Protein 5X62 (pdb70)

Nearest PDB structures (foldseek):
  5x62-assembly1_A  TM=1.003E+00  e=3.123E-83  Saccharomyces cerevisiae S288C
  5yf0-assembly1_A  TM=8.959E-01  e=6.227E-31  Homo sapiens
  5yf2-assembly1_B  TM=8.700E-01  e=1.201E-30  Homo sapiens
  5yf2-assembly1_A  TM=8.930E-01  e=7.209E-30  Homo sapiens
  5yf1-assembly1_A  TM=8.941E-01  e=2.381E-29  Homo sapiens

Radius of gyration: 28.25 Å; Cα contacts (8 Å, |Δi|>4): 1539; chains: 2; bounding box: 73×82×64 Å

Structure (mmCIF, N/CA/C/O backbone):
data_5X62
#
_entry.id   5X62
#
_cell.length_a   71.537
_cell.length_b   72.902
_cell.length_c   175.235
_cell.angle_alpha   90.00
_cell.angle_beta   90.00
_cell.angle_gamma   90.00
#
_symmetry.space_group_name_H-M   'P 21 21 21'
#
loop_
_entity.id
_entity.type
_entity.pdbx_description
1 polymer 'Carnosine N-methyltransferase'
2 non-polymer S-ADENOSYL-L-HOMOCYSTEINE
3 non-polymer 'SODIUM ION'
4 water water
#
loop_
_atom_site.group_PDB
_atom_site.id
_atom_site.type_symbol
_atom_site.label_atom_id
_atom_site.label_alt_id
_atom_site.label_comp_id
_atom_site.label_asym_id
_atom_site.label_entity_id
_atom_site.label_seq_id
_atom_site.pdbx_PDB_ins_code
_atom_site.Cartn_x
_atom_site.Cartn_y
_atom_site.Cartn_z
_atom_site.occupancy
_atom_site.B_iso_or_equiv
_atom_site.auth_seq_id
_atom_site.auth_comp_id
_atom_site.auth_asym_id
_atom_site.auth_atom_id
_atom_site.pdbx_PDB_model_num
ATOM 1 N N . ASN A 1 14 ? 19.824 47.833 220.650 1.00 76.88 8 ASN A N 1
ATOM 2 C CA . ASN A 1 14 ? 20.607 47.655 221.867 1.00 81.85 8 ASN A CA 1
ATOM 3 C C . ASN A 1 14 ? 20.318 46.298 222.501 1.00 84.58 8 ASN A C 1
ATOM 4 O O . ASN A 1 14 ? 20.764 45.261 222.004 1.00 83.26 8 ASN A O 1
ATOM 6 N N . GLN A 1 15 ? 19.564 46.312 223.603 1.00 88.15 9 GLN A N 1
ATOM 7 C CA . GLN A 1 15 ? 19.236 45.067 224.291 1.00 83.85 9 GLN A CA 1
ATOM 8 C C . GLN A 1 15 ? 18.320 44.193 223.444 1.00 80.62 9 GLN A C 1
ATOM 9 O O . GLN A 1 15 ? 18.530 42.977 223.342 1.00 80.90 9 GLN A O 1
ATOM 11 N N . ARG A 1 16 ? 17.297 44.792 222.830 1.00 79.88 10 ARG A N 1
ATOM 12 C CA . ARG A 1 16 ? 16.439 44.036 221.923 1.00 81.25 10 ARG A CA 1
ATOM 13 C C . ARG A 1 16 ? 17.230 43.475 220.746 1.00 77.66 10 ARG A C 1
ATOM 14 O O . ARG A 1 16 ? 17.026 42.322 220.349 1.00 77.07 10 ARG A O 1
ATOM 16 N N . GLU A 1 17 ? 18.138 44.275 220.176 1.00 76.69 11 GLU A N 1
ATOM 17 C CA . GLU A 1 17 ? 19.002 43.781 219.106 1.00 74.06 11 GLU A CA 1
ATOM 18 C C . GLU A 1 17 ? 19.748 42.519 219.529 1.00 72.92 11 GLU A C 1
ATOM 19 O O . GLU A 1 17 ? 19.757 41.515 218.802 1.00 68.14 11 GLU A O 1
ATOM 21 N N . ASN A 1 18 ? 20.364 42.544 220.715 1.00 73.11 12 ASN A N 1
ATOM 22 C CA . ASN A 1 18 ? 21.165 41.402 221.144 1.00 72.95 12 ASN A CA 1
ATOM 23 C C . ASN A 1 18 ? 20.295 40.194 221.461 1.00 66.99 12 ASN A C 1
ATOM 24 O O . ASN A 1 18 ? 20.675 39.059 221.159 1.00 59.84 12 ASN A O 1
ATOM 29 N N . LYS A 1 19 ? 19.129 40.414 222.071 1.00 65.13 13 LYS A N 1
ATOM 30 C CA . LYS A 1 19 ? 18.191 39.316 222.289 1.00 63.83 13 LYS A CA 1
ATOM 31 C C . LYS A 1 19 ? 17.783 38.665 220.965 1.00 62.48 13 LYS A C 1
ATOM 32 O O . LYS A 1 19 ? 17.716 37.430 220.857 1.00 55.66 13 LYS A O 1
ATOM 34 N N . ALA A 1 20 ? 17.508 39.486 219.944 1.00 59.73 14 ALA A N 1
ATOM 35 C CA . ALA A 1 20 ? 17.161 38.957 218.630 1.00 58.97 14 ALA A CA 1
ATOM 36 C C . ALA A 1 20 ? 18.305 38.132 218.049 1.00 53.95 14 ALA A C 1
ATOM 37 O O . ALA A 1 20 ? 18.088 37.020 217.538 1.00 56.09 14 ALA A O 1
ATOM 39 N N . VAL A 1 21 ? 19.533 38.652 218.132 1.00 49.18 15 VAL A N 1
ATOM 40 C CA . VAL A 1 21 ? 20.683 37.927 217.596 1.00 48.18 15 VAL A CA 1
ATOM 41 C C . VAL A 1 21 ? 20.856 36.592 218.312 1.00 52.00 15 VAL A C 1
ATOM 42 O O . VAL A 1 21 ? 21.028 35.545 217.677 1.00 50.10 15 VAL A O 1
ATOM 46 N N . ALA A 1 22 ? 20.762 36.604 219.645 1.00 49.37 16 ALA A N 1
ATOM 47 C CA . ALA A 1 22 ? 20.901 35.370 220.412 1.00 51.45 16 ALA A CA 1
ATOM 48 C C . ALA A 1 22 ? 19.871 34.344 219.975 1.00 50.35 16 ALA A C 1
ATOM 49 O O . ALA A 1 22 ? 20.175 33.153 219.824 1.00 47.37 16 ALA A O 1
ATOM 51 N N . ARG A 1 23 ? 18.642 34.792 219.773 1.00 46.21 17 ARG A N 1
ATOM 52 C CA . ARG A 1 23 ? 17.603 33.867 219.366 1.00 49.43 17 ARG A CA 1
ATOM 53 C C . ARG A 1 23 ? 17.877 33.274 217.979 1.00 46.44 17 ARG A C 1
ATOM 54 O O . ARG A 1 23 ? 17.653 32.077 217.759 1.00 45.09 17 ARG A O 1
ATOM 62 N N . VAL A 1 24 ? 18.362 34.081 217.029 1.00 44.35 18 VAL A N 1
ATOM 63 C CA . VAL A 1 24 ? 18.689 33.516 215.717 1.00 42.68 18 VAL A CA 1
ATOM 64 C C . VAL A 1 24 ? 19.815 32.491 215.845 1.00 42.50 18 VAL A C 1
ATOM 65 O O . VAL A 1 24 ? 19.769 31.410 215.235 1.00 44.89 18 VAL A O 1
ATOM 69 N N . ILE A 1 25 ? 20.817 32.790 216.677 1.00 44.40 19 ILE A N 1
ATOM 70 C CA . ILE A 1 25 ? 21.925 31.862 216.886 1.00 40.37 19 ILE A CA 1
ATOM 71 C C . ILE A 1 25 ? 21.414 30.535 217.442 1.00 41.13 19 ILE A C 1
ATOM 72 O O . ILE A 1 25 ? 21.821 29.453 216.993 1.00 44.93 19 ILE A O 1
ATOM 77 N N . ILE A 1 26 ? 20.509 30.594 218.426 1.00 43.90 20 ILE A N 1
ATOM 78 C CA . ILE A 1 26 ? 19.918 29.369 218.965 1.00 42.10 20 ILE A CA 1
ATOM 79 C C . ILE A 1 26 ? 19.165 28.605 217.878 1.00 43.96 20 ILE A C 1
ATOM 80 O O . ILE A 1 26 ? 19.210 27.369 217.825 1.00 40.48 20 ILE A O 1
ATOM 85 N N . SER A 1 27 ? 18.448 29.325 217.007 1.00 37.10 21 SER A N 1
ATOM 86 C CA . SER A 1 27 ? 17.758 28.676 215.893 1.00 44.35 21 SER A CA 1
ATOM 87 C C . SER A 1 27 ? 18.742 27.887 215.020 1.00 39.72 21 SER A C 1
ATOM 88 O O . SER A 1 27 ? 18.493 26.719 214.656 1.00 39.62 21 SER A O 1
ATOM 91 N N . PHE A 1 28 ? 19.886 28.506 214.703 1.00 40.23 22 PHE A N 1
ATOM 92 C CA . PHE A 1 28 ? 20.921 27.810 213.954 1.00 37.65 22 PHE A CA 1
ATOM 93 C C . PHE A 1 28 ? 21.344 26.550 214.687 1.00 43.26 22 PHE A C 1
ATOM 94 O O . PHE A 1 28 ? 21.467 25.477 214.083 1.00 41.90 22 PHE A O 1
ATOM 102 N N . LEU A 1 29 ? 21.543 26.655 216.007 1.00 43.96 23 LEU A N 1
ATOM 103 C CA . LEU A 1 29 ? 21.980 25.493 216.776 1.00 41.37 23 LEU A CA 1
ATOM 104 C C . LEU A 1 29 ? 20.918 24.403 216.837 1.00 41.93 23 LEU A C 1
ATOM 105 O O . LEU A 1 29 ? 21.258 23.232 217.064 1.00 35.86 23 LEU A O 1
ATOM 110 N N . LYS A 1 30 ? 19.651 24.748 216.617 1.00 38.89 24 LYS A N 1
ATOM 111 C CA . LYS A 1 30 ? 18.571 23.771 216.685 1.00 44.34 24 LYS A CA 1
ATOM 112 C C . LYS A 1 30 ? 18.161 23.233 215.313 1.00 41.26 24 LYS A C 1
ATOM 113 O O . LYS A 1 30 ? 17.223 22.423 215.237 1.00 35.19 24 LYS A O 1
ATOM 119 N N . TYR A 1 31 ? 18.851 23.637 214.238 1.00 37.04 25 TYR A N 1
ATOM 120 C CA . TYR A 1 31 ? 18.449 23.187 212.902 1.00 34.39 25 TYR A CA 1
ATOM 121 C C . TYR A 1 31 ? 18.305 21.670 212.818 1.00 35.98 25 TYR A C 1
ATOM 122 O O . TYR A 1 31 ? 17.324 21.166 212.268 1.00 35.90 25 TYR A O 1
ATOM 131 N N . GLU A 1 32 ? 19.279 20.922 213.335 1.00 38.22 26 GLU A N 1
ATOM 132 C CA . GLU A 1 32 ? 19.261 19.468 213.156 1.00 41.10 26 GLU A CA 1
ATOM 133 C C . GLU A 1 32 ? 18.030 18.838 213.807 1.00 41.09 26 GLU A C 1
ATOM 134 O O . GLU A 1 32 ? 17.309 18.052 213.176 1.00 39.89 26 GLU A O 1
ATOM 140 N N . GLU A 1 33 ? 17.784 19.167 215.081 1.00 37.73 27 GLU A N 1
ATOM 141 C CA . GLU A 1 33 ? 16.636 18.629 215.807 1.00 41.43 27 GLU A CA 1
ATOM 142 C C . GLU A 1 33 ? 15.326 19.008 215.124 1.00 41.21 27 GLU A C 1
ATOM 143 O O . GLU A 1 33 ? 14.410 18.179 214.994 1.00 43.57 27 GLU A O 1
ATOM 149 N N . TYR A 1 34 ? 15.218 20.268 214.695 1.00 37.47 28 TYR A N 1
ATOM 150 C CA . TYR A 1 34 ? 14.008 20.711 214.025 1.00 39.60 28 TYR A CA 1
ATOM 151 C C . TYR A 1 34 ? 13.798 19.970 212.707 1.00 36.70 28 TYR A C 1
ATOM 152 O O . TYR A 1 34 ? 12.712 19.451 212.449 1.00 36.90 28 TYR A O 1
ATOM 161 N N . ALA A 1 35 ? 14.846 19.869 211.886 1.00 33.82 29 ALA A N 1
ATOM 162 C CA . ALA A 1 35 ? 14.725 19.212 210.588 1.00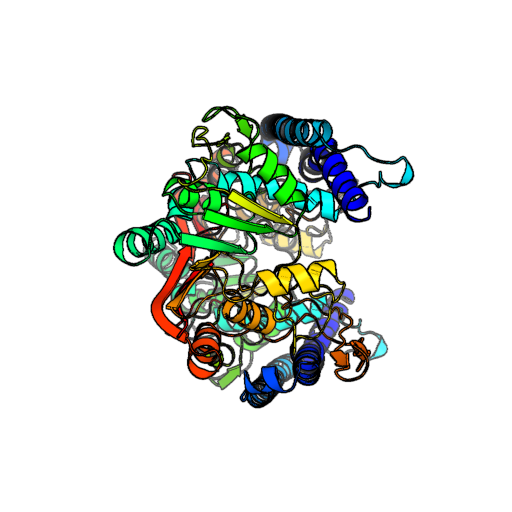 38.27 29 ALA A CA 1
ATOM 163 C C . ALA A 1 35 ? 14.352 17.749 210.747 1.00 39.47 29 ALA A C 1
ATOM 164 O O . ALA A 1 35 ? 13.528 17.222 209.985 1.00 36.83 29 ALA A O 1
ATOM 166 N N . LEU A 1 36 ? 14.945 17.076 211.732 1.00 37.28 30 LEU A N 1
ATOM 167 C CA . LEU A 1 36 ? 14.564 15.692 211.995 1.00 42.83 30 LEU A CA 1
ATOM 168 C C . LEU A 1 36 ? 13.085 15.587 212.341 1.00 38.71 30 LEU A C 1
ATOM 169 O O . LEU A 1 36 ? 12.369 14.750 211.779 1.00 40.41 30 LEU A O 1
ATOM 174 N N . LYS A 1 37 ? 12.603 16.447 213.248 1.00 40.60 31 LYS A N 1
ATOM 175 C CA . LYS A 1 37 ? 11.182 16.427 213.601 1.00 42.72 31 LYS A CA 1
ATOM 176 C C . LYS A 1 37 ? 10.291 16.743 212.402 1.00 44.87 31 LYS A C 1
ATOM 177 O O . LYS A 1 37 ? 9.209 16.167 212.247 1.00 42.81 31 LYS A O 1
ATOM 183 N N . GLU A 1 38 ? 10.722 17.663 211.553 1.00 41.04 32 GLU A N 1
ATOM 184 C CA . GLU A 1 38 ? 9.834 18.264 210.576 1.00 44.04 32 GLU A CA 1
ATOM 185 C C . GLU A 1 38 ? 9.752 17.455 209.291 1.00 41.55 32 GLU A C 1
ATOM 186 O O . GLU A 1 38 ? 8.652 17.259 208.762 1.00 41.30 32 GLU A O 1
ATOM 192 N N . ILE A 1 39 ? 10.873 16.925 208.805 1.00 35.83 33 ILE A N 1
ATOM 193 C CA . ILE A 1 39 ? 10.893 16.254 207.510 1.00 36.45 33 ILE A CA 1
ATOM 194 C C . ILE A 1 39 ? 11.257 14.776 207.581 1.00 37.15 33 ILE A C 1
ATOM 195 O O . ILE A 1 39 ? 11.006 14.051 206.602 1.00 34.13 33 ILE A O 1
ATOM 200 N N . TYR A 1 40 ? 11.796 14.282 208.698 1.00 41.97 34 TYR A N 1
ATOM 201 C CA . TYR A 1 40 ? 12.276 12.902 208.793 1.00 36.82 34 TYR A CA 1
ATOM 202 C C . TYR A 1 40 ? 11.337 11.992 209.582 1.00 38.93 34 TYR A C 1
ATOM 203 O O . TYR A 1 40 ? 10.880 10.969 209.059 1.00 41.06 34 TYR A O 1
ATOM 212 N N . ASN A 1 41 ? 10.998 12.369 210.818 1.00 42.25 35 ASN A N 1
ATOM 213 C CA . ASN A 1 41 ? 10.307 11.457 211.731 1.00 39.70 35 ASN A CA 1
ATOM 214 C C . ASN A 1 41 ? 8.991 10.943 211.151 1.00 43.91 35 ASN A C 1
ATOM 215 O O . ASN A 1 41 ? 8.727 9.732 211.148 1.00 37.91 35 ASN A O 1
ATOM 220 N N . LEU A 1 42 ? 8.122 11.850 210.702 1.00 38.26 36 LEU A N 1
ATOM 221 C CA . LEU A 1 42 ? 6.823 11.402 210.214 1.00 39.69 36 LEU A CA 1
ATOM 222 C C . LEU A 1 42 ? 6.928 10.584 208.930 1.00 38.77 36 LEU A C 1
ATOM 223 O O . LEU A 1 42 ? 6.009 9.820 208.621 1.00 39.64 36 LEU A O 1
ATOM 228 N N . ARG A 1 43 ? 8.029 10.691 208.192 1.00 36.39 37 ARG A N 1
ATOM 229 C CA . ARG A 1 43 ? 8.153 9.865 206.998 1.00 38.45 37 ARG A CA 1
ATOM 230 C C . ARG A 1 43 ? 8.614 8.458 207.339 1.00 39.99 37 ARG A C 1
ATOM 231 O O . ARG A 1 43 ? 8.179 7.494 206.695 1.00 39.54 37 ARG A O 1
ATOM 239 N N . VAL A 1 44 ? 9.453 8.318 208.369 1.00 41.78 38 VAL A N 1
ATOM 240 C CA . VAL A 1 44 ? 9.733 6.997 208.921 1.00 40.12 38 VAL A CA 1
ATOM 241 C C . VAL A 1 44 ? 8.446 6.373 209.448 1.00 41.76 38 VAL A C 1
ATOM 242 O O . VAL A 1 44 ? 8.154 5.196 209.193 1.00 45.41 38 VAL A O 1
ATOM 246 N N . LYS A 1 45 ? 7.641 7.158 210.165 1.00 36.10 39 LYS A N 1
ATOM 247 C CA . LYS A 1 45 ? 6.383 6.637 210.693 1.00 41.16 39 LYS A CA 1
ATOM 248 C C . LYS A 1 45 ? 5.425 6.268 209.567 1.00 44.47 39 LYS A C 1
ATOM 249 O O . LYS A 1 45 ? 4.668 5.294 209.680 1.00 40.13 39 LYS A O 1
ATOM 251 N N . LYS A 1 46 ? 5.438 7.037 208.474 1.00 39.91 40 LYS A N 1
ATOM 252 C CA . LYS A 1 46 ? 4.584 6.707 207.340 1.00 39.67 40 LYS A CA 1
ATOM 253 C C . LYS A 1 46 ? 5.019 5.393 206.709 1.00 39.27 40 LYS A C 1
ATOM 254 O O . LYS A 1 46 ? 4.190 4.505 206.477 1.00 37.79 40 LYS A O 1
ATOM 260 N N . TRP A 1 47 ? 6.326 5.232 206.473 1.00 38.14 41 TRP A N 1
ATOM 261 C CA . TRP A 1 47 ? 6.823 3.958 205.962 1.00 40.53 41 TRP A CA 1
ATOM 262 C C . TRP A 1 47 ? 6.415 2.811 206.875 1.00 42.45 41 TRP A C 1
ATOM 263 O O . TRP A 1 47 ? 5.911 1.782 206.410 1.00 43.90 41 TRP A O 1
ATOM 274 N N . ALA A 1 48 ? 6.595 2.989 208.186 1.00 42.98 42 ALA A N 1
ATOM 275 C CA . ALA A 1 48 ? 6.224 1.950 209.138 1.00 41.26 42 ALA A CA 1
ATOM 276 C C . ALA A 1 48 ? 4.737 1.631 209.078 1.00 40.83 42 ALA A C 1
ATOM 277 O O . ALA A 1 48 ? 4.339 0.485 209.307 1.00 42.69 42 ALA A O 1
ATOM 279 N N . SER A 1 49 ? 3.903 2.605 208.739 1.00 36.15 43 SER A N 1
ATOM 280 C CA . SER A 1 49 ? 2.463 2.399 208.831 1.00 35.04 43 SER A CA 1
ATOM 281 C C . SER A 1 49 ? 1.840 1.780 207.583 1.00 38.82 43 SER A C 1
ATOM 282 O O . SER A 1 49 ? 0.728 1.248 207.666 1.00 38.23 43 SER A O 1
ATOM 285 N N . ILE A 1 50 ? 2.472 1.889 206.423 1.00 35.44 44 ILE A N 1
ATOM 286 C CA . ILE A 1 50 ? 1.871 1.323 205.225 1.00 41.50 44 ILE A CA 1
ATOM 287 C C . ILE A 1 50 ? 1.978 -0.204 205.254 1.00 45.25 44 ILE A C 1
ATOM 288 O O . ILE A 1 50 ? 2.785 -0.800 205.982 1.00 38.62 44 ILE A O 1
ATOM 293 N N . SER A 1 51 ? 1.126 -0.845 204.461 1.00 37.14 45 SER A N 1
ATOM 294 C CA . SER A 1 51 ? 1.099 -2.299 204.403 1.00 41.14 45 SER A CA 1
ATOM 295 C C . SER A 1 51 ? 2.397 -2.847 203.809 1.00 38.06 45 SER A C 1
ATOM 296 O O . SER A 1 51 ? 3.112 -2.176 203.062 1.00 40.12 45 SER A O 1
ATOM 299 N N . ASP A 1 52 ? 2.689 -4.101 204.158 1.00 45.39 46 ASP A N 1
ATOM 300 C CA . ASP A 1 52 ? 3.881 -4.776 203.654 1.00 37.46 46 ASP A CA 1
ATOM 301 C C . ASP A 1 52 ? 3.923 -4.824 202.125 1.00 37.10 46 ASP A C 1
ATOM 302 O O . ASP A 1 52 ? 4.999 -4.698 201.531 1.00 37.76 46 ASP A O 1
ATOM 307 N N . ARG A 1 53 ? 2.773 -4.993 201.467 1.00 35.59 47 ARG A N 1
ATOM 308 C CA . ARG A 1 53 ? 2.758 -5.006 200.004 1.00 43.98 47 ARG A CA 1
ATOM 309 C C . ARG A 1 53 ? 3.241 -3.674 199.424 1.00 35.96 47 ARG A C 1
ATOM 310 O O . ARG A 1 53 ? 4.091 -3.643 198.518 1.00 40.28 47 ARG A O 1
ATOM 318 N N . GLN A 1 54 ? 2.742 -2.550 199.964 1.00 38.47 48 GLN A N 1
ATOM 319 C CA . GLN A 1 54 ? 3.185 -1.247 199.459 1.00 38.26 48 GLN A CA 1
ATOM 320 C C . GLN A 1 54 ? 4.634 -0.973 199.859 1.00 33.80 48 GLN A C 1
ATOM 321 O O . GLN A 1 54 ? 5.401 -0.373 199.087 1.00 36.80 48 GLN A O 1
ATOM 327 N N . LYS A 1 55 ? 5.038 -1.448 201.048 1.00 36.37 49 LYS A N 1
ATOM 328 C CA . LYS A 1 55 ? 6.456 -1.438 201.409 1.00 40.10 49 LYS A CA 1
ATOM 329 C C . LYS A 1 55 ? 7.285 -2.103 200.321 1.00 38.83 49 LYS A C 1
ATOM 330 O O . LYS A 1 55 ? 8.353 -1.602 199.946 1.00 39.13 49 LYS A O 1
ATOM 336 N N . ASP A 1 56 ? 6.804 -3.240 199.796 1.00 39.53 50 ASP A N 1
ATOM 337 C CA . ASP A 1 56 ? 7.503 -3.891 198.689 1.00 40.54 50 ASP A CA 1
ATOM 338 C C . ASP A 1 56 ? 7.494 -3.013 197.447 1.00 38.94 50 ASP A C 1
ATOM 339 O O . ASP A 1 56 ? 8.373 -3.143 196.585 1.00 42.28 50 ASP A O 1
ATOM 344 N N . MET A 1 57 ? 6.525 -2.105 197.337 1.00 38.49 51 MET A N 1
ATOM 345 C CA . MET A 1 57 ? 6.569 -1.166 196.213 1.00 41.17 51 MET A CA 1
ATOM 346 C C . MET A 1 57 ? 7.676 -0.126 196.371 1.00 39.69 51 MET A C 1
ATOM 347 O O . MET A 1 57 ? 8.186 0.382 195.364 1.00 40.33 51 MET A O 1
ATOM 352 N N . VAL A 1 58 ? 8.086 0.192 197.598 1.00 34.63 52 VAL A N 1
ATOM 353 C CA . VAL A 1 58 ? 9.155 1.189 197.737 1.00 37.40 52 VAL A CA 1
ATOM 354 C C . VAL A 1 58 ? 10.353 0.619 198.501 1.00 42.74 52 VAL A C 1
ATOM 355 O O . VAL A 1 58 ? 10.685 1.101 199.598 1.00 38.33 52 VAL A O 1
ATOM 359 N N . PRO A 1 59 ? 11.063 -0.371 197.943 1.00 43.11 53 PRO A N 1
ATOM 360 C CA . PRO A 1 59 ? 12.089 -1.077 198.737 1.00 39.61 53 PRO A CA 1
ATOM 361 C C . PRO A 1 59 ? 13.282 -0.215 199.149 1.00 41.40 53 PRO A C 1
ATOM 362 O O . PRO A 1 59 ? 13.921 -0.535 200.154 1.00 44.71 53 PRO A O 1
ATOM 366 N N . ASN A 1 60 ? 13.602 0.865 198.440 1.00 43.93 54 ASN A N 1
ATOM 367 C CA . ASN A 1 60 ? 14.733 1.702 198.826 1.00 46.61 54 ASN A CA 1
ATOM 368 C C . ASN A 1 60 ? 14.346 2.872 199.736 1.00 44.22 54 ASN A C 1
ATOM 369 O O . ASN A 1 60 ? 15.188 3.739 199.980 1.00 42.18 54 ASN A O 1
ATOM 374 N N . TYR A 1 61 ? 13.117 2.902 200.267 1.00 39.03 55 TYR A N 1
ATOM 375 C CA . TYR A 1 61 ? 12.659 4.089 200.991 1.00 44.33 55 TYR A CA 1
ATOM 376 C C . TYR A 1 61 ? 13.450 4.319 202.281 1.00 41.18 55 TYR A C 1
ATOM 377 O O . TYR A 1 61 ? 13.782 5.463 202.607 1.00 41.67 55 TYR A O 1
ATOM 386 N N . THR A 1 62 ? 13.760 3.258 203.030 1.00 40.19 56 THR A N 1
ATOM 387 C CA . THR A 1 62 ? 14.486 3.437 204.291 1.00 43.26 56 THR A CA 1
ATOM 388 C C . THR A 1 62 ? 15.932 3.863 204.053 1.00 40.61 56 THR A C 1
ATOM 389 O O . THR A 1 62 ? 16.500 4.608 204.864 1.00 45.57 56 THR A O 1
ATOM 393 N N . LYS A 1 63 ? 16.555 3.380 202.975 1.00 40.44 57 LYS A N 1
ATOM 394 C CA . LYS A 1 63 ? 17.871 3.886 202.604 1.00 41.03 57 LYS A CA 1
ATOM 395 C C . LYS A 1 63 ? 17.796 5.366 202.258 1.00 43.67 57 LYS A C 1
ATOM 396 O O . LYS A 1 63 ? 18.683 6.150 202.624 1.00 39.53 57 LYS A O 1
ATOM 398 N N . TYR A 1 64 ? 16.737 5.761 201.552 1.00 43.07 58 TYR A N 1
ATOM 399 C CA . TYR A 1 64 ? 16.502 7.170 201.262 1.00 42.56 58 TYR A CA 1
ATOM 400 C C . TYR A 1 64 ? 16.389 7.984 202.544 1.00 34.09 58 TYR A C 1
ATOM 401 O O . TYR A 1 64 ? 17.016 9.039 202.675 1.00 36.42 58 TYR A O 1
ATOM 410 N N . LEU A 1 65 ? 15.623 7.492 203.517 1.00 36.22 59 LEU A N 1
ATOM 411 C CA . LEU A 1 65 ? 15.465 8.233 204.765 1.00 39.73 59 LEU A CA 1
ATOM 412 C C . LEU A 1 65 ? 16.781 8.335 205.523 1.00 46.90 59 LEU A C 1
ATOM 413 O O . LEU A 1 65 ? 17.057 9.359 206.167 1.00 36.94 59 LEU A O 1
ATOM 418 N N . ALA A 1 66 ? 17.606 7.284 205.459 1.00 41.03 60 ALA A N 1
ATOM 419 C CA . ALA A 1 66 ? 18.920 7.354 206.085 1.00 37.14 60 ALA A CA 1
ATOM 420 C C . ALA A 1 66 ? 19.791 8.409 205.413 1.00 37.53 60 ALA A C 1
ATOM 421 O O . ALA A 1 66 ? 20.506 9.156 206.092 1.00 39.32 60 ALA A O 1
ATOM 423 N N . ASN A 1 67 ? 19.751 8.480 204.077 1.00 37.84 61 ASN A N 1
ATOM 424 C CA . ASN A 1 67 ? 20.517 9.507 203.372 1.00 38.65 61 ASN A CA 1
ATOM 425 C C . ASN A 1 67 ? 19.993 10.906 203.698 1.00 37.93 61 ASN A C 1
ATOM 426 O O . ASN A 1 67 ? 20.773 11.856 203.841 1.00 39.69 61 ASN A O 1
ATOM 431 N N . LEU A 1 68 ? 18.675 11.041 203.846 1.00 39.88 62 LEU A N 1
ATOM 432 C CA . LEU A 1 68 ? 18.083 12.313 204.236 1.00 36.28 62 LEU A CA 1
ATOM 433 C C . LEU A 1 68 ? 18.541 12.731 205.632 1.00 39.24 62 LEU A C 1
ATOM 434 O O . LEU A 1 68 ? 18.893 13.899 205.861 1.00 39.24 62 LEU A O 1
ATOM 439 N N . LYS A 1 69 ? 18.590 11.781 206.566 1.00 38.15 63 LYS A N 1
ATOM 440 C CA . LYS A 1 69 ? 19.090 12.091 207.903 1.00 38.59 63 LYS A CA 1
ATOM 441 C C . LYS A 1 69 ? 20.555 12.523 207.854 1.00 42.75 63 LYS A C 1
ATOM 442 O O . LYS A 1 69 ? 20.947 13.500 208.513 1.00 43.17 63 LYS A O 1
ATOM 448 N N . ALA A 1 70 ? 21.378 11.823 207.061 1.00 40.14 64 ALA A N 1
ATOM 449 C CA . ALA A 1 70 ? 22.783 12.212 206.919 1.00 42.39 64 ALA A CA 1
ATOM 450 C C . ALA A 1 70 ? 22.921 13.637 206.386 1.00 43.36 64 ALA A C 1
ATOM 451 O O . ALA A 1 70 ? 23.737 14.431 206.886 1.00 43.17 64 ALA A O 1
ATOM 453 N N . ALA A 1 71 ? 22.139 13.974 205.351 1.00 39.83 65 ALA A N 1
ATOM 454 C CA . ALA A 1 71 ? 22.183 15.324 204.796 1.00 36.48 65 ALA A CA 1
ATOM 455 C C . ALA A 1 71 ? 21.783 16.357 205.840 1.00 38.31 65 ALA A C 1
ATOM 456 O O . ALA A 1 71 ? 22.377 17.443 205.913 1.00 34.60 65 ALA A O 1
ATOM 458 N N . ILE A 1 72 ? 20.754 16.040 206.636 1.00 34.51 66 ILE A N 1
ATOM 459 C CA . ILE A 1 72 ? 20.359 16.910 207.739 1.00 35.54 66 ILE A CA 1
ATOM 460 C C . ILE A 1 72 ? 21.548 17.159 208.663 1.00 40.31 66 ILE A C 1
ATOM 461 O O . ILE A 1 72 ? 21.812 18.298 209.072 1.00 35.66 66 ILE A O 1
ATOM 466 N N . ILE A 1 73 ? 22.305 16.099 208.970 1.00 40.91 67 ILE A N 1
ATOM 467 C CA . ILE A 1 73 ? 23.462 16.230 209.857 1.00 39.20 67 ILE A CA 1
ATOM 468 C C . ILE A 1 73 ? 24.468 17.208 209.263 1.00 39.84 67 ILE A C 1
ATOM 469 O O . ILE A 1 73 ? 24.999 18.090 209.956 1.00 41.78 67 ILE A O 1
ATOM 474 N N . GLU A 1 74 ? 24.728 17.078 207.956 1.00 35.57 68 GLU A N 1
ATOM 475 C CA . GLU A 1 74 ? 25.697 17.957 207.303 1.00 37.80 68 GLU A CA 1
ATOM 476 C C . GLU A 1 74 ? 25.263 19.426 207.345 1.00 38.81 68 GLU A C 1
ATOM 477 O O . GLU A 1 74 ? 26.060 20.321 207.690 1.00 38.70 68 GLU A O 1
ATOM 483 N N . ASN A 1 75 ? 24.007 19.701 206.967 1.00 34.21 69 ASN A N 1
ATOM 484 C CA . ASN A 1 75 ? 23.510 21.075 207.044 1.00 39.77 69 ASN A CA 1
ATOM 485 C C . ASN A 1 75 ? 23.598 21.608 208.471 1.00 37.95 69 ASN A C 1
ATOM 486 O O . ASN A 1 75 ? 23.931 22.783 208.688 1.00 40.89 69 ASN A O 1
ATOM 491 N N . GLY A 1 76 ? 23.294 20.756 209.455 1.00 39.02 70 GLY A N 1
ATOM 492 C CA . GLY A 1 76 ? 23.442 21.156 210.844 1.00 39.41 70 GLY A CA 1
ATOM 493 C C . GLY A 1 76 ? 24.863 21.564 211.174 1.00 45.80 70 GLY A C 1
ATOM 494 O O . GLY A 1 76 ? 25.085 22.498 211.948 1.00 39.87 70 GLY A O 1
ATOM 495 N N . LYS A 1 77 ? 25.849 20.875 210.585 1.00 44.21 71 LYS A N 1
ATOM 496 C CA . LYS A 1 77 ? 27.238 21.290 210.774 1.00 40.89 71 LYS A CA 1
ATOM 497 C C . LYS A 1 77 ? 27.474 22.689 210.226 1.00 44.20 71 LYS A C 1
ATOM 498 O O . LYS A 1 77 ? 28.161 23.510 210.857 1.00 44.19 71 LYS A O 1
ATOM 504 N N . PHE A 1 78 ? 26.924 22.987 209.048 1.00 37.21 72 PHE A N 1
ATOM 505 C CA . PHE A 1 78 ? 27.076 24.346 208.529 1.00 34.29 72 PHE A CA 1
ATOM 506 C C . PHE A 1 78 ? 26.479 25.384 209.490 1.00 41.06 72 PHE A C 1
ATOM 507 O O . PHE A 1 78 ? 27.112 26.406 209.800 1.00 40.31 72 PHE A O 1
ATOM 515 N N . PHE A 1 79 ? 25.242 25.158 209.943 1.00 38.08 73 PHE A N 1
ATOM 516 C CA . PHE A 1 79 ? 24.597 26.145 210.806 1.00 41.96 73 PHE A CA 1
ATOM 517 C C . PHE A 1 79 ? 25.324 26.290 212.139 1.00 42.67 73 PHE A C 1
ATOM 518 O O . PHE A 1 79 ? 25.432 27.404 212.674 1.00 37.55 73 PHE A O 1
ATOM 526 N N . ARG A 1 80 ? 25.852 25.187 212.675 1.00 42.95 74 ARG A N 1
ATOM 527 C CA . ARG A 1 80 ? 26.627 25.277 213.907 1.00 43.56 74 ARG A CA 1
ATOM 528 C C . ARG A 1 80 ? 27.881 26.112 213.705 1.00 46.04 74 ARG A C 1
ATOM 529 O O . ARG A 1 80 ? 28.212 26.954 214.545 1.00 48.77 74 ARG A O 1
ATOM 537 N N . SER A 1 81 ? 28.579 25.917 212.585 1.00 39.72 75 SER A N 1
ATOM 538 C CA . SER A 1 81 ? 29.759 26.736 212.317 1.00 43.55 75 SER A CA 1
ATOM 539 C C . SER A 1 81 ? 29.406 28.227 212.222 1.00 46.53 75 SER A C 1
ATOM 540 O O . SER A 1 81 ? 30.128 29.079 212.766 1.00 44.76 75 SER A O 1
ATOM 543 N N . VAL A 1 82 ? 28.302 28.569 211.538 1.00 43.07 76 VAL A N 1
ATOM 544 C CA . VAL A 1 82 ? 27.893 29.977 211.476 1.00 40.48 76 VAL A CA 1
ATOM 545 C C . VAL A 1 82 ? 27.582 30.506 212.877 1.00 43.37 76 VAL A C 1
ATOM 546 O O . VAL A 1 82 ? 27.952 31.638 213.236 1.00 45.15 76 VAL A O 1
ATOM 550 N N . ALA A 1 83 ? 26.906 29.690 213.688 1.00 38.40 77 ALA A N 1
ATOM 551 C CA . ALA A 1 83 ? 26.527 30.095 215.035 1.00 43.81 77 ALA A CA 1
ATOM 552 C C . ALA A 1 83 ? 27.746 30.317 215.920 1.00 49.57 77 ALA A C 1
ATOM 553 O O . ALA A 1 83 ? 27.820 31.314 216.641 1.00 44.24 77 ALA A O 1
ATOM 555 N N . GLU A 1 84 ? 28.701 29.386 215.904 1.00 46.24 78 GLU A N 1
ATOM 556 C CA . GLU A 1 84 ? 29.877 29.547 216.751 1.00 45.93 78 GLU A CA 1
ATOM 557 C C . GLU A 1 84 ? 30.708 30.736 216.304 1.00 49.17 78 GLU A C 1
ATOM 558 O O . GLU A 1 84 ? 31.181 31.517 217.144 1.00 54.56 78 GLU A O 1
ATOM 564 N N . TYR A 1 85 ? 30.846 30.932 214.990 1.00 46.87 79 TYR A N 1
ATOM 565 C CA . TYR A 1 85 ? 31.487 32.154 214.519 1.00 46.09 79 TYR A CA 1
ATOM 566 C C . TYR A 1 85 ? 30.818 33.388 215.111 1.00 50.20 79 TYR A C 1
ATOM 567 O O . TYR A 1 85 ? 31.497 34.301 215.599 1.00 50.76 79 TYR A O 1
ATOM 576 N N . ALA A 1 86 ? 29.479 33.426 215.096 1.00 49.02 80 ALA A N 1
ATOM 577 C CA . ALA A 1 86 ? 28.777 34.547 215.724 1.00 45.73 80 ALA A CA 1
ATOM 578 C C . ALA A 1 86 ? 29.041 34.608 217.225 1.00 50.72 80 ALA A C 1
ATOM 579 O O . ALA A 1 86 ? 29.150 35.697 217.797 1.00 52.42 80 ALA A O 1
ATOM 581 N N . LEU A 1 87 ? 29.146 33.448 217.872 1.00 50.37 81 LEU A N 1
ATOM 582 C CA . LEU A 1 87 ? 29.362 33.338 219.305 1.00 52.67 81 LEU A CA 1
ATOM 583 C C . LEU A 1 87 ? 30.759 33.775 219.720 1.00 57.93 81 LEU A C 1
ATOM 584 O O . LEU A 1 87 ? 31.025 33.849 220.922 1.00 61.26 81 LEU A O 1
ATOM 589 N N . GLN A 1 88 ? 31.674 33.995 218.777 1.00 56.54 82 GLN A N 1
ATOM 590 C CA . GLN A 1 88 ? 32.946 34.581 219.190 1.00 57.06 82 GLN A CA 1
ATOM 591 C C . GLN A 1 88 ? 32.832 36.072 219.501 1.00 63.02 82 GLN A C 1
ATOM 592 O O . GLN A 1 88 ? 33.840 36.696 219.851 1.00 68.61 82 GLN A O 1
ATOM 598 N N . SER A 1 89 ? 31.651 36.671 219.366 1.00 62.01 83 SER A N 1
ATOM 599 C CA . SER A 1 89 ? 31.508 38.079 219.709 1.00 61.66 83 SER A CA 1
ATOM 600 C C . SER A 1 89 ? 30.266 38.404 220.520 1.00 64.18 83 SER A C 1
ATOM 601 O O . SER A 1 89 ? 30.129 39.555 220.938 1.00 67.31 83 SER A O 1
ATOM 604 N N . ILE A 1 90 ? 29.375 37.453 220.784 1.00 63.45 84 ILE A N 1
ATOM 605 C CA . ILE A 1 90 ? 28.153 37.719 221.529 1.00 63.31 84 ILE A CA 1
ATOM 606 C C . ILE A 1 90 ? 28.097 36.789 222.729 1.00 64.85 84 ILE A C 1
ATOM 607 O O . ILE A 1 90 ? 28.307 35.578 222.595 1.00 66.83 84 ILE A O 1
ATOM 609 N N . SER A 1 91 ? 27.826 37.359 223.896 1.00 71.66 85 SER A N 1
ATOM 610 C CA . SER A 1 91 ? 27.649 36.612 225.130 1.00 70.84 85 SER A CA 1
ATOM 611 C C . SER A 1 91 ? 26.214 36.802 225.595 1.00 67.40 85 SER A C 1
ATOM 612 O O . SER A 1 91 ? 25.697 37.922 225.576 1.00 68.42 85 SER A O 1
ATOM 614 N N . PHE A 1 92 ? 25.565 35.712 225.994 1.00 71.35 86 PHE A N 1
ATOM 615 C CA . PHE A 1 92 ? 24.170 35.773 226.398 1.00 69.79 86 PHE A CA 1
ATOM 616 C C . PHE A 1 92 ? 23.933 34.798 227.533 1.00 72.25 86 PHE A C 1
ATOM 617 O O . PHE A 1 92 ? 24.466 33.686 227.526 1.00 71.54 86 PHE A O 1
ATOM 619 N N . GLU A 1 93 ? 23.138 35.223 228.508 1.00 78.20 87 GLU A N 1
ATOM 620 C CA . GLU A 1 93 ? 22.715 34.311 229.551 1.00 76.65 87 GLU A CA 1
ATOM 621 C C . GLU A 1 93 ? 21.780 33.258 228.962 1.00 80.97 87 GLU A C 1
ATOM 62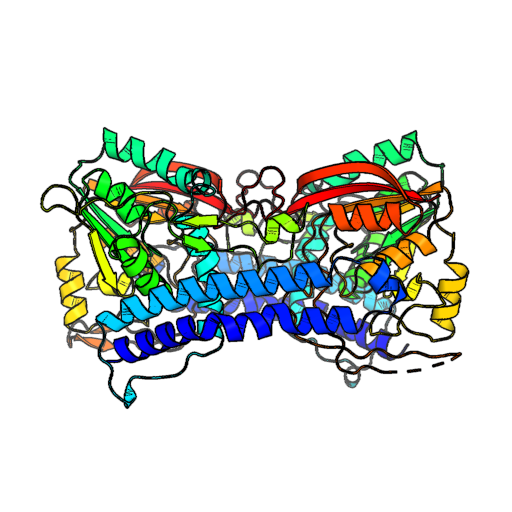2 O O . GLU A 1 93 ? 21.046 33.533 228.008 1.00 80.21 87 GLU A O 1
ATOM 624 N N . PRO A 1 94 ? 21.798 32.037 229.499 1.00 83.55 88 PRO A N 1
ATOM 625 C CA . PRO A 1 94 ? 20.826 31.039 229.028 1.00 79.66 88 PRO A CA 1
ATOM 626 C C . PRO A 1 94 ? 19.388 31.467 229.259 1.00 81.23 88 PRO A C 1
ATOM 627 O O . PRO A 1 94 ? 18.516 31.159 228.435 1.00 78.78 88 PRO A O 1
ATOM 629 N N . GLY A 1 95 ? 19.122 32.202 230.344 1.00 85.00 89 GLY A N 1
ATOM 630 C CA . GLY A 1 95 ? 17.765 32.598 230.680 1.00 76.37 89 GLY A CA 1
ATOM 631 C C . GLY A 1 95 ? 17.254 33.829 229.961 1.00 76.80 89 GLY A C 1
ATOM 632 O O . GLY A 1 95 ? 16.038 34.035 229.908 1.00 77.73 89 GLY A O 1
ATOM 633 N N . GLU A 1 96 ? 18.143 34.651 229.406 1.00 79.43 90 GLU A N 1
ATOM 634 C CA . GLU A 1 96 ? 17.733 35.877 228.729 1.00 79.42 90 GLU A CA 1
ATOM 635 C C . GLU A 1 96 ? 17.429 35.670 227.244 1.00 78.41 90 GLU A C 1
ATOM 636 O O . GLU A 1 96 ? 17.022 36.620 226.568 1.00 82.73 90 GLU A O 1
ATOM 642 N N . ILE A 1 97 ? 17.594 34.459 226.730 1.00 80.16 91 ILE A N 1
ATOM 643 C CA . ILE A 1 97 ? 17.415 34.151 225.314 1.00 78.23 91 ILE A CA 1
ATOM 644 C C . ILE A 1 97 ? 15.982 33.701 225.068 1.00 75.02 91 ILE A C 1
ATOM 645 O O . ILE A 1 97 ? 15.437 32.880 225.818 1.00 72.43 91 ILE A O 1
ATOM 647 N N . VAL A 1 98 ? 15.364 34.235 224.012 1.00 70.36 92 VAL A N 1
ATOM 648 C CA . VAL A 1 98 ? 13.996 33.875 223.665 1.00 66.77 92 VAL A CA 1
ATOM 649 C C . VAL A 1 98 ? 14.045 32.632 222.789 1.00 68.42 92 VAL A C 1
ATOM 650 O O . VAL A 1 98 ? 14.797 32.577 221.809 1.00 65.17 92 VAL A O 1
ATOM 654 N N . GLN A 1 99 ? 13.207 31.656 223.118 1.00 67.55 93 GLN A N 1
ATOM 655 C CA . GLN A 1 99 ? 13.211 30.390 222.406 1.00 62.24 93 GLN A CA 1
ATOM 656 C C . GLN A 1 99 ? 12.731 30.610 220.977 1.00 61.70 93 GLN A C 1
ATOM 657 O O . GLN A 1 99 ? 11.705 31.272 220.769 1.00 60.77 93 GLN A O 1
ATOM 663 N N . PRO A 1 100 ? 13.432 30.087 219.974 1.00 58.49 94 PRO A N 1
ATOM 664 C CA . PRO A 1 100 ? 12.984 30.290 218.593 1.00 55.80 94 PRO A CA 1
ATOM 665 C C . PRO A 1 100 ? 11.641 29.616 218.357 1.00 49.01 94 PRO A C 1
ATOM 666 O O . PRO A 1 100 ? 11.364 28.535 218.876 1.00 55.95 94 PRO A O 1
ATOM 670 N N . ASN A 1 101 ? 10.800 30.273 217.571 1.00 49.20 95 ASN A N 1
ATOM 671 C CA . ASN A 1 101 ? 9.535 29.676 217.194 1.00 53.43 95 ASN A CA 1
ATOM 672 C C . ASN A 1 101 ? 9.677 28.972 215.843 1.00 48.03 95 ASN A C 1
ATOM 673 O O . ASN A 1 101 ? 10.746 28.954 215.224 1.00 46.92 95 ASN A O 1
ATOM 678 N N . ASP A 1 102 ? 8.569 28.422 215.350 1.00 49.18 96 ASP A N 1
ATOM 679 C CA . ASP A 1 102 ? 8.642 27.664 214.111 1.00 48.49 96 ASP A CA 1
ATOM 680 C C . ASP A 1 102 ? 8.914 28.567 212.917 1.00 46.52 96 ASP A C 1
ATOM 681 O O . ASP A 1 102 ? 9.454 28.096 211.911 1.00 43.49 96 ASP A O 1
ATOM 686 N N . LEU A 1 103 ? 8.557 29.850 213.004 1.00 41.61 97 LEU A N 1
ATOM 687 C CA . LEU A 1 103 ? 8.911 30.772 211.930 1.00 46.50 97 LEU A CA 1
ATOM 688 C C . LEU A 1 103 ? 10.419 31.020 211.886 1.00 43.26 97 LEU A C 1
ATOM 689 O O . LEU A 1 103 ? 11.021 31.052 210.805 1.00 42.19 97 LEU A O 1
ATOM 694 N N . ASP A 1 104 ? 11.051 31.186 213.049 1.00 40.96 98 ASP A N 1
ATOM 695 C CA . ASP A 1 104 ? 12.506 31.305 213.091 1.00 39.21 98 ASP A CA 1
ATOM 696 C C . ASP A 1 104 ? 13.180 30.075 212.477 1.00 37.48 98 ASP A C 1
ATOM 697 O O . ASP A 1 104 ? 14.128 30.198 211.690 1.00 41.48 98 ASP A O 1
ATOM 702 N N . MET A 1 105 ? 12.704 28.876 212.837 1.00 33.18 99 MET A N 1
ATOM 703 C CA . MET A 1 105 ? 13.291 27.638 212.319 1.00 39.42 99 MET A CA 1
ATOM 704 C C . MET A 1 105 ? 13.064 27.497 210.819 1.00 37.70 99 MET A C 1
ATOM 705 O O . MET A 1 105 ? 13.951 27.034 210.093 1.00 38.21 99 MET A O 1
ATOM 710 N N . SER A 1 106 ? 11.875 27.871 210.345 1.00 37.18 100 SER A N 1
ATOM 711 C CA . SER A 1 106 ? 11.578 27.828 208.917 1.00 37.83 100 SER A CA 1
ATOM 712 C C . SER A 1 106 ? 12.462 28.799 208.134 1.00 38.20 100 SER A C 1
ATOM 713 O O . SER A 1 106 ? 12.956 28.462 207.047 1.00 41.42 100 SER A O 1
ATOM 716 N N . LYS A 1 107 ? 12.667 30.010 208.659 1.00 36.42 101 LYS A N 1
ATOM 717 C CA . LYS A 1 107 ? 13.617 30.935 208.037 1.00 40.81 101 LYS A CA 1
ATOM 718 C C . LYS A 1 107 ? 15.027 30.347 208.008 1.00 39.43 101 LYS A C 1
ATOM 719 O O . LYS A 1 107 ? 15.760 30.511 207.019 1.00 39.32 101 LYS A O 1
ATOM 725 N N . THR A 1 108 ? 15.432 29.685 209.101 1.00 36.54 102 THR A N 1
ATOM 726 C CA . THR A 1 108 ? 16.744 29.042 209.144 1.00 38.89 102 THR A CA 1
ATOM 727 C C . THR A 1 108 ? 16.870 27.967 208.066 1.00 33.94 102 THR A C 1
ATOM 728 O O . THR A 1 108 ? 17.891 27.887 207.372 1.00 34.77 102 THR A O 1
ATOM 732 N N . CYS A 1 109 ? 15.833 27.153 207.890 1.00 35.73 103 CYS A N 1
ATOM 733 C CA . CYS A 1 109 ? 15.849 26.177 206.806 1.00 38.46 103 CYS A CA 1
ATOM 734 C C . CYS A 1 109 ? 15.943 26.865 205.446 1.00 35.78 103 CYS A C 1
ATOM 735 O O . CYS A 1 109 ? 16.681 26.408 204.565 1.00 36.38 103 CYS A O 1
ATOM 738 N N . SER A 1 110 ? 15.248 27.994 205.269 1.00 36.73 104 SER A N 1
ATOM 739 C CA . SER A 1 110 ? 15.289 28.697 203.984 1.00 35.10 104 SER A CA 1
ATOM 740 C C . SER A 1 110 ? 16.650 29.327 203.689 1.00 36.05 104 SER A C 1
ATOM 741 O O . SER A 1 110 ? 16.968 29.593 202.515 1.00 35.74 104 SER A O 1
ATOM 744 N N . LEU A 1 111 ? 17.464 29.559 204.722 1.00 32.17 105 LEU A N 1
ATOM 745 C CA . LEU A 1 111 ? 18.826 30.027 204.482 1.00 37.14 105 LEU A CA 1
ATOM 746 C C . LEU A 1 111 ? 19.606 29.053 203.609 1.00 32.86 105 LEU A C 1
ATOM 747 O O . LEU A 1 111 ? 20.478 29.476 202.849 1.00 33.56 105 LEU A O 1
ATOM 752 N N . LEU A 1 112 ? 19.280 27.760 203.654 1.00 32.97 106 LEU A N 1
ATOM 753 C CA . LEU A 1 112 ? 19.929 26.814 202.745 1.00 37.32 106 LEU A CA 1
ATOM 754 C C . LEU A 1 112 ? 19.718 27.219 201.290 1.00 36.06 106 LEU A C 1
ATOM 755 O O . LEU A 1 112 ? 20.659 27.195 200.482 1.00 32.02 106 LEU A O 1
ATOM 760 N N . THR A 1 113 ? 18.480 27.594 200.946 1.00 32.46 107 THR A N 1
ATOM 761 C CA . THR A 1 113 ? 18.163 28.079 199.605 1.00 31.65 107 THR A CA 1
ATOM 762 C C . THR A 1 113 ? 18.886 29.381 199.306 1.00 35.52 107 THR A C 1
ATOM 763 O O . THR A 1 113 ? 19.396 29.573 198.192 1.00 33.23 107 THR A O 1
ATOM 767 N N . GLN A 1 114 ? 18.916 30.303 200.278 1.00 30.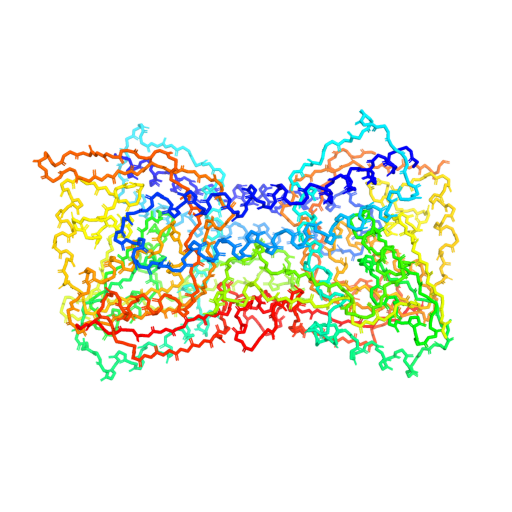69 108 GLN A N 1
ATOM 768 C CA . GLN A 1 114 ? 19.590 31.586 200.056 1.00 35.17 108 GLN A CA 1
ATOM 769 C C . GLN A 1 114 ? 21.084 31.393 199.792 1.00 33.06 108 GLN A C 1
ATOM 770 O O . GLN A 1 114 ? 21.656 31.995 198.872 1.00 33.23 108 GLN A O 1
ATOM 776 N N . VAL A 1 115 ? 21.731 30.557 200.602 1.00 31.39 109 VAL A N 1
ATOM 777 C CA . VAL A 1 115 ? 23.159 30.313 200.457 1.00 33.65 109 VAL A CA 1
ATOM 778 C C . VAL A 1 115 ? 23.437 29.631 199.129 1.00 35.28 109 VAL A C 1
ATOM 779 O O . VAL A 1 115 ? 24.409 29.959 198.435 1.00 34.97 109 VAL A O 1
ATOM 783 N N . TYR A 1 116 ? 22.588 28.670 198.752 1.00 40.88 110 TYR A N 1
ATOM 784 C CA . TYR A 1 116 ? 22.699 28.094 197.417 1.00 35.00 110 TYR A CA 1
ATOM 785 C C . TYR A 1 116 ? 22.665 29.184 196.365 1.00 34.68 110 TYR A C 1
ATOM 786 O O . TYR A 1 116 ? 23.513 29.229 195.466 1.00 34.10 110 TYR A O 1
ATOM 795 N N . ARG A 1 117 ? 21.694 30.091 196.479 1.00 34.74 111 ARG A N 1
ATOM 796 C CA . ARG A 1 117 ? 21.505 31.107 195.451 1.00 34.13 111 ARG A CA 1
ATOM 797 C C . ARG A 1 117 ? 22.707 32.040 195.345 1.00 37.96 111 ARG A C 1
ATOM 798 O O . ARG A 1 117 ? 23.113 32.415 194.237 1.00 35.40 111 ARG A O 1
ATOM 806 N N . GLU A 1 118 ? 23.275 32.452 196.480 1.00 34.01 112 GLU A N 1
ATOM 807 C CA . GLU A 1 118 ? 24.272 33.515 196.462 1.00 37.26 112 GLU A CA 1
ATOM 808 C C . GLU A 1 118 ? 25.713 33.018 196.462 1.00 32.40 112 GLU A C 1
ATOM 809 O O . GLU A 1 118 ? 26.607 33.797 196.131 1.00 38.09 112 GLU A O 1
ATOM 815 N N . TRP A 1 119 ? 25.967 31.746 196.771 1.00 37.36 113 TRP A N 1
ATOM 816 C CA . TRP A 1 119 ? 27.343 31.312 196.981 1.00 38.45 113 TRP A CA 1
ATOM 817 C C . TRP A 1 119 ? 27.719 30.019 196.267 1.00 41.38 113 TRP A C 1
ATOM 818 O O . TRP A 1 119 ? 28.833 29.521 196.483 1.00 39.92 113 TRP A O 1
ATOM 829 N N . SER A 1 120 ? 26.877 29.498 195.380 1.00 36.02 114 SER A N 1
ATOM 830 C CA . SER A 1 120 ? 27.205 28.275 194.654 1.00 37.31 114 SER A CA 1
ATOM 831 C C . SER A 1 120 ? 27.528 28.590 193.200 1.00 37.07 114 SER A C 1
ATOM 832 O O . SER A 1 120 ? 27.059 29.589 192.647 1.00 39.69 114 SER A O 1
ATOM 835 N N . ALA A 1 121 ? 28.323 27.715 192.576 1.00 40.32 115 ALA A N 1
ATOM 836 C CA . ALA A 1 121 ? 28.556 27.847 191.140 1.00 40.83 115 ALA A CA 1
ATOM 837 C C . ALA A 1 121 ? 27.304 27.499 190.342 1.00 37.46 115 ALA A C 1
ATOM 838 O O . ALA A 1 121 ? 27.073 28.071 189.270 1.00 38.75 115 ALA A O 1
ATOM 840 N N . GLU A 1 122 ? 26.475 26.591 190.866 1.00 34.80 116 GLU A N 1
ATOM 841 C CA . GLU A 1 122 ? 25.288 26.137 190.146 1.00 36.92 116 GLU A CA 1
ATOM 842 C C . GLU A 1 122 ? 24.286 27.262 189.904 1.00 41.49 116 GLU A C 1
ATOM 843 O O . GLU A 1 122 ? 23.550 27.219 188.914 1.00 42.35 116 GLU A O 1
ATOM 849 N N . ALA A 1 123 ? 24.260 28.294 190.761 1.00 41.34 117 ALA A N 1
ATOM 850 C CA . ALA A 1 123 ? 23.280 29.372 190.643 1.00 37.77 117 ALA A CA 1
ATOM 851 C C . ALA A 1 123 ? 23.779 30.554 189.822 1.00 42.87 117 ALA A C 1
ATOM 852 O O . ALA A 1 123 ? 23.173 31.634 189.886 1.00 41.75 117 ALA A O 1
ATOM 854 N N . ILE A 1 124 ? 24.826 30.359 189.012 1.00 40.08 118 ILE A N 1
ATOM 855 C CA . ILE A 1 124 ? 25.411 31.465 188.257 1.00 40.32 118 ILE A CA 1
ATOM 856 C C . ILE A 1 124 ? 24.392 32.061 187.289 1.00 44.00 118 ILE A C 1
ATOM 857 O O . ILE A 1 124 ? 24.239 33.283 187.203 1.00 44.22 118 ILE A O 1
ATOM 862 N N . SER A 1 125 ? 23.674 31.221 186.543 1.00 35.52 119 SER A N 1
ATOM 863 C CA . SER A 1 125 ? 22.782 31.790 185.528 1.00 44.51 119 SER A CA 1
ATOM 864 C C . SER A 1 125 ? 21.651 32.589 186.168 1.00 43.42 119 SER A C 1
ATOM 865 O O . SER A 1 125 ? 21.251 33.654 185.662 1.00 48.52 119 SER A O 1
ATOM 868 N N . GLU A 1 126 ? 21.122 32.079 187.281 1.00 41.13 120 GLU A N 1
ATOM 869 C CA . GLU A 1 126 ? 20.105 32.787 188.048 1.00 40.65 120 GLU A CA 1
ATOM 870 C C . GLU A 1 126 ? 20.604 34.158 188.511 1.00 38.97 120 GLU A C 1
ATOM 871 O O . GLU A 1 126 ? 19.868 35.151 188.445 1.00 38.77 120 GLU A O 1
ATOM 877 N N . ARG A 1 127 ? 21.859 34.238 188.977 1.00 41.46 121 ARG A N 1
ATOM 878 C CA . ARG A 1 127 ? 22.440 35.535 189.325 1.00 41.99 121 ARG A CA 1
ATOM 879 C C . ARG A 1 127 ? 22.714 36.388 188.088 1.00 44.85 121 ARG A C 1
ATOM 880 O O . ARG A 1 127 ? 22.708 37.630 188.170 1.00 43.61 121 ARG A O 1
ATOM 888 N N . ASN A 1 128 ? 22.897 35.744 186.935 1.00 44.90 122 ASN A N 1
ATOM 889 C CA . ASN A 1 128 ? 23.232 36.427 185.696 1.00 45.78 122 ASN A CA 1
ATOM 890 C C . ASN A 1 128 ? 22.027 37.092 185.048 1.00 48.36 122 ASN A C 1
ATOM 891 O O . ASN A 1 128 ? 22.213 37.975 184.203 1.00 43.15 122 ASN A O 1
ATOM 896 N N . CYS A 1 129 ? 20.801 36.693 185.409 1.00 44.40 123 CYS A N 1
ATOM 897 C CA . CYS A 1 129 ? 19.641 37.491 184.998 1.00 42.91 123 CYS A CA 1
ATOM 898 C C . CYS A 1 129 ? 19.858 38.976 185.278 1.00 45.44 123 CYS A C 1
ATOM 899 O O . CYS A 1 129 ? 19.650 39.827 184.404 1.00 46.64 123 CYS A O 1
ATOM 902 N N . LEU A 1 130 ? 20.244 39.307 186.512 1.00 45.46 124 LEU A N 1
ATOM 903 C CA . LEU A 1 130 ? 20.511 40.698 186.863 1.00 45.15 124 LEU A CA 1
ATOM 904 C C . LEU A 1 130 ? 21.907 41.133 186.423 1.00 43.66 124 LEU A C 1
ATOM 905 O O . LEU A 1 130 ? 22.064 42.222 185.858 1.00 45.51 124 LEU A O 1
ATOM 910 N N . ASN A 1 131 ? 22.929 40.302 186.665 1.00 39.21 125 ASN A N 1
ATOM 911 C CA . ASN A 1 131 ? 24.303 40.738 186.396 1.00 45.95 125 ASN A CA 1
ATOM 912 C C . ASN A 1 131 ? 24.522 41.074 184.923 1.00 54.09 125 ASN A C 1
ATOM 913 O O . ASN A 1 131 ? 25.150 42.092 184.601 1.00 51.82 125 ASN A O 1
ATOM 918 N N . SER A 1 132 ? 23.984 40.250 184.013 1.00 48.84 126 SER A N 1
ATOM 919 C CA . SER A 1 132 ? 24.203 40.458 182.586 1.00 48.44 126 SER A CA 1
ATOM 920 C C . SER A 1 132 ? 23.684 41.803 182.104 1.00 49.92 126 SER A C 1
ATOM 921 O O . SER A 1 132 ? 24.160 42.307 181.082 1.00 52.99 126 SER A O 1
ATOM 924 N N . ARG A 1 133 ? 22.723 42.393 182.806 1.00 48.76 127 ARG A N 1
ATOM 925 C CA . ARG A 1 133 ? 22.176 43.694 182.444 1.00 48.40 127 ARG A CA 1
ATOM 926 C C . ARG A 1 133 ? 22.793 44.833 183.244 1.00 56.60 127 ARG A C 1
ATOM 927 O O . ARG A 1 133 ? 22.995 45.928 182.707 1.00 58.74 127 ARG A O 1
ATOM 935 N N . LEU A 1 134 ? 23.088 44.590 184.521 1.00 52.16 128 LEU A N 1
ATOM 936 C CA . LEU A 1 134 ? 23.574 45.634 185.416 1.00 55.74 128 LEU A CA 1
ATOM 937 C C . LEU A 1 134 ? 25.045 45.947 185.168 1.00 56.58 128 LEU A C 1
ATOM 938 O O . LEU A 1 134 ? 25.431 47.119 185.107 1.00 54.00 128 LEU A O 1
ATOM 943 N N . VAL A 1 135 ? 25.873 44.912 185.002 1.00 55.44 129 VAL A N 1
ATOM 944 C CA . VAL A 1 135 ? 27.315 45.131 184.886 1.00 59.18 129 VAL A CA 1
ATOM 945 C C . VAL A 1 135 ? 27.672 45.947 183.648 1.00 61.48 129 VAL A C 1
ATOM 946 O O . VAL A 1 135 ? 28.423 46.929 183.780 1.00 60.04 129 VAL A O 1
ATOM 950 N N . PRO A 1 136 ? 27.181 45.625 182.440 1.00 62.45 130 PRO A N 1
ATOM 951 C CA . PRO A 1 136 ? 27.472 46.502 181.290 1.00 58.60 130 PRO A CA 1
ATOM 952 C C . PRO A 1 136 ? 27.012 47.933 181.492 1.00 64.90 130 PRO A C 1
ATOM 953 O O . PRO A 1 136 ? 27.751 48.871 181.167 1.00 65.07 130 PRO A O 1
ATOM 957 N N . PHE A 1 137 ? 25.805 48.130 182.022 1.00 61.65 131 PHE A N 1
ATOM 958 C CA . PHE A 1 137 ? 25.327 49.487 182.243 1.00 62.58 131 PHE A CA 1
ATOM 959 C C . PHE A 1 137 ? 26.261 50.251 183.175 1.00 66.77 131 PHE A C 1
ATOM 960 O O . PHE A 1 137 ? 26.595 51.414 182.916 1.00 67.93 131 PHE A O 1
ATOM 968 N N . LEU A 1 138 ? 26.700 49.610 184.263 1.00 64.55 132 LEU A N 1
ATOM 969 C CA . LEU A 1 138 ? 27.587 50.278 185.211 1.00 67.57 132 LEU A CA 1
ATOM 970 C C . LEU A 1 138 ? 28.928 50.603 184.570 1.00 68.80 132 LEU A C 1
ATOM 971 O O . LEU A 1 138 ? 29.450 51.713 184.722 1.00 68.74 132 LEU A O 1
ATOM 976 N N . LYS A 1 139 ? 29.503 49.640 183.850 1.00 69.95 133 LYS A N 1
ATOM 977 C CA . LYS A 1 139 ? 30.812 49.855 183.244 1.00 74.63 133 LYS A CA 1
ATOM 978 C C . LYS A 1 139 ? 30.772 50.967 182.199 1.00 73.63 133 LYS A C 1
ATOM 979 O O . LYS A 1 139 ? 31.679 51.805 182.144 1.00 79.01 133 LYS A O 1
ATOM 981 N N . THR A 1 140 ? 29.722 51.014 181.376 1.00 73.61 134 THR A N 1
ATOM 982 C CA . THR A 1 140 ? 29.720 51.982 180.282 1.00 73.25 134 THR A CA 1
ATOM 983 C C . THR A 1 140 ? 29.250 53.362 180.727 1.00 77.12 134 THR A C 1
ATOM 984 O O . THR A 1 140 ? 29.753 54.376 180.234 1.00 83.04 134 THR A O 1
ATOM 988 N N . LEU A 1 141 ? 28.286 53.429 181.641 1.00 71.20 135 LEU A N 1
ATOM 989 C CA . LEU A 1 141 ? 27.579 54.678 181.893 1.00 71.53 135 LEU A CA 1
ATOM 990 C C . LEU A 1 141 ? 27.676 55.195 183.317 1.00 75.60 135 LEU A C 1
ATOM 991 O O . LEU A 1 141 ? 26.940 56.120 183.667 1.00 72.47 135 LEU A O 1
ATOM 993 N N . SER A 1 142 ? 28.528 54.628 184.153 1.00 72.86 136 SER A N 1
ATOM 994 C CA . SER A 1 142 ? 28.502 55.098 185.529 1.00 74.01 136 SER A CA 1
ATOM 995 C C . SER A 1 142 ? 29.901 55.348 186.075 1.00 77.01 136 SER A C 1
ATOM 996 O O . SER A 1 142 ? 30.870 54.719 185.632 1.00 75.20 136 SER A O 1
ATOM 999 N N . PRO A 1 143 ? 30.025 56.265 187.037 1.00 78.01 137 PRO A N 1
ATOM 1000 C CA . PRO A 1 143 ? 31.345 56.689 187.490 1.00 77.87 137 PRO A CA 1
ATOM 1001 C C . PRO A 1 143 ? 32.138 55.518 188.047 1.00 78.05 137 PRO A C 1
ATOM 1002 O O . PRO A 1 143 ? 31.561 54.524 188.527 1.00 80.01 137 PRO A O 1
ATOM 1006 N N . PRO A 1 144 ? 33.460 55.564 187.901 1.00 80.75 138 PRO A N 1
ATOM 1007 C CA . PRO A 1 144 ? 34.304 54.610 188.621 1.00 82.31 138 PRO A CA 1
ATOM 1008 C C . PRO A 1 144 ? 34.286 54.963 190.085 1.00 81.20 138 PRO A C 1
ATOM 1009 O O . PRO A 1 144 ? 34.257 56.136 190.450 1.00 78.09 138 PRO A O 1
ATOM 1013 N N . LYS A 1 145 ? 34.246 53.935 190.924 1.00 77.81 139 LYS A N 1
ATOM 1014 C CA . LYS A 1 145 ? 34.212 54.091 192.384 1.00 78.61 139 LYS A CA 1
ATOM 1015 C C . LYS A 1 145 ? 32.949 54.809 192.853 1.00 73.63 139 LYS A C 1
ATOM 1016 O O . LYS A 1 145 ? 32.943 55.443 193.904 1.00 74.00 139 LYS A O 1
ATOM 1018 N N . ALA A 1 146 ? 31.865 54.690 192.092 1.00 74.06 140 ALA A N 1
ATOM 1019 C CA . ALA A 1 146 ? 30.600 55.274 192.507 1.00 68.06 140 ALA A CA 1
ATOM 1020 C C . ALA A 1 146 ? 30.098 54.605 193.786 1.00 62.63 140 ALA A C 1
ATOM 1021 O O . ALA A 1 146 ? 30.484 53.483 194.132 1.00 65.48 140 ALA A O 1
ATOM 1023 N N . ASP A 1 147 ? 29.229 55.316 194.497 1.00 62.02 141 ASP A N 1
ATOM 1024 C CA . ASP A 1 147 ? 28.648 54.823 195.740 1.00 63.50 141 ASP A CA 1
ATOM 1025 C C . ASP A 1 147 ? 27.326 54.131 195.432 1.00 58.04 141 ASP A C 1
ATOM 1026 O O . ASP A 1 147 ? 26.392 54.764 194.929 1.00 52.03 141 ASP A O 1
ATOM 1031 N N . ILE A 1 148 ? 27.251 52.837 195.737 1.00 58.45 142 ILE A N 1
ATOM 1032 C CA . ILE A 1 148 ? 26.098 52.010 195.406 1.00 52.79 142 ILE A CA 1
ATOM 1033 C C . ILE A 1 148 ? 25.450 51.542 196.698 1.00 50.15 142 ILE A C 1
ATOM 1034 O O . ILE A 1 148 ? 26.137 51.044 197.599 1.00 48.48 142 ILE A O 1
ATOM 1039 N N . LEU A 1 149 ? 24.129 51.671 196.776 1.00 48.33 143 LEU A N 1
ATOM 1040 C CA . LEU A 1 149 ? 23.357 51.165 197.904 1.00 49.40 143 LEU A CA 1
ATOM 1041 C C . LEU A 1 149 ? 22.531 49.959 197.461 1.00 45.84 143 LEU A C 1
ATOM 1042 O O . LEU A 1 149 ? 21.855 50.006 196.423 1.00 43.09 143 LEU A O 1
ATOM 1047 N N . ILE A 1 150 ? 22.559 48.898 198.262 1.00 37.94 144 ILE A N 1
ATOM 1048 C CA . ILE A 1 150 ? 21.865 47.655 197.910 1.00 43.61 144 ILE A CA 1
ATOM 1049 C C . ILE A 1 150 ? 20.869 47.312 199.013 1.00 41.42 144 ILE A C 1
ATOM 1050 O O . ILE A 1 150 ? 21.233 46.681 200.015 1.00 38.92 144 ILE A O 1
ATOM 1055 N N . PRO A 1 151 ? 19.617 47.740 198.888 1.00 38.24 145 PRO A N 1
ATOM 1056 C CA . PRO A 1 151 ? 18.627 47.436 199.921 1.00 41.80 145 PRO A CA 1
ATOM 1057 C C . PRO A 1 151 ? 18.217 45.973 199.874 1.00 44.95 145 PRO A C 1
ATOM 1058 O O . PRO A 1 151 ? 18.195 45.344 198.811 1.00 36.23 145 PRO A O 1
ATOM 1062 N N . GLY A 1 152 ? 17.906 45.436 201.056 1.00 41.89 146 GLY A N 1
ATOM 1063 C CA . GLY A 1 152 ? 17.546 44.040 201.207 1.00 43.84 146 GLY A CA 1
ATOM 1064 C C . GLY A 1 152 ? 18.583 43.121 200.598 1.00 44.39 146 GLY A C 1
ATOM 1065 O O . GLY A 1 152 ? 18.237 42.204 199.842 1.00 38.44 146 GLY A O 1
ATOM 1066 N N . CYS A 1 153 ? 19.856 43.335 200.954 1.00 41.28 147 CYS A N 1
ATOM 1067 C CA . CYS A 1 153 ? 20.971 42.712 200.246 1.00 42.49 147 CYS A CA 1
ATOM 1068 C C . CYS A 1 153 ? 21.143 41.233 200.558 1.00 39.25 147 CYS A C 1
ATOM 1069 O O . CYS A 1 153 ? 21.981 40.585 199.918 1.00 42.82 147 CYS A O 1
ATOM 1072 N N . GLY A 1 154 ? 20.372 40.673 201.489 1.00 44.72 148 GLY A N 1
ATOM 1073 C CA . GLY A 1 154 ? 20.462 39.252 201.766 1.00 35.36 148 GLY A CA 1
ATOM 1074 C C . GLY A 1 154 ? 21.760 38.877 202.449 1.00 42.57 148 GLY A C 1
ATOM 1075 O O . GLY A 1 154 ? 22.086 39.442 203.493 1.00 40.41 148 GLY A O 1
ATOM 1076 N N . THR A 1 155 ? 22.501 37.909 201.904 1.00 38.19 149 THR A N 1
ATOM 1077 C CA . THR A 1 155 ? 23.806 37.566 202.465 1.00 38.94 149 THR A CA 1
ATOM 1078 C C . THR A 1 155 ? 24.973 38.290 201.800 1.00 35.24 149 THR A C 1
ATOM 1079 O O . THR A 1 155 ? 26.113 38.097 202.230 1.00 42.49 149 THR A O 1
ATOM 1083 N N . GLY A 1 156 ? 24.733 39.090 200.764 1.00 37.35 150 GLY A N 1
ATOM 1084 C CA . GLY A 1 156 ? 25.698 40.068 200.306 1.00 44.41 150 GLY A CA 1
ATOM 1085 C C . GLY A 1 156 ? 26.577 39.704 199.121 1.00 48.92 150 GLY A C 1
ATOM 1086 O O . GLY A 1 156 ? 27.636 40.320 198.959 1.00 48.74 150 GLY A O 1
ATOM 1087 N N . ARG A 1 157 ? 26.157 38.761 198.272 1.00 41.86 151 ARG A N 1
ATOM 1088 C CA . ARG A 1 157 ? 26.941 38.404 197.087 1.00 43.90 151 ARG A CA 1
ATOM 1089 C C . ARG A 1 157 ? 27.058 39.575 196.118 1.00 45.09 151 ARG A C 1
ATOM 1090 O O . ARG A 1 157 ? 28.143 39.863 195.602 1.00 45.20 151 ARG A O 1
ATOM 1098 N N . LEU A 1 158 ? 25.950 40.262 195.852 1.00 42.51 152 LEU A N 1
ATOM 1099 C CA . LEU A 1 158 ? 26.000 41.391 194.933 1.00 46.69 152 LEU A CA 1
ATOM 1100 C C . LEU A 1 158 ? 26.955 42.476 195.426 1.00 48.84 152 LEU A C 1
ATOM 1101 O O . LEU A 1 158 ? 27.563 43.182 194.606 1.00 45.61 152 LEU A O 1
ATOM 1106 N N . LEU A 1 159 ? 27.109 42.624 196.750 1.00 45.25 153 LEU A N 1
ATOM 1107 C CA . LEU A 1 159 ? 28.095 43.572 197.272 1.00 53.46 153 LEU A CA 1
ATOM 1108 C C . LEU A 1 159 ? 29.517 43.152 196.919 1.00 51.93 153 LEU A C 1
ATOM 1109 O O . LEU A 1 159 ? 30.350 43.997 196.578 1.00 56.72 153 LEU A O 1
ATOM 1114 N N . VAL A 1 160 ? 29.814 41.853 196.993 1.00 51.63 154 VAL A N 1
ATOM 1115 C CA . VAL A 1 160 ? 31.138 41.367 196.610 1.00 50.54 154 VAL A CA 1
ATOM 1116 C C . VAL A 1 160 ? 31.367 41.559 195.120 1.00 53.35 154 VAL A C 1
ATOM 1117 O O . VAL A 1 160 ? 32.425 42.039 194.700 1.00 57.17 154 VAL A O 1
ATOM 1121 N N . ASP A 1 161 ? 30.386 41.180 194.299 1.00 52.56 155 ASP A N 1
ATOM 1122 C CA . ASP A 1 161 ? 30.532 41.322 192.855 1.00 52.39 155 ASP A CA 1
ATOM 1123 C C . ASP A 1 161 ? 30.781 42.775 192.470 1.00 53.46 155 ASP A C 1
ATOM 1124 O O . ASP A 1 161 ? 31.689 43.074 191.688 1.00 54.55 155 ASP A O 1
ATOM 1129 N N . LEU A 1 162 ? 29.976 43.695 193.004 1.00 52.97 156 LEU A N 1
ATOM 1130 C CA . LEU A 1 162 ? 30.111 45.094 192.608 1.00 57.18 156 LEU A CA 1
ATOM 1131 C C . LEU A 1 162 ? 31.347 45.751 193.215 1.00 60.22 156 LEU A C 1
ATOM 1132 O O . LEU A 1 162 ? 32.002 46.567 192.558 1.00 59.23 156 LEU A O 1
ATOM 1137 N N . SER A 1 163 ? 31.671 45.432 194.468 1.00 60.00 157 SER A N 1
ATOM 1138 C CA . SER A 1 163 ? 32.875 45.994 195.068 1.00 62.39 157 SER A CA 1
ATOM 1139 C C . SER A 1 163 ? 34.137 45.463 194.401 1.00 67.87 157 SER A C 1
ATOM 1140 O O . SER A 1 163 ? 35.164 46.152 194.392 1.00 70.54 157 SER A O 1
ATOM 1143 N N . ARG A 1 164 ? 34.091 44.248 193.848 1.00 61.32 158 ARG A N 1
ATOM 1144 C CA . ARG A 1 164 ? 35.250 43.745 193.122 1.00 62.60 158 ARG A CA 1
ATOM 1145 C C . ARG A 1 164 ? 35.469 44.490 191.813 1.00 63.16 158 ARG A C 1
ATOM 1146 O O . ARG A 1 164 ? 36.573 44.435 191.265 1.00 68.46 158 ARG A O 1
ATOM 1148 N N . MET A 1 165 ? 34.446 45.176 191.304 1.00 59.66 159 MET A N 1
ATOM 1149 C CA . MET A 1 165 ? 34.558 46.077 190.163 1.00 62.04 159 MET A CA 1
ATOM 1150 C C . MET A 1 165 ? 35.023 47.482 190.544 1.00 64.00 159 MET A C 1
ATOM 1151 O O . MET A 1 165 ? 35.075 48.359 189.675 1.00 57.70 159 MET A O 1
ATOM 1156 N N . GLY A 1 166 ? 35.314 47.738 191.817 1.00 63.51 160 GLY A N 1
ATOM 1157 C CA . GLY A 1 166 ? 35.810 49.033 192.228 1.00 64.19 160 GLY A CA 1
ATOM 1158 C C . GLY A 1 166 ? 34.767 49.993 192.746 1.00 69.15 160 GLY A C 1
ATOM 1159 O O . GLY A 1 166 ? 35.101 51.150 193.034 1.00 70.73 160 GLY A O 1
ATOM 1160 N N . TYR A 1 167 ? 33.521 49.560 192.878 1.00 67.45 161 TYR A N 1
ATOM 1161 C CA . TYR A 1 167 ? 32.482 50.416 193.419 1.00 63.01 161 TYR A CA 1
ATOM 1162 C C . TYR A 1 167 ? 32.442 50.286 194.934 1.00 62.82 161 TYR A C 1
ATOM 1163 O O . TYR A 1 167 ? 32.765 49.236 195.497 1.00 61.73 161 TYR A O 1
ATOM 1172 N N . ASN A 1 168 ? 32.064 51.375 195.595 1.00 62.69 162 ASN A N 1
ATOM 1173 C CA . ASN A 1 168 ? 31.841 51.368 197.034 1.00 65.49 162 ASN A CA 1
ATOM 1174 C C . ASN A 1 168 ? 30.399 50.971 197.315 1.00 59.77 162 ASN A C 1
ATOM 1175 O O . ASN A 1 168 ? 29.462 51.689 196.938 1.00 55.72 162 ASN A O 1
ATOM 1180 N N . CYS A 1 169 ? 30.231 49.826 197.969 1.00 51.62 163 CYS A N 1
ATOM 1181 C CA . CYS A 1 169 ? 28.940 49.169 198.115 1.00 57.73 163 CYS A CA 1
ATOM 1182 C C . CYS A 1 169 ? 28.501 49.163 199.569 1.00 51.79 163 CYS A C 1
ATOM 1183 O O . CYS A 1 169 ? 29.215 48.650 200.441 1.00 54.62 163 CYS A O 1
ATOM 1186 N N . GLU A 1 170 ? 27.333 49.745 199.822 1.00 49.97 164 GLU A N 1
ATOM 1187 C CA . GLU A 1 170 ? 26.641 49.621 201.097 1.00 51.03 164 GLU A CA 1
ATOM 1188 C C . GLU A 1 170 ? 25.419 48.737 200.883 1.00 46.47 164 GLU A C 1
ATOM 1189 O O . GLU A 1 170 ? 24.587 49.020 200.014 1.00 47.45 164 GLU A O 1
ATOM 1195 N N . GLY A 1 171 ? 25.347 47.642 201.626 1.00 47.14 165 GLY A N 1
ATOM 1196 C CA . GLY A 1 171 ? 24.159 46.822 201.687 1.00 50.09 165 GLY A CA 1
ATOM 1197 C C . GLY A 1 171 ? 23.323 47.199 202.895 1.00 50.46 165 GLY A C 1
ATOM 1198 O O . GLY A 1 171 ? 23.830 47.723 203.880 1.00 53.52 165 GLY A O 1
ATOM 1199 N N . ASN A 1 172 ? 22.028 46.938 202.804 1.00 42.88 166 ASN A N 1
ATOM 1200 C CA . ASN A 1 172 ? 21.104 47.193 203.895 1.00 45.54 166 ASN A CA 1
ATOM 1201 C C . ASN A 1 172 ? 20.274 45.937 204.087 1.00 44.88 166 ASN A C 1
ATOM 1202 O O . ASN A 1 172 ? 19.743 45.394 203.111 1.00 41.13 166 ASN A O 1
ATOM 1207 N N . GLU A 1 173 ? 20.180 45.457 205.327 1.00 41.05 167 GLU A N 1
ATOM 1208 C CA . GLU A 1 173 ? 19.453 44.209 205.564 1.00 38.98 167 GLU A CA 1
ATOM 1209 C C . GLU A 1 173 ? 18.954 44.204 206.997 1.00 44.81 167 GLU A C 1
ATOM 1210 O O . GLU A 1 173 ? 19.740 44.439 207.921 1.00 44.67 167 GLU A O 1
ATOM 1216 N N . PHE A 1 174 ? 17.658 43.930 207.187 1.00 40.23 168 PHE A N 1
ATOM 1217 C CA . PHE A 1 174 ? 17.077 43.971 208.525 1.00 44.12 168 PHE A CA 1
ATOM 1218 C C . PHE A 1 174 ? 16.851 42.603 209.155 1.00 44.64 168 PHE A C 1
ATOM 1219 O O . PHE A 1 174 ? 16.437 42.541 210.320 1.00 43.24 168 PHE A O 1
ATOM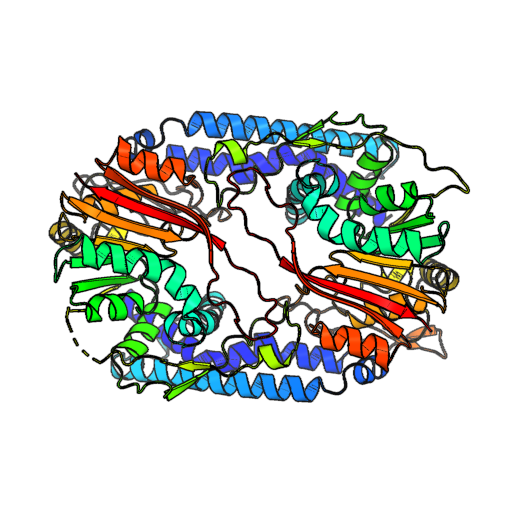 1227 N N . SER A 1 175 ? 17.108 41.520 208.442 1.00 44.48 169 SER A N 1
ATOM 1228 C CA . SER A 1 175 ? 16.916 40.178 208.986 1.00 42.23 169 SER A CA 1
ATOM 1229 C C . SER A 1 175 ? 18.219 39.673 209.585 1.00 39.84 169 SER A C 1
ATOM 1230 O O . SER A 1 175 ? 19.256 39.669 208.914 1.00 42.02 169 SER A O 1
ATOM 1233 N N . TYR A 1 176 ? 18.168 39.247 210.849 1.00 36.23 170 TYR A N 1
ATOM 1234 C CA . TYR A 1 176 ? 19.383 38.758 211.484 1.00 42.88 170 TYR A CA 1
ATOM 1235 C C . TYR A 1 176 ? 19.788 37.371 211.000 1.00 41.87 170 TYR A C 1
ATOM 1236 O O . TYR A 1 176 ? 20.970 37.026 211.111 1.00 40.54 170 TYR A O 1
ATOM 1245 N N . HIS A 1 177 ? 18.849 36.571 210.473 1.00 39.19 171 HIS A N 1
ATOM 1246 C CA . HIS A 1 177 ? 19.220 35.355 209.743 1.00 41.08 171 HIS A CA 1
ATOM 1247 C C . HIS A 1 177 ? 20.191 35.684 208.611 1.00 33.36 171 HIS A C 1
ATOM 1248 O O . HIS A 1 177 ? 21.317 35.156 208.538 1.00 40.94 171 HIS A O 1
ATOM 1255 N N . MET A 1 178 ? 19.755 36.573 207.717 1.00 34.61 172 MET A N 1
ATOM 1256 C CA . MET A 1 178 ? 20.599 37.028 206.623 1.00 39.15 172 MET A CA 1
ATOM 1257 C C . MET A 1 178 ? 21.908 37.619 207.139 1.00 44.10 172 MET A C 1
ATOM 1258 O O . MET A 1 178 ? 22.988 37.273 206.652 1.00 42.17 172 MET A O 1
ATOM 1263 N N . LEU A 1 179 ? 21.831 38.487 208.156 1.00 41.78 173 LEU A N 1
ATOM 1264 C CA . LEU A 1 179 ? 23.017 39.218 208.606 1.00 39.85 173 LEU A CA 1
ATOM 1265 C C . LEU A 1 179 ? 24.074 38.279 209.177 1.00 38.31 173 LEU A C 1
ATOM 1266 O O . LEU A 1 179 ? 25.263 38.390 208.853 1.00 39.42 173 LEU A O 1
ATOM 1271 N N . LEU A 1 180 ? 23.657 37.334 210.015 1.00 35.33 174 LEU A N 1
ATOM 1272 C CA . LEU A 1 180 ? 24.606 36.392 210.599 1.00 40.44 174 LEU A CA 1
ATOM 1273 C C . LEU A 1 180 ? 25.270 35.538 209.516 1.00 42.84 174 LEU A C 1
ATOM 1274 O O . LEU A 1 180 ? 26.508 35.401 209.476 1.00 41.22 174 LEU A O 1
ATOM 1279 N N . VAL A 1 181 ? 24.468 34.965 208.609 1.00 39.82 175 VAL A N 1
ATOM 1280 C CA . VAL A 1 181 ? 25.100 34.197 207.537 1.00 39.28 175 VAL A CA 1
ATOM 1281 C C . VAL A 1 181 ? 26.024 35.094 206.716 1.00 38.11 175 VAL A C 1
ATOM 1282 O O . VAL A 1 181 ? 27.117 34.684 206.313 1.00 41.71 175 VAL A O 1
ATOM 1286 N N . SER A 1 182 ? 25.633 36.350 206.529 1.00 35.12 176 SER A N 1
ATOM 1287 C CA . SER A 1 182 ? 26.417 37.270 205.719 1.00 40.94 176 SER A CA 1
ATOM 1288 C C . SER A 1 182 ? 27.787 37.514 206.334 1.00 43.77 176 SER A C 1
ATOM 1289 O O . SER A 1 182 ? 28.810 37.366 205.661 1.00 42.53 176 SER A O 1
ATOM 1292 N N . GLN A 1 183 ? 27.831 37.886 207.617 1.00 41.47 177 GLN A N 1
ATOM 1293 C CA . GLN A 1 183 ? 29.125 38.097 208.255 1.00 45.73 177 GLN A CA 1
ATOM 1294 C C . GLN A 1 183 ? 29.977 36.841 208.181 1.00 49.00 177 GLN A C 1
ATOM 1295 O O . GLN A 1 183 ? 31.203 36.933 208.027 1.00 45.87 177 GLN A O 1
ATOM 1301 N N . TYR A 1 184 ? 29.348 35.660 208.245 1.00 44.24 178 TYR A N 1
ATOM 1302 C CA . TYR A 1 184 ? 30.121 34.435 208.062 1.00 43.59 178 TYR A CA 1
ATOM 1303 C C . TYR A 1 184 ? 30.716 34.355 206.655 1.00 48.96 178 TYR A C 1
ATOM 1304 O O . TYR A 1 184 ? 31.917 34.120 206.491 1.00 48.08 178 TYR A O 1
ATOM 1313 N N . MET A 1 185 ? 29.890 34.535 205.619 1.00 47.77 179 MET A N 1
ATOM 1314 C CA . MET A 1 185 ? 30.377 34.322 204.258 1.00 49.90 179 MET A CA 1
ATOM 1315 C C . MET A 1 185 ? 31.370 35.399 203.826 1.00 49.23 179 MET A C 1
ATOM 1316 O O . MET A 1 185 ? 32.272 35.121 203.025 1.00 45.88 179 MET A O 1
ATOM 1321 N N . LEU A 1 186 ? 31.227 36.623 204.337 1.00 49.58 180 LEU A N 1
ATOM 1322 C CA . LEU A 1 186 ? 32.065 37.742 203.923 1.00 49.41 180 LEU A CA 1
ATOM 1323 C C . LEU A 1 186 ? 33.323 37.901 204.766 1.00 54.50 180 LEU A C 1
ATOM 1324 O O . LEU A 1 186 ? 34.373 38.276 204.235 1.00 48.28 180 LEU A O 1
ATOM 1329 N N . ASN A 1 187 ? 33.251 37.611 206.068 1.00 52.82 181 ASN A N 1
ATOM 1330 C CA . ASN A 1 187 ? 34.311 38.015 206.978 1.00 51.71 181 ASN A CA 1
ATOM 1331 C C . ASN A 1 187 ? 35.032 36.865 207.649 1.00 49.54 181 ASN A C 1
ATOM 1332 O O . ASN A 1 187 ? 36.098 37.088 208.230 1.00 52.62 181 ASN A O 1
ATOM 1337 N N . ALA A 1 188 ? 34.507 35.650 207.584 1.00 51.32 182 ALA A N 1
ATOM 1338 C CA . ALA A 1 188 ? 35.301 34.537 208.058 1.00 46.84 182 ALA A CA 1
ATOM 1339 C C . ALA A 1 188 ? 36.433 34.286 207.058 1.00 52.61 182 ALA A C 1
ATOM 1340 O O . ALA A 1 188 ? 36.626 35.028 206.085 1.00 55.17 182 ALA A O 1
ATOM 1342 N N . GLY A 1 189 ? 37.205 33.239 207.291 1.00 52.19 183 GLY A N 1
ATOM 1343 C CA . GLY A 1 189 ? 38.289 32.989 206.363 1.00 55.28 183 GLY A CA 1
ATOM 1344 C C . GLY A 1 189 ? 38.001 31.874 205.383 1.00 57.61 183 GLY A C 1
ATOM 1345 O O . GLY A 1 189 ? 38.854 31.009 205.182 1.00 60.54 183 GLY A O 1
ATOM 1346 N N . LEU A 1 190 ? 36.807 31.857 204.786 1.00 55.13 184 LEU A N 1
ATOM 1347 C CA . LEU A 1 190 ? 36.406 30.727 203.954 1.00 51.45 184 LEU A CA 1
ATOM 1348 C C . LEU A 1 190 ? 37.193 30.669 202.652 1.00 50.80 184 LEU A C 1
ATOM 1349 O O . LEU A 1 190 ? 37.316 31.665 201.928 1.00 43.55 184 LEU A O 1
ATOM 1354 N N . LEU A 1 191 ? 37.660 29.472 202.329 1.00 49.45 185 LEU A N 1
ATOM 1355 C CA . LEU A 1 191 ? 38.211 29.180 201.019 1.00 51.82 185 LEU A CA 1
ATOM 1356 C C . LEU A 1 191 ? 37.090 28.737 200.088 1.00 51.25 185 LEU A C 1
ATOM 1357 O O . LEU A 1 191 ? 36.121 28.107 200.521 1.00 49.09 185 LEU A O 1
ATOM 1362 N N . GLN A 1 192 ? 37.248 29.034 198.799 1.00 48.37 186 GLN A N 1
ATOM 1363 C CA . GLN A 1 192 ? 36.294 28.573 197.799 1.00 49.56 186 GLN A CA 1
ATOM 1364 C C . GLN A 1 192 ? 36.036 27.079 197.943 1.00 49.22 186 GLN A C 1
ATOM 1365 O O . GLN A 1 192 ? 36.966 26.293 198.149 1.00 45.38 186 GLN A O 1
ATOM 1371 N N . ASN A 1 193 ? 34.751 26.710 197.913 1.00 47.25 187 ASN A N 1
ATOM 1372 C CA . ASN A 1 193 ? 34.271 25.320 197.915 1.00 46.74 187 ASN A CA 1
ATOM 1373 C C . ASN A 1 193 ? 34.600 24.578 199.202 1.00 40.21 187 ASN A C 1
ATOM 1374 O O . ASN A 1 193 ? 34.649 23.345 199.214 1.00 47.11 187 ASN A O 1
ATOM 1379 N N . GLN A 1 194 ? 34.791 25.314 200.294 1.00 44.85 188 GLN A N 1
ATOM 1380 C CA . GLN A 1 194 ? 35.180 24.702 201.562 1.00 48.92 188 GLN A CA 1
ATOM 1381 C C . GLN A 1 194 ? 34.022 23.943 202.216 1.00 44.51 188 GLN A C 1
ATOM 1382 O O . GLN A 1 194 ? 34.262 23.001 202.980 1.00 52.80 188 GLN A O 1
ATOM 1388 N N . ILE A 1 195 ? 32.770 24.346 201.955 1.00 39.97 189 ILE A N 1
ATOM 1389 C CA . ILE A 1 195 ? 31.584 23.841 202.659 1.00 40.18 189 ILE A CA 1
ATOM 1390 C C . ILE A 1 195 ? 30.723 23.005 201.714 1.00 37.27 189 ILE A C 1
ATOM 1391 O O . ILE A 1 195 ? 30.464 23.407 200.572 1.00 40.68 189 ILE A O 1
ATOM 1396 N N . ILE A 1 196 ? 30.247 21.863 202.210 1.00 39.70 190 ILE A N 1
ATOM 1397 C CA . ILE A 1 196 ? 29.274 21.014 201.518 1.00 40.97 190 ILE A CA 1
ATOM 1398 C C . ILE A 1 196 ? 27.937 21.118 202.229 1.00 38.69 190 ILE A C 1
ATOM 1399 O O . ILE A 1 196 ? 27.804 20.627 203.358 1.00 37.21 190 ILE A O 1
ATOM 1404 N N . ILE A 1 197 ? 26.926 21.674 201.553 1.00 35.54 191 ILE A N 1
ATOM 1405 C CA . ILE A 1 197 ? 25.564 21.679 202.080 1.00 37.39 191 ILE A CA 1
ATOM 1406 C C . ILE A 1 197 ? 24.643 20.910 201.121 1.00 41.39 191 ILE A C 1
ATOM 1407 O O . ILE A 1 197 ? 24.999 20.608 199.984 1.00 36.50 191 ILE A O 1
ATOM 1412 N N . TYR A 1 198 ? 23.431 20.612 201.603 1.00 36.94 192 TYR A N 1
ATOM 1413 C CA . TYR A 1 198 ? 22.413 19.866 200.859 1.00 35.79 192 TYR A CA 1
ATOM 1414 C C . TYR A 1 198 ? 21.168 20.743 200.869 1.00 34.54 192 TYR A C 1
ATOM 1415 O O . TYR A 1 198 ? 20.249 20.540 201.676 1.00 31.05 192 TYR A O 1
ATOM 1424 N N . PRO A 1 199 ? 21.113 21.741 199.990 1.00 32.02 193 PRO A N 1
ATOM 1425 C CA . PRO A 1 199 ? 20.126 22.810 200.144 1.00 34.31 193 PRO A CA 1
ATOM 1426 C C . PRO A 1 199 ? 18.735 22.475 199.626 1.00 36.44 193 PRO A C 1
ATOM 1427 O O . PRO A 1 199 ? 17.826 23.295 199.799 1.00 34.89 193 PRO A O 1
ATOM 1431 N N . PHE A 1 200 ? 18.517 21.305 199.023 1.00 33.41 194 PHE A N 1
ATOM 1432 C CA . PHE A 1 200 ? 17.211 20.992 198.456 1.00 34.02 194 PHE A CA 1
ATOM 1433 C C . PHE A 1 200 ? 16.413 19.983 199.269 1.00 33.27 194 PHE A C 1
ATOM 1434 O O . PHE A 1 200 ? 15.313 19.605 198.845 1.00 34.28 194 PHE A O 1
ATOM 1442 N N . ILE A 1 201 ? 16.898 19.572 200.443 1.00 32.92 195 ILE A N 1
ATOM 1443 C CA . ILE A 1 201 ? 16.287 18.433 201.130 1.00 33.16 195 ILE A CA 1
ATOM 1444 C C . ILE A 1 201 ? 14.952 18.758 201.780 1.00 34.42 195 ILE A C 1
ATOM 1445 O O . ILE A 1 201 ? 14.197 17.833 202.103 1.00 36.29 195 ILE A O 1
ATOM 1450 N N . HIS A 1 202 ? 14.621 20.034 201.972 1.00 36.72 196 HIS A N 1
ATOM 1451 C CA . HIS A 1 202 ? 13.326 20.397 202.540 1.00 37.84 196 HIS A CA 1
ATOM 1452 C C . HIS A 1 202 ? 12.233 20.503 201.482 1.00 37.36 196 HIS A C 1
ATOM 1453 O O . HIS A 1 202 ? 11.088 20.803 201.823 1.00 37.69 196 HIS A O 1
ATOM 1460 N N . CYS A 1 203 ? 12.552 20.253 200.217 1.00 34.28 197 CYS A N 1
ATOM 1461 C CA . CYS A 1 203 ? 11.568 20.221 199.140 1.00 35.73 197 CYS A CA 1
ATOM 1462 C C . CYS A 1 203 ? 11.392 18.781 198.674 1.00 38.89 197 CYS A C 1
ATOM 1463 O O . CYS A 1 203 ? 12.350 18.147 198.218 1.00 36.17 197 CYS A O 1
ATOM 1466 N N . PHE A 1 204 ? 10.178 18.258 198.812 1.00 32.36 198 PHE A N 1
ATOM 1467 C CA . PHE A 1 204 ? 9.885 16.886 198.427 1.00 34.19 198 PHE A CA 1
ATOM 1468 C C . PHE A 1 204 ? 9.096 16.807 197.134 1.00 35.22 198 PHE A C 1
ATOM 1469 O O . PHE A 1 204 ? 8.709 15.712 196.715 1.00 32.44 198 PHE A O 1
ATOM 1477 N N . SER A 1 205 ? 8.898 17.930 196.464 1.00 30.38 199 SER A N 1
ATOM 1478 C CA . SER A 1 205 ? 8.073 17.966 195.274 1.00 34.25 199 SER A CA 1
ATOM 1479 C C . SER A 1 205 ? 8.925 18.142 194.031 1.00 33.72 199 SER A C 1
ATOM 1480 O O . SER A 1 205 ? 10.086 18.554 194.102 1.00 33.40 199 SER A O 1
ATOM 1483 N N . HIS A 1 206 ? 8.320 17.800 192.887 1.00 28.33 200 HIS A N 1
ATOM 1484 C CA . HIS A 1 206 ? 8.793 18.115 191.538 1.00 32.79 200 HIS A CA 1
ATOM 1485 C C . HIS A 1 206 ? 9.994 17.289 191.083 1.00 34.19 200 HIS A C 1
ATOM 1486 O O . HIS A 1 206 ? 10.609 17.636 190.072 1.00 41.99 200 HIS A O 1
ATOM 1493 N N . TRP A 1 207 ? 10.354 16.214 191.779 1.00 34.48 201 TRP A N 1
ATOM 1494 C CA . TRP A 1 207 ? 11.577 15.490 191.452 1.00 36.42 201 TRP A CA 1
ATOM 1495 C C . TRP A 1 207 ? 11.339 14.469 190.337 1.00 36.34 201 TRP A C 1
ATOM 1496 O O . TRP A 1 207 ? 10.403 13.660 190.400 1.00 32.93 201 TRP A O 1
ATOM 1507 N N . LYS A 1 208 ? 12.171 14.539 189.298 1.00 34.96 202 LYS A N 1
ATOM 1508 C CA . LYS A 1 208 ? 12.249 13.453 188.322 1.00 33.08 202 LYS A CA 1
ATOM 1509 C C . LYS A 1 208 ? 13.000 12.263 188.900 1.00 39.13 202 LYS A C 1
ATOM 1510 O O . LYS A 1 208 ? 12.574 11.108 188.767 1.00 33.94 202 LYS A O 1
ATOM 1516 N N . LYS A 1 209 ? 14.118 12.537 189.552 1.00 37.92 203 LYS A N 1
ATOM 1517 C CA . LYS A 1 209 ? 14.938 11.541 190.212 1.00 43.46 203 LYS A CA 1
ATOM 1518 C C . LYS A 1 209 ? 15.044 11.962 191.668 1.00 36.83 203 LYS A C 1
ATOM 1519 O O . LYS A 1 209 ? 15.347 13.125 191.945 1.00 36.77 203 LYS A O 1
ATOM 1525 N N . ILE A 1 210 ? 14.786 11.042 192.600 1.00 36.45 204 ILE A N 1
ATOM 1526 C CA . ILE A 1 210 ? 14.789 11.470 193.999 1.00 38.52 204 ILE A CA 1
ATOM 1527 C C . ILE A 1 210 ? 16.207 11.793 194.466 1.00 43.08 204 ILE A C 1
ATOM 1528 O O . ILE A 1 210 ? 16.391 12.614 195.375 1.00 41.50 204 ILE A O 1
ATOM 1533 N N . GLU A 1 211 ? 17.230 11.204 193.831 1.00 39.62 205 GLU A N 1
ATOM 1534 C CA . GLU A 1 211 ? 18.611 11.504 194.207 1.00 43.68 205 GLU A CA 1
ATOM 1535 C C . GLU A 1 211 ? 18.934 12.980 194.032 1.00 37.91 205 GLU A C 1
ATOM 1536 O O . GLU A 1 211 ? 19.782 13.521 194.756 1.00 35.94 205 GLU A O 1
ATOM 1542 N N . ASP A 1 212 ? 18.273 13.648 193.084 1.00 36.86 206 ASP A N 1
ATOM 1543 C CA . ASP A 1 212 ? 18.513 15.073 192.896 1.00 36.31 206 ASP A CA 1
ATOM 1544 C C . ASP A 1 212 ? 18.185 15.863 194.161 1.00 36.00 206 ASP A C 1
ATOM 1545 O O . ASP A 1 212 ? 18.812 16.895 194.431 1.00 35.44 206 ASP A O 1
ATOM 1550 N N . GLN A 1 213 ? 17.217 15.391 194.955 1.00 32.84 207 GLN A N 1
ATOM 1551 C CA . GLN A 1 213 ? 16.874 16.086 196.195 1.00 37.38 207 GLN A CA 1
ATOM 1552 C C . GLN A 1 213 ? 18.058 16.115 197.160 1.00 40.66 207 GLN A C 1
ATOM 1553 O O . GLN A 1 213 ? 18.192 17.057 197.953 1.00 31.17 207 GLN A O 1
ATOM 1559 N N . LEU A 1 214 ? 18.931 15.105 197.092 1.00 37.90 208 LEU A N 1
ATOM 1560 C CA . LEU A 1 214 ? 20.087 14.992 197.972 1.00 39.32 208 LEU A CA 1
ATOM 1561 C C . LEU A 1 214 ? 21.384 15.474 197.317 1.00 33.53 208 LEU A C 1
ATOM 1562 O O . LEU A 1 214 ? 22.470 15.057 197.721 1.00 37.64 208 LEU A O 1
ATOM 1567 N N . SER A 1 215 ? 21.295 16.373 196.352 1.00 34.02 209 SER A N 1
ATOM 1568 C CA . SER A 1 215 ? 22.484 16.845 195.654 1.00 37.41 209 SER A CA 1
ATOM 1569 C C . SER A 1 215 ? 23.388 17.635 196.594 1.00 43.66 209 SER A C 1
ATOM 1570 O O . SER A 1 215 ? 22.923 18.587 197.230 1.00 38.39 209 SER A O 1
ATOM 1573 N N . PRO A 1 216 ? 24.682 17.312 196.669 1.00 43.29 210 PRO A N 1
ATOM 1574 C CA . PRO A 1 216 ? 25.610 18.152 197.432 1.00 36.70 210 PRO A CA 1
ATOM 1575 C C . PRO A 1 216 ? 25.957 19.400 196.647 1.00 37.02 210 PRO A C 1
ATOM 1576 O O . PRO A 1 216 ? 26.076 19.374 195.419 1.00 38.72 210 PRO A O 1
ATOM 1580 N N . ILE A 1 217 ? 26.091 20.512 197.367 1.00 38.23 211 ILE A N 1
ATOM 1581 C CA . ILE A 1 217 ? 26.433 21.801 196.780 1.00 34.13 211 ILE A CA 1
ATOM 1582 C C . ILE A 1 217 ? 27.612 22.397 197.540 1.00 41.22 211 ILE A C 1
ATOM 1583 O O . ILE A 1 217 ? 27.581 22.485 198.777 1.00 36.44 211 ILE A O 1
ATOM 1588 N N . LYS A 1 218 ? 28.649 22.800 196.797 1.00 39.62 212 LYS A N 1
ATOM 1589 C CA . LYS A 1 218 ? 29.832 23.442 197.368 1.00 45.16 212 LYS A CA 1
ATOM 1590 C C . LYS A 1 218 ? 29.671 24.943 197.420 1.00 37.28 212 LYS A C 1
ATOM 1591 O O . LYS A 1 218 ? 29.286 25.570 196.427 1.00 35.16 212 LYS A O 1
ATOM 1597 N N . VAL A 1 219 ? 30.013 25.513 198.567 1.00 39.23 213 VAL A N 1
ATOM 1598 C CA . VAL A 1 219 ? 30.034 26.950 198.734 1.00 40.58 213 VAL A CA 1
ATOM 1599 C C . VAL A 1 219 ? 31.264 27.328 199.577 1.00 34.87 213 VAL A C 1
ATOM 1600 O O . VAL A 1 219 ? 31.755 26.515 200.360 1.00 37.53 213 VAL A O 1
ATOM 1604 N N . PRO A 1 220 ? 31.781 28.550 199.410 1.00 38.80 214 PRO A N 1
ATOM 1605 C CA . PRO A 1 220 ? 31.404 29.535 198.398 1.00 39.31 214 PRO A CA 1
ATOM 1606 C C . PRO A 1 220 ? 32.170 29.321 197.100 1.00 40.60 214 PRO A C 1
ATOM 1607 O O . PRO A 1 220 ? 33.272 28.766 197.121 1.00 42.16 214 PRO A O 1
ATOM 1611 N N . ASP A 1 221 ? 31.592 29.749 195.979 1.00 44.21 215 ASP A N 1
ATOM 1612 C CA . ASP A 1 221 ? 32.308 29.651 194.718 1.00 50.94 215 ASP A CA 1
ATOM 1613 C C . ASP A 1 221 ? 33.282 30.805 194.502 1.00 50.95 215 ASP A C 1
ATOM 1614 O O . ASP A 1 221 ? 34.065 30.752 193.551 1.00 52.69 215 ASP A O 1
ATOM 1619 N N . ILE A 1 222 ? 33.253 31.835 195.350 1.00 53.95 216 ILE A N 1
ATOM 1620 C CA . ILE A 1 222 ? 34.211 32.934 195.284 1.00 55.45 216 ILE A CA 1
ATOM 1621 C C . ILE A 1 222 ? 34.663 33.286 196.691 1.00 61.48 216 ILE A C 1
ATOM 1622 O O . ILE A 1 222 ? 33.890 33.233 197.655 1.00 57.58 216 ILE A O 1
ATOM 1627 N N . GLU A 1 223 ? 35.930 33.673 196.781 1.00 63.57 217 GLU A N 1
ATOM 1628 C CA . GLU A 1 223 ? 36.498 34.275 197.978 1.00 63.86 217 GLU A CA 1
ATOM 1629 C C . GLU A 1 223 ? 35.987 35.705 198.134 1.00 69.37 217 GLU A C 1
ATOM 1630 O O . GLU A 1 223 ? 35.943 36.469 197.164 1.00 69.39 217 GLU A O 1
ATOM 1636 N N . ALA A 1 224 ? 35.575 36.068 199.349 1.00 70.41 218 ALA A N 1
ATOM 1637 C CA . ALA A 1 224 ? 35.203 37.458 199.587 1.00 70.32 218 ALA A CA 1
ATOM 1638 C C . ALA A 1 224 ? 36.446 38.314 199.796 1.00 78.00 218 ALA A C 1
ATOM 1639 O O . ALA A 1 224 ? 36.584 39.382 199.189 1.00 82.42 218 ALA A O 1
ATOM 1641 N N . TRP A 1 225 ? 37.320 37.895 200.706 1.00 77.20 219 TRP A N 1
ATOM 1642 C CA . TRP A 1 225 ? 38.642 38.489 200.840 1.00 75.98 219 TRP A CA 1
ATOM 1643 C C . TRP A 1 225 ? 39.631 37.432 201.343 1.00 83.67 219 TRP A C 1
ATOM 1644 O O . TRP A 1 225 ? 39.258 36.513 202.084 1.00 74.20 219 TRP A O 1
ATOM 1646 N N . MET A 1 231 ? 39.099 48.001 193.681 1.00 76.83 225 MET A N 1
ATOM 1647 C CA . MET A 1 231 ? 38.492 47.288 194.800 1.00 77.63 225 MET A CA 1
ATOM 1648 C C . MET A 1 231 ? 37.811 48.270 195.763 1.00 75.25 225 MET A C 1
ATOM 1649 O O . MET A 1 231 ? 38.456 48.831 196.647 1.00 75.72 225 MET A O 1
ATOM 1654 N N . GLY A 1 232 ? 36.510 48.482 195.581 1.00 72.81 226 GLY A N 1
ATOM 1655 C CA . GLY A 1 232 ? 35.757 49.356 196.457 1.00 67.24 226 GLY A CA 1
ATOM 1656 C C . GLY A 1 232 ? 35.575 48.750 197.837 1.00 69.92 226 GLY A C 1
ATOM 1657 O O . GLY A 1 232 ? 36.044 47.655 198.151 1.00 71.36 226 GLY A O 1
ATOM 1658 N N . SER A 1 233 ? 34.824 49.461 198.666 1.00 66.66 227 SER A N 1
ATOM 1659 C CA . SER A 1 233 ? 34.626 49.025 200.038 1.00 66.91 227 SER A CA 1
ATOM 1660 C C . SER A 1 233 ? 33.225 48.449 200.196 1.00 62.52 227 SER A C 1
ATOM 1661 O O . SER A 1 233 ? 32.372 48.561 199.313 1.00 60.19 227 SER A O 1
ATOM 1664 N N . MET A 1 234 ? 32.995 47.809 201.339 1.00 59.50 228 MET A N 1
ATOM 1665 C CA . MET A 1 234 ? 31.688 47.228 201.607 1.00 64.97 228 MET A CA 1
ATOM 1666 C C . MET A 1 234 ? 31.280 47.544 203.035 1.00 64.54 228 MET A C 1
ATOM 1667 O O . MET A 1 234 ? 32.074 47.366 203.964 1.00 63.95 228 MET A O 1
ATOM 1672 N N . SER A 1 235 ? 30.039 47.992 203.206 1.00 60.27 229 SER A N 1
ATOM 1673 C CA . SER A 1 235 ? 29.469 48.209 204.528 1.00 60.29 229 SER A CA 1
ATOM 1674 C C . SER A 1 235 ? 28.011 47.774 204.502 1.00 58.09 229 SER A C 1
ATOM 1675 O O . SER A 1 235 ? 27.460 47.491 203.442 1.00 61.68 229 SER A O 1
ATOM 1678 N N . ILE A 1 236 ? 27.385 47.715 205.678 1.00 60.87 230 ILE A N 1
ATOM 1679 C CA . ILE A 1 236 ? 26.006 47.239 205.803 1.00 58.41 230 ILE A CA 1
ATOM 1680 C C . ILE A 1 236 ? 25.292 48.005 206.915 1.00 61.51 230 ILE A C 1
ATOM 1681 O O . ILE A 1 236 ? 25.765 48.040 208.053 1.00 68.30 230 ILE A O 1
ATOM 1686 N N . CYS A 1 237 ? 24.142 48.606 206.588 1.00 61.46 231 CYS A N 1
ATOM 1687 C CA . CYS A 1 237 ? 23.200 49.114 207.586 1.00 51.90 231 CYS A CA 1
ATOM 1688 C C . CYS A 1 237 ? 22.294 47.959 207.999 1.00 52.63 231 CYS A C 1
ATOM 1689 O O . CYS A 1 237 ? 21.483 47.468 207.195 1.00 52.36 231 CYS A O 1
ATOM 1692 N N . ALA A 1 238 ? 22.451 47.510 209.245 1.00 50.74 232 ALA A N 1
ATOM 1693 C CA . ALA A 1 238 ? 21.582 46.494 209.832 1.00 48.10 232 ALA A CA 1
ATOM 1694 C C . ALA A 1 238 ? 20.329 47.191 210.340 1.00 51.72 232 ALA A C 1
ATOM 1695 O O . ALA A 1 238 ? 20.337 47.802 211.407 1.00 60.68 232 ALA A O 1
ATOM 1697 N N . GLY A 1 239 ? 19.247 47.086 209.586 1.00 48.21 233 GLY A N 1
ATOM 1698 C CA . GLY A 1 239 ? 18.010 47.733 209.957 1.00 45.30 233 GLY A CA 1
ATOM 1699 C C . GLY A 1 239 ? 17.117 47.912 208.750 1.00 47.95 233 GLY A C 1
ATOM 1700 O O . GLY A 1 239 ? 17.464 47.555 207.623 1.00 45.66 233 GLY A O 1
ATOM 1701 N N . SER A 1 240 ? 15.952 48.492 209.016 1.00 48.01 234 SER A N 1
ATOM 1702 C CA . SER A 1 240 ? 14.969 48.707 207.964 1.00 48.35 234 SER A CA 1
ATOM 1703 C C . SER A 1 240 ? 15.461 49.752 206.966 1.00 52.34 234 SER A C 1
ATOM 1704 O O . SER A 1 240 ? 16.110 50.735 207.335 1.00 46.91 234 SER A O 1
ATOM 1707 N N . PHE A 1 241 ? 15.145 49.523 205.689 1.00 43.25 235 PHE A N 1
ATOM 1708 C CA . PHE A 1 241 ? 15.598 50.402 204.614 1.00 43.44 235 PHE A CA 1
ATOM 1709 C C . PHE A 1 241 ? 15.129 51.845 204.823 1.00 45.55 235 PHE A C 1
ATOM 1710 O O . PHE A 1 241 ? 15.935 52.788 204.784 1.00 49.42 235 PHE A O 1
ATOM 1718 N N . VAL A 1 242 ? 13.821 52.035 205.032 1.00 46.61 236 VAL A N 1
ATOM 1719 C CA . VAL A 1 242 ? 13.248 53.372 205.195 1.00 52.01 236 VAL A CA 1
ATOM 1720 C C . VAL A 1 242 ? 13.754 54.027 206.475 1.00 53.10 236 VAL A C 1
ATOM 1721 O O . VAL A 1 242 ? 13.949 55.247 206.529 1.00 52.49 236 VAL A O 1
ATOM 1725 N N . ASP A 1 243 ? 13.990 53.230 207.514 1.00 53.13 237 ASP A N 1
ATOM 1726 C CA . ASP A 1 243 ? 14.541 53.751 208.758 1.00 52.48 237 ASP A CA 1
ATOM 1727 C C . ASP A 1 243 ? 15.986 54.214 208.571 1.00 58.02 237 ASP A C 1
ATOM 1728 O O . ASP A 1 243 ? 16.370 55.276 209.076 1.00 59.20 237 ASP A O 1
ATOM 1733 N N . CYS A 1 244 ? 16.805 53.438 207.848 1.00 51.95 238 CYS A N 1
ATOM 1734 C CA . CYS A 1 244 ? 18.206 53.818 207.665 1.00 53.54 238 CYS A CA 1
ATOM 1735 C C . CYS A 1 244 ? 18.347 55.045 206.766 1.00 57.01 238 CYS A C 1
ATOM 1736 O O . CYS A 1 244 ? 19.203 55.902 207.020 1.00 54.83 238 CYS A O 1
ATOM 1739 N N . TYR A 1 245 ? 17.533 55.148 205.700 1.00 52.35 239 TYR A N 1
ATOM 1740 C CA . TYR A 1 245 ? 17.793 56.139 204.656 1.00 47.60 239 TYR A CA 1
ATOM 1741 C C . TYR A 1 245 ? 16.589 56.987 204.259 1.00 49.57 239 TYR A C 1
ATOM 1742 O O . TYR A 1 245 ? 16.650 57.677 203.234 1.00 49.35 239 TYR A O 1
ATOM 1751 N N . GLY A 1 246 ? 15.497 56.942 205.001 1.00 46.78 240 GLY A N 1
ATOM 1752 C CA . GLY A 1 246 ? 14.305 57.647 204.583 1.00 53.66 240 GLY A CA 1
ATOM 1753 C C . GLY A 1 246 ? 14.416 59.158 204.722 1.00 57.72 240 GLY A C 1
ATOM 1754 O O . GLY A 1 246 ? 15.402 59.717 205.206 1.00 54.59 240 GLY A O 1
ATOM 1755 N N . ARG A 1 247 ? 13.369 59.829 204.255 1.00 54.17 241 ARG A N 1
ATOM 1756 C CA . ARG A 1 247 ? 13.219 61.256 204.495 1.00 60.61 241 ARG A CA 1
ATOM 1757 C C . ARG A 1 247 ? 13.085 61.530 205.986 1.00 60.17 241 ARG A C 1
ATOM 1758 O O . ARG A 1 247 ? 12.565 60.711 206.749 1.00 60.70 241 ARG A O 1
ATOM 1766 N N . ASN A 1 248 ? 13.541 62.703 206.408 1.00 63.10 242 ASN A N 1
ATOM 1767 C CA . ASN A 1 248 ? 13.408 63.061 207.812 1.00 68.85 242 ASN A CA 1
ATOM 1768 C C . ASN A 1 248 ? 12.146 63.866 208.113 1.00 66.47 242 ASN A C 1
ATOM 1769 O O . ASN A 1 248 ? 11.842 64.084 209.289 1.00 68.06 242 ASN A O 1
ATOM 1774 N N . GLN A 1 249 ? 11.397 64.296 207.095 1.00 63.25 243 GLN A N 1
ATOM 1775 C CA . GLN A 1 249 ? 10.133 64.994 207.304 1.00 64.03 243 GLN A CA 1
ATOM 1776 C C . GLN A 1 249 ? 9.089 64.470 206.327 1.00 62.23 243 GLN A C 1
ATOM 1777 O O . GLN A 1 249 ? 9.403 64.182 205.168 1.00 61.42 243 GLN A O 1
ATOM 1779 N N . GLY A 1 250 ? 7.845 64.358 206.798 1.00 53.76 244 GLY A N 1
ATOM 1780 C CA . GLY A 1 250 ? 6.739 63.912 205.973 1.00 62.20 244 GLY A CA 1
ATOM 1781 C C . GLY A 1 250 ? 6.521 62.410 205.903 1.00 66.32 244 GLY A C 1
ATOM 1782 O O . GLY A 1 250 ? 5.605 61.969 205.193 1.00 62.77 244 GLY A O 1
ATOM 1783 N N . THR A 1 251 ? 7.319 61.611 206.611 1.00 63.55 245 THR A N 1
ATOM 1784 C CA . THR A 1 251 ? 7.182 60.158 206.613 1.00 62.27 245 THR A CA 1
ATOM 1785 C C . THR A 1 251 ? 6.490 59.711 207.898 1.00 63.33 245 THR A C 1
ATOM 1786 O O . THR A 1 251 ? 6.916 60.078 208.998 1.00 65.35 245 THR A O 1
ATOM 1790 N N . LYS A 1 252 ? 5.433 58.914 207.757 1.00 64.80 246 LYS A N 1
ATOM 1791 C CA . LYS A 1 252 ? 4.723 58.386 208.916 1.00 66.58 246 LYS A CA 1
ATOM 1792 C C . LYS A 1 252 ? 5.631 57.482 209.744 1.00 70.47 246 LYS A C 1
ATOM 1793 O O . LYS A 1 252 ? 6.454 56.737 209.200 1.00 66.52 246 LYS A O 1
ATOM 1795 N N . ILE A 1 253 ? 5.493 57.562 211.069 1.00 66.52 247 ILE A N 1
ATOM 1796 C CA . ILE A 1 253 ? 6.249 56.687 211.960 1.00 71.06 247 ILE A CA 1
ATOM 1797 C C . ILE A 1 253 ? 5.505 55.363 212.025 1.00 72.36 247 ILE A C 1
ATOM 1798 O O . ILE A 1 253 ? 4.301 55.331 212.287 1.00 73.25 247 ILE A O 1
ATOM 1800 N N . SER A 1 254 ? 6.231 54.263 211.868 1.00 75.20 248 SER A N 1
ATOM 1801 C CA . SER A 1 254 ? 5.596 52.962 211.737 1.00 72.45 248 SER A CA 1
ATOM 1802 C C . SER A 1 254 ? 6.533 51.919 212.327 1.00 75.08 248 SER A C 1
ATOM 1803 O O . SER A 1 254 ? 7.503 52.248 213.018 1.00 75.76 248 SER A O 1
ATOM 1806 N N . SER A 1 255 ? 6.266 50.650 212.022 1.00 71.79 249 SER A N 1
ATOM 1807 C CA . SER A 1 255 ? 7.177 49.600 212.462 1.00 77.63 249 SER A CA 1
ATOM 1808 C C . SER A 1 255 ? 8.544 49.740 211.803 1.00 77.14 249 SER A C 1
ATOM 1809 O O . SER A 1 255 ? 9.573 49.469 212.435 1.00 75.82 249 SER A O 1
ATOM 1811 N N . HIS A 1 256 ? 8.572 50.171 210.544 1.00 72.49 250 HIS A N 1
ATOM 1812 C CA . HIS A 1 256 ? 9.789 50.273 209.750 1.00 72.03 250 HIS A CA 1
ATOM 1813 C C . HIS A 1 256 ? 10.347 51.700 209.673 1.00 70.57 250 HIS A C 1
ATOM 1814 O O . HIS A 1 256 ? 11.255 51.955 208.872 1.00 68.69 250 HIS A O 1
ATOM 1821 N N . TYR A 1 257 ? 9.835 52.632 210.481 1.00 72.30 251 TYR A N 1
ATOM 1822 C CA . TYR A 1 257 ? 10.348 54.001 210.524 1.00 70.76 251 TYR A CA 1
ATOM 1823 C C . TYR A 1 257 ? 10.316 54.485 211.964 1.00 72.47 251 TYR A C 1
ATOM 1824 O O . TYR A 1 257 ? 9.242 54.581 212.564 1.00 74.01 251 TYR A O 1
ATOM 1833 N N . THR A 1 258 ? 11.484 54.789 212.518 1.00 71.60 252 THR A N 1
ATOM 1834 C CA . THR A 1 258 ? 11.592 55.282 213.883 1.00 74.55 252 THR A CA 1
ATOM 1835 C C . THR A 1 258 ? 12.135 56.706 213.864 1.00 80.54 252 THR A C 1
ATOM 1836 O O . THR A 1 258 ? 12.707 57.165 212.867 1.00 77.51 252 THR A O 1
ATOM 1840 N N . PHE A 1 259 ? 11.929 57.415 214.977 1.00 83.62 253 PHE A N 1
ATOM 1841 C CA . PHE A 1 259 ? 12.325 58.812 215.089 1.00 79.04 253 PHE A CA 1
ATOM 1842 C C . PHE A 1 259 ? 13.385 59.058 216.152 1.00 80.61 253 PHE A C 1
ATOM 1843 O O . PHE A 1 259 ? 13.572 60.210 216.561 1.00 83.04 253 PHE A O 1
ATOM 1845 N N . SER A 1 260 ? 14.103 58.028 216.588 1.00 80.36 254 SER A N 1
ATOM 1846 C CA . SER A 1 260 ? 15.175 58.251 217.546 1.00 77.16 254 SER A CA 1
ATOM 1847 C C . SER A 1 260 ? 16.278 59.085 216.901 1.00 80.81 254 SER A C 1
ATOM 1848 O O . SER A 1 260 ? 16.439 59.111 215.681 1.00 79.61 254 SER A O 1
ATOM 1851 N N . ARG A 1 261 ? 17.050 59.775 217.741 1.00 81.45 255 ARG A N 1
ATOM 1852 C CA . ARG A 1 261 ? 18.069 60.693 217.240 1.00 78.18 255 ARG A CA 1
ATOM 1853 C C . ARG A 1 261 ? 19.075 59.962 216.368 1.00 77.58 255 ARG A C 1
ATOM 1854 O O . ARG A 1 261 ? 19.589 60.521 215.396 1.00 74.20 255 ARG A O 1
ATOM 1856 N N . ARG A 1 262 ? 19.354 58.706 216.706 1.00 81.24 256 ARG A N 1
ATOM 1857 C CA . ARG A 1 262 ? 20.191 57.842 215.883 1.00 78.91 256 ARG A CA 1
ATOM 1858 C C . ARG A 1 262 ? 19.686 57.782 214.442 1.00 76.51 256 ARG A C 1
ATOM 1859 O O . ARG A 1 262 ? 20.435 58.053 213.494 1.00 74.71 256 ARG A O 1
ATOM 1867 N N . MET A 1 263 ? 18.414 57.409 214.258 1.00 76.19 257 MET A N 1
ATOM 1868 C CA . MET A 1 263 ? 17.875 57.196 212.915 1.00 75.37 257 MET A CA 1
ATOM 1869 C C . MET A 1 263 ? 17.683 58.519 212.184 1.00 74.61 257 MET A C 1
ATOM 1870 O O . MET A 1 263 ? 17.900 58.598 210.970 1.00 71.13 257 MET A O 1
ATOM 1872 N N . GLN A 1 264 ? 17.306 59.576 212.910 1.00 78.83 258 GLN A N 1
ATOM 1873 C CA . GLN A 1 264 ? 17.245 60.906 212.309 1.00 75.34 258 GLN A CA 1
ATOM 1874 C C . GLN A 1 264 ? 18.617 61.305 211.787 1.00 71.60 258 GLN A C 1
ATOM 1875 O O . GLN A 1 264 ? 18.744 61.904 210.712 1.00 68.14 258 GLN A O 1
ATOM 1881 N N . LEU A 1 265 ? 19.660 60.958 212.540 1.00 72.15 259 LEU A N 1
ATOM 1882 C CA . LEU A 1 265 ? 21.027 61.282 212.153 1.00 72.82 259 LEU A CA 1
ATOM 1883 C C . LEU A 1 265 ? 21.440 60.517 210.901 1.00 70.73 259 LEU A C 1
ATOM 1884 O O . LEU A 1 265 ? 21.919 61.115 209.924 1.00 66.43 259 LEU A O 1
ATOM 1886 N N . SER A 1 266 ? 21.193 59.199 210.887 1.00 69.88 260 SER A N 1
ATOM 1887 C CA . SER A 1 266 ? 21.549 58.375 209.731 1.00 65.00 260 SER A CA 1
ATOM 1888 C C . SER A 1 266 ? 20.816 58.842 208.483 1.00 60.63 260 SER A C 1
ATOM 1889 O O . SER A 1 266 ? 21.400 58.909 207.402 1.00 60.98 260 SER A O 1
ATOM 1892 N N . ARG A 1 267 ? 19.543 59.209 208.619 1.00 63.24 261 ARG A N 1
ATOM 1893 C CA . ARG A 1 267 ? 18.793 59.718 207.471 1.00 63.37 261 ARG A CA 1
ATOM 1894 C C . ARG A 1 267 ? 19.312 61.081 207.024 1.00 65.37 261 ARG A C 1
ATOM 1895 O O . ARG A 1 267 ? 19.309 61.389 205.828 1.00 62.20 261 ARG A O 1
ATOM 1903 N N . ALA A 1 268 ? 19.758 61.915 207.964 1.00 70.01 262 ALA A N 1
ATOM 1904 C CA . ALA A 1 268 ? 20.326 63.206 207.583 1.00 67.31 262 ALA A CA 1
ATOM 1905 C C . ALA A 1 268 ? 21.588 63.008 206.752 1.00 68.27 262 ALA A C 1
ATOM 1906 O O . ALA A 1 268 ? 21.737 63.608 205.684 1.00 64.66 262 ALA A O 1
ATOM 1908 N N . LYS A 1 269 ? 22.491 62.133 207.203 1.00 68.10 263 LYS A N 1
ATOM 1909 C CA . LYS A 1 269 ? 23.686 61.842 206.410 1.00 62.42 263 LYS A CA 1
ATOM 1910 C C . LYS A 1 269 ? 23.382 61.021 205.157 1.00 61.99 263 LYS A C 1
ATOM 1911 O O . LYS A 1 269 ? 24.278 60.841 204.324 1.00 62.73 263 LYS A O 1
ATOM 1913 N N . ALA A 1 270 ? 22.159 60.505 205.009 1.00 65.72 264 ALA A N 1
ATOM 1914 C CA . ALA A 1 270 ? 21.808 59.663 203.870 1.00 62.57 264 ALA A CA 1
ATOM 1915 C C . ALA A 1 270 ? 21.398 60.432 202.620 1.00 58.48 264 ALA A C 1
ATOM 1916 O O . ALA A 1 270 ? 21.569 59.912 201.511 1.00 60.32 264 ALA A O 1
ATOM 1918 N N . GLU A 1 271 ? 20.850 61.637 202.755 1.00 62.75 265 GLU A N 1
ATOM 1919 C CA . GLU A 1 271 ? 20.320 62.339 201.587 1.00 60.51 265 GLU A CA 1
ATOM 1920 C C . GLU A 1 271 ? 21.398 62.604 200.539 1.00 62.26 265 GLU A C 1
ATOM 1921 O O . GLU A 1 271 ? 22.495 63.074 200.860 1.00 63.96 265 GLU A O 1
ATOM 1927 N N . ASN A 1 272 ? 21.079 62.285 199.286 1.00 61.14 266 ASN A N 1
ATOM 1928 C CA . ASN A 1 272 ? 21.953 62.535 198.142 1.00 59.32 266 ASN A CA 1
ATOM 1929 C C . ASN A 1 272 ? 23.374 62.058 198.419 1.00 58.06 266 ASN A C 1
ATOM 1930 O O . ASN A 1 272 ? 24.352 62.787 198.260 1.00 64.36 266 ASN A O 1
ATOM 1935 N N . SER A 1 273 ? 23.457 60.824 198.915 1.00 59.55 267 SER A N 1
ATOM 1936 C CA . SER A 1 273 ? 24.720 60.198 199.278 1.00 53.30 267 SER A CA 1
ATOM 1937 C C . SER A 1 273 ? 25.106 59.034 198.368 1.00 55.75 267 SER A C 1
ATOM 1938 O O . SER A 1 273 ? 26.208 58.490 198.521 1.00 52.23 267 SER A O 1
ATOM 1941 N N . LYS A 1 274 ? 24.244 58.631 197.429 1.00 55.34 268 LYS A N 1
ATOM 1942 C CA . LYS A 1 274 ? 24.496 57.448 196.609 1.00 56.68 268 LYS A CA 1
ATOM 1943 C C . LYS A 1 274 ? 24.361 57.765 195.125 1.00 55.87 268 LYS A C 1
ATOM 1944 O O . LYS A 1 274 ? 23.497 58.552 194.721 1.00 54.67 268 LYS A O 1
ATOM 1950 N N . ASP A 1 275 ? 25.226 57.144 194.318 1.00 55.71 269 ASP A N 1
ATOM 1951 C CA . ASP A 1 275 ? 25.126 57.225 192.865 1.00 59.31 269 ASP A CA 1
ATOM 1952 C C . ASP A 1 275 ? 24.173 56.180 192.289 1.00 61.54 269 ASP A C 1
ATOM 1953 O O . ASP A 1 275 ? 23.489 56.446 191.294 1.00 59.75 269 ASP A O 1
ATOM 1958 N N . VAL A 1 276 ? 24.105 54.996 192.895 1.00 56.67 270 VAL A N 1
ATOM 1959 C CA . VAL A 1 276 ? 23.319 53.890 192.362 1.00 57.17 270 VAL A CA 1
ATOM 1960 C C . VAL A 1 276 ? 22.562 53.219 193.501 1.00 52.84 270 VAL A C 1
ATOM 1961 O O . VAL A 1 276 ? 23.118 52.973 194.578 1.00 54.11 270 VAL A O 1
ATOM 1965 N N . VAL A 1 277 ? 21.287 52.929 193.257 1.00 50.61 271 VAL A N 1
ATOM 1966 C CA . VAL A 1 277 ? 20.482 52.069 194.115 1.00 49.07 271 VAL A CA 1
ATOM 1967 C C . VAL A 1 277 ? 20.082 50.845 193.300 1.00 51.21 271 VAL A C 1
ATOM 1968 O O . VAL A 1 277 ? 19.514 50.979 192.209 1.00 46.13 271 VAL A O 1
ATOM 1972 N N . VAL A 1 278 ? 20.380 49.658 193.822 1.00 46.09 272 VAL A N 1
ATOM 1973 C CA . VAL A 1 278 ? 20.043 48.402 193.156 1.00 48.93 272 VAL A CA 1
ATOM 1974 C C . VAL A 1 278 ? 19.105 47.620 194.066 1.00 44.64 272 VAL A C 1
ATOM 1975 O O . VAL A 1 278 ? 19.541 47.057 195.080 1.00 42.45 272 VAL A O 1
ATOM 1979 N N . THR A 1 279 ? 17.830 47.540 193.681 1.00 42.56 273 THR A N 1
ATOM 1980 C CA . THR A 1 279 ? 16.846 46.726 194.387 1.00 37.98 273 THR A CA 1
ATOM 1981 C C . THR A 1 279 ? 16.665 45.412 193.634 1.00 42.23 273 THR A C 1
ATOM 1982 O O . THR A 1 279 ? 16.291 45.407 192.455 1.00 37.68 273 THR A O 1
ATOM 1986 N N . ASN A 1 280 ? 16.934 44.302 194.320 1.00 42.11 274 ASN A N 1
ATOM 1987 C CA . ASN A 1 280 ? 16.988 42.983 193.702 1.00 37.93 274 ASN A CA 1
ATOM 1988 C C . ASN A 1 280 ? 16.113 42.060 194.539 1.00 37.68 274 ASN A C 1
ATOM 1989 O O . ASN A 1 280 ? 16.505 41.665 195.643 1.00 35.39 274 ASN A O 1
ATOM 1994 N N . PHE A 1 281 ? 14.926 41.733 194.026 1.00 32.96 275 PHE A N 1
ATOM 1995 C CA . PHE A 1 281 ? 13.927 40.986 194.799 1.00 38.06 275 PHE A CA 1
ATOM 1996 C C . PHE A 1 281 ? 13.616 41.700 196.118 1.00 35.03 275 PHE A C 1
ATOM 1997 O O . PHE A 1 281 ? 13.481 41.070 197.175 1.00 37.07 275 PHE A O 1
ATOM 2005 N N . PHE A 1 282 ? 13.493 43.041 196.055 1.00 38.07 276 PHE A N 1
ATOM 2006 C CA . PHE A 1 282 ? 13.284 43.853 197.260 1.00 36.77 276 PHE A CA 1
ATOM 2007 C C . PHE A 1 282 ? 12.063 44.763 197.195 1.00 32.95 276 PHE A C 1
ATOM 2008 O O . PHE A 1 282 ? 11.414 44.978 198.226 1.00 36.16 276 PHE A O 1
ATOM 2016 N N . ILE A 1 283 ? 11.748 45.332 196.027 1.00 36.20 277 ILE A N 1
ATOM 2017 C CA . ILE A 1 283 ? 10.785 46.434 195.977 1.00 38.88 277 ILE A CA 1
ATOM 2018 C C . ILE A 1 283 ? 9.395 46.006 196.440 1.00 39.74 277 ILE A C 1
ATOM 2019 O O . ILE A 1 283 ? 8.574 46.857 196.801 1.00 36.34 277 ILE A O 1
ATOM 2024 N N . ASP A 1 284 ? 9.123 44.700 196.482 1.00 36.73 278 ASP A N 1
ATOM 2025 C CA . ASP A 1 284 ? 7.808 44.179 196.836 1.00 38.42 278 ASP A CA 1
ATOM 2026 C C . ASP A 1 284 ? 7.742 43.638 198.259 1.00 36.64 278 ASP A C 1
ATOM 2027 O O . ASP A 1 284 ? 6.736 43.027 198.626 1.00 40.05 278 ASP A O 1
ATOM 2032 N N . THR A 1 285 ? 8.769 43.872 199.080 1.00 39.87 279 THR A N 1
ATOM 2033 C CA . THR A 1 285 ? 8.842 43.240 200.394 1.00 40.29 279 THR A CA 1
ATOM 2034 C C . THR A 1 285 ? 8.124 44.008 201.493 1.00 40.00 279 THR A C 1
ATOM 2035 O O . THR A 1 285 ? 7.917 43.449 202.573 1.00 40.47 279 THR A O 1
ATOM 2039 N N . GLY A 1 286 ? 7.762 45.269 201.276 1.00 39.97 280 GLY A N 1
ATOM 2040 C CA . GLY A 1 286 ? 7.246 46.093 202.345 1.00 40.01 280 GLY A CA 1
ATOM 2041 C C . GLY A 1 286 ? 5.725 46.228 202.345 1.00 41.47 280 GLY A C 1
ATOM 2042 O O . GLY A 1 286 ? 5.026 45.804 201.428 1.00 40.40 280 GLY A O 1
ATOM 2043 N N . SER A 1 287 ? 5.222 46.842 203.415 1.00 36.10 281 SER A N 1
ATOM 2044 C CA . SER A 1 287 ? 3.803 47.162 203.532 1.00 46.87 281 SER A CA 1
ATOM 2045 C C . SER A 1 287 ? 3.439 48.508 202.914 1.00 41.06 281 SER A C 1
ATOM 2046 O O . SER A 1 287 ? 2.246 48.822 202.829 1.00 42.66 281 SER A O 1
ATOM 2049 N N . ASN A 1 288 ? 4.425 49.301 202.471 1.00 40.96 282 ASN A N 1
ATOM 2050 C CA . ASN A 1 288 ? 4.144 50.595 201.834 1.00 41.61 282 ASN A CA 1
ATOM 2051 C C . ASN A 1 288 ? 5.253 50.859 200.810 1.00 41.80 282 ASN A C 1
ATOM 2052 O O . ASN A 1 288 ? 6.291 51.441 201.140 1.00 39.88 282 ASN A O 1
ATOM 2057 N N . ILE A 1 289 ? 5.003 50.477 199.553 1.00 39.64 283 ILE A N 1
ATOM 2058 C CA . ILE A 1 289 ? 6.026 50.673 198.525 1.00 37.51 283 ILE A CA 1
ATOM 2059 C C . ILE A 1 289 ? 6.321 52.160 198.306 1.00 39.58 283 ILE A C 1
ATOM 2060 O O . ILE A 1 289 ? 7.427 52.525 197.882 1.00 37.04 283 ILE A O 1
ATOM 2065 N N . LEU A 1 290 ? 5.356 53.042 198.590 1.00 40.97 284 LEU A N 1
ATOM 2066 C CA . LEU A 1 290 ? 5.605 54.473 198.412 1.00 40.50 284 LEU A CA 1
ATOM 2067 C C . LEU A 1 290 ? 6.683 54.973 199.360 1.00 43.56 284 LEU A C 1
ATOM 2068 O O . LEU A 1 290 ? 7.445 55.876 199.002 1.00 45.81 284 LEU A O 1
ATOM 2073 N N . ASP A 1 291 ? 6.768 54.397 200.565 1.00 40.80 285 ASP A N 1
ATOM 2074 C CA . ASP A 1 291 ? 7.888 54.697 201.449 1.00 41.05 285 ASP A CA 1
ATOM 2075 C C . ASP A 1 291 ? 9.210 54.279 200.814 1.00 45.71 285 ASP A C 1
ATOM 2076 O O . ASP A 1 291 ? 10.223 54.981 200.951 1.00 44.68 285 ASP A O 1
ATOM 2081 N N . TYR A 1 292 ? 9.225 53.125 200.135 1.00 43.81 286 TYR A N 1
ATOM 2082 C CA . TYR A 1 292 ? 10.428 52.682 199.432 1.00 43.56 286 TYR A CA 1
ATOM 2083 C C . TYR A 1 292 ? 10.827 53.672 198.346 1.00 41.54 286 TYR A C 1
ATOM 2084 O O . TYR A 1 292 ? 12.005 54.019 198.206 1.00 42.41 286 TYR A O 1
ATOM 2093 N N . LEU A 1 293 ? 9.859 54.099 197.530 1.00 41.43 287 LEU A N 1
ATOM 2094 C CA . LEU A 1 293 ? 10.163 55.047 196.462 1.00 45.88 287 LEU A CA 1
ATOM 2095 C C . LEU A 1 293 ? 10.648 56.375 197.036 1.00 42.66 287 LEU A C 1
ATOM 2096 O O . LEU A 1 293 ? 11.624 56.952 196.542 1.00 40.46 287 LEU A O 1
ATOM 2101 N N . ASP A 1 294 ? 9.988 56.864 198.090 1.00 44.25 288 ASP A N 1
ATOM 2102 C CA . ASP A 1 294 ? 10.460 58.065 198.779 1.00 47.72 288 ASP A CA 1
ATOM 2103 C C . ASP A 1 294 ? 11.906 57.908 199.221 1.00 49.97 288 ASP A C 1
ATOM 2104 O O . ASP A 1 294 ? 12.711 58.836 199.080 1.00 49.93 288 ASP A O 1
ATOM 2109 N N . THR A 1 295 ? 12.252 56.738 199.770 1.00 46.72 289 THR A N 1
ATOM 2110 C CA . THR A 1 295 ? 13.607 56.532 200.270 1.00 44.25 289 THR A CA 1
ATOM 2111 C C . THR A 1 295 ? 14.618 56.473 199.132 1.00 46.77 289 THR A C 1
ATOM 2112 O O . THR A 1 295 ? 15.732 57.003 199.246 1.00 48.34 289 THR A O 1
ATOM 2116 N N . ILE A 1 296 ? 14.249 55.832 198.027 1.00 45.47 290 ILE A N 1
ATOM 2117 C CA . ILE A 1 296 ? 15.144 55.770 196.876 1.00 49.17 290 ILE A CA 1
ATOM 2118 C C . ILE A 1 296 ? 15.400 57.168 196.331 1.00 50.36 290 ILE A C 1
ATOM 2119 O O . ILE A 1 296 ? 16.547 57.558 196.077 1.00 51.61 290 ILE A O 1
ATOM 2124 N N . GLY A 1 297 ? 14.331 57.945 196.140 1.00 50.52 291 GLY A N 1
ATOM 2125 C CA . GLY A 1 297 ? 14.504 59.299 195.647 1.00 51.43 291 GLY A CA 1
ATOM 2126 C C . GLY A 1 297 ? 15.305 60.161 196.601 1.00 56.54 291 GLY A C 1
ATOM 2127 O O . GLY A 1 297 ? 16.104 60.997 196.177 1.00 55.16 291 GLY A O 1
ATOM 2128 N N . HIS A 1 298 ? 15.118 59.950 197.903 1.00 55.28 292 HIS A N 1
ATOM 2129 C CA . HIS A 1 298 ? 15.851 60.716 198.902 1.00 54.38 292 HIS A CA 1
ATOM 2130 C C . HIS A 1 298 ? 17.348 60.415 198.837 1.00 57.91 292 HIS A C 1
ATOM 2131 O O . HIS A 1 298 ? 18.178 61.327 198.699 1.00 56.98 292 HIS A O 1
ATOM 2138 N N . VAL A 1 299 ? 17.710 59.128 198.903 1.00 53.28 293 VAL A N 1
ATOM 2139 C CA . VAL A 1 299 ? 19.111 58.752 199.078 1.00 52.70 293 VAL A CA 1
ATOM 2140 C C . VAL A 1 299 ? 19.934 58.957 197.809 1.00 48.97 293 VAL A C 1
ATOM 2141 O O . VAL A 1 299 ? 21.166 59.061 197.887 1.00 53.50 293 VAL A O 1
ATOM 2145 N N . LEU A 1 300 ? 19.298 59.021 196.641 1.00 52.20 294 LEU A N 1
ATOM 2146 C CA . LEU A 1 300 ? 20.025 59.219 195.393 1.00 55.80 294 LEU A CA 1
ATOM 2147 C C . LEU A 1 300 ? 20.329 60.696 195.157 1.00 59.00 294 LEU A C 1
ATOM 2148 O O . LEU A 1 300 ? 19.530 61.579 195.491 1.00 60.91 294 LEU A O 1
ATOM 2153 N N . LYS A 1 301 ? 21.511 60.955 194.584 1.00 58.88 295 LYS A N 1
ATOM 2154 C CA . LYS A 1 301 ? 21.881 62.270 194.075 1.00 61.55 295 LYS A CA 1
ATOM 2155 C C . LYS A 1 301 ? 21.127 62.573 192.788 1.00 65.15 295 LYS A C 1
ATOM 2156 O O . LYS A 1 301 ? 20.601 61.666 192.137 1.00 68.38 295 LYS A O 1
ATOM 2162 N N . PRO A 1 302 ? 21.053 63.843 192.398 1.00 67.19 296 PRO A N 1
ATOM 2163 C CA . PRO A 1 302 ? 20.654 64.159 191.022 1.00 60.94 296 PRO A CA 1
ATOM 2164 C C . PRO A 1 302 ? 21.608 63.495 190.042 1.00 65.75 296 PRO A C 1
ATOM 2165 O O . PRO A 1 302 ? 22.825 63.496 190.237 1.00 65.35 296 PRO A O 1
ATOM 2169 N N . GLY A 1 303 ? 21.048 62.889 189.001 1.00 66.52 297 GLY A N 1
ATOM 2170 C CA . GLY A 1 303 ? 21.863 62.099 188.108 1.00 63.83 297 GLY A CA 1
ATOM 2171 C C . GLY A 1 303 ? 22.151 60.694 188.585 1.00 62.96 297 GLY A C 1
ATOM 2172 O O . GLY A 1 303 ? 22.883 59.966 187.902 1.00 65.95 297 GLY A O 1
ATOM 2173 N N . GLY A 1 304 ? 21.627 60.295 189.751 1.00 65.63 298 GLY A N 1
ATOM 2174 C CA . GLY A 1 304 ? 21.812 58.939 190.224 1.00 64.32 298 GLY A CA 1
ATOM 2175 C C . GLY A 1 304 ? 20.891 57.945 189.535 1.00 59.28 298 GLY A C 1
ATOM 2176 O O . GLY A 1 304 ? 19.882 58.305 188.929 1.00 57.83 298 GLY A O 1
ATOM 2177 N N . ILE A 1 305 ? 21.243 56.666 189.658 1.00 57.36 299 ILE A N 1
ATOM 2178 C CA . ILE A 1 305 ? 20.580 55.582 188.941 1.00 53.91 299 ILE A CA 1
ATOM 2179 C C . ILE A 1 305 ? 19.914 54.652 189.945 1.00 51.74 299 ILE A C 1
ATOM 2180 O O . ILE A 1 305 ? 20.547 54.218 190.915 1.00 49.44 299 ILE A O 1
ATOM 2185 N N . TRP A 1 306 ? 18.643 54.337 189.700 1.00 52.86 300 TRP A N 1
ATOM 2186 C CA . TRP A 1 306 ? 17.942 53.267 190.399 1.00 50.46 300 TRP A CA 1
ATOM 2187 C C . TRP A 1 306 ? 17.763 52.114 189.425 1.00 51.35 300 TRP A C 1
ATOM 2188 O O . TRP A 1 306 ? 17.052 52.249 188.420 1.00 49.72 300 TRP A O 1
ATOM 2199 N N . CYS A 1 307 ? 18.384 50.984 189.738 1.00 49.24 301 CYS A N 1
ATOM 2200 C CA . CYS A 1 307 ? 18.192 49.752 188.991 1.00 50.57 301 CYS A CA 1
ATOM 2201 C C . CYS A 1 307 ? 17.316 48.813 189.807 1.00 50.72 301 CYS A C 1
ATOM 2202 O O . CYS A 1 307 ? 17.621 48.533 190.973 1.00 46.15 301 CYS A O 1
ATOM 2205 N N . ASN A 1 308 ? 16.234 48.328 189.197 1.00 45.33 302 ASN A N 1
ATOM 2206 C CA . ASN A 1 308 ? 15.365 47.352 189.839 1.00 45.45 302 ASN A CA 1
ATOM 2207 C C . ASN A 1 308 ? 15.271 46.079 189.003 1.00 48.51 302 ASN A C 1
ATOM 2208 O O . ASN A 1 308 ? 15.136 46.135 187.773 1.00 44.54 302 ASN A O 1
ATOM 2213 N N . PHE A 1 309 ? 15.360 44.935 189.683 1.00 43.15 303 PHE A N 1
ATOM 2214 C CA . PHE A 1 309 ? 15.116 43.637 189.068 1.00 39.88 303 PHE A CA 1
ATOM 2215 C C . PHE A 1 309 ? 14.366 42.749 190.046 1.00 40.81 303 PHE A C 1
ATOM 2216 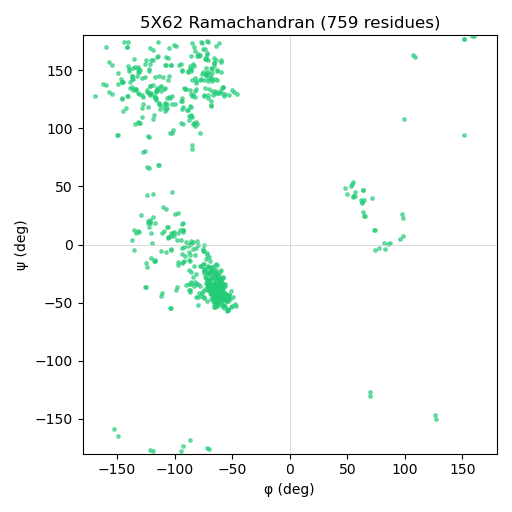O O . PHE A 1 309 ? 14.820 42.548 191.178 1.00 36.99 303 PHE A O 1
ATOM 2224 N N . GLY A 1 310 ? 13.256 42.170 189.595 1.00 37.35 304 GLY A N 1
ATOM 2225 C CA . GLY A 1 310 ? 12.570 41.187 190.398 1.00 38.30 304 GLY A CA 1
ATOM 2226 C C . GLY A 1 310 ? 11.086 41.143 190.126 1.00 40.51 304 GLY A C 1
ATOM 2227 O O . GLY A 1 310 ? 10.555 41.905 189.314 1.00 35.67 304 GLY A O 1
ATOM 2228 N N . PRO A 1 311 ? 10.390 40.224 190.781 1.00 41.19 305 PRO A N 1
ATOM 2229 C CA . PRO A 1 311 ? 8.937 40.136 190.623 1.00 39.01 305 PRO A CA 1
ATOM 2230 C C . PRO A 1 311 ? 8.238 41.232 191.412 1.00 38.77 305 PRO A C 1
ATOM 2231 O O . PRO A 1 311 ? 8.846 41.982 192.175 1.00 38.86 305 PRO A O 1
ATOM 2235 N N . LEU A 1 312 ? 6.929 41.298 191.228 1.00 35.06 306 LEU A N 1
ATOM 2236 C CA . LEU A 1 312 ? 6.069 42.112 192.068 1.00 37.82 306 LEU A CA 1
ATOM 2237 C C . LEU A 1 312 ? 5.163 41.170 192.855 1.00 36.25 306 LEU A C 1
ATOM 2238 O O . LEU A 1 312 ? 3.967 41.072 192.616 1.00 40.28 306 LEU A O 1
ATOM 2243 N N . LEU A 1 313 ? 5.776 40.426 193.777 1.00 38.21 307 LEU A N 1
ATOM 2244 C CA . LEU A 1 313 ? 5.077 39.483 194.655 1.00 41.43 307 LEU A CA 1
ATOM 2245 C C . LEU A 1 313 ? 4.954 40.157 196.018 1.00 44.02 307 LEU A C 1
ATOM 2246 O O . LEU A 1 313 ? 5.885 40.138 196.825 1.00 41.90 307 LEU A O 1
ATOM 2251 N N . TYR A 1 314 ? 3.808 40.781 196.271 1.00 38.29 308 TYR A N 1
ATOM 2252 C CA . TYR A 1 314 ? 3.683 41.588 197.478 1.00 42.78 308 TYR A CA 1
ATOM 2253 C C . TYR A 1 314 ? 3.557 40.718 198.721 1.00 42.42 308 TYR A C 1
ATOM 2254 O O . TYR A 1 314 ? 2.686 39.849 198.806 1.00 43.56 308 TYR A O 1
ATOM 2263 N N . HIS A 1 315 ? 4.413 40.987 199.709 1.00 48.77 309 HIS A N 1
ATOM 2264 C CA . HIS A 1 315 ? 4.569 40.073 200.837 1.00 48.85 309 HIS A CA 1
ATOM 2265 C C . HIS A 1 315 ? 3.369 40.119 201.781 1.00 46.82 309 HIS A C 1
ATOM 2266 O O . HIS A 1 315 ? 3.077 39.124 202.451 1.00 44.70 309 HIS A O 1
ATOM 2273 N N . PHE A 1 316 ? 2.671 41.253 201.865 1.00 44.55 310 PHE A N 1
ATOM 2274 C CA . PHE A 1 316 ? 1.564 41.404 202.804 1.00 46.95 310 PHE A CA 1
ATOM 2275 C C . PHE A 1 316 ? 0.200 41.393 202.126 1.00 47.94 310 PHE A C 1
ATOM 2276 O O . PHE A 1 316 ? -0.798 41.773 202.752 1.00 49.58 310 PHE A O 1
ATOM 2284 N N . GLU A 1 317 ? 0.135 40.956 200.866 1.00 44.10 311 GLU A N 1
ATOM 2285 C CA . GLU A 1 317 ? -1.109 40.995 200.104 1.00 48.12 311 GLU A CA 1
ATOM 2286 C C . GLU A 1 317 ? -2.229 40.218 200.797 1.00 48.18 311 GLU A C 1
ATOM 2287 O O . GLU A 1 317 ? -3.401 40.620 200.739 1.00 48.49 311 GLU A O 1
ATOM 2293 N N . ASN A 1 318 ? -1.891 39.135 201.490 1.00 47.15 312 ASN A N 1
ATOM 2294 C CA . ASN A 1 318 ? -2.872 38.315 202.191 1.00 51.67 312 ASN A CA 1
ATOM 2295 C C . ASN A 1 318 ? -2.776 38.433 203.708 1.00 55.82 312 ASN A C 1
ATOM 2296 O O . ASN A 1 318 ? -3.379 37.623 204.423 1.00 57.80 312 ASN A O 1
ATOM 2301 N N . ASP A 1 319 ? -2.018 39.404 204.212 1.00 52.05 313 ASP A N 1
ATOM 2302 C CA . ASP A 1 319 ? -1.900 39.650 205.646 1.00 51.37 313 ASP A CA 1
ATOM 2303 C C . ASP A 1 319 ? -2.993 40.635 206.055 1.00 54.65 313 ASP A C 1
ATOM 2304 O O . ASP A 1 319 ? -2.981 41.797 205.638 1.00 54.26 313 ASP A O 1
ATOM 2309 N N . HIS A 1 320 ? -3.918 40.185 206.894 1.00 49.80 314 HIS A N 1
ATOM 2310 C CA . HIS A 1 320 ? -4.992 41.037 207.380 1.00 54.26 314 HIS A CA 1
ATOM 2311 C C . HIS A 1 320 ? -4.642 41.710 208.694 1.00 58.76 314 HIS A C 1
ATOM 2312 O O . HIS A 1 320 ? -5.526 42.280 209.343 1.00 50.30 314 HIS A O 1
ATOM 2319 N N . GLY A 1 321 ? -3.372 41.658 209.088 1.00 53.81 315 GLY A N 1
ATOM 2320 C CA . GLY A 1 321 ? -2.936 42.359 210.270 1.00 55.56 315 GLY A CA 1
ATOM 2321 C C . GLY A 1 321 ? -2.902 43.858 210.066 1.00 55.49 315 GLY A C 1
ATOM 2322 O O . GLY A 1 321 ? -2.934 44.377 208.948 1.00 49.99 315 GLY A O 1
ATOM 2323 N N . VAL A 1 322 ? -2.832 44.564 211.185 1.00 57.81 316 VAL A N 1
ATOM 2324 C CA . VAL A 1 322 ? -2.781 46.016 211.186 1.00 61.60 316 VAL A CA 1
ATOM 2325 C C . VAL A 1 322 ? -1.643 46.444 212.095 1.00 61.82 316 VAL A C 1
ATOM 2326 O O . VAL A 1 322 ? -1.330 45.785 213.093 1.00 61.09 316 VAL A O 1
ATOM 2330 N N . GLU A 1 323 ? -1.038 47.564 211.762 1.00 62.13 317 GLU A N 1
ATOM 2331 C CA . GLU A 1 323 ? -0.004 48.113 212.611 1.00 67.32 317 GLU A CA 1
ATOM 2332 C C . GLU A 1 323 ? -0.444 49.487 213.102 1.00 70.88 317 GLU A C 1
ATOM 2333 O O . GLU A 1 323 ? -1.566 49.943 212.835 1.00 69.63 317 GLU A O 1
ATOM 2339 N N . THR A 1 324 ? 0.444 50.130 213.857 1.00 74.14 318 THR A N 1
ATOM 2340 C CA . THR A 1 324 ? 0.202 51.426 214.479 1.00 72.41 318 THR A CA 1
ATOM 2341 C C . THR A 1 324 ? 1.173 52.476 213.952 1.00 69.37 318 THR A C 1
ATOM 2342 O O . THR A 1 324 ? 2.389 52.271 213.993 1.00 70.89 318 THR A O 1
ATOM 2346 N N . THR A 1 325 ? 0.646 53.606 213.481 1.00 68.35 319 THR A N 1
ATOM 2347 C CA . THR A 1 325 ? 1.489 54.680 212.966 1.00 70.15 319 THR A CA 1
ATOM 2348 C C . THR A 1 325 ? 1.033 56.016 213.552 1.00 74.58 319 THR A C 1
ATOM 2349 O O . THR A 1 325 ? -0.160 56.235 213.761 1.00 73.79 319 THR A O 1
ATOM 2353 N N . TYR A 1 326 ? 1.983 56.918 213.814 1.00 77.09 320 TYR A N 1
ATOM 2354 C CA . TYR A 1 326 ? 1.652 58.223 214.395 1.00 75.70 320 TYR A CA 1
ATOM 2355 C C . TYR A 1 326 ? 2.561 59.310 213.827 1.00 78.05 320 TYR A C 1
ATOM 2356 O O . TYR A 1 326 ? 3.505 59.035 213.083 1.00 79.00 320 TYR A O 1
ATOM 2358 N N . GLU A 1 327 ? 2.259 60.563 214.196 1.00 81.38 321 GLU A N 1
ATOM 2359 C CA . GLU A 1 327 ? 3.009 61.740 213.771 1.00 78.41 321 GLU A CA 1
ATOM 2360 C C . GLU A 1 327 ? 3.558 62.501 214.976 1.00 82.30 321 GLU A C 1
ATOM 2361 O O . GLU A 1 327 ? 3.036 62.418 216.092 1.00 83.00 321 GLU A O 1
ATOM 2367 N N . VAL A 1 328 ? 4.643 63.238 214.718 1.00 87.48 322 VAL A N 1
ATOM 2368 C CA . VAL A 1 328 ? 5.359 64.071 215.682 1.00 88.32 322 VAL A CA 1
ATOM 2369 C C . VAL A 1 328 ? 5.678 65.383 214.976 1.00 88.83 322 VAL A C 1
ATOM 2370 O O . VAL A 1 328 ? 5.881 65.404 213.760 1.00 92.25 322 VAL A O 1
ATOM 2372 N N . ASN A 1 329 ? 5.647 66.491 215.712 1.00 89.88 323 ASN A N 1
ATOM 2373 C CA . ASN A 1 329 ? 5.849 67.786 215.063 1.00 90.79 323 ASN A CA 1
ATOM 2374 C C . ASN A 1 329 ? 7.243 68.056 214.442 1.00 89.72 323 ASN A C 1
ATOM 2375 O O . ASN A 1 329 ? 7.312 68.399 213.255 1.00 88.27 323 ASN A O 1
ATOM 2377 N N . PRO A 1 330 ? 8.359 67.913 215.198 1.00 91.36 324 PRO A N 1
ATOM 2378 C CA . PRO A 1 330 ? 8.550 67.569 216.613 1.00 91.37 324 PRO A CA 1
ATOM 2379 C C . PRO A 1 330 ? 8.290 68.747 217.564 1.00 90.00 324 PRO A C 1
ATOM 2380 O O . PRO A 1 330 ? 9.010 69.746 217.574 1.00 84.43 324 PRO A O 1
ATOM 2384 N N . ILE A 1 338 ? -2.407 59.506 215.302 1.00 75.93 332 ILE A N 1
ATOM 2385 C CA . ILE A 1 338 ? -2.119 58.141 215.714 1.00 78.07 332 ILE A CA 1
ATOM 2386 C C . ILE A 1 338 ? -3.212 57.219 215.182 1.00 78.49 332 ILE A C 1
ATOM 2387 O O . ILE A 1 338 ? -4.397 57.455 215.422 1.00 76.76 332 ILE A O 1
ATOM 2389 N N . ASN A 1 339 ? -2.807 56.149 214.494 1.00 75.56 333 ASN A N 1
ATOM 2390 C CA . ASN A 1 339 ? -3.721 55.143 213.957 1.00 74.38 333 ASN A CA 1
ATOM 2391 C C . ASN A 1 339 ? -3.276 53.749 214.382 1.00 73.66 333 ASN A C 1
ATOM 2392 O O . ASN A 1 339 ? -2.206 53.286 213.980 1.00 71.46 333 ASN A O 1
ATOM 2397 N N . ASP A 1 340 ? -4.119 53.064 215.150 1.00 73.23 334 ASP A N 1
ATOM 2398 C CA . ASP A 1 340 ? -3.849 51.705 215.605 1.00 75.58 334 ASP A CA 1
ATOM 2399 C C . ASP A 1 340 ? -4.380 50.662 214.634 1.00 74.18 334 ASP A C 1
ATOM 2400 O O . ASP A 1 340 ? -4.236 49.458 214.875 1.00 66.17 334 ASP A O 1
ATOM 2402 N N . TYR A 1 341 ? -4.961 51.099 213.525 1.00 73.24 335 TYR A N 1
ATOM 2403 C CA . TYR A 1 341 ? -5.576 50.231 212.538 1.00 71.69 335 TYR A CA 1
ATOM 2404 C C . TYR A 1 341 ? -4.978 50.442 211.151 1.00 68.96 335 TYR A C 1
ATOM 2405 O O . TYR A 1 341 ? -5.702 50.522 210.164 1.00 66.72 335 TYR A O 1
ATOM 2414 N N . THR A 1 342 ? -3.652 50.578 211.045 1.00 65.39 336 THR A N 1
ATOM 2415 C CA . THR A 1 342 ? -3.038 50.778 209.736 1.00 62.53 336 THR A CA 1
ATOM 2416 C C . THR A 1 342 ? -2.758 49.411 209.125 1.00 59.96 336 THR A C 1
ATOM 2417 O O . THR A 1 342 ? -1.829 48.721 209.581 1.00 57.13 336 THR A O 1
ATOM 2421 N N . PRO A 1 343 ? -3.504 48.977 208.108 1.00 58.64 337 PRO A N 1
ATOM 2422 C CA . PRO A 1 343 ? -3.293 47.624 207.586 1.00 58.39 337 PRO A CA 1
ATOM 2423 C C . PRO A 1 343 ? -1.949 47.487 206.889 1.00 49.91 337 PRO A C 1
ATOM 2424 O O . PRO A 1 343 ? -1.383 48.452 206.367 1.00 45.73 337 PRO A O 1
ATOM 2428 N N . LEU A 1 344 ? -1.426 46.259 206.915 1.00 50.58 338 LEU A N 1
ATOM 2429 C CA . LEU A 1 344 ? -0.204 45.951 206.186 1.00 45.34 338 LEU A CA 1
ATOM 2430 C C . LEU A 1 344 ? -0.484 45.772 204.700 1.00 48.30 338 LEU A C 1
ATOM 2431 O O . LEU A 1 344 ? 0.320 46.198 203.864 1.00 41.61 338 LEU A O 1
ATOM 2436 N N . MET A 1 345 ? -1.635 45.193 204.349 1.00 47.34 339 MET A N 1
ATOM 2437 C CA . MET A 1 345 ? -1.961 45.006 202.941 1.00 47.25 339 MET A CA 1
ATOM 2438 C C . MET A 1 345 ? -2.336 46.349 202.304 1.00 49.59 339 MET A C 1
ATOM 2439 O O . MET A 1 345 ? -2.530 47.361 202.984 1.00 50.90 339 MET A O 1
ATOM 2444 N N . GLY A 1 346 ? -2.413 46.356 200.983 1.00 48.56 340 GLY A N 1
ATOM 2445 C CA . GLY A 1 346 ? -2.723 47.555 200.235 1.00 40.37 340 GLY A CA 1
ATOM 2446 C C . GLY A 1 346 ? -1.511 48.090 199.478 1.00 45.44 340 GLY A C 1
ATOM 2447 O O . GLY A 1 346 ? -0.353 47.770 199.774 1.00 43.46 340 GLY A O 1
ATOM 2448 N N . LEU A 1 347 ? -1.802 48.930 198.485 1.00 45.92 341 LEU A N 1
ATOM 2449 C CA . LEU A 1 347 ? -0.790 49.537 197.616 1.00 48.51 341 LEU A CA 1
ATOM 2450 C C . LEU A 1 347 ? 0.072 48.481 196.919 1.00 46.98 341 LEU A C 1
ATOM 2451 O O . LEU A 1 347 ? 1.302 48.587 196.859 1.00 45.82 341 LEU A O 1
ATOM 2456 N N . GLU A 1 348 ? -0.595 47.454 196.387 1.00 41.91 342 GLU A N 1
ATOM 2457 C CA . GLU A 1 348 ? 0.034 46.448 195.524 1.00 39.49 342 GLU A CA 1
ATOM 2458 C C . GLU A 1 348 ? 0.025 47.003 194.107 1.00 40.98 342 GLU A C 1
ATOM 2459 O O . GLU A 1 348 ? -0.894 46.767 193.324 1.00 47.99 342 GLU A O 1
ATOM 2465 N N . LEU A 1 349 ? 1.040 47.790 193.788 1.00 45.31 343 LEU A N 1
ATOM 2466 C CA . LEU A 1 349 ? 1.057 48.558 192.556 1.00 45.90 343 LEU A CA 1
ATOM 2467 C C . LEU A 1 349 ? 1.605 47.733 191.398 1.00 42.26 343 LEU A C 1
ATOM 2468 O O . LEU A 1 349 ? 2.450 46.853 191.575 1.00 39.83 343 LEU A O 1
ATOM 2473 N N . SER A 1 350 ? 1.141 48.058 190.199 1.00 41.33 344 SER A N 1
ATOM 2474 C CA . SER A 1 350 ? 1.651 47.423 188.998 1.00 44.40 344 SER A CA 1
ATOM 2475 C C . SER A 1 350 ? 2.975 48.060 188.566 1.00 47.68 344 SER A C 1
ATOM 2476 O O . SER A 1 350 ? 3.319 49.183 188.953 1.00 44.67 344 SER A O 1
ATOM 2479 N N . SER A 1 351 ? 3.692 47.327 187.711 1.00 43.26 345 SER A N 1
ATOM 2480 C CA . SER A 1 351 ? 4.943 47.802 187.120 1.00 44.38 345 SER A CA 1
ATOM 2481 C C . SER A 1 351 ? 4.788 49.202 186.514 1.00 48.08 345 SER A C 1
ATOM 2482 O O . SER A 1 351 ? 5.568 50.123 186.810 1.00 46.13 345 SER A O 1
ATOM 2485 N N . ASP A 1 352 ? 3.793 49.366 185.639 1.00 45.49 346 ASP A N 1
ATOM 2486 C CA . ASP A 1 352 ? 3.569 50.655 184.997 1.00 48.36 346 ASP A CA 1
ATOM 2487 C C . ASP A 1 352 ? 3.345 51.753 186.024 1.00 50.07 346 ASP A C 1
ATOM 2488 O O . ASP A 1 352 ? 3.849 52.868 185.862 1.00 51.67 346 ASP A O 1
ATOM 2493 N N . ASP A 1 353 ? 2.591 51.459 187.087 1.00 48.92 347 ASP A N 1
ATOM 2494 C CA . ASP A 1 353 ? 2.284 52.494 188.068 1.00 49.81 347 ASP A CA 1
ATOM 2495 C C . ASP A 1 353 ? 3.512 52.869 188.888 1.00 51.73 347 ASP A C 1
ATOM 2496 O O . ASP A 1 353 ? 3.693 54.040 189.232 1.00 52.52 347 ASP A O 1
ATOM 2501 N N . ILE A 1 354 ? 4.373 51.900 189.205 1.00 48.84 348 ILE A N 1
ATOM 2502 C CA . ILE A 1 354 ? 5.607 52.224 189.918 1.00 47.09 348 ILE A CA 1
ATOM 2503 C C . ILE A 1 354 ? 6.482 53.134 189.062 1.00 52.99 348 ILE A C 1
ATOM 2504 O O . ILE A 1 354 ? 6.965 54.181 189.518 1.00 52.93 348 ILE A O 1
ATOM 2509 N N . ILE A 1 355 ? 6.686 52.754 187.796 1.00 49.08 349 ILE A N 1
ATOM 2510 C CA . ILE A 1 355 ? 7.539 53.555 186.922 1.00 50.49 349 ILE A CA 1
ATOM 2511 C C . ILE A 1 355 ? 6.923 54.935 186.693 1.00 54.25 349 ILE A C 1
ATOM 2512 O O . ILE A 1 355 ? 7.626 55.952 186.667 1.00 49.77 349 ILE A O 1
ATOM 2517 N N . SER A 1 356 ? 5.597 54.996 186.596 1.00 53.79 350 SER A N 1
ATOM 2518 C CA . SER A 1 356 ? 4.916 56.267 186.376 1.00 54.90 350 SER A CA 1
ATOM 2519 C C . SER A 1 356 ? 4.980 57.167 187.611 1.00 59.71 350 SER A C 1
ATOM 2520 O O . SER A 1 356 ? 5.081 58.391 187.485 1.00 58.35 350 SER A O 1
ATOM 2523 N N . ILE A 1 357 ? 4.898 56.586 188.810 1.00 56.98 351 ILE A N 1
ATOM 2524 C CA . ILE A 1 357 ? 5.071 57.370 190.031 1.00 52.80 351 ILE A CA 1
ATOM 2525 C C . ILE A 1 357 ? 6.490 57.907 190.107 1.00 58.79 351 ILE A C 1
ATOM 2526 O O . ILE A 1 357 ? 6.712 59.078 190.443 1.00 64.77 351 ILE A O 1
ATOM 2531 N N . ALA A 1 358 ? 7.471 57.063 189.784 1.00 56.31 352 ALA A N 1
ATOM 2532 C CA . ALA A 1 358 ? 8.860 57.501 189.832 1.00 58.31 352 ALA A CA 1
ATOM 2533 C C . ALA A 1 358 ? 9.102 58.657 188.874 1.00 63.18 352 ALA A C 1
ATOM 2534 O O . ALA A 1 358 ? 9.712 59.665 189.245 1.00 64.99 352 ALA A O 1
ATOM 2536 N N . THR A 1 359 ? 8.611 58.540 187.639 1.00 59.54 353 THR A N 1
ATOM 2537 C CA . THR A 1 359 ? 8.912 59.569 186.651 1.00 62.08 353 THR A CA 1
ATOM 2538 C C . THR A 1 359 ? 8.094 60.835 186.883 1.00 65.18 353 THR A C 1
ATOM 2539 O O . THR A 1 359 ? 8.629 61.947 186.796 1.00 69.04 353 THR A O 1
ATOM 2543 N N . ASN A 1 360 ? 6.809 60.688 187.206 1.00 62.08 354 ASN A N 1
ATOM 2544 C CA . ASN A 1 360 ? 5.883 61.814 187.230 1.00 67.28 354 ASN A CA 1
ATOM 2545 C C . ASN A 1 360 ? 5.760 62.486 188.590 1.00 69.06 354 ASN A C 1
ATOM 2546 O O . ASN A 1 360 ? 5.188 63.578 188.666 1.00 70.58 354 ASN A O 1
ATOM 2551 N N . HIS A 1 361 ? 6.245 61.868 189.662 1.00 67.88 355 HIS A N 1
ATOM 2552 C CA . HIS A 1 361 ? 6.185 62.491 190.975 1.00 67.18 355 HIS A CA 1
ATOM 2553 C C . HIS A 1 361 ? 7.540 62.599 191.659 1.00 68.26 355 HIS A C 1
ATOM 2554 O O . HIS A 1 361 ? 7.653 63.334 192.647 1.00 75.09 355 HIS A O 1
ATOM 2561 N N . LEU A 1 362 ? 8.559 61.871 191.198 1.00 63.59 356 LEU A N 1
ATOM 2562 C CA . LEU A 1 362 ? 9.841 61.859 191.893 1.00 62.85 356 LEU A CA 1
ATOM 2563 C C . LEU A 1 362 ? 10.993 62.290 190.991 1.00 62.12 356 LEU A C 1
ATOM 2564 O O . LEU A 1 362 ? 12.145 61.944 191.273 1.00 61.02 356 LEU A O 1
ATOM 2569 N N . ASP A 1 363 ? 10.704 62.990 189.893 1.00 62.91 357 ASP A N 1
ATOM 2570 C CA . ASP A 1 363 ? 11.728 63.631 189.063 1.00 62.23 357 ASP A CA 1
ATOM 2571 C C . ASP A 1 363 ? 12.680 62.606 188.453 1.00 61.22 357 ASP A C 1
ATOM 2572 O O . ASP A 1 363 ? 13.876 62.861 188.297 1.00 60.36 357 ASP A O 1
ATOM 2574 N N . PHE A 1 364 ? 12.142 61.450 188.077 1.00 61.26 358 PHE A N 1
ATOM 2575 C CA . PHE A 1 364 ? 12.917 60.398 187.436 1.00 56.89 358 PHE A CA 1
ATOM 2576 C C . PHE A 1 364 ? 12.653 60.362 185.935 1.00 54.29 358 PHE A C 1
ATOM 2577 O O . PHE A 1 364 ? 11.599 60.783 185.452 1.00 57.90 358 PHE A O 1
ATOM 2585 N N . GLU A 1 365 ? 13.636 59.851 185.198 1.00 53.20 359 GLU A N 1
ATOM 2586 C CA . GLU A 1 365 ? 13.514 59.600 183.768 1.00 54.15 359 GLU A CA 1
ATOM 2587 C C . GLU A 1 365 ? 13.773 58.123 183.499 1.00 54.19 359 GLU A C 1
ATOM 2588 O O . GLU A 1 365 ? 14.791 57.576 183.941 1.00 54.77 359 GLU A O 1
ATOM 2590 N N . LEU A 1 366 ? 12.861 57.483 182.768 1.00 53.59 360 LEU A N 1
ATOM 2591 C CA . LEU A 1 366 ? 13.005 56.064 182.446 1.00 56.63 360 LEU A CA 1
ATOM 2592 C C . LEU A 1 366 ? 14.136 55.865 181.446 1.00 57.40 360 LEU A C 1
ATOM 2593 O O . LEU A 1 366 ? 14.147 56.489 180.381 1.00 63.42 360 LEU A O 1
ATOM 2598 N N . ILE A 1 367 ? 15.080 54.991 181.780 1.00 58.35 361 ILE A N 1
ATOM 2599 C CA . ILE A 1 367 ? 16.267 54.761 180.968 1.00 57.03 361 ILE A CA 1
ATOM 2600 C C . ILE A 1 367 ? 16.256 53.371 180.335 1.00 62.05 361 ILE A C 1
ATOM 2601 O O . ILE A 1 367 ? 16.586 53.216 179.157 1.00 60.36 361 ILE A O 1
ATOM 2606 N N . ARG A 1 368 ? 15.903 52.342 181.111 1.00 57.25 362 ARG A N 1
ATOM 2607 C CA . ARG A 1 368 ? 15.841 50.976 180.598 1.00 56.69 362 ARG A CA 1
ATOM 2608 C C . ARG A 1 368 ? 14.621 50.281 181.186 1.00 56.98 362 ARG A C 1
ATOM 2609 O O . ARG A 1 368 ? 14.183 50.607 182.292 1.00 54.19 362 ARG A O 1
ATOM 2617 N N . ARG A 1 369 ? 14.070 49.324 180.440 1.00 54.71 363 ARG A N 1
ATOM 2618 C CA . ARG A 1 369 ? 12.938 48.564 180.947 1.00 52.98 363 ARG A CA 1
ATOM 2619 C C . ARG A 1 369 ? 12.761 47.274 180.161 1.00 56.99 363 ARG A C 1
ATOM 2620 O O . ARG A 1 369 ? 12.860 47.274 178.930 1.00 54.64 363 ARG A O 1
ATOM 2628 N N . GLU A 1 370 ? 12.475 46.191 180.887 1.00 52.67 364 GLU A N 1
ATOM 2629 C CA . GLU A 1 370 ? 12.113 44.894 180.329 1.00 48.99 364 GLU A CA 1
ATOM 2630 C C . GLU A 1 370 ? 11.109 44.237 181.262 1.00 51.31 364 GLU A C 1
ATOM 2631 O O . GLU A 1 370 ? 11.260 44.303 182.482 1.00 49.20 364 GLU A O 1
ATOM 2637 N N . SER A 1 371 ? 10.104 43.580 180.695 1.00 49.99 365 SER A N 1
ATOM 2638 C CA . SER A 1 371 ? 9.115 42.862 181.485 1.00 48.68 365 SER A CA 1
ATOM 2639 C C . SER A 1 371 ? 9.154 41.383 181.127 1.00 52.67 365 SER A C 1
ATOM 2640 O O . SER A 1 371 ? 9.610 40.993 180.050 1.00 47.96 365 SER A O 1
ATOM 2643 N N . GLY A 1 372 ? 8.654 40.562 182.048 1.00 47.80 366 GLY A N 1
ATOM 2644 C CA . GLY A 1 372 ? 8.529 39.143 181.805 1.00 41.71 366 GLY A CA 1
ATOM 2645 C C . GLY A 1 372 ? 9.837 38.409 181.604 1.00 45.95 366 GLY A C 1
ATOM 2646 O O . GLY A 1 372 ? 9.958 37.605 180.676 1.00 45.29 366 GLY A O 1
ATOM 2647 N N . ILE A 1 373 ? 10.818 38.657 182.468 1.00 40.81 367 ILE A N 1
ATOM 2648 C CA . ILE A 1 373 ? 12.093 37.954 182.429 1.00 36.01 367 ILE A CA 1
ATOM 2649 C C . ILE A 1 373 ? 11.993 36.783 183.402 1.00 41.80 367 ILE A C 1
ATOM 2650 O O . ILE A 1 373 ? 12.036 36.969 184.619 1.00 41.09 367 ILE A O 1
ATOM 2655 N N . LEU A 1 374 ? 11.847 35.568 182.879 1.00 39.41 368 LEU A N 1
ATOM 2656 C CA . LEU A 1 374 ? 11.731 34.393 183.736 1.00 39.01 368 LEU A CA 1
ATOM 2657 C C . LEU A 1 374 ? 13.057 34.126 184.436 1.00 37.45 368 LEU A C 1
ATOM 2658 O O . LEU A 1 374 ? 14.073 33.893 183.776 1.00 43.71 368 LEU A O 1
ATOM 2663 N N . CYS A 1 375 ? 13.061 34.146 185.768 1.00 38.86 369 CYS A N 1
ATOM 2664 C CA . CYS A 1 375 ? 14.291 33.862 186.501 1.00 38.13 369 CYS A CA 1
ATOM 2665 C C . CYS A 1 375 ? 13.952 33.140 187.798 1.00 38.71 369 CYS A C 1
ATOM 2666 O O . CYS A 1 375 ? 12.949 33.450 188.447 1.00 37.86 369 CYS A O 1
ATOM 2669 N N . GLY A 1 376 ? 14.774 32.151 188.152 1.00 33.02 370 GLY A N 1
ATOM 2670 C CA . GLY A 1 376 ? 14.519 31.378 189.348 1.00 37.83 370 GLY A CA 1
ATOM 2671 C C . GLY A 1 376 ? 15.039 32.065 190.597 1.00 37.35 370 GLY A C 1
ATOM 2672 O O . GLY A 1 376 ? 15.743 33.070 190.544 1.00 40.34 370 GLY A O 1
ATOM 2673 N N . TYR A 1 377 ? 14.660 31.511 191.749 1.00 34.80 371 TYR A N 1
ATOM 2674 C CA . TYR A 1 377 ? 15.154 31.981 193.044 1.00 39.42 371 TYR A CA 1
ATOM 2675 C C . TYR A 1 377 ? 15.537 30.738 193.840 1.00 35.48 371 TYR A C 1
ATOM 2676 O O . TYR A 1 377 ? 14.667 30.051 194.375 1.00 41.77 371 TYR A O 1
ATOM 2685 N N . GLY A 1 378 ? 16.833 30.468 193.944 1.00 34.70 372 GLY A N 1
ATOM 2686 C CA . GLY A 1 378 ? 17.277 29.236 194.578 1.00 33.82 372 GLY A CA 1
ATOM 2687 C C . GLY A 1 378 ? 16.830 27.979 193.858 1.00 39.69 372 GLY A C 1
ATOM 2688 O O . GLY A 1 378 ? 16.572 26.954 194.502 1.00 35.93 372 GLY A O 1
ATOM 2689 N N . ARG A 1 379 ? 16.780 28.017 192.527 1.00 38.51 373 ARG A N 1
ATOM 2690 C CA . ARG A 1 379 ? 16.179 26.928 191.764 1.00 36.99 373 ARG A CA 1
ATOM 2691 C C . ARG A 1 379 ? 17.172 25.793 191.529 1.00 35.06 373 ARG A C 1
ATOM 2692 O O . ARG A 1 379 ? 18.288 26.009 191.041 1.00 38.21 373 ARG A O 1
ATOM 2700 N N . TYR A 1 380 ? 16.756 24.577 191.858 1.00 37.55 374 TYR A N 1
ATOM 2701 C CA . TYR A 1 380 ? 17.542 23.417 191.484 1.00 37.65 374 TYR A CA 1
ATOM 2702 C C . TYR A 1 380 ? 17.760 23.417 189.975 1.00 41.09 374 TYR A C 1
ATOM 2703 O O . TYR A 1 380 ? 16.816 23.589 189.189 1.00 36.58 374 TYR A O 1
ATOM 2712 N N . ALA A 1 381 ? 19.021 23.266 189.578 1.00 36.41 375 ALA A N 1
ATOM 2713 C CA . ALA A 1 381 ? 19.430 23.480 188.197 1.00 44.03 375 ALA A CA 1
ATOM 2714 C C . ALA A 1 381 ? 20.088 22.250 187.581 1.00 41.95 375 ALA A C 1
ATOM 2715 O O . ALA A 1 381 ? 20.675 22.359 186.498 1.00 43.64 375 ALA A O 1
ATOM 2717 N N . GLY A 1 382 ? 19.943 21.080 188.206 1.00 44.50 376 GLY A N 1
ATOM 2718 C CA . GLY A 1 382 ? 20.532 19.848 187.739 1.00 45.18 376 GLY A CA 1
ATOM 2719 C C . GLY A 1 382 ? 20.029 19.431 186.373 1.00 47.37 376 GLY A C 1
ATOM 2720 O O . GLY A 1 382 ? 19.130 20.057 185.800 1.00 43.25 376 GLY A O 1
ATOM 2721 N N . PRO A 1 383 ? 20.628 18.371 185.813 1.00 49.71 377 PRO A N 1
ATOM 2722 C CA . PRO A 1 383 ? 20.298 17.978 184.427 1.00 49.18 377 PRO A CA 1
ATOM 2723 C C . PRO A 1 383 ? 18.834 17.623 184.208 1.00 49.13 377 PRO A C 1
ATOM 2724 O O . PRO A 1 383 ? 18.295 17.887 183.127 1.00 48.27 377 PRO A O 1
ATOM 2728 N N . GLU A 1 384 ? 18.176 17.019 185.192 1.00 41.64 378 GLU A N 1
ATOM 2729 C CA . GLU A 1 384 ? 16.783 16.616 185.058 1.00 43.23 378 GLU A CA 1
ATOM 2730 C C . GLU A 1 384 ? 15.855 17.467 185.920 1.00 43.77 378 GLU A C 1
ATOM 2731 O O . GLU A 1 384 ? 14.839 16.977 186.416 1.00 43.47 378 GLU A O 1
ATOM 2737 N N . SER A 1 385 ? 16.198 18.738 186.119 1.00 42.98 379 SER A N 1
ATOM 2738 C CA . SER A 1 385 ? 15.406 19.592 186.997 1.00 42.47 379 SER A CA 1
ATOM 2739 C C . SER A 1 385 ? 13.975 19.740 186.491 1.00 36.64 379 SER A C 1
ATOM 2740 O O . SER A 1 385 ? 13.734 20.055 185.324 1.00 37.19 379 SER A O 1
ATOM 2743 N N . CYS A 1 386 ? 13.022 19.526 187.391 1.00 36.85 380 CYS A N 1
ATOM 2744 C CA . CYS A 1 386 ? 11.632 19.898 187.157 1.00 35.83 380 CYS A CA 1
ATOM 2745 C C . CYS A 1 386 ? 11.144 20.864 188.232 1.00 36.30 380 CYS A C 1
ATOM 2746 O O . CYS A 1 386 ? 9.931 20.991 188.455 1.00 34.49 380 CYS A O 1
ATOM 2749 N N . ALA A 1 387 ? 12.080 21.535 188.910 1.00 33.85 381 ALA A N 1
ATOM 2750 C CA . ALA A 1 387 ? 11.766 22.519 189.943 1.00 37.73 381 ALA A CA 1
ATOM 2751 C C . ALA A 1 387 ? 10.922 23.659 189.378 1.00 31.92 381 ALA A C 1
ATOM 2752 O O . ALA A 1 387 ? 10.915 23.927 188.170 1.00 35.62 381 ALA A O 1
ATOM 2754 N N . MET A 1 388 ? 10.203 24.333 190.275 1.00 34.24 382 MET A N 1
ATOM 2755 C CA . MET A 1 388 ? 9.395 25.477 189.879 1.00 39.95 382 MET A CA 1
ATOM 2756 C C . MET A 1 388 ? 10.232 26.425 189.023 1.00 36.63 382 MET A 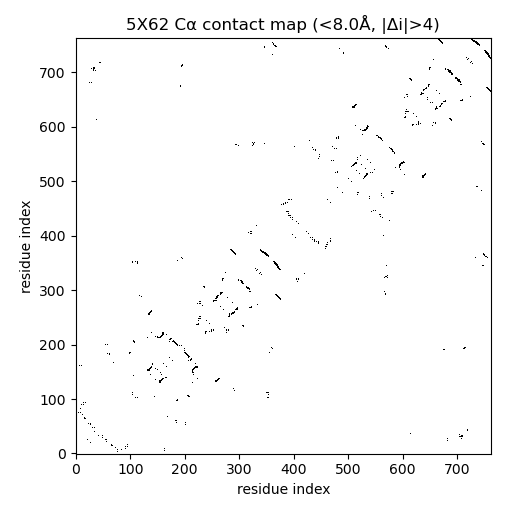C 1
ATOM 2757 O O . MET A 1 388 ? 11.377 26.722 189.382 1.00 35.22 382 MET A O 1
ATOM 2762 N N . PRO A 1 389 ? 9.725 26.868 187.874 1.00 42.37 383 PRO A N 1
ATOM 2763 C CA . PRO A 1 389 ? 10.566 27.652 186.952 1.00 43.46 383 PRO A CA 1
ATOM 2764 C C . PRO A 1 389 ? 11.029 28.984 187.521 1.00 46.30 383 PRO A C 1
ATOM 2765 O O . PRO A 1 389 ? 12.090 29.485 187.128 1.00 48.22 383 PRO A O 1
ATOM 2769 N N . GLY A 1 390 ? 10.261 29.591 188.416 1.00 44.35 384 GLY A N 1
ATOM 2770 C CA . GLY A 1 390 ? 10.685 30.859 188.969 1.00 42.51 384 GLY A CA 1
ATOM 2771 C C . GLY A 1 390 ? 9.644 31.945 188.822 1.00 43.05 384 GLY A C 1
ATOM 2772 O O . GLY A 1 390 ? 8.442 31.670 188.880 1.00 42.99 384 GLY A O 1
ATOM 2773 N N . TYR A 1 391 ? 10.094 33.187 188.637 1.00 36.61 385 TYR A N 1
ATOM 2774 C CA .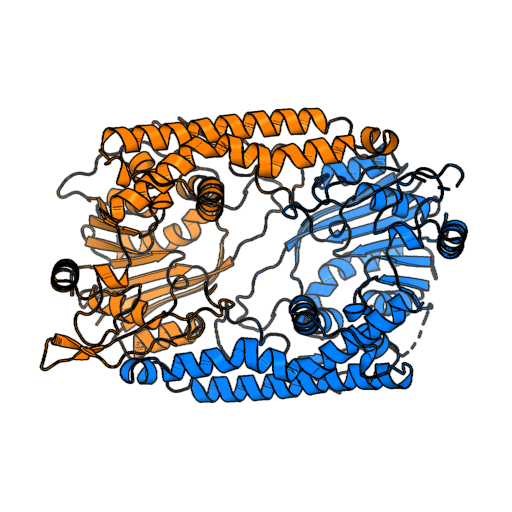 TYR A 1 391 ? 9.214 34.344 188.596 1.00 36.84 385 TYR A CA 1
ATOM 2775 C C . TYR A 1 391 ? 9.377 35.081 187.277 1.00 37.30 385 TYR A C 1
ATOM 2776 O O . TYR A 1 391 ? 10.454 35.082 186.675 1.00 42.72 385 TYR A O 1
ATOM 2785 N N . MET A 1 392 ? 8.294 35.707 186.835 1.00 30.14 386 MET A N 1
ATOM 2786 C CA . MET A 1 392 ? 8.326 36.639 185.715 1.00 35.14 386 MET A CA 1
ATOM 2787 C C . MET A 1 392 ? 8.740 37.997 186.272 1.00 43.75 386 MET A C 1
ATOM 2788 O O . MET A 1 392 ? 7.949 38.698 186.912 1.00 41.38 386 MET A O 1
ATOM 2793 N N . CYS A 1 393 ? 9.989 38.362 186.029 1.00 40.18 387 CYS A N 1
ATOM 2794 C CA . CYS A 1 393 ? 10.608 39.514 186.656 1.00 39.80 387 CYS A CA 1
ATOM 2795 C C . CYS A 1 393 ? 10.494 40.763 185.800 1.00 43.78 387 CYS A C 1
ATOM 2796 O O . CYS A 1 393 ? 10.471 40.709 184.564 1.00 42.36 387 CYS A O 1
ATOM 2799 N N . HIS A 1 394 ? 10.442 41.896 186.484 1.00 42.66 388 HIS A N 1
ATOM 2800 C CA . HIS A 1 394 ? 10.489 43.209 185.869 1.00 45.28 388 HIS A CA 1
ATOM 2801 C C . HIS A 1 394 ? 11.872 43.816 186.090 1.00 44.88 388 HIS A C 1
ATOM 2802 O O . HIS A 1 394 ? 12.523 43.586 187.115 1.00 48.22 388 HIS A O 1
ATOM 2809 N N . TYR A 1 395 ? 12.333 44.556 185.094 1.00 46.56 389 TYR A N 1
ATOM 2810 C CA . TYR A 1 395 ? 13.649 45.176 185.121 1.00 46.34 389 TYR A CA 1
ATOM 2811 C C . TYR A 1 395 ? 13.515 46.618 184.668 1.00 47.53 389 TYR A C 1
ATOM 2812 O O . TYR A 1 395 ? 12.859 46.893 183.660 1.00 50.12 389 TYR A O 1
ATOM 2821 N N . TRP A 1 396 ? 14.123 47.543 185.402 1.00 50.19 390 TRP A N 1
ATOM 2822 C CA . TRP A 1 396 ? 14.140 48.906 184.895 1.00 49.29 390 TRP A CA 1
ATOM 2823 C C . TRP A 1 396 ? 15.324 49.672 185.458 1.00 54.70 390 TRP A C 1
ATOM 2824 O O . TRP A 1 396 ? 15.858 49.348 186.524 1.00 50.01 390 TRP A O 1
ATOM 2835 N N . ILE A 1 397 ? 15.732 50.684 184.696 1.00 54.46 391 ILE A N 1
ATOM 2836 C CA . ILE A 1 397 ? 16.744 51.655 185.083 1.00 56.06 391 ILE A CA 1
ATOM 2837 C C . ILE A 1 397 ? 16.098 53.020 184.975 1.00 53.77 391 ILE A C 1
ATOM 2838 O O . ILE A 1 397 ? 15.675 53.424 183.884 1.00 55.39 391 ILE A O 1
ATOM 2843 N N . LEU A 1 398 ? 16.017 53.722 186.100 1.00 53.60 392 LEU A N 1
ATOM 2844 C CA . LEU A 1 398 ? 15.512 55.086 186.150 1.00 58.31 392 LEU A CA 1
ATOM 2845 C C . LEU A 1 398 ? 16.619 56.026 186.610 1.00 56.07 392 LEU A C 1
ATOM 2846 O O . LEU A 1 398 ? 17.430 55.662 187.469 1.00 57.64 392 LEU A O 1
ATOM 2851 N N . LYS A 1 399 ? 16.642 57.238 186.061 1.00 53.58 393 LYS A N 1
ATOM 2852 C CA . LYS A 1 399 ? 17.670 58.222 186.388 1.00 57.45 393 LYS A CA 1
ATOM 2853 C C . LYS A 1 399 ? 17.042 59.430 187.068 1.00 58.13 393 LYS A C 1
ATOM 2854 O O . LYS A 1 399 ? 16.133 60.063 186.516 1.00 54.86 393 LYS A O 1
ATOM 2860 N N . SER A 1 400 ? 17.541 59.748 188.261 1.00 62.16 394 SER A N 1
ATOM 2861 C CA . SER A 1 400 ? 17.060 60.898 189.015 1.00 66.05 394 SER A CA 1
ATOM 2862 C C . SER A 1 400 ? 17.503 62.191 188.353 1.00 68.40 394 SER A C 1
ATOM 2863 O O . SER A 1 400 ? 18.572 62.266 187.738 1.00 68.11 394 SER A O 1
ATOM 2866 N N . ASN A 1 401 ? 16.674 63.220 188.489 1.00 71.09 395 ASN A N 1
ATOM 2867 C CA . ASN A 1 401 ? 17.052 64.532 187.988 1.00 77.19 395 ASN A CA 1
ATOM 2868 C C . ASN A 1 401 ? 16.196 65.636 188.609 1.00 71.14 395 ASN A C 1
ATOM 2869 O O . ASN A 1 401 ? 15.989 65.666 189.824 1.00 74.13 395 ASN A O 1
ATOM 2874 N N . GLN B 1 15 ? -28.731 13.760 205.040 1.00 80.70 9 GLN B N 1
ATOM 2875 C CA . GLN B 1 15 ? -27.528 12.941 205.064 1.00 78.20 9 GLN B CA 1
ATOM 2876 C C . GLN B 1 15 ? -26.315 13.814 205.357 1.00 75.69 9 GLN B C 1
ATOM 2877 O O . GLN B 1 15 ? -26.416 15.040 205.347 1.00 76.09 9 GLN B O 1
ATOM 2883 N N . ARG B 1 16 ? -25.172 13.184 205.643 1.00 76.68 10 ARG B N 1
ATOM 2884 C CA . ARG B 1 16 ? -23.929 13.942 205.772 1.00 76.71 10 ARG B CA 1
ATOM 2885 C C . ARG B 1 16 ? -23.621 14.683 204.477 1.00 74.73 10 ARG B C 1
ATOM 2886 O O . ARG B 1 16 ? -23.175 15.847 204.494 1.00 72.94 10 ARG B O 1
ATOM 2888 N N . GLU B 1 17 ? -23.872 14.017 203.343 1.00 72.52 11 GLU B N 1
ATOM 2889 C CA . GLU B 1 17 ? -23.767 14.654 202.035 1.00 73.70 11 GLU B CA 1
ATOM 2890 C C . GLU B 1 17 ? -24.518 15.979 202.021 1.00 72.49 11 GLU B C 1
ATOM 2891 O O . GLU B 1 17 ? -24.000 17.002 201.554 1.00 68.95 11 GLU B O 1
ATOM 2897 N N . ASN B 1 18 ? -25.734 15.984 202.571 1.00 71.38 12 ASN B N 1
ATOM 2898 C CA . ASN B 1 18 ? -26.573 17.174 202.497 1.00 71.68 12 ASN B CA 1
ATOM 2899 C C . ASN B 1 18 ? -26.049 18.299 203.382 1.00 68.02 12 ASN B C 1
ATOM 2900 O O . ASN B 1 18 ? -26.157 19.477 203.019 1.00 63.71 12 ASN B O 1
ATOM 2905 N N . LYS B 1 19 ? -25.487 17.968 204.547 1.00 67.18 13 LYS B N 1
ATOM 2906 C CA . LYS B 1 19 ? -24.858 18.997 205.369 1.00 62.78 13 LYS B CA 1
ATOM 2907 C C . LYS B 1 19 ? -23.713 19.667 204.612 1.00 57.44 13 LYS B C 1
ATOM 2908 O O . LYS B 1 19 ? -23.605 20.907 204.578 1.00 56.38 13 LYS B O 1
ATOM 2910 N N . ALA B 1 20 ? -22.874 18.860 203.951 1.00 52.17 14 ALA B N 1
ATOM 2911 C CA . ALA B 1 20 ? -21.773 19.428 203.171 1.00 55.55 14 ALA B CA 1
ATOM 2912 C C . ALA B 1 20 ? -22.289 20.316 202.038 1.00 50.13 14 ALA B C 1
ATOM 2913 O O . ALA B 1 20 ? -21.815 21.447 201.840 1.00 51.74 14 ALA B O 1
ATOM 2915 N N . VAL B 1 21 ? -23.273 19.818 201.286 1.00 50.88 15 VAL B N 1
ATOM 2916 C CA . VAL B 1 21 ? -23.810 20.579 200.162 1.00 50.59 15 VAL B CA 1
ATOM 2917 C C . VAL B 1 21 ? -24.406 21.894 200.641 1.00 49.21 15 VAL B C 1
ATOM 2918 O O . VAL B 1 21 ? -24.246 22.935 199.993 1.00 42.47 15 VAL B O 1
ATOM 2922 N N . ALA B 1 22 ? -25.124 21.860 201.768 1.00 51.97 16 ALA B N 1
ATOM 2923 C CA . ALA B 1 22 ? -25.694 23.077 202.336 1.00 50.27 16 ALA B CA 1
ATOM 2924 C C . ALA B 1 22 ? -24.610 24.096 202.644 1.00 43.38 16 ALA B C 1
ATOM 2925 O O . ALA B 1 22 ? -24.753 25.286 202.332 1.00 42.04 16 ALA B O 1
ATOM 2927 N N . ARG B 1 23 ? -23.518 23.645 203.270 1.00 46.66 17 ARG B N 1
ATOM 2928 C CA . ARG B 1 23 ? -22.424 24.559 203.577 1.00 44.01 17 ARG B CA 1
ATOM 2929 C C . ARG B 1 23 ? -21.872 25.200 202.313 1.00 42.81 17 ARG B C 1
ATOM 2930 O O . ARG B 1 23 ? -21.571 26.402 202.300 1.00 44.33 17 ARG B O 1
ATOM 2938 N N . VAL B 1 24 ? -21.715 24.413 201.240 1.00 40.01 18 VAL B N 1
ATOM 2939 C CA . VAL B 1 24 ? -21.172 24.992 200.011 1.00 37.99 18 VAL B CA 1
ATOM 2940 C C . VAL B 1 24 ? -22.159 25.982 199.398 1.00 41.51 18 VAL B C 1
ATOM 2941 O O . VAL B 1 24 ? -21.768 27.071 198.955 1.00 36.97 18 VAL B O 1
ATOM 2945 N N . ILE B 1 25 ? -23.455 25.646 199.385 1.00 39.07 19 ILE B N 1
ATOM 2946 C CA . ILE B 1 25 ? -24.434 26.565 198.797 1.00 38.75 19 ILE B CA 1
ATOM 2947 C C . ILE B 1 25 ? -24.447 27.885 199.552 1.00 36.96 19 ILE B C 1
ATOM 2948 O O . ILE B 1 25 ? -24.445 28.967 198.946 1.00 40.86 19 ILE B O 1
ATOM 2953 N N . ILE B 1 26 ? -24.472 27.823 200.891 1.00 40.47 20 ILE B N 1
ATOM 2954 C CA . ILE B 1 26 ? -24.446 29.066 201.665 1.00 40.28 20 ILE B CA 1
ATOM 2955 C C . ILE B 1 26 ? -23.163 29.831 201.382 1.00 43.43 20 ILE B C 1
ATOM 2956 O O . ILE B 1 26 ? -23.170 31.061 201.251 1.00 42.84 20 ILE B O 1
ATOM 2961 N N . SER B 1 27 ? -22.043 29.108 201.267 1.00 40.90 21 SER B N 1
ATOM 2962 C CA . SER B 1 27 ? -20.769 29.736 200.931 1.00 40.51 21 SER B CA 1
ATOM 2963 C C . SER B 1 27 ? -20.856 30.491 199.604 1.00 42.02 21 SER B C 1
ATOM 2964 O O . SER B 1 27 ? -20.315 31.595 199.469 1.00 39.74 21 SER B O 1
ATOM 2967 N N . PHE B 1 28 ? -21.509 29.892 198.601 1.00 40.68 22 PHE B N 1
ATOM 2968 C CA . PHE B 1 28 ? -21.734 30.587 197.337 1.00 41.68 22 PHE B CA 1
ATOM 2969 C C . PHE B 1 28 ? -22.544 31.854 197.551 1.00 43.65 22 PHE B C 1
ATOM 2970 O O . PHE B 1 28 ? -22.243 32.899 196.966 1.00 41.85 22 PHE B O 1
ATOM 2978 N N . LEU B 1 29 ? -23.594 31.777 198.369 1.00 45.86 23 LEU B N 1
ATOM 2979 C CA . LEU B 1 29 ? -24.425 32.955 198.567 1.00 47.82 23 LEU B CA 1
ATOM 2980 C C . LEU B 1 29 ? -23.705 34.063 199.319 1.00 45.87 23 LEU B C 1
ATOM 2981 O O . LEU B 1 29 ? -24.089 35.231 199.190 1.00 46.01 23 LEU B O 1
ATOM 2986 N N . LYS B 1 30 ? -22.670 33.732 200.088 1.00 44.37 24 LYS B N 1
ATOM 2987 C CA . LYS B 1 30 ? -21.969 34.707 200.913 1.00 48.79 24 LYS B CA 1
ATOM 2988 C C . LYS B 1 30 ? -20.658 35.193 200.301 1.00 48.21 24 LYS B C 1
ATOM 2989 O O . LYS B 1 30 ? -19.905 35.899 200.974 1.00 44.22 24 LYS B O 1
ATOM 2995 N N . TYR B 1 31 ? -20.354 34.813 199.055 1.00 45.85 25 TYR B N 1
ATOM 2996 C CA . TYR B 1 31 ? -19.090 35.221 198.448 1.00 43.10 25 TYR B CA 1
ATOM 2997 C C . TYR B 1 31 ? -18.886 36.735 198.504 1.00 44.58 25 TYR B C 1
ATOM 2998 O O . TYR B 1 31 ? -17.795 37.201 198.851 1.00 41.36 25 TYR B O 1
ATOM 3007 N N . GLU B 1 32 ? -19.908 37.518 198.141 1.00 42.73 26 GLU B N 1
ATOM 3008 C CA . GLU B 1 32 ? -19.724 38.963 198.000 1.00 42.70 26 GLU B CA 1
ATOM 3009 C C . GLU B 1 32 ? -19.298 39.597 199.316 1.00 47.53 26 GLU B C 1
ATOM 3010 O O . GLU B 1 32 ? -18.314 40.347 199.373 1.00 44.15 26 GLU B O 1
ATOM 3016 N N . GLU B 1 33 ? -20.027 39.294 200.388 1.00 47.65 27 GLU B N 1
ATOM 3017 C CA . GLU B 1 33 ? -19.688 39.839 201.693 1.00 51.38 27 GLU B CA 1
ATOM 3018 C C . GLU B 1 33 ? -18.270 39.442 202.105 1.00 49.99 27 GLU B C 1
ATOM 3019 O O . GLU B 1 33 ? -17.464 40.295 202.510 1.00 48.36 27 GLU B O 1
ATOM 3025 N N . TYR B 1 34 ? -17.924 38.162 201.937 1.00 42.60 28 TYR B N 1
ATOM 3026 C CA . TYR B 1 34 ? -16.597 37.690 202.325 1.00 41.59 28 TYR B CA 1
ATOM 3027 C C . TYR B 1 34 ? -15.499 38.376 201.521 1.00 42.35 28 TYR B C 1
ATOM 3028 O O . TYR B 1 34 ? -14.467 38.764 202.074 1.00 47.03 28 TYR B O 1
ATOM 3037 N N . ALA B 1 35 ? -15.685 38.489 200.203 1.00 40.79 29 ALA B N 1
ATOM 3038 C CA . ALA B 1 35 ? -14.677 39.107 199.344 1.00 41.93 29 ALA B CA 1
ATOM 3039 C C . ALA B 1 35 ? -14.505 40.586 199.661 1.00 46.62 29 ALA B C 1
ATOM 3040 O O . ALA B 1 35 ? -13.378 41.097 199.665 1.00 42.27 29 ALA B O 1
ATOM 3042 N N . LEU B 1 36 ? -15.615 41.293 199.909 1.00 46.65 30 LEU B N 1
ATOM 3043 C CA . LEU B 1 36 ? -15.528 42.694 200.311 1.00 50.10 30 LEU B CA 1
ATOM 3044 C C . LEU B 1 36 ? -14.709 42.831 201.584 1.00 48.04 30 LEU B C 1
ATOM 3045 O O . LEU B 1 36 ? -13.805 43.668 201.669 1.00 47.79 30 LEU B O 1
ATOM 3050 N N . LYS B 1 37 ? -14.995 41.981 202.579 1.00 50.16 31 LYS B N 1
ATOM 3051 C CA . LYS B 1 37 ? -14.231 42.016 203.823 1.00 49.34 31 LYS B CA 1
ATOM 3052 C C . LYS B 1 37 ? -12.761 41.692 203.589 1.00 49.28 31 LYS B C 1
ATOM 3053 O O . LYS B 1 37 ? -11.874 42.320 204.181 1.00 48.47 31 LYS B O 1
ATOM 3059 N N . GLU B 1 38 ? -12.481 40.743 202.699 1.00 46.95 32 GLU B N 1
ATOM 3060 C CA . GLU B 1 38 ? -11.165 40.126 202.627 1.00 51.28 32 GLU B CA 1
ATOM 3061 C C . GLU B 1 38 ? -10.198 40.904 201.736 1.00 44.02 32 GLU B C 1
ATOM 3062 O O . GLU B 1 38 ? -9.013 41.022 202.061 1.00 43.45 32 GLU B O 1
ATOM 3068 N N . ILE B 1 39 ? -10.661 41.440 200.612 1.00 40.64 33 ILE B N 1
ATOM 3069 C CA . ILE B 1 39 ? -9.767 42.101 199.667 1.00 44.31 33 ILE B CA 1
ATOM 3070 C C . ILE B 1 39 ? -10.078 43.580 199.475 1.00 45.63 33 ILE B C 1
ATOM 3071 O O . ILE B 1 39 ? -9.232 44.303 198.927 1.00 42.87 33 ILE B O 1
ATOM 3076 N N . TYR B 1 40 ? -11.237 44.071 199.918 1.00 47.88 34 TYR B N 1
ATOM 3077 C CA . TYR B 1 40 ? -11.655 45.445 199.638 1.00 45.88 34 TYR B CA 1
ATOM 3078 C C . TYR B 1 40 ? -11.480 46.360 200.847 1.00 48.88 34 TYR B C 1
ATOM 3079 O O . TYR B 1 40 ? -10.771 47.367 200.759 1.00 45.47 34 TYR B O 1
ATOM 3088 N N . ASN B 1 41 ? -12.068 45.993 201.992 1.00 45.07 35 ASN B N 1
ATOM 3089 C CA . ASN B 1 41 ? -12.166 46.915 203.122 1.00 47.62 35 ASN B CA 1
ATOM 3090 C C . ASN B 1 41 ? -10.799 47.431 203.565 1.00 50.36 35 ASN B C 1
ATOM 3091 O O . ASN B 1 41 ? -10.568 48.645 203.619 1.00 49.88 35 ASN B O 1
ATOM 3096 N N . LEU B 1 42 ? -9.868 46.523 203.868 1.00 51.26 36 LEU B N 1
ATOM 3097 C CA . LEU B 1 42 ? -8.573 46.949 204.394 1.00 52.01 36 LEU B CA 1
ATOM 3098 C C . LEU B 1 42 ? -7.764 47.743 203.378 1.00 49.22 36 LEU B C 1
ATOM 3099 O O . LEU B 1 42 ? -6.827 48.445 203.765 1.00 50.36 36 LEU B O 1
ATOM 3104 N N . ARG B 1 43 ? -8.095 47.647 202.090 1.00 48.75 37 ARG B N 1
ATOM 3105 C CA . ARG B 1 43 ? -7.408 48.459 201.095 1.00 47.36 37 ARG B CA 1
ATOM 3106 C C . ARG B 1 43 ? -7.990 49.869 201.027 1.00 48.87 37 ARG B C 1
ATOM 3107 O O . ARG B 1 43 ? -7.255 50.830 200.754 1.00 44.42 37 ARG B O 1
ATOM 3115 N N . VAL B 1 44 ? -9.299 50.012 201.270 1.00 47.50 38 VAL B N 1
ATOM 3116 C CA . VAL B 1 44 ? -9.858 51.339 201.510 1.00 50.71 38 VAL B CA 1
ATOM 3117 C C . VAL B 1 44 ? -9.225 51.947 202.756 1.00 50.73 38 VAL B C 1
ATOM 3118 O O . VAL B 1 44 ? -8.806 53.109 202.756 1.00 52.28 38 VAL B O 1
ATOM 3122 N N . LYS B 1 45 ? -9.111 51.157 203.829 1.00 50.35 39 LYS B N 1
ATOM 3123 C CA . LYS B 1 45 ? -8.506 51.672 205.053 1.00 50.51 39 LYS B CA 1
ATOM 3124 C C . LYS B 1 45 ? -7.031 52.004 204.849 1.00 53.67 39 LYS B C 1
ATOM 3125 O O . LYS B 1 45 ? -6.532 53.004 205.380 1.00 57.15 39 LYS B O 1
ATOM 3131 N N . LYS B 1 46 ? -6.326 51.204 204.049 1.00 52.13 40 LYS B N 1
ATOM 3132 C CA . LYS B 1 46 ? -4.925 51.491 203.776 1.00 48.92 40 LYS B CA 1
ATOM 3133 C C . LYS B 1 46 ? -4.784 52.796 203.009 1.00 55.64 40 LYS B C 1
ATOM 3134 O O . LYS B 1 46 ? -3.938 53.636 203.344 1.00 55.99 40 LYS B O 1
ATOM 3140 N N . TRP B 1 47 ? -5.605 52.990 201.973 1.00 51.44 41 TRP B N 1
ATOM 3141 C CA . TRP B 1 47 ? -5.577 54.272 201.279 1.00 55.72 41 TRP B CA 1
ATOM 3142 C C . TRP B 1 47 ? -5.863 55.417 202.245 1.00 54.38 41 TRP B C 1
ATOM 3143 O O . TRP B 1 47 ? -5.138 56.418 202.273 1.00 52.27 41 TRP B O 1
ATOM 3154 N N . ALA B 1 48 ? -6.900 55.265 203.075 1.00 54.44 42 ALA B N 1
ATOM 3155 C CA . ALA B 1 48 ? -7.271 56.326 204.005 1.00 57.21 42 ALA B CA 1
ATOM 3156 C C . ALA B 1 48 ? -6.144 56.650 204.973 1.00 58.85 42 ALA B C 1
ATOM 3157 O O . ALA B 1 48 ? -6.005 57.805 205.397 1.00 56.89 42 ALA B O 1
ATOM 3159 N N . SER B 1 49 ? -5.307 55.663 205.301 1.00 60.00 43 SER B N 1
ATOM 3160 C CA . SER B 1 49 ? -4.302 55.845 206.341 1.00 55.41 43 SER B CA 1
ATOM 3161 C C . SER B 1 49 ? -3.011 56.464 205.827 1.00 50.91 43 SER B C 1
ATOM 3162 O O . SER B 1 49 ? -2.277 57.070 206.615 1.00 56.14 43 SER B O 1
ATOM 3165 N N . ILE B 1 50 ? -2.706 56.345 204.533 1.00 48.53 44 ILE B N 1
ATOM 3166 C CA . ILE B 1 50 ? -1.463 56.933 204.040 1.00 50.18 44 ILE B CA 1
ATOM 3167 C C . ILE B 1 50 ? -1.592 58.455 203.998 1.00 52.85 44 ILE B C 1
ATOM 3168 O O . ILE B 1 50 ? -2.689 59.023 203.965 1.00 53.99 44 ILE B O 1
ATOM 3173 N N . SER B 1 51 ? -0.445 59.124 203.984 1.00 53.52 45 SER B N 1
ATOM 3174 C CA . SER B 1 51 ? -0.443 60.580 204.013 1.00 49.71 45 SER B CA 1
ATOM 3175 C C . SER B 1 51 ? -1.055 61.140 202.730 1.00 55.24 45 SER B C 1
ATOM 3176 O O . SER B 1 51 ? -1.027 60.496 201.675 1.00 52.04 45 SER B O 1
ATOM 3179 N N . ASP B 1 52 ? -1.615 62.357 202.824 1.00 53.79 46 ASP B N 1
ATOM 3180 C CA . ASP B 1 52 ? -2.161 63.014 201.636 1.00 54.13 46 ASP B CA 1
ATOM 3181 C C . ASP B 1 52 ? -1.092 63.125 200.567 1.00 52.06 46 ASP B C 1
ATOM 3182 O O . ASP B 1 52 ? -1.371 63.008 199.363 1.00 53.81 46 ASP B O 1
ATOM 3187 N N . ARG B 1 53 ? 0.147 63.346 201.003 1.00 46.66 47 ARG B N 1
ATOM 3188 C CA . ARG B 1 53 ? 1.274 63.399 200.088 1.00 53.38 47 ARG B CA 1
ATOM 3189 C C . ARG B 1 53 ? 1.397 62.092 199.307 1.00 53.65 47 ARG B C 1
ATOM 3190 O O . ARG B 1 53 ? 1.566 62.096 198.081 1.00 53.54 47 ARG B O 1
ATOM 3198 N N . GLN B 1 54 ? 1.313 60.956 200.002 1.00 49.39 48 GLN B N 1
ATOM 3199 C CA . GLN B 1 54 ? 1.376 59.680 199.297 1.00 51.56 48 GLN B CA 1
ATOM 3200 C C . GLN B 1 54 ? 0.095 59.387 198.520 1.00 46.99 48 GLN B C 1
ATOM 3201 O O . GLN B 1 54 ? 0.165 58.806 197.431 1.00 48.07 48 GLN B O 1
ATOM 3207 N N . LYS B 1 55 ? -1.067 59.819 199.029 1.00 47.14 49 LYS B N 1
ATOM 3208 C CA . LYS B 1 55 ? -2.309 59.719 198.260 1.00 50.48 49 LYS B CA 1
ATOM 3209 C C . LYS B 1 55 ? -2.172 60.348 196.880 1.00 54.82 49 LYS B C 1
ATOM 3210 O O . LYS B 1 55 ? -2.616 59.772 195.880 1.00 53.27 49 LYS B O 1
ATOM 3216 N N . ASP B 1 56 ? -1.547 61.526 196.802 1.00 50.98 50 ASP B N 1
ATOM 3217 C CA . ASP B 1 56 ? -1.365 62.174 195.508 1.00 54.07 50 ASP B CA 1
ATOM 3218 C C . ASP B 1 56 ? -0.468 61.386 194.562 1.00 52.32 50 ASP B C 1
ATOM 3219 O O . ASP B 1 56 ? -0.549 61.581 193.344 1.00 47.80 50 ASP B O 1
ATOM 3224 N N . MET B 1 57 ? 0.384 60.501 195.074 1.00 54.16 51 MET B N 1
ATOM 3225 C CA . MET B 1 57 ? 1.155 59.669 194.161 1.00 53.23 51 MET B CA 1
ATOM 3226 C C . MET B 1 57 ? 0.301 58.609 193.475 1.00 51.04 51 MET B C 1
ATOM 3227 O O . MET B 1 57 ? 0.693 58.111 192.417 1.00 51.77 51 MET B O 1
ATOM 3232 N N . VAL B 1 58 ? -0.827 58.229 194.065 1.00 49.83 52 VAL B N 1
ATOM 3233 C CA . VAL B 1 58 ? -1.714 57.222 193.483 1.00 49.75 52 VAL B CA 1
ATOM 3234 C C . VAL B 1 58 ? -3.112 57.819 193.338 1.00 51.54 52 VAL B C 1
ATOM 3235 O O . VAL B 1 58 ? -4.056 57.365 194.006 1.00 48.43 52 VAL B O 1
ATOM 3239 N N . PRO B 1 59 ? -3.302 58.821 192.472 1.00 55.32 53 PRO B N 1
ATOM 3240 C CA . PRO B 1 59 ? -4.582 59.552 192.485 1.00 53.91 53 PRO B CA 1
ATOM 3241 C C . PRO B 1 59 ? -5.772 58.704 192.064 1.00 58.01 53 PRO B C 1
ATOM 3242 O O . PRO B 1 59 ? -6.898 58.976 192.501 1.00 59.86 53 PRO B O 1
ATOM 3246 N N . ASN B 1 60 ? -5.555 57.654 191.276 1.00 59.38 54 ASN B N 1
ATOM 3247 C CA . ASN B 1 60 ? -6.640 56.822 190.772 1.00 55.80 54 ASN B CA 1
ATOM 3248 C C . ASN B 1 60 ? -6.936 55.616 191.657 1.00 52.50 54 ASN B C 1
ATOM 3249 O O . ASN B 1 60 ? -7.666 54.713 191.228 1.00 49.78 54 ASN B O 1
ATOM 3254 N N . TYR B 1 61 ? -6.395 55.575 192.876 1.00 51.57 55 TYR B N 1
ATOM 3255 C CA . TYR B 1 61 ? -6.568 54.382 193.695 1.00 50.47 55 TYR B CA 1
ATOM 3256 C C . TYR B 1 61 ? -8.031 54.175 194.063 1.00 50.33 55 TYR B C 1
ATOM 3257 O O . TYR B 1 61 ? -8.527 53.045 194.014 1.00 50.87 55 TYR B O 1
ATOM 3266 N N . THR B 1 62 ? -8.753 55.255 194.385 1.00 50.41 56 THR B N 1
ATOM 3267 C CA . THR B 1 62 ? -10.147 55.101 194.802 1.00 50.05 56 THR B CA 1
ATOM 3268 C C . THR B 1 62 ? -11.030 54.638 193.649 1.00 45.78 56 THR B C 1
ATOM 3269 O O . THR B 1 62 ? -11.956 53.841 193.851 1.00 52.60 56 THR B O 1
ATOM 3273 N N . LYS B 1 63 ? -10.764 55.123 192.433 1.00 44.85 57 LYS B N 1
ATOM 3274 C CA . LYS B 1 63 ? -11.490 54.619 191.272 1.00 48.50 57 LYS B CA 1
ATOM 3275 C C . LYS B 1 63 ? -11.206 53.140 191.062 1.00 45.38 57 LYS B C 1
ATOM 3276 O O . LYS B 1 63 ? -12.109 52.359 190.729 1.00 49.41 57 LYS B O 1
ATOM 3278 N N . TYR B 1 64 ? -9.951 52.742 191.269 1.00 49.26 58 TYR B N 1
ATOM 3279 C CA . TYR B 1 64 ? -9.585 51.334 191.214 1.00 46.68 58 TYR B CA 1
ATOM 3280 C C . TYR B 1 64 ? -10.399 50.526 192.212 1.00 43.51 58 TYR B C 1
ATOM 3281 O O . TYR B 1 64 ? -10.973 49.493 191.862 1.00 42.34 58 TYR B O 1
ATOM 3290 N N . LEU B 1 65 ? -10.502 51.009 193.455 1.00 42.22 59 LEU B N 1
ATOM 3291 C CA . LEU B 1 65 ? -11.247 50.267 194.467 1.00 44.24 59 LEU B CA 1
ATOM 3292 C C . LEU B 1 65 ? -12.732 50.196 194.138 1.00 48.77 59 LEU B C 1
ATOM 3293 O O . LEU B 1 65 ? -13.384 49.188 194.452 1.00 43.33 59 LEU B O 1
ATOM 3298 N N . ALA B 1 66 ? -13.287 51.246 193.521 1.00 38.88 60 ALA B N 1
ATOM 3299 C CA . ALA B 1 66 ? -14.672 51.171 193.063 1.00 47.05 60 ALA B CA 1
ATOM 3300 C C . ALA B 1 66 ? -14.831 50.090 191.999 1.00 42.03 60 ALA B C 1
ATOM 3301 O O . ALA B 1 66 ? -15.783 49.301 192.030 1.00 42.76 60 ALA B O 1
ATOM 3303 N N . ASN B 1 67 ? -13.889 50.027 191.055 1.00 42.51 61 ASN B N 1
ATOM 3304 C CA . ASN B 1 67 ? -13.955 48.985 190.035 1.00 48.28 61 ASN B CA 1
ATOM 3305 C C . ASN B 1 67 ? -13.803 47.589 190.643 1.00 42.46 61 ASN B C 1
ATOM 3306 O O . ASN B 1 67 ? -14.444 46.633 190.190 1.00 41.28 61 ASN B O 1
ATOM 3311 N N . LEU B 1 68 ? -12.952 47.455 191.665 1.00 40.87 62 LEU B N 1
ATOM 3312 C CA . LEU B 1 68 ? -12.756 46.170 192.333 1.00 42.01 62 LEU B CA 1
ATOM 3313 C C . LEU B 1 68 ? -14.027 45.727 193.039 1.00 45.61 62 LEU B C 1
ATOM 3314 O O . LEU B 1 68 ? -14.355 44.530 193.057 1.00 45.13 62 LEU B O 1
ATOM 3319 N N . LYS B 1 69 ? -14.739 46.683 193.646 1.00 41.28 63 LYS B N 1
ATOM 3320 C CA . LYS B 1 69 ? -16.021 46.393 194.279 1.00 41.12 63 LYS B CA 1
ATOM 3321 C C . LYS B 1 69 ? -17.062 45.948 193.253 1.00 42.11 63 LYS B C 1
ATOM 3322 O O . LYS B 1 69 ? -17.795 44.968 193.472 1.00 41.20 63 LYS B O 1
ATOM 3328 N N . ALA B 1 70 ? -17.143 46.656 192.120 1.00 40.71 64 ALA B N 1
ATOM 3329 C CA . ALA B 1 70 ? -18.062 46.232 191.065 1.00 42.38 64 ALA B CA 1
ATOM 3330 C C . ALA B 1 70 ? -17.740 44.816 190.592 1.00 39.65 64 ALA B C 1
ATOM 3331 O O . ALA B 1 70 ? -18.649 43.992 190.411 1.00 39.79 64 ALA B O 1
ATOM 3333 N N . ALA B 1 71 ? -16.447 44.511 190.397 1.00 41.57 65 ALA B N 1
ATOM 3334 C CA . ALA B 1 71 ? -16.061 43.164 189.977 1.00 36.04 65 ALA B CA 1
ATOM 3335 C C . ALA B 1 71 ? -16.484 42.117 191.004 1.00 39.18 65 ALA B C 1
ATOM 3336 O O . ALA B 1 71 ? -17.038 41.065 190.643 1.00 39.71 65 ALA B O 1
ATOM 3338 N N . ILE B 1 72 ? -16.259 42.397 192.296 1.00 37.21 66 ILE B N 1
ATOM 3339 C CA . ILE B 1 72 ? -16.712 41.469 193.332 1.00 34.26 66 ILE B CA 1
ATOM 3340 C C . ILE B 1 72 ? -18.212 41.215 193.211 1.00 37.32 66 ILE B C 1
ATOM 3341 O O . ILE B 1 72 ? -18.671 40.071 193.327 1.00 41.20 66 ILE B O 1
ATOM 3346 N N . ILE B 1 73 ? -18.997 42.271 192.967 1.00 38.44 67 ILE B N 1
ATOM 3347 C CA . ILE B 1 73 ? -20.451 42.111 192.838 1.00 44.77 67 ILE B CA 1
ATOM 3348 C C . ILE B 1 73 ? -20.803 41.214 191.655 1.00 35.50 67 ILE B C 1
ATOM 3349 O O . ILE B 1 73 ? -21.698 40.360 191.750 1.00 40.34 67 ILE B O 1
ATOM 3354 N N . GLU B 1 74 ? -20.113 41.388 190.523 1.00 39.31 68 GLU B N 1
ATOM 3355 C CA . GLU B 1 74 ? -20.364 40.509 189.374 1.00 39.58 68 GLU B CA 1
ATOM 3356 C C . GLU B 1 74 ? -20.057 39.047 189.709 1.00 38.88 68 GLU B C 1
ATOM 3357 O O . GLU B 1 74 ? -20.849 38.134 189.401 1.00 42.05 68 GLU B O 1
ATOM 3363 N N . ASN B 1 75 ? -18.900 38.798 190.333 1.00 35.36 69 ASN B N 1
ATOM 3364 C CA . ASN B 1 75 ? -18.568 37.427 190.712 1.00 37.80 69 ASN B CA 1
ATOM 3365 C C . ASN B 1 75 ? -19.625 36.854 191.650 1.00 39.92 69 ASN B C 1
ATOM 3366 O O . ASN B 1 75 ? -19.995 35.670 191.545 1.00 36.82 69 ASN B O 1
ATOM 3371 N N . GLY B 1 76 ? -20.131 37.691 192.568 1.00 38.81 70 GLY B N 1
ATOM 3372 C CA . GLY B 1 76 ? -21.223 37.266 193.431 1.00 37.99 70 GLY B CA 1
ATOM 3373 C C . GLY B 1 76 ? -22.460 36.857 192.654 1.00 37.34 70 GLY B C 1
ATOM 3374 O O . GLY B 1 76 ? -23.133 35.884 193.007 1.00 38.55 70 GLY B O 1
ATOM 3375 N N . LYS B 1 77 ? -22.758 37.568 191.565 1.00 35.43 71 LYS B N 1
ATOM 3376 C CA . LYS B 1 77 ? -23.868 37.155 190.710 1.00 38.01 71 LYS B CA 1
ATOM 3377 C C . LYS B 1 77 ? -23.640 35.761 190.134 1.00 42.22 71 LYS B C 1
ATOM 3378 O O . LYS B 1 77 ? -24.571 34.937 190.076 1.00 41.92 71 LYS B O 1
ATOM 3384 N N . PHE B 1 78 ? -22.411 35.471 189.699 1.00 42.96 72 PHE B N 1
ATOM 3385 C CA . PHE B 1 78 ? -22.135 34.121 189.207 1.00 38.22 72 PHE B CA 1
ATOM 3386 C C . PHE B 1 78 ? -22.406 33.065 190.283 1.00 33.13 72 PHE B C 1
ATOM 3387 O O . PHE B 1 78 ? -23.155 32.098 190.058 1.00 37.52 72 PHE B O 1
ATOM 3395 N N . PHE B 1 79 ? -21.806 33.234 191.468 1.00 34.42 73 PHE B N 1
ATOM 3396 C CA . PHE B 1 79 ? -21.951 32.206 192.502 1.00 37.14 73 PHE B CA 1
ATOM 3397 C C . PHE B 1 79 ? -23.397 32.058 192.953 1.00 36.51 73 PHE B C 1
ATOM 3398 O O . PHE B 1 79 ? -23.847 30.947 193.267 1.00 38.98 73 PHE B O 1
ATOM 3406 N N . ARG B 1 80 ? -24.135 33.162 192.991 1.00 38.87 74 ARG B N 1
ATOM 3407 C CA . ARG B 1 80 ? -25.546 33.104 193.349 1.00 38.54 74 ARG B CA 1
ATOM 3408 C C . ARG B 1 80 ? -26.343 32.307 192.322 1.00 41.23 74 ARG B C 1
ATOM 3409 O O . ARG B 1 80 ? -27.187 31.477 192.685 1.00 38.74 74 ARG B O 1
ATOM 3417 N N . SER B 1 81 ? -26.063 32.519 191.033 1.00 41.21 75 SER B N 1
ATOM 3418 C CA . SER B 1 81 ? -26.740 31.729 190.007 1.00 38.65 75 SER B CA 1
ATOM 3419 C C . SER B 1 81 ? -26.442 30.231 190.168 1.00 41.36 75 SER B C 1
ATOM 3420 O O . SER B 1 81 ? -27.358 29.394 190.088 1.00 43.17 75 SER B O 1
ATOM 3423 N N . VAL B 1 82 ? -25.180 29.870 190.441 1.00 38.74 76 VAL B N 1
ATOM 3424 C CA . VAL B 1 82 ? -24.858 28.454 190.666 1.00 36.67 76 VAL B CA 1
ATOM 3425 C C . VAL B 1 82 ? -25.624 27.905 191.868 1.00 34.70 76 VAL B C 1
ATOM 3426 O O . VAL B 1 82 ? -26.099 26.758 191.857 1.00 34.29 76 VAL B O 1
ATOM 3430 N N . ALA B 1 83 ? -25.717 28.698 192.939 1.00 35.34 77 ALA B N 1
ATOM 3431 C CA . ALA B 1 83 ? -26.408 28.244 194.141 1.00 39.04 77 ALA B CA 1
ATOM 3432 C C . ALA B 1 83 ? -27.885 28.009 193.869 1.00 38.30 77 ALA B C 1
ATOM 3433 O O . ALA B 1 83 ? -28.454 26.998 194.294 1.00 37.51 77 ALA B O 1
ATOM 3435 N N . GLU B 1 84 ? -28.530 28.952 193.184 1.00 41.67 78 GLU B N 1
ATOM 3436 C CA . GLU B 1 84 ? -29.949 28.801 192.896 1.00 43.56 78 GLU B CA 1
ATOM 3437 C C . GLU B 1 84 ? -30.187 27.574 192.038 1.00 44.06 78 GLU B C 1
ATOM 3438 O O . GLU B 1 84 ? -31.115 26.786 192.294 1.00 43.36 78 GLU B O 1
ATOM 3444 N N . TYR B 1 85 ? -29.319 27.364 191.045 1.00 42.72 79 TYR B N 1
ATOM 3445 C CA . TYR B 1 85 ? -29.441 26.165 190.226 1.00 42.90 79 TYR B CA 1
ATOM 3446 C C . TYR B 1 85 ? -29.366 24.911 191.084 1.00 41.57 79 TYR B C 1
ATOM 3447 O O . TYR B 1 85 ? -30.188 24.000 190.939 1.00 42.86 79 TYR B O 1
ATOM 3456 N N . ALA B 1 86 ? -28.401 24.852 192.007 1.00 40.22 80 ALA B N 1
ATOM 3457 C CA . ALA B 1 86 ? -28.339 23.684 192.884 1.00 44.00 80 ALA B CA 1
ATOM 3458 C C . ALA B 1 86 ? -29.596 23.569 193.734 1.00 44.39 80 ALA B C 1
ATOM 3459 O O . ALA B 1 86 ? -30.079 22.463 194.000 1.00 43.62 80 ALA B O 1
ATOM 3461 N N . LEU B 1 87 ? -30.139 24.706 194.166 1.00 42.69 81 LEU B N 1
ATOM 3462 C CA . LEU B 1 87 ? -31.306 24.702 195.032 1.00 42.43 81 LEU B CA 1
ATOM 3463 C C . LEU B 1 87 ? -32.563 24.239 194.323 1.00 50.82 81 LEU B C 1
ATOM 3464 O O . LEU B 1 87 ? -33.543 23.898 194.996 1.00 48.92 81 LEU B O 1
ATOM 3469 N N . GLN B 1 88 ? -32.557 24.181 192.994 1.00 46.94 82 GLN B N 1
ATOM 3470 C CA . GLN B 1 88 ? -33.753 23.676 192.339 1.00 52.38 82 GLN B CA 1
ATOM 3471 C C . GLN B 1 88 ? -33.897 22.171 192.448 1.00 51.70 82 GLN B C 1
ATOM 3472 O O . GLN B 1 88 ? -34.941 21.646 192.058 1.00 61.76 82 GLN B O 1
ATOM 3478 N N . SER B 1 89 ? -32.923 21.466 193.029 1.00 55.54 83 SER B N 1
ATOM 3479 C CA . SER B 1 89 ? -32.989 20.011 193.088 1.00 54.95 83 SER B CA 1
ATOM 3480 C C . SER B 1 89 ? -32.581 19.399 194.428 1.00 58.32 83 SER B C 1
ATOM 3481 O O . SER B 1 89 ? -32.471 18.169 194.511 1.00 66.30 83 SER B O 1
ATOM 3484 N N . ILE B 1 90 ? -32.284 20.194 195.453 1.00 56.38 84 ILE B N 1
ATOM 3485 C CA . ILE B 1 90 ? -31.935 19.659 196.766 1.00 65.96 84 ILE B CA 1
ATOM 3486 C C . ILE B 1 90 ? -32.918 20.195 197.807 1.00 69.20 84 ILE B C 1
ATOM 3487 O O . ILE B 1 90 ? -33.151 21.410 197.900 1.00 70.10 84 ILE B O 1
ATOM 3492 N N . SER B 1 91 ? -33.471 19.274 198.599 1.00 75.40 85 SER B N 1
ATOM 3493 C CA . SER B 1 91 ? -34.390 19.553 199.696 1.00 80.42 85 SER B CA 1
ATOM 3494 C C . SER B 1 91 ? -33.684 19.192 200.996 1.00 78.74 85 SER B C 1
ATOM 3495 O O . SER B 1 91 ? -33.282 18.041 201.189 1.00 85.28 85 SER B O 1
ATOM 3497 N N . PHE B 1 92 ? -33.524 20.168 201.872 1.00 78.42 86 PHE B N 1
ATOM 3498 C CA . PHE B 1 92 ? -32.773 19.983 203.106 1.00 85.70 86 PHE B CA 1
ATOM 3499 C C . PHE B 1 92 ? -33.651 19.437 204.226 1.00 89.77 86 PHE B C 1
ATOM 3500 O O . PHE B 1 92 ? -34.790 19.002 204.015 1.00 90.88 86 PHE B O 1
ATOM 3508 N N . GLU B 1 93 ? -33.098 19.471 205.431 1.00 90.82 87 GLU B N 1
ATOM 3509 C CA . GLU B 1 93 ? -33.815 19.405 206.690 1.00 88.14 87 GLU B CA 1
ATOM 3510 C C . GLU B 1 93 ? -33.388 20.628 207.485 1.00 89.05 87 GLU B C 1
ATOM 3511 O O . GLU B 1 93 ? -32.335 21.212 207.203 1.00 86.97 87 GLU B O 1
ATOM 3517 N N . PRO B 1 94 ? -34.189 21.055 208.472 1.00 89.58 88 PRO B N 1
ATOM 3518 C CA . PRO B 1 94 ? -33.695 22.113 209.374 1.00 87.67 88 PRO B CA 1
ATOM 3519 C C . PRO B 1 94 ? -32.324 21.788 209.944 1.00 86.37 88 PRO B C 1
ATOM 3520 O O . PRO B 1 94 ? -31.458 22.665 209.990 1.00 84.74 88 PRO B O 1
ATOM 3522 N N . GLY B 1 95 ? -32.069 20.529 210.307 1.00 85.77 89 GLY B N 1
ATOM 3523 C CA . GLY B 1 95 ? -30.771 20.163 210.859 1.00 86.89 89 GLY B CA 1
ATOM 3524 C C . GLY B 1 95 ? -29.650 20.097 209.839 1.00 86.82 89 GLY B C 1
ATOM 3525 O O . GLY B 1 95 ? -28.475 20.168 210.206 1.00 84.71 89 GLY B O 1
ATOM 3526 N N . GLU B 1 96 ? -29.980 19.938 208.560 1.00 85.52 90 GLU B N 1
ATOM 3527 C CA . GLU B 1 96 ? -28.931 19.784 207.558 1.00 81.38 90 GLU B CA 1
ATOM 3528 C C . GLU B 1 96 ? -28.383 21.100 207.027 1.00 80.44 90 GLU B C 1
ATOM 3529 O O . GLU B 1 96 ? -27.515 21.060 206.148 1.00 75.23 90 GLU B O 1
ATOM 3535 N N . ILE B 1 97 ? -28.835 22.243 207.528 1.00 78.97 91 ILE B N 1
ATOM 3536 C CA . ILE B 1 97 ? -28.373 23.540 207.049 1.00 72.38 91 ILE B CA 1
ATOM 3537 C C . ILE B 1 97 ? -27.354 24.060 208.058 1.00 75.71 91 ILE B C 1
ATOM 3538 O O . ILE B 1 97 ? -27.719 24.559 209.123 1.00 77.80 91 ILE B O 1
ATOM 3540 N N . VAL B 1 98 ? -26.068 23.880 207.744 1.00 72.36 92 VAL B N 1
ATOM 3541 C CA . VAL B 1 98 ? -24.927 24.333 208.536 1.00 65.97 92 VAL B CA 1
ATOM 3542 C C . VAL B 1 98 ? -24.215 25.471 207.815 1.00 66.02 92 VAL B C 1
ATOM 3543 O O . VAL B 1 98 ? -24.128 25.485 206.583 1.00 62.37 92 VAL B O 1
ATOM 3545 N N . GLN B 1 99 ? -23.702 26.436 208.592 1.00 68.46 93 GLN B N 1
ATOM 3546 C CA . GLN B 1 99 ? -23.015 27.596 208.041 1.00 62.17 93 GLN B CA 1
ATOM 3547 C C . GLN B 1 99 ? -21.605 27.237 207.555 1.00 60.45 93 GLN B C 1
ATOM 3548 O O . GLN B 1 99 ? -20.954 26.350 208.113 1.00 59.69 93 GLN B O 1
ATOM 3554 N N . PRO B 1 100 ? -21.118 27.920 206.517 1.00 59.02 94 PRO B N 1
ATOM 3555 C CA . PRO B 1 100 ? -19.747 27.702 206.039 1.00 56.72 94 PRO B CA 1
ATOM 3556 C C . PRO B 1 100 ? -18.709 28.353 206.936 1.00 54.61 94 PRO B C 1
ATOM 3557 O O . PRO B 1 100 ? -18.943 29.401 207.540 1.00 56.66 94 PRO B O 1
ATOM 3561 N N . ASN B 1 101 ? -17.547 27.704 207.027 1.00 56.60 95 ASN B N 1
ATOM 3562 C CA . ASN B 1 101 ? -16.412 28.261 207.748 1.00 51.53 95 ASN B CA 1
ATOM 3563 C C . ASN B 1 101 ? -15.525 29.031 206.766 1.00 55.14 95 ASN B C 1
ATOM 3564 O O . ASN B 1 101 ? -15.875 29.221 205.599 1.00 51.99 95 ASN B O 1
ATOM 3569 N N . ASP B 1 102 ? -14.366 29.499 207.234 1.00 53.13 96 ASP B N 1
ATOM 3570 C CA . ASP B 1 102 ? -13.502 30.324 206.393 1.00 53.45 96 ASP B CA 1
ATOM 3571 C C . ASP B 1 102 ? -12.825 29.526 205.279 1.00 50.23 96 ASP B C 1
ATOM 3572 O O . ASP B 1 102 ? -12.536 30.081 204.206 1.00 45.89 96 ASP B O 1
ATOM 3577 N N . LEU B 1 103 ? -12.574 28.233 205.506 1.00 47.95 97 LEU B N 1
ATOM 3578 C CA . LEU B 1 103 ? -11.987 27.396 204.462 1.00 51.28 97 LEU B CA 1
ATOM 3579 C C . LEU B 1 103 ? -12.953 27.223 203.296 1.00 46.21 97 LEU B C 1
ATOM 3580 O O . LEU B 1 103 ? -12.537 27.236 202.131 1.00 46.39 97 LEU B O 1
ATOM 3585 N N . ASP B 1 104 ? -14.246 27.053 203.598 1.00 43.43 98 ASP B N 1
ATOM 3586 C CA . ASP B 1 104 ? -15.268 27.023 202.559 1.00 46.04 98 ASP B CA 1
ATOM 3587 C C . ASP B 1 104 ? -15.250 28.304 201.734 1.00 41.69 98 ASP B C 1
ATOM 3588 O O . ASP B 1 104 ? -15.336 28.256 200.499 1.00 43.12 98 ASP B O 1
ATOM 3593 N N . MET B 1 105 ? -15.137 29.462 202.400 1.00 46.02 99 MET B N 1
ATOM 3594 C CA . MET B 1 105 ? -15.141 30.730 201.674 1.00 43.66 99 MET B CA 1
ATOM 3595 C C . MET B 1 105 ? -13.914 30.858 200.780 1.00 40.49 99 MET B C 1
ATOM 3596 O O . MET B 1 105 ? -14.032 31.274 199.622 1.00 39.81 99 MET B O 1
ATOM 3601 N N . SER B 1 106 ? -12.734 30.460 201.278 1.00 42.43 100 SER B N 1
ATOM 3602 C CA . SER B 1 106 ? -11.523 30.507 200.452 1.00 45.08 100 SER B CA 1
ATOM 3603 C C . SER B 1 106 ? -11.642 29.583 199.239 1.00 41.24 100 SER B C 1
ATOM 3604 O O . SER B 1 106 ? -11.270 29.957 198.118 1.00 40.15 100 SER B O 1
ATOM 3607 N N . LYS B 1 107 ? -12.159 28.367 199.446 1.00 40.01 101 LYS B N 1
ATOM 3608 C CA . LYS B 1 107 ? -12.382 27.469 198.317 1.00 42.68 101 LYS B CA 1
ATOM 3609 C C . LYS B 1 107 ? -13.306 28.105 197.290 1.00 39.99 101 LYS B C 1
ATOM 3610 O O . LYS B 1 107 ? -13.071 27.999 196.075 1.00 39.27 101 LYS B O 1
ATOM 3616 N N . THR B 1 108 ? -14.363 28.776 197.763 1.00 37.05 102 THR B N 1
ATOM 3617 C CA . THR B 1 108 ? -15.272 29.453 196.847 1.00 34.14 102 THR B CA 1
ATOM 3618 C C . THR B 1 108 ? -14.554 30.536 196.061 1.00 37.03 102 THR B C 1
ATOM 3619 O O . THR B 1 108 ? -14.752 30.663 194.844 1.00 36.73 102 THR B O 1
ATOM 3623 N N . CYS B 1 109 ? -13.699 31.320 196.726 1.00 34.44 103 CYS B N 1
ATOM 3624 C CA . CYS B 1 109 ? -12.938 32.322 195.983 1.00 38.44 103 CYS B CA 1
ATOM 3625 C C . CYS B 1 109 ? -12.045 31.667 194.928 1.00 32.70 103 CYS B C 1
ATOM 3626 O O . CYS B 1 109 ? -11.947 32.164 193.802 1.00 37.47 103 CYS B O 1
ATOM 3629 N N . SER B 1 110 ? -11.405 30.538 195.258 1.00 33.45 104 SER B N 1
ATOM 3630 C CA . SER B 1 110 ? -10.516 29.881 194.288 1.00 41.38 104 SER B CA 1
ATOM 3631 C C . SER B 1 110 ? -11.273 29.215 193.132 1.00 36.54 104 SER B C 1
ATOM 3632 O O . SER B 1 110 ? -10.670 28.932 192.079 1.00 38.46 104 SER B O 1
ATOM 3635 N N . LEU B 1 111 ? -12.577 28.954 193.298 1.00 37.12 105 LEU B N 1
ATOM 3636 C CA . LEU B 1 111 ? -13.362 28.463 192.167 1.00 34.77 105 LEU B CA 1
ATOM 3637 C C . LEU B 1 111 ? -13.324 29.418 190.985 1.00 36.26 105 LEU B C 1
ATOM 3638 O O . LEU B 1 111 ? -13.468 28.976 189.846 1.00 31.96 105 LEU B O 1
ATOM 3643 N N . LEU B 1 112 ? -13.138 30.721 191.223 1.00 34.46 106 LEU B N 1
ATOM 3644 C CA . LEU B 1 112 ? -13.007 31.660 190.108 1.00 38.42 106 LEU B CA 1
ATOM 3645 C C . LEU B 1 112 ? -11.841 31.282 189.204 1.00 37.34 106 LEU B C 1
ATOM 3646 O O . LEU B 1 112 ? -11.955 31.323 187.970 1.00 33.51 106 LEU B O 1
ATOM 3651 N N . THR B 1 113 ? -10.701 30.942 189.814 1.00 28.71 107 THR B N 1
ATOM 3652 C CA . THR B 1 113 ? -9.549 30.455 189.063 1.00 37.00 107 THR B CA 1
ATOM 3653 C C . THR B 1 113 ? -9.884 29.154 188.351 1.00 31.97 107 THR B C 1
ATOM 3654 O O . THR B 1 113 ? -9.540 28.974 187.176 1.00 29.91 107 THR B O 1
ATOM 3658 N N . GLN B 1 114 ? -10.570 28.240 189.044 1.00 29.58 108 GLN B N 1
ATOM 3659 C CA . GLN B 1 114 ? -10.923 26.974 188.403 1.00 31.37 108 GLN B CA 1
ATOM 3660 C C . GLN B 1 114 ? -11.813 27.191 187.171 1.00 31.11 108 GLN B C 1
ATOM 3661 O O . GLN B 1 114 ? -11.602 26.564 186.125 1.00 29.58 108 GLN B O 1
ATOM 3667 N N . VAL B 1 115 ? -12.812 28.072 187.284 1.00 31.94 109 VAL B N 1
ATOM 3668 C CA . VAL B 1 115 ? -13.745 28.351 186.194 1.00 29.47 109 VAL B CA 1
ATOM 3669 C C . VAL B 1 115 ? -13.031 29.012 185.032 1.00 30.37 109 VAL B C 1
ATOM 3670 O O . VAL B 1 115 ? -13.282 28.681 183.868 1.00 35.76 109 VAL B O 1
ATOM 3674 N N . TYR B 1 116 ? -12.147 29.972 185.325 1.00 33.53 110 TYR B N 1
ATOM 3675 C CA . TYR B 1 116 ? -11.316 30.558 184.279 1.00 33.83 110 TYR B CA 1
ATOM 3676 C C . TYR B 1 116 ? -10.537 29.482 183.534 1.00 33.06 110 TYR B C 1
ATOM 3677 O O . TYR B 1 116 ? -10.522 29.447 182.297 1.00 31.00 110 TYR B O 1
ATOM 3686 N N . ARG B 1 117 ? -9.880 28.593 184.283 1.00 33.82 111 ARG B N 1
ATOM 3687 C CA . ARG B 1 117 ? -9.047 27.566 183.665 1.00 34.41 111 ARG B CA 1
ATOM 3688 C C . ARG B 1 117 ? -9.873 26.632 182.791 1.00 31.19 111 ARG B C 1
ATOM 3689 O O . ARG B 1 117 ? -9.471 26.280 181.678 1.00 29.94 111 ARG B O 1
ATOM 3697 N N . GLU B 1 118 ? -11.038 26.226 183.273 1.00 28.29 112 GLU B N 1
ATOM 3698 C CA . GLU B 1 118 ? -11.728 25.156 182.586 1.00 29.07 112 GLU B CA 1
ATOM 3699 C C . GLU B 1 118 ? -12.732 25.641 181.551 1.00 33.91 112 GLU B C 1
ATOM 3700 O O . GLU B 1 118 ? -13.124 24.847 180.689 1.00 35.76 112 GLU B O 1
ATOM 3706 N N . TRP B 1 119 ? -13.126 26.927 181.575 1.00 32.21 113 TRP B N 1
ATOM 3707 C CA . TRP B 1 119 ? -14.250 27.354 180.749 1.00 33.95 113 TRP B CA 1
ATOM 3708 C C . TRP B 1 119 ? -14.027 28.660 179.990 1.00 35.92 113 TRP B C 1
ATOM 3709 O O . TRP B 1 119 ? -14.998 29.210 179.451 1.00 37.33 113 TRP B O 1
ATOM 3720 N N . SER B 1 120 ? -12.803 29.182 179.921 1.00 34.85 114 SER B N 1
ATOM 3721 C CA . SER B 1 120 ? -12.536 30.402 179.169 1.00 32.51 114 SER B CA 1
ATOM 3722 C C . SER B 1 120 ? -11.746 30.086 177.903 1.00 30.53 114 SER B C 1
ATOM 3723 O O . SER B 1 120 ? -11.030 29.085 177.822 1.00 34.09 114 SER B O 1
ATOM 3726 N N . ALA B 1 121 ? -11.892 30.963 176.904 1.00 36.00 115 ALA B N 1
ATOM 3727 C CA . ALA B 1 121 ? -11.066 30.861 175.703 1.00 37.26 115 ALA B CA 1
ATOM 3728 C C . ALA B 1 121 ? -9.622 31.257 175.982 1.00 39.77 115 ALA B C 1
ATOM 3729 O O . ALA B 1 121 ? -8.702 30.703 175.367 1.00 38.97 115 ALA B O 1
ATOM 3731 N N . GLU B 1 122 ? -9.399 32.191 176.917 1.00 33.95 116 GLU B N 1
ATOM 3732 C CA . GLU B 1 122 ? -8.037 32.645 177.194 1.00 35.00 116 GLU B CA 1
ATOM 3733 C C . GLU B 1 122 ? -7.167 31.513 177.736 1.00 37.09 116 GLU B C 1
ATOM 3734 O O . GLU B 1 122 ? -5.943 31.533 177.567 1.00 39.44 116 GLU B O 1
ATOM 3740 N N . ALA B 1 123 ? -7.773 30.512 178.371 1.00 40.12 117 ALA B N 1
ATOM 3741 C CA . ALA B 1 123 ? -7.023 29.410 178.952 1.00 40.81 117 ALA B CA 1
ATOM 3742 C C . ALA B 1 123 ? -6.900 28.215 178.008 1.00 36.27 117 ALA B C 1
ATOM 3743 O O . ALA B 1 123 ? -6.559 27.120 178.463 1.00 36.91 117 ALA B O 1
ATOM 3745 N N . ILE B 1 124 ? -7.137 28.409 176.705 1.00 42.92 118 ILE B N 1
ATOM 3746 C CA . ILE B 1 124 ? -7.140 27.277 175.780 1.00 37.98 118 ILE B CA 1
ATOM 3747 C C . ILE B 1 124 ? -5.757 26.629 175.691 1.00 39.54 118 ILE B C 1
ATOM 3748 O O . ILE B 1 124 ? -5.644 25.405 175.739 1.00 34.16 118 ILE B O 1
ATOM 3753 N N . SER B 1 125 ? -4.684 27.415 175.575 1.00 34.26 119 SER B N 1
ATOM 3754 C CA . SER B 1 125 ? -3.369 26.792 175.386 1.00 42.66 119 SER B CA 1
ATOM 3755 C C . SER B 1 125 ? -2.936 26.010 176.625 1.00 34.49 119 SER B C 1
ATOM 3756 O O . SER B 1 125 ? -2.341 24.922 176.520 1.00 46.73 119 SER B O 1
ATOM 3759 N N . GLU B 1 126 ? -3.251 26.546 177.806 1.00 41.16 120 GLU B N 1
ATOM 3760 C CA . GLU B 1 126 ? -3.029 25.843 179.064 1.00 37.33 120 GLU B CA 1
ATOM 3761 C C . GLU B 1 126 ? -3.716 24.477 179.070 1.00 38.35 120 GLU B C 1
ATOM 3762 O O . GLU B 1 126 ? -3.128 23.484 179.518 1.00 40.73 120 GLU B O 1
ATOM 3768 N N . ARG B 1 127 ? -4.958 24.400 178.565 1.00 34.02 121 ARG B N 1
ATOM 3769 C CA . ARG B 1 127 ? -5.628 23.102 178.426 1.00 39.30 121 ARG B CA 1
ATOM 3770 C C . ARG B 1 127 ? -5.025 22.269 177.296 1.00 34.96 121 ARG B C 1
ATOM 3771 O O . ARG B 1 127 ? -5.114 21.027 177.308 1.00 37.89 121 ARG B O 1
ATOM 3779 N N . ASN B 1 128 ? -4.394 22.925 176.327 1.00 33.23 122 ASN B N 1
ATOM 3780 C CA . ASN B 1 128 ? -3.829 22.211 175.196 1.00 39.65 122 ASN B CA 1
ATOM 3781 C C . ASN B 1 128 ? -2.523 21.517 175.529 1.00 36.30 122 ASN B C 1
ATOM 3782 O O . ASN B 1 128 ? -2.115 20.626 174.781 1.00 38.75 122 ASN B O 1
ATOM 3787 N N . CYS B 1 129 ? -1.850 21.908 176.614 1.00 39.74 123 CYS B N 1
ATOM 3788 C CA . CYS B 1 129 ? -0.730 21.098 177.093 1.00 34.35 123 CYS B CA 1
ATOM 3789 C C . CYS B 1 129 ? -1.109 19.622 177.137 1.00 40.21 123 CYS B C 1
ATOM 3790 O O . CYS B 1 129 ? -0.425 18.772 176.556 1.00 38.30 123 CYS B O 1
ATOM 3793 N N . LEU B 1 130 ? -2.225 19.301 177.795 1.00 36.48 124 LEU B N 1
ATOM 3794 C CA . LEU B 1 130 ? -2.648 17.910 177.848 1.00 34.52 124 LEU B CA 1
ATOM 3795 C C . LEU B 1 130 ? -3.357 17.491 176.565 1.00 39.16 124 LEU B C 1
ATOM 3796 O O . LEU B 1 130 ? -3.091 16.400 176.043 1.00 33.59 124 LEU B O 1
ATOM 3801 N N . ASN B 1 131 ? -4.279 18.322 176.052 1.00 34.38 125 ASN B N 1
ATOM 3802 C CA . ASN B 1 131 ? -5.102 17.850 174.938 1.00 34.12 125 ASN B CA 1
ATOM 3803 C C . ASN B 1 131 ? -4.255 17.548 173.703 1.00 39.05 125 ASN B C 1
ATOM 3804 O O . ASN B 1 131 ? -4.466 16.531 173.027 1.00 38.60 125 ASN B O 1
ATOM 3809 N N . SER B 1 132 ? -3.283 18.413 173.403 1.00 36.46 126 SER B N 1
ATOM 3810 C CA . SER B 1 132 ? -2.437 18.236 172.225 1.00 39.27 126 SER B CA 1
ATOM 3811 C C . SER B 1 132 ? -1.663 16.925 172.260 1.00 44.34 126 SER B C 1
ATOM 3812 O O . SER B 1 132 ? -1.224 16.443 171.210 1.00 49.91 126 SER B O 1
ATOM 3815 N N . ARG B 1 133 ? -1.473 16.335 173.434 1.00 41.77 127 ARG B N 1
ATOM 3816 C CA . ARG B 1 133 ? -0.786 15.053 173.515 1.00 42.28 127 ARG B CA 1
ATOM 3817 C C . ARG B 1 133 ? -1.743 13.876 173.630 1.00 45.07 127 ARG B C 1
ATOM 3818 O O . ARG B 1 133 ? -1.514 12.829 173.011 1.00 45.30 127 ARG B O 1
ATOM 3826 N N . LEU B 1 134 ? -2.829 14.038 174.390 1.00 40.18 128 LEU B N 1
ATOM 3827 C CA . LEU B 1 134 ? -3.735 12.932 174.668 1.00 42.06 128 LEU B CA 1
ATOM 3828 C C . LEU B 1 134 ? -4.668 12.657 173.499 1.00 38.63 128 LEU B C 1
ATOM 3829 O O . LEU B 1 134 ? -4.923 11.496 173.170 1.00 35.35 128 LEU B O 1
ATOM 3834 N N . VAL B 1 135 ? -5.195 13.710 172.884 1.00 40.66 129 VAL B N 1
ATOM 3835 C CA . VAL B 1 135 ? -6.225 13.594 171.852 1.00 45.95 129 VAL B CA 1
ATOM 3836 C C . VAL B 1 135 ? -5.696 12.881 170.606 1.00 46.67 129 VAL B C 1
ATOM 3837 O O . VAL B 1 135 ? -6.369 11.959 170.121 1.00 45.31 129 VAL B O 1
ATOM 3841 N N . PRO B 1 136 ? -4.528 13.242 170.039 1.00 46.50 130 PRO B N 1
ATOM 3842 C CA . PRO B 1 136 ? -4.023 12.445 168.900 1.00 46.94 130 PRO B CA 1
ATOM 3843 C C . PRO B 1 136 ? -3.849 10.974 169.244 1.00 47.20 130 PRO B C 1
ATOM 3844 O O . PRO B 1 136 ? -4.236 10.094 168.457 1.00 44.76 130 PRO B O 1
ATOM 3848 N N . PHE B 1 137 ? -3.292 10.696 170.430 1.00 45.31 131 PHE B N 1
ATOM 3849 C CA . PHE B 1 137 ? -3.105 9.321 170.880 1.00 38.18 131 PHE B CA 1
ATOM 3850 C C . PHE B 1 137 ? -4.430 8.567 170.943 1.00 44.68 131 PHE B C 1
ATOM 3851 O O . PHE B 1 137 ? -4.536 7.434 170.463 1.00 40.38 131 PHE B O 1
ATOM 3859 N N . LEU B 1 138 ? -5.454 9.182 171.539 1.00 43.06 132 LEU B N 1
ATOM 3860 C CA . LEU B 1 138 ? -6.751 8.519 171.645 1.00 44.83 132 LEU B CA 1
ATOM 3861 C C . LEU B 1 138 ? -7.381 8.312 170.275 1.00 43.16 132 LEU B C 1
ATOM 3862 O O . LEU B 1 138 ? -7.900 7.231 169.982 1.00 42.66 132 LEU B O 1
ATOM 3867 N N . LYS B 1 139 ? -7.335 9.333 169.419 1.00 47.48 133 LYS B N 1
ATOM 3868 C CA . LYS B 1 139 ? -7.978 9.219 168.117 1.00 51.93 133 LYS B CA 1
ATOM 3869 C C . LYS B 1 139 ? -7.360 8.096 167.297 1.00 52.63 133 LYS B C 1
ATOM 3870 O O . LYS B 1 139 ? -8.080 7.319 166.658 1.00 48.98 133 LYS B O 1
ATOM 3876 N N . THR B 1 140 ? -6.031 7.969 167.336 1.00 46.09 134 THR B N 1
ATOM 3877 C CA . THR B 1 140 ? -5.358 6.995 166.490 1.00 47.87 134 THR B CA 1
ATOM 3878 C C . THR B 1 140 ? -5.247 5.608 167.107 1.00 50.75 134 THR B C 1
ATOM 3879 O O . THR B 1 140 ? -5.404 4.615 166.382 1.00 49.92 134 THR B O 1
ATOM 3883 N N . LEU B 1 141 ? -4.989 5.490 168.420 1.00 51.68 135 LEU B N 1
ATOM 3884 C CA . LEU B 1 141 ? -4.580 4.199 168.961 1.00 51.09 135 LEU B CA 1
ATOM 3885 C C . LEU B 1 141 ? -5.468 3.587 170.021 1.00 49.52 135 LEU B C 1
ATOM 3886 O O . LEU B 1 141 ? -5.219 2.519 170.484 1.00 51.35 135 LEU B O 1
ATOM 3891 N N . SER B 1 142 ? -6.568 4.210 170.388 1.00 50.09 136 SER B N 1
ATOM 3892 C CA . SER B 1 142 ? -7.433 3.723 171.449 1.00 55.48 136 SER B CA 1
ATOM 3893 C C . SER B 1 142 ? -8.851 3.773 170.902 1.00 62.53 136 SER B C 1
ATOM 3894 O O . SER B 1 142 ? -9.150 4.635 170.076 1.00 60.45 136 SER B O 1
ATOM 3897 N N . PRO B 1 143 ? -9.735 2.866 171.328 1.00 66.68 137 PRO B N 1
ATOM 3898 C CA . PRO B 1 143 ? -11.021 2.694 170.630 1.00 63.35 137 PRO B CA 1
ATOM 3899 C C . PRO B 1 143 ? -12.050 3.736 171.029 1.00 57.04 137 PRO B C 1
ATOM 3900 O O . PRO B 1 143 ? -12.616 3.641 172.123 1.00 69.60 137 PRO B O 1
ATOM 3904 N N . PRO B 1 144 ? -12.326 4.755 170.192 1.00 62.45 138 PRO B N 1
ATOM 3905 C CA . PRO B 1 144 ? -13.619 5.375 170.494 1.00 61.71 138 PRO B CA 1
ATOM 3906 C C . PRO B 1 144 ? -14.694 4.502 169.839 1.00 61.72 138 PRO B C 1
ATOM 3907 O O . PRO B 1 144 ? -14.508 4.218 168.652 1.00 55.96 138 PRO B O 1
ATOM 3911 N N . LYS B 1 145 ? -15.790 4.142 170.511 1.00 64.27 139 LYS B N 1
ATOM 3912 C CA . LYS B 1 145 ? -16.084 4.524 171.884 1.00 62.47 139 LYS B CA 1
ATOM 3913 C C . LYS B 1 145 ? -15.357 3.632 172.890 1.00 59.51 139 LYS B C 1
ATOM 3914 O O . LYS B 1 145 ? -15.241 2.422 172.691 1.00 65.99 139 LYS B O 1
ATOM 3916 N N . ALA B 1 146 ? -14.835 4.260 173.947 1.00 50.34 140 ALA B N 1
ATOM 3917 C CA . ALA B 1 146 ? -14.172 3.584 175.056 1.00 48.95 140 ALA B CA 1
ATOM 3918 C C . ALA B 1 146 ? -14.676 4.178 176.362 1.00 40.47 140 ALA B C 1
ATOM 3919 O O . ALA B 1 146 ? -15.213 5.286 176.392 1.00 38.94 140 ALA B O 1
ATOM 3921 N N . ASP B 1 147 ? -14.511 3.422 177.442 1.00 36.05 141 ASP B N 1
ATOM 3922 C CA . ASP B 1 147 ? -14.900 3.877 178.768 1.00 38.74 141 ASP B CA 1
ATOM 3923 C C . ASP B 1 147 ? -13.687 4.518 179.439 1.00 41.03 141 ASP B C 1
ATOM 3924 O O . ASP B 1 147 ? -12.676 3.847 179.689 1.00 37.47 141 ASP B O 1
ATOM 3929 N N . ILE B 1 148 ? -13.798 5.811 179.729 1.00 36.56 142 ILE B N 1
ATOM 3930 C CA . ILE B 1 148 ? -12.721 6.614 180.289 1.00 35.97 142 ILE B CA 1
ATOM 3931 C C . ILE B 1 148 ? -13.131 7.062 181.683 1.00 34.83 142 ILE B C 1
ATOM 3932 O O . ILE B 1 148 ? -14.257 7.540 181.890 1.00 36.17 142 ILE B O 1
ATOM 3937 N N . LEU B 1 149 ? -12.218 6.906 182.635 1.00 35.00 143 LEU B N 1
ATOM 3938 C CA . LEU B 1 149 ? -12.398 7.399 183.994 1.00 36.89 143 LEU B CA 1
ATOM 3939 C C . LEU B 1 149 ? -11.476 8.589 184.215 1.00 35.87 143 LEU B C 1
ATOM 3940 O O . LEU B 1 149 ? -10.301 8.552 183.822 1.00 32.73 143 LEU B O 1
ATOM 3945 N N . ILE B 1 150 ? -12.013 9.651 184.814 1.00 29.17 144 ILE B N 1
ATOM 3946 C CA . ILE B 1 150 ? -11.236 10.872 185.049 1.00 30.99 144 ILE B CA 1
ATOM 3947 C C . ILE B 1 150 ? -11.258 11.200 186.539 1.00 31.30 144 ILE B C 1
ATOM 3948 O O . ILE B 1 150 ? -12.195 11.862 187.013 1.00 29.74 144 ILE B O 1
ATOM 3953 N N . PRO B 1 151 ? -10.270 10.751 187.319 1.00 29.17 145 PRO B N 1
ATOM 3954 C CA . PRO B 1 151 ? -10.268 11.061 188.755 1.00 29.50 145 PRO B CA 1
ATOM 3955 C C . PRO B 1 151 ? -9.929 12.524 189.013 1.00 30.35 145 PRO B C 1
ATOM 3956 O O . PRO B 1 151 ? -9.138 13.143 188.295 1.00 27.96 145 PRO B O 1
ATOM 3960 N N . GLY B 1 152 ? -10.540 13.077 190.059 1.00 30.56 146 GLY B N 1
ATOM 3961 C CA . GLY B 1 152 ? -10.340 14.481 190.384 1.00 27.90 146 GLY B CA 1
ATOM 3962 C C . GLY B 1 152 ? -10.618 15.419 189.228 1.00 33.53 146 GLY B C 1
ATOM 3963 O O . GLY B 1 152 ? -9.783 16.276 188.901 1.00 32.22 146 GLY B O 1
ATOM 3964 N N . CYS B 1 153 ? -11.802 15.279 188.615 1.00 31.51 147 CYS B N 1
ATOM 3965 C CA . CYS B 1 153 ? -12.133 15.959 187.365 1.00 32.10 147 CYS B CA 1
ATOM 3966 C C . CYS B 1 153 ? -12.443 17.445 187.537 1.00 32.74 147 CYS B C 1
ATOM 3967 O O . CYS B 1 153 ? -12.626 18.140 186.531 1.00 34.98 147 CYS B O 1
ATOM 3970 N N . GLY B 1 154 ? -12.494 17.967 188.759 1.00 33.88 148 GLY B N 1
ATOM 3971 C CA . GLY B 1 154 ? -12.714 19.417 188.907 1.00 30.62 148 GLY B CA 1
ATOM 3972 C C . GLY B 1 154 ? -14.131 19.813 188.505 1.00 31.66 148 GLY B C 1
ATOM 3973 O O . GLY B 1 154 ? -15.100 19.181 188.935 1.00 29.51 148 GLY B O 1
ATOM 3974 N N . THR B 1 155 ? -14.283 20.841 187.658 1.00 28.39 149 THR B N 1
ATOM 3975 C CA . THR B 1 155 ? -15.623 21.175 187.171 1.00 34.56 149 THR B CA 1
ATOM 3976 C C . THR B 1 155 ? -15.965 20.470 185.867 1.00 36.35 149 THR B C 1
ATOM 3977 O O . THR B 1 155 ? -17.078 20.654 185.355 1.00 34.97 149 THR B O 1
ATOM 3981 N N . GLY B 1 156 ? -15.035 19.694 185.309 1.00 35.93 150 GLY B N 1
ATOM 3982 C CA . GLY B 1 156 ? -15.376 18.701 184.315 1.00 34.18 150 GLY B CA 1
ATOM 3983 C C . GLY B 1 156 ? -15.198 19.088 182.865 1.00 34.97 150 GLY B C 1
ATOM 3984 O O . GLY B 1 156 ? -15.875 18.518 181.998 1.00 37.08 150 GLY B O 1
ATOM 3985 N N . ARG B 1 157 ? -14.298 20.018 182.555 1.00 30.88 151 ARG B N 1
ATOM 3986 C CA . ARG B 1 157 ? -14.092 20.378 181.154 1.00 33.51 151 ARG B CA 1
ATOM 3987 C C . ARG B 1 157 ? -13.616 19.181 180.341 1.00 36.24 151 ARG B C 1
ATOM 3988 O O . ARG B 1 157 ? -14.130 18.917 179.243 1.00 38.16 151 ARG B O 1
ATOM 3996 N N . LEU B 1 158 ? -12.654 18.427 180.876 1.00 29.96 152 LEU B N 1
ATOM 3997 C CA . LEU B 1 158 ? -12.095 17.303 180.132 1.00 32.63 152 LEU B CA 1
ATOM 3998 C C . LEU B 1 158 ? -13.163 16.267 179.815 1.00 37.26 152 LEU B C 1
ATOM 3999 O O . LEU B 1 158 ? -13.099 15.612 178.769 1.00 38.13 152 LEU B O 1
ATOM 4004 N N . LEU B 1 159 ? -14.158 16.117 180.693 1.00 35.06 153 LEU B N 1
ATOM 4005 C CA . LEU B 1 159 ? -15.252 15.186 180.430 1.00 38.95 153 LEU B CA 1
ATOM 4006 C C . LEU B 1 159 ? -16.086 15.642 179.244 1.00 40.32 153 LEU B C 1
ATOM 4007 O O . LEU B 1 159 ? -16.558 14.810 178.458 1.00 39.01 153 LEU B O 1
ATOM 4012 N N . VAL B 1 160 ? -16.277 16.956 179.108 1.00 36.56 154 VAL B N 1
ATOM 4013 C CA . VAL B 1 160 ? -16.983 17.493 177.956 1.00 42.68 154 VAL B CA 1
ATOM 4014 C C . VAL B 1 160 ? -16.192 17.238 176.680 1.00 40.42 154 VAL B C 1
ATOM 4015 O O . VAL B 1 160 ? -16.727 16.712 175.698 1.00 40.86 154 VAL B O 1
ATOM 4019 N N . ASP B 1 161 ? -14.904 17.595 176.673 1.00 40.71 155 ASP B N 1
ATOM 4020 C CA . ASP B 1 161 ? -14.103 17.414 175.459 1.00 42.83 155 ASP B CA 1
ATOM 4021 C C . ASP B 1 161 ? -14.066 15.942 175.027 1.00 42.67 155 ASP B C 1
ATOM 4022 O O . ASP B 1 161 ? -14.321 15.599 173.854 1.00 47.61 155 ASP B O 1
ATOM 4027 N N . LEU B 1 162 ? -13.771 15.048 175.971 1.00 37.00 156 LEU B N 1
ATOM 4028 C CA . LEU B 1 162 ? -13.607 13.651 175.591 1.00 38.78 156 LEU B CA 1
ATOM 4029 C C . LEU B 1 162 ? -14.949 13.015 175.238 1.00 45.22 156 LEU B C 1
ATOM 4030 O O . LEU B 1 162 ? -15.028 12.223 174.293 1.00 45.33 156 LEU B O 1
ATOM 4035 N N . SER B 1 163 ? -16.018 13.338 175.982 1.00 38.46 157 SER B N 1
ATOM 4036 C CA . SER B 1 163 ? -17.318 12.763 175.646 1.00 44.46 157 SER B CA 1
ATOM 4037 C C . SER B 1 163 ? -17.810 13.288 174.308 1.00 43.22 157 SER B C 1
ATOM 4038 O O . SER B 1 163 ? -18.535 12.593 173.589 1.00 43.03 157 SER B O 1
ATOM 4041 N N . ARG B 1 164 ? -17.414 14.503 173.950 1.00 43.35 158 ARG B N 1
ATOM 4042 C CA . ARG B 1 164 ? -17.738 14.998 172.628 1.00 46.53 158 ARG B CA 1
ATOM 4043 C C . ARG B 1 164 ? -16.942 14.304 171.544 1.00 52.42 158 ARG B C 1
ATOM 4044 O O . ARG B 1 164 ? -17.353 14.340 170.379 1.00 51.00 158 ARG B O 1
ATOM 4052 N N . MET B 1 165 ? -15.826 13.666 171.883 1.00 47.80 159 MET B N 1
ATOM 4053 C CA . MET B 1 165 ? -15.233 12.818 170.855 1.00 43.92 159 MET B CA 1
ATOM 4054 C C . MET B 1 165 ? -15.909 11.452 170.748 1.00 45.05 159 MET B C 1
ATOM 4055 O O . MET B 1 165 ? -15.480 10.633 169.932 1.00 43.48 159 MET B O 1
ATOM 4060 N N . GLY B 1 166 ? -16.966 11.199 171.515 1.00 45.24 160 GLY B N 1
ATOM 4061 C CA . GLY B 1 166 ? -17.661 9.929 171.472 1.00 41.21 160 GLY B CA 1
ATOM 4062 C C . GLY B 1 166 ? -17.292 8.940 172.560 1.00 44.34 160 GLY B C 1
ATOM 4063 O O . GLY B 1 166 ? -17.746 7.795 172.506 1.00 46.10 160 GLY B O 1
ATOM 4064 N N . TYR B 1 167 ? -16.494 9.336 173.547 1.00 43.99 161 TYR B N 1
ATOM 4065 C CA . TYR B 1 167 ? -16.133 8.434 174.630 1.00 46.19 161 TYR B CA 1
ATOM 4066 C C . TYR B 1 167 ? -17.166 8.454 175.745 1.00 42.50 161 TYR B C 1
ATOM 4067 O O . TYR B 1 167 ? -17.838 9.460 175.981 1.00 41.35 161 TYR B O 1
ATOM 4076 N N . ASN B 1 168 ? -17.284 7.323 176.433 1.00 41.93 162 ASN B N 1
ATOM 4077 C CA . ASN B 1 168 ? -18.088 7.250 177.646 1.00 43.64 162 ASN B CA 1
ATOM 4078 C C . ASN B 1 168 ? -17.205 7.688 178.804 1.00 44.53 162 ASN B C 1
ATOM 4079 O O . ASN B 1 168 ? -16.278 6.966 179.196 1.00 41.08 162 ASN B O 1
ATOM 4084 N N . CYS B 1 169 ? -17.501 8.850 179.375 1.00 39.24 163 CYS B N 1
ATOM 4085 C CA . CYS B 1 169 ? -16.608 9.485 180.335 1.00 43.84 163 CYS B CA 1
ATOM 4086 C C . CYS B 1 169 ? -17.263 9.514 181.704 1.00 41.71 163 CYS B C 1
ATOM 4087 O O . CYS B 1 169 ? -18.335 10.110 181.883 1.00 42.42 163 CYS B O 1
ATOM 4090 N N . GLU B 1 170 ? -16.603 8.887 182.664 1.00 36.82 164 GLU B N 1
ATOM 4091 C CA . GLU B 1 170 ? -16.958 8.991 184.064 1.00 36.90 164 GLU B CA 1
ATOM 4092 C C . GLU B 1 170 ? -15.918 9.863 184.758 1.00 38.98 164 GLU B C 1
ATOM 4093 O O . GLU B 1 170 ? -14.721 9.561 184.717 1.00 35.05 164 GLU B O 1
ATOM 4099 N N . GLY B 1 171 ? -16.374 10.958 185.352 1.00 40.24 165 GLY B N 1
ATOM 4100 C CA . GLY B 1 171 ? -15.544 11.748 186.226 1.00 38.25 165 GLY B CA 1
ATOM 4101 C C . GLY B 1 171 ? -15.741 11.338 187.665 1.00 39.32 165 GLY B C 1
ATOM 4102 O O . GLY B 1 171 ? -16.760 10.766 188.034 1.00 42.45 165 GLY B O 1
ATOM 4103 N N . ASN B 1 172 ? -14.725 11.605 188.473 1.00 37.36 166 ASN B N 1
ATOM 4104 C CA . ASN B 1 172 ? -14.744 11.312 189.899 1.00 34.05 166 ASN B CA 1
ATOM 4105 C C . ASN B 1 172 ? -14.271 12.566 190.614 1.00 32.23 166 ASN B C 1
ATOM 4106 O O . ASN B 1 172 ? -13.280 13.173 190.198 1.00 33.00 166 ASN B O 1
ATOM 4111 N N . GLU B 1 173 ? -15.016 13.000 191.630 1.00 34.47 167 GLU B N 1
ATOM 4112 C CA . GLU B 1 173 ? -14.667 14.250 192.309 1.00 32.40 167 GLU B CA 1
ATOM 4113 C C . GLU B 1 173 ? -15.258 14.254 193.711 1.00 35.43 167 GLU B C 1
ATOM 4114 O O . GLU B 1 173 ? -16.437 13.937 193.889 1.00 37.77 167 GLU B O 1
ATOM 4120 N N . PHE B 1 174 ? -14.446 14.583 194.715 1.00 33.53 168 PHE B N 1
ATOM 4121 C CA . PHE B 1 174 ? -14.947 14.573 196.090 1.00 37.37 168 PHE B CA 1
ATOM 4122 C C . PHE B 1 174 ? -15.251 15.959 196.667 1.00 33.86 168 PHE B C 1
ATOM 4123 O O . PHE B 1 174 ? -15.780 16.036 197.779 1.00 33.00 168 PHE B O 1
ATOM 4131 N N . SER B 1 175 ? -14.969 17.042 195.949 1.00 32.36 169 SER B N 1
ATOM 4132 C CA . SER B 1 175 ? -15.229 18.390 196.450 1.00 36.22 169 SER B CA 1
ATOM 4133 C C . SER B 1 175 ? -16.598 18.871 195.986 1.00 31.51 169 SER B C 1
ATOM 4134 O O . SER B 1 175 ? -16.858 18.949 194.787 1.00 35.66 169 SER B O 1
ATOM 4137 N N . TYR B 1 176 ? -17.454 19.251 196.929 1.00 32.31 170 TYR B N 1
ATOM 4138 C CA . TYR B 1 176 ? -18.793 19.712 196.558 1.00 38.72 170 TYR B CA 1
ATOM 4139 C C . TYR B 1 176 ? -18.776 21.106 195.951 1.00 30.72 170 TYR B C 1
ATOM 4140 O O . TYR B 1 176 ? -19.670 21.422 195.164 1.00 39.89 170 TYR B O 1
ATOM 4149 N N . HIS B 1 177 ? -17.768 21.929 196.258 1.00 33.37 171 HIS B N 1
ATOM 4150 C CA . HIS B 1 177 ? -17.542 23.158 195.501 1.00 33.80 171 HIS B CA 1
ATOM 4151 C C . HIS B 1 177 ? -17.430 22.848 194.009 1.00 36.27 171 HIS B C 1
ATOM 4152 O O . HIS B 1 177 ? -18.158 23.414 193.171 1.00 35.02 171 HIS B O 1
ATOM 4159 N N . MET B 1 178 ? -16.480 21.955 193.668 1.00 30.86 172 MET B N 1
ATOM 4160 C CA . MET B 1 178 ? -16.291 21.527 192.284 1.00 34.87 172 MET B CA 1
ATOM 4161 C C . MET B 1 178 ? -17.571 20.932 191.709 1.00 33.76 172 MET B C 1
ATOM 4162 O O . MET B 1 178 ? -17.972 21.277 190.596 1.00 30.25 172 MET B O 1
ATOM 4167 N N . LEU B 1 179 ? -18.232 20.046 192.458 1.00 29.98 173 LEU B N 1
ATOM 4168 C CA . LEU B 1 179 ? -19.395 19.348 191.917 1.00 34.21 173 LEU B CA 1
ATOM 4169 C C . LEU B 1 179 ? -20.533 20.314 191.601 1.00 37.27 173 LEU B C 1
ATOM 4170 O O . LEU B 1 179 ? -21.148 20.223 190.531 1.00 35.11 173 LEU B O 1
ATOM 4175 N N . LEU B 1 180 ? -20.816 21.257 192.506 1.00 32.79 174 LEU B N 1
ATOM 4176 C CA . LEU B 1 180 ? -21.906 22.206 192.271 1.00 37.64 174 LEU B CA 1
ATOM 4177 C C . LEU B 1 180 ? -21.622 23.096 191.060 1.00 38.55 174 LEU B C 1
ATOM 4178 O O . LEU B 1 180 ? -22.515 23.330 190.218 1.00 35.05 174 LEU B O 1
ATOM 4183 N N . VAL B 1 181 ? -20.391 23.633 190.965 1.00 32.37 175 VAL B N 1
ATOM 4184 C CA . VAL B 1 181 ? -20.057 24.393 189.757 1.00 29.89 175 VAL B CA 1
ATOM 4185 C C . VAL B 1 181 ? -20.156 23.504 188.522 1.00 31.06 175 VAL B C 1
ATOM 4186 O O . VAL B 1 181 ? -20.612 23.934 187.455 1.00 34.00 175 VAL B O 1
ATOM 4190 N N . SER B 1 182 ? -19.761 22.240 188.658 1.00 31.62 176 SER B N 1
ATOM 4191 C CA . SER B 1 182 ? -19.738 21.335 187.520 1.00 34.08 176 SER B CA 1
ATOM 4192 C C . SER B 1 182 ? -21.142 21.105 186.979 1.00 38.95 176 SER B C 1
ATOM 4193 O O . SER B 1 182 ? -21.381 21.251 185.775 1.00 36.40 176 SER B O 1
ATOM 4196 N N . GLN B 1 183 ? -22.086 20.746 187.856 1.00 34.40 177 GLN B N 1
ATOM 4197 C CA . GLN B 1 183 ? -23.458 20.534 187.400 1.00 38.91 177 GLN B CA 1
ATOM 4198 C C . GLN B 1 183 ? -24.024 21.790 186.761 1.00 39.09 177 GLN B C 1
ATOM 4199 O O . GLN B 1 183 ? -24.752 21.701 185.759 1.00 41.47 177 GLN B O 1
ATOM 4205 N N . TYR B 1 184 ? -23.641 22.971 187.266 1.00 37.70 178 TYR B N 1
ATOM 4206 C CA . TYR B 1 184 ? -24.059 24.200 186.594 1.00 32.13 178 TYR B CA 1
ATOM 4207 C C . TYR B 1 184 ? -23.481 24.296 185.177 1.00 42.05 178 TYR B C 1
ATOM 4208 O O . TYR B 1 184 ? -24.221 24.500 184.207 1.00 40.87 178 TYR B O 1
ATOM 4217 N N . MET B 1 185 ? -22.157 24.152 185.032 1.00 36.98 179 MET B N 1
ATOM 4218 C CA . MET B 1 185 ? -21.552 24.362 183.719 1.00 39.90 179 MET B CA 1
ATOM 4219 C C . MET B 1 185 ? -21.963 23.278 182.730 1.00 39.02 179 MET B C 1
ATOM 4220 O O . MET B 1 185 ? -21.992 23.527 181.521 1.00 38.34 179 MET B O 1
ATOM 4225 N N . LEU B 1 186 ? -22.273 22.074 183.204 1.00 34.83 180 LEU B N 1
ATOM 4226 C CA . LEU B 1 186 ? -22.596 21.017 182.257 1.00 41.10 180 LEU B CA 1
ATOM 4227 C C . LEU B 1 186 ? -24.072 20.988 181.870 1.00 45.52 180 LEU B C 1
ATOM 4228 O O . LEU B 1 186 ? -24.393 20.631 180.733 1.00 40.52 180 LEU B O 1
ATOM 4233 N N . ASN B 1 187 ? -24.983 21.320 182.790 1.00 43.41 181 ASN B N 1
ATOM 4234 C CA . ASN B 1 187 ? -26.392 21.002 182.576 1.00 43.95 181 ASN B CA 1
ATOM 4235 C C . ASN B 1 187 ? -27.349 22.186 182.558 1.00 44.15 181 ASN B C 1
ATOM 4236 O O . ASN B 1 187 ? -28.495 22.012 182.135 1.00 45.82 181 ASN B O 1
ATOM 4241 N N . ALA B 1 188 ? -26.917 23.376 182.963 1.00 38.49 182 ALA B N 1
ATOM 4242 C CA . ALA B 1 188 ? -27.779 24.549 183.017 1.00 42.14 182 ALA B CA 1
ATOM 4243 C C . ALA B 1 188 ? -28.156 25.120 181.652 1.00 46.02 182 ALA B C 1
ATOM 4244 O O . ALA B 1 188 ? -28.988 26.034 181.596 1.00 46.49 182 ALA B O 1
ATOM 4246 N N . GLY B 1 189 ? -27.572 24.632 180.560 1.00 43.77 183 GLY B N 1
ATOM 4247 C CA . GLY B 1 189 ? -27.892 25.190 179.259 1.00 48.31 183 GLY B CA 1
ATOM 4248 C C . GLY B 1 189 ? -27.333 26.574 179.011 1.00 49.91 183 GLY B C 1
ATOM 4249 O O . GLY B 1 189 ? -28.002 27.401 178.383 1.00 46.32 183 GLY B O 1
ATOM 4250 N N . LEU B 1 190 ? -26.099 26.825 179.445 1.00 41.59 184 LEU B N 1
ATOM 4251 C CA . LEU B 1 190 ? -25.464 28.120 179.270 1.00 43.54 184 LEU B CA 1
ATOM 4252 C C . LEU B 1 190 ? -25.168 28.364 177.794 1.00 40.37 184 LEU B C 1
ATOM 4253 O O . LEU B 1 190 ? -24.875 27.440 177.036 1.00 39.51 184 LEU B O 1
ATOM 4258 N N . LEU B 1 191 ? -25.305 29.611 177.371 1.00 37.97 185 LEU B N 1
ATOM 4259 C CA . LEU B 1 191 ? -24.868 30.003 176.045 1.00 34.55 185 LEU B CA 1
ATOM 4260 C C . LEU B 1 191 ? -23.389 30.369 176.067 1.00 43.54 185 LEU B C 1
ATOM 4261 O O . LEU B 1 191 ? -22.870 30.873 177.066 1.00 40.95 185 LEU B O 1
ATOM 4266 N N . GLN B 1 192 ? -22.719 30.132 174.944 1.00 36.15 186 GLN B N 1
ATOM 4267 C CA . GLN B 1 192 ? -21.332 30.551 174.791 1.00 36.71 186 GLN B CA 1
ATOM 4268 C C . GLN B 1 192 ? -21.174 32.032 175.121 1.00 38.23 186 GLN B C 1
ATOM 4269 O O . GLN B 1 192 ? -21.888 32.877 174.582 1.00 34.93 186 GLN B O 1
ATOM 4275 N N . ASN B 1 193 ? -20.210 32.342 175.996 1.00 40.34 187 ASN B N 1
ATOM 4276 C CA . ASN B 1 193 ? -19.900 33.719 176.398 1.00 38.59 187 ASN B CA 1
ATOM 4277 C C . ASN B 1 193 ? -21.050 34.377 177.148 1.00 36.58 187 ASN B C 1
ATOM 4278 O O . ASN B 1 193 ? -21.151 35.601 177.184 1.00 36.55 187 ASN B O 1
ATOM 4283 N N . GLN B 1 194 ? -21.910 33.576 177.779 1.00 35.94 188 GLN B N 1
ATOM 4284 C CA . GLN B 1 194 ? -23.065 34.147 178.460 1.00 39.45 188 GLN B CA 1
ATOM 4285 C C . GLN B 1 194 ? -22.667 34.906 179.720 1.00 43.25 188 GLN B C 1
ATOM 4286 O O . GLN B 1 194 ? -23.287 35.922 180.050 1.00 43.95 188 GLN B O 1
ATOM 4292 N N . ILE B 1 195 ? -21.631 34.460 180.427 1.00 37.97 189 ILE B N 1
ATOM 4293 C CA . ILE B 1 195 ? -21.326 34.985 181.756 1.00 33.44 189 ILE B CA 1
ATOM 4294 C C . ILE B 1 195 ? -20.019 35.765 181.711 1.00 37.72 189 ILE B C 1
ATOM 4295 O O . ILE B 1 195 ? -19.028 35.310 181.127 1.00 40.79 189 ILE B O 1
ATOM 4300 N N . ILE B 1 196 ? -20.003 36.929 182.350 1.00 35.70 190 ILE B N 1
ATOM 4301 C CA . ILE B 1 196 ? -18.776 37.695 182.534 1.00 37.89 190 ILE B CA 1
ATOM 4302 C C . ILE B 1 196 ? -18.386 37.615 184.005 1.00 39.87 190 ILE B C 1
ATOM 4303 O O . ILE B 1 196 ? -19.168 37.998 184.883 1.00 37.99 190 ILE B O 1
ATOM 4308 N N . ILE B 1 197 ? -17.189 37.091 184.272 1.00 33.67 191 ILE B N 1
ATOM 4309 C CA . ILE B 1 197 ? -16.640 37.015 185.618 1.00 36.80 191 ILE B CA 1
ATOM 4310 C C . ILE B 1 197 ? -15.317 37.777 185.641 1.00 38.78 191 ILE B C 1
ATOM 4311 O O . ILE B 1 197 ? -14.780 38.166 184.603 1.00 36.85 191 ILE B O 1
ATOM 4316 N N . TYR B 1 198 ? -14.798 37.996 186.849 1.00 37.06 192 TYR B N 1
ATOM 4317 C CA . TYR B 1 198 ? -13.542 38.727 187.050 1.00 39.10 192 TYR B CA 1
ATOM 4318 C C . TYR B 1 198 ? -12.636 37.858 187.914 1.00 33.35 192 TYR B C 1
ATOM 4319 O O . TYR B 1 198 ? -12.533 38.050 189.132 1.00 38.22 192 TYR B O 1
ATOM 4328 N N . PRO B 1 199 ? -11.977 36.867 187.312 1.00 36.09 193 PRO B N 1
ATOM 4329 C CA . PRO B 1 199 ? -11.355 35.802 188.108 1.00 37.77 193 PRO B CA 1
ATOM 4330 C C . PRO B 1 199 ? -9.971 36.139 188.648 1.00 37.14 193 PRO B C 1
ATOM 4331 O O . PRO B 1 199 ? -9.428 35.352 189.427 1.00 34.24 193 PRO B O 1
ATOM 4335 N N . PHE B 1 200 ? -9.395 37.295 188.311 1.00 42.35 194 PHE B N 1
ATOM 4336 C CA . PHE B 1 200 ? -8.052 37.639 188.760 1.00 36.64 194 PHE B CA 1
ATOM 4337 C C . PHE B 1 200 ? -8.045 38.687 189.864 1.00 40.69 194 PHE B C 1
ATOM 4338 O O . PHE B 1 200 ? -6.966 39.154 190.244 1.00 42.27 194 PHE B O 1
ATOM 4346 N N . ILE B 1 201 ? -9.214 39.071 190.387 1.00 37.48 195 ILE B N 1
ATOM 4347 C CA . ILE B 1 201 ? -9.263 40.188 191.327 1.00 40.13 195 ILE B CA 1
ATOM 4348 C C . ILE B 1 201 ? -8.742 39.811 192.710 1.00 45.64 195 ILE B C 1
ATOM 4349 O O . ILE B 1 201 ? -8.410 40.706 193.496 1.00 42.82 195 ILE B O 1
ATOM 4354 N N . HIS B 1 202 ? -8.637 38.520 193.030 1.00 42.19 196 HIS B N 1
ATOM 4355 C CA . HIS B 1 202 ? -8.064 38.119 194.308 1.00 45.49 196 HIS B CA 1
ATOM 4356 C C . HIS B 1 202 ? -6.542 37.996 194.261 1.00 45.31 196 HIS B C 1
ATOM 4357 O O . HIS B 1 202 ? -5.930 37.661 195.279 1.00 45.93 196 HIS B O 1
ATOM 4364 N N . CYS B 1 203 ? -5.912 38.259 193.119 1.00 41.53 197 CYS B N 1
ATOM 4365 C CA . CYS B 1 203 ? -4.458 38.257 193.015 1.00 43.57 197 CYS B CA 1
ATOM 4366 C C . CYS B 1 203 ? -3.984 39.682 192.762 1.00 41.41 197 CYS B C 1
ATOM 4367 O O . CYS B 1 203 ? -4.283 40.260 191.709 1.00 42.01 197 CYS B O 1
ATOM 4370 N N . PHE B 1 204 ? -3.218 40.234 193.702 1.00 41.89 198 PHE B N 1
ATOM 4371 C CA . PHE B 1 204 ? -2.757 41.616 193.608 1.00 43.64 198 PHE B CA 1
ATOM 4372 C C . PHE B 1 204 ? -1.303 41.731 193.183 1.00 46.48 198 PHE B C 1
ATOM 4373 O O . PHE B 1 204 ? -0.769 42.847 193.141 1.00 45.89 198 PHE B O 1
ATOM 4381 N N . SER B 1 205 ? -0.674 40.618 192.809 1.00 38.07 199 SER B N 1
ATOM 4382 C CA . SER B 1 205 ? 0.740 40.568 192.477 1.00 42.06 199 SER B CA 1
ATOM 4383 C C . SER B 1 205 ? 0.955 40.436 190.970 1.00 42.88 199 SER B C 1
ATOM 4384 O O . SER B 1 205 ? 0.041 40.084 190.217 1.00 44.07 199 SER B O 1
ATOM 4387 N N . HIS B 1 206 ? 2.176 40.787 190.545 1.00 36.75 200 HIS B N 1
ATOM 4388 C CA . HIS B 1 206 ? 2.781 40.521 189.235 1.00 39.91 200 HIS B CA 1
ATOM 4389 C C . HIS B 1 206 ? 2.215 41.361 188.089 1.00 44.01 200 HIS B C 1
ATOM 4390 O O . HIS B 1 206 ? 2.528 41.087 186.920 1.00 45.83 200 HIS B O 1
ATOM 4397 N N . TRP B 1 207 ? 1.439 42.402 188.365 1.00 45.36 201 TRP B N 1
ATOM 4398 C CA . TRP B 1 207 ? 0.741 43.103 187.292 1.00 45.58 201 TRP B CA 1
ATOM 4399 C C . TRP B 1 207 ? 1.644 44.125 186.601 1.00 47.80 201 TRP B C 1
ATOM 4400 O O . TRP B 1 207 ? 2.270 44.962 187.255 1.00 47.54 201 TRP B O 1
ATOM 4411 N N . LYS B 1 208 ? 1.732 44.035 185.271 1.00 45.66 202 LYS B N 1
ATOM 4412 C CA . LYS B 1 208 ? 2.372 45.099 184.509 1.00 47.15 202 LYS B CA 1
ATOM 4413 C C . LYS B 1 208 ? 1.464 46.319 184.442 1.00 49.67 202 LYS B C 1
ATOM 4414 O O . LYS B 1 208 ? 1.904 47.451 184.665 1.00 46.95 202 LYS B O 1
ATOM 4420 N N . LYS B 1 209 ? 0.190 46.099 184.139 1.00 50.96 203 LYS B N 1
ATOM 4421 C CA . LYS B 1 209 ? -0.838 47.129 184.172 1.00 53.13 203 LYS B CA 1
ATOM 4422 C C . LYS B 1 209 ? -1.931 46.636 185.105 1.00 50.96 203 LYS B C 1
ATOM 4423 O O . LYS B 1 209 ? -2.332 45.470 185.017 1.00 46.53 203 LYS B O 1
ATOM 4425 N N . ILE B 1 210 ? -2.386 47.500 186.019 1.00 49.47 204 ILE B N 1
ATOM 4426 C CA . ILE B 1 210 ? -3.356 47.063 187.021 1.00 47.46 204 ILE B CA 1
ATOM 4427 C C . ILE B 1 210 ? -4.724 46.766 186.403 1.00 51.50 204 ILE B C 1
ATOM 4428 O O . ILE B 1 210 ? -5.512 46.002 186.977 1.00 52.18 204 ILE B O 1
ATOM 4433 N N . GLU B 1 211 ? -5.029 47.352 185.242 1.00 53.83 205 GLU B N 1
ATOM 4434 C CA . GLU B 1 211 ? -6.297 47.078 184.576 1.00 50.21 205 GLU B CA 1
ATOM 4435 C C . GLU B 1 211 ? -6.426 45.607 184.220 1.00 51.11 205 GLU B C 1
ATOM 4436 O O . GLU B 1 211 ? -7.542 45.083 184.114 1.00 52.08 205 GLU B O 1
ATOM 4438 N N . ASP B 1 212 ? -5.299 44.931 184.004 1.00 46.40 206 ASP B N 1
ATOM 4439 C CA . ASP B 1 212 ? -5.343 43.504 183.713 1.00 47.87 206 ASP B CA 1
ATOM 4440 C C . ASP B 1 212 ? -5.951 42.713 184.867 1.00 48.26 206 ASP B C 1
ATOM 4441 O O . ASP B 1 212 ? -6.610 41.695 184.634 1.00 44.32 206 ASP B O 1
ATOM 4446 N N . GLN B 1 213 ? -5.749 43.159 186.115 1.00 43.11 207 GLN B N 1
ATOM 4447 C CA . GLN B 1 213 ? -6.321 42.436 187.248 1.00 45.76 207 GLN B CA 1
ATOM 4448 C C . GLN B 1 213 ? -7.838 42.452 187.201 1.00 45.38 207 GLN B C 1
ATOM 4449 O O . GLN B 1 213 ? -8.491 41.511 187.674 1.00 38.81 207 GLN B O 1
ATOM 4455 N N . LEU B 1 214 ? -8.407 43.508 186.632 1.00 42.51 208 LEU B N 1
ATOM 4456 C CA . LEU B 1 214 ? -9.847 43.640 186.473 1.00 47.99 208 LEU B CA 1
ATOM 4457 C C . LEU B 1 214 ? -10.303 43.207 185.079 1.00 39.06 208 LEU B C 1
ATOM 4458 O O . LEU B 1 214 ? -11.334 43.672 184.587 1.00 40.96 208 LEU B O 1
ATOM 4463 N N . SER B 1 215 ? -9.557 42.313 184.438 1.00 40.38 209 SER B N 1
ATOM 4464 C CA . SER B 1 215 ? -9.939 41.856 183.111 1.00 40.39 209 SER B CA 1
ATOM 4465 C C . SER B 1 215 ? -11.258 41.094 183.194 1.00 42.06 209 SER B C 1
ATOM 4466 O O . SER B 1 215 ? -11.409 40.222 184.060 1.00 36.32 209 SER B O 1
ATOM 4469 N N . PRO B 1 216 ? -12.239 41.412 182.352 1.00 39.27 210 PRO B N 1
ATOM 4470 C CA . PRO B 1 216 ? -13.442 40.578 182.277 1.00 39.15 210 PRO B CA 1
ATOM 4471 C C . PRO B 1 216 ? -13.161 39.324 181.465 1.00 37.54 210 PRO B C 1
ATOM 4472 O O . PRO B 1 216 ? -12.458 39.354 180.451 1.00 38.22 210 PRO B O 1
ATOM 4476 N N . ILE B 1 217 ? -13.721 38.210 181.910 1.00 35.32 211 ILE B N 1
ATOM 4477 C CA . ILE B 1 217 ? -13.544 36.936 181.229 1.00 37.60 211 ILE B CA 1
ATOM 4478 C C . ILE B 1 217 ? -14.919 36.345 180.982 1.00 35.87 211 ILE B C 1
ATOM 4479 O O . ILE B 1 217 ? -15.721 36.205 181.915 1.00 35.68 211 ILE B O 1
ATOM 4484 N N . LYS B 1 218 ? -15.187 35.997 179.731 1.00 35.72 212 LYS B N 1
ATOM 4485 C CA . LYS B 1 218 ? -16.461 35.400 179.365 1.00 38.25 212 LYS B CA 1
ATOM 4486 C C . LYS B 1 218 ? -16.334 33.888 179.458 1.00 34.06 212 LYS B C 1
ATOM 4487 O O . LYS B 1 218 ? -15.355 33.314 178.966 1.00 36.64 212 LYS B O 1
ATOM 4493 N N . VAL B 1 219 ? -17.321 33.255 180.084 1.00 31.08 213 VAL B N 1
ATOM 4494 C CA . VAL B 1 219 ? -17.431 31.799 180.149 1.00 34.76 213 VAL B CA 1
ATOM 4495 C C . VAL B 1 219 ? -18.901 31.422 179.882 1.00 35.33 213 VAL B C 1
ATOM 4496 O O . VAL B 1 219 ? -19.805 32.224 180.125 1.00 35.40 213 VAL B O 1
ATOM 4500 N N . PRO B 1 220 ? -19.148 30.222 179.335 1.00 35.46 214 PRO B N 1
ATOM 4501 C CA . PRO B 1 220 ? -18.157 29.264 178.832 1.00 35.55 214 PRO B CA 1
ATOM 4502 C C . PRO B 1 220 ? -17.757 29.609 177.400 1.00 36.06 214 PRO B C 1
ATOM 4503 O O . PRO B 1 220 ? -18.539 30.246 176.686 1.00 37.15 214 PRO B O 1
ATOM 4507 N N . ASP B 1 221 ? -16.563 29.189 176.993 1.00 34.02 215 ASP B N 1
ATOM 4508 C CA . ASP B 1 221 ? -16.070 29.402 175.637 1.00 38.86 215 ASP B CA 1
ATOM 4509 C C . ASP B 1 221 ? -16.638 28.396 174.633 1.00 41.26 215 ASP B C 1
ATOM 4510 O O . ASP B 1 221 ? -16.317 28.479 173.443 1.00 42.21 215 ASP B O 1
ATOM 4515 N N . ILE B 1 222 ? -17.478 27.464 175.069 1.00 35.49 216 ILE B N 1
ATOM 4516 C CA . ILE B 1 222 ? -18.071 26.482 174.169 1.00 40.53 216 ILE B CA 1
ATOM 4517 C C . ILE B 1 222 ? -19.572 26.390 174.408 1.00 42.69 216 ILE B C 1
ATOM 4518 O O . ILE B 1 222 ? -20.069 26.670 175.505 1.00 40.25 216 ILE B O 1
ATOM 4523 N N . GLU B 1 223 ? -20.293 26.009 173.355 1.00 44.78 217 GLU B N 1
ATOM 4524 C CA . GLU B 1 223 ? -21.743 25.870 173.371 1.00 41.14 217 GLU B CA 1
ATOM 4525 C C . GLU B 1 223 ? -22.147 24.524 173.951 1.00 37.34 217 GLU B C 1
ATOM 4526 O O . GLU B 1 223 ? -21.336 23.601 174.074 1.00 34.65 217 GLU B O 1
ATOM 4532 N N . ALA B 1 224 ? -23.439 24.409 174.278 1.00 36.87 218 ALA B N 1
ATOM 4533 C CA . ALA B 1 224 ? -23.996 23.158 174.781 1.00 32.64 218 ALA B CA 1
ATOM 4534 C C . ALA B 1 224 ? -24.162 22.138 173.658 1.00 36.99 218 ALA B C 1
ATOM 4535 O O . ALA B 1 224 ? -24.630 22.471 172.558 1.00 33.65 218 ALA B O 1
ATOM 4537 N N . TRP B 1 225 ? -23.876 20.880 173.989 1.00 38.83 219 TRP B N 1
ATOM 4538 C CA . TRP B 1 225 ? -24.027 19.716 173.131 1.00 39.60 219 TRP B CA 1
ATOM 4539 C C . TRP B 1 225 ? -24.598 18.592 173.978 1.00 41.68 219 TRP B C 1
ATOM 4540 O O . TRP B 1 225 ? -24.225 18.427 175.141 1.00 41.99 219 TRP B O 1
ATOM 4551 N N . SER B 1 226 ? -25.516 17.835 173.396 1.00 39.04 220 SER B N 1
ATOM 4552 C CA . SER B 1 226 ? -26.183 16.788 174.147 1.00 42.65 220 SER B CA 1
ATOM 4553 C C . SER B 1 226 ? -25.243 15.610 174.396 1.00 48.17 220 SER B C 1
ATOM 4554 O O . SER B 1 226 ? -24.363 15.298 173.587 1.00 43.38 220 SER B O 1
ATOM 4557 N N . SER B 1 227 ? -25.423 14.984 175.555 1.00 42.51 221 SER B N 1
ATOM 4558 C CA . SER B 1 227 ? -24.889 13.659 175.836 1.00 54.68 221 SER B CA 1
ATOM 4559 C C . SER B 1 227 ? -25.890 12.636 175.320 1.00 57.55 221 SER B C 1
ATOM 4560 O O . SER B 1 227 ? -27.039 12.601 175.779 1.00 57.05 221 SER B O 1
ATOM 4563 N N . ASN B 1 228 ? -25.464 11.821 174.359 1.00 54.32 222 ASN B N 1
ATOM 4564 C CA . ASN B 1 228 ? -26.354 10.907 173.660 1.00 59.15 222 ASN B CA 1
ATOM 4565 C C . ASN B 1 228 ? -25.934 9.473 173.936 1.00 62.77 222 ASN B C 1
ATOM 4566 O O . ASN B 1 228 ? -24.747 9.142 173.840 1.00 63.54 222 ASN B O 1
ATOM 4571 N N . LYS B 1 229 ? -26.911 8.634 174.285 1.00 66.20 223 LYS B N 1
ATOM 4572 C CA . LYS B 1 229 ? -26.643 7.222 174.531 1.00 66.17 223 LYS B CA 1
ATOM 4573 C C . LYS B 1 229 ? -26.049 6.583 173.286 1.00 61.21 223 LYS B C 1
ATOM 4574 O O . LYS B 1 229 ? -26.522 6.811 172.170 1.00 61.33 223 LYS B O 1
ATOM 4576 N N . GLY B 1 230 ? -24.999 5.791 173.481 1.00 64.55 224 GLY B N 1
ATOM 4577 C CA . GLY B 1 230 ? -24.290 5.186 172.377 1.00 61.34 224 GLY B CA 1
ATOM 4578 C C . GLY B 1 230 ? -23.347 6.102 171.626 1.00 57.39 224 GLY B C 1
ATOM 4579 O O . GLY B 1 230 ? -22.658 5.626 170.715 1.00 59.65 224 GLY B O 1
ATOM 4580 N N . MET B 1 231 ? -23.280 7.396 171.978 1.00 54.21 225 MET B N 1
ATOM 4581 C CA . MET B 1 231 ? -22.399 8.353 171.306 1.00 56.39 225 MET B CA 1
ATOM 4582 C C . MET B 1 231 ? -21.544 9.144 172.290 1.00 55.70 225 MET B C 1
ATOM 4583 O O . MET B 1 231 ? -21.109 10.262 171.989 1.00 54.55 225 MET B O 1
ATOM 4588 N N . GLY B 1 232 ? -21.282 8.591 173.462 1.00 52.41 226 GLY B N 1
ATOM 4589 C CA . GLY B 1 232 ? -20.464 9.321 174.403 1.00 54.79 226 GLY B CA 1
ATOM 4590 C C . GLY B 1 232 ? -21.278 10.037 175.456 1.00 54.04 226 GLY B C 1
ATOM 4591 O O . GLY B 1 232 ? -21.979 11.008 175.163 1.00 60.47 226 GLY B O 1
ATOM 4592 N N . SER B 1 233 ? -21.229 9.516 176.673 1.00 52.93 227 SER B N 1
ATOM 4593 C CA . SER B 1 233 ? -21.953 10.015 177.829 1.00 56.53 227 SER B CA 1
ATOM 4594 C C . SER B 1 233 ? -20.983 10.550 178.879 1.00 53.64 227 SER B C 1
ATOM 4595 O O . SER B 1 233 ? -19.758 10.417 178.757 1.00 48.37 227 SER B O 1
ATOM 4598 N N . MET B 1 234 ? -21.567 11.149 179.928 1.00 51.12 228 MET B N 1
ATOM 4599 C CA . MET B 1 234 ? -20.865 11.667 181.100 1.00 51.82 228 MET B CA 1
ATOM 4600 C C . MET B 1 234 ? -21.591 11.243 182.371 1.00 50.99 228 MET B C 1
ATOM 4601 O O . MET B 1 234 ? -22.821 11.332 182.455 1.00 53.84 228 MET B O 1
ATOM 4606 N N . SER B 1 235 ? -20.832 10.760 183.352 1.00 48.82 229 SER B N 1
ATOM 4607 C CA . SER B 1 235 ? -21.364 10.477 184.683 1.00 47.43 229 SER B CA 1
ATOM 4608 C C . SER B 1 235 ? -20.299 10.879 185.695 1.00 47.85 229 SER B C 1
ATOM 4609 O O . SER B 1 235 ? -19.169 11.186 185.322 1.00 46.92 229 SER B O 1
ATOM 4612 N N . ILE B 1 236 ? -20.646 10.895 186.983 1.00 49.29 230 ILE B N 1
ATOM 4613 C CA . ILE B 1 236 ? -19.708 11.337 188.016 1.00 49.17 230 ILE B CA 1
ATOM 4614 C C . ILE B 1 236 ? -19.922 10.532 189.294 1.00 50.30 230 ILE B C 1
ATOM 4615 O O . ILE B 1 236 ? -21.044 10.464 189.805 1.00 52.19 230 ILE B O 1
ATOM 4620 N N . CYS B 1 237 ? -18.847 9.912 189.802 1.00 45.90 231 CYS B N 1
ATOM 4621 C CA . CYS B 1 237 ? -18.817 9.371 191.161 1.00 47.69 231 CYS B CA 1
ATOM 4622 C C . CYS B 1 237 ? -18.422 10.511 192.092 1.00 48.62 231 CYS B C 1
ATOM 4623 O O . CYS B 1 237 ? -17.266 10.976 192.080 1.00 44.52 231 CYS B O 1
ATOM 4626 N N . ALA B 1 238 ? -19.384 10.959 192.894 1.00 43.88 232 ALA B N 1
ATOM 4627 C CA . ALA B 1 238 ? -19.118 11.929 193.945 1.00 44.86 232 ALA B CA 1
ATOM 4628 C C . ALA B 1 238 ? -18.554 11.172 195.139 1.00 43.43 232 ALA B C 1
ATOM 4629 O O . ALA B 1 238 ? -19.284 10.463 195.833 1.00 50.64 232 ALA B O 1
ATOM 4631 N N . GLY B 1 239 ? -17.257 11.294 195.357 1.00 44.74 233 GLY B N 1
ATOM 4632 C CA . GLY B 1 239 ? -16.616 10.617 196.461 1.00 41.75 233 GLY B CA 1
ATOM 4633 C C . GLY B 1 239 ? -15.129 10.504 196.215 1.00 42.92 233 GLY B C 1
ATOM 4634 O O . GLY B 1 239 ? -14.598 10.956 195.200 1.00 38.63 233 GLY B O 1
ATOM 4635 N N . SER B 1 240 ? -14.462 9.908 197.190 1.00 39.74 234 SER B N 1
ATOM 4636 C CA . SER B 1 240 ? -13.029 9.729 197.081 1.00 38.73 234 SER B CA 1
ATOM 4637 C C . SER B 1 240 ? -12.713 8.677 196.023 1.00 37.66 234 SER B C 1
ATOM 4638 O O . SER B 1 240 ? -13.424 7.679 195.873 1.00 34.72 234 SER B O 1
ATOM 4641 N N . PHE B 1 241 ? -11.622 8.910 195.295 1.00 37.40 235 PHE B N 1
ATOM 4642 C CA . PHE B 1 241 ? -11.229 8.043 194.187 1.00 34.36 235 PHE B CA 1
ATOM 4643 C C . PHE B 1 241 ? -11.064 6.591 194.638 1.00 33.49 235 PHE B C 1
ATOM 4644 O O . PHE B 1 241 ? -11.640 5.665 194.046 1.00 33.04 235 PHE B O 1
ATOM 4652 N N . VAL B 1 242 ? -10.265 6.378 195.684 1.00 33.56 236 VAL B N 1
ATOM 4653 C CA . VAL B 1 242 ? -9.980 5.040 196.178 1.00 37.13 236 VAL B CA 1
ATOM 4654 C C . VAL B 1 242 ? -11.228 4.404 196.776 1.00 42.33 236 VAL B C 1
ATOM 4655 O O . VAL B 1 242 ? -11.406 3.183 196.706 1.00 45.09 236 VAL B O 1
ATOM 4659 N N . ASP B 1 243 ? -12.114 5.212 197.357 1.00 38.64 237 ASP B N 1
ATOM 4660 C CA . ASP B 1 243 ? -13.368 4.686 197.878 1.00 42.35 237 ASP B CA 1
ATOM 4661 C C . ASP B 1 243 ? -14.256 4.166 196.749 1.00 47.15 237 ASP B C 1
ATOM 4662 O O . ASP B 1 243 ? -14.827 3.069 196.849 1.00 46.14 237 ASP B O 1
ATOM 4667 N N . CYS B 1 244 ? -14.362 4.939 195.663 1.00 43.66 238 CYS B N 1
ATOM 4668 C CA . CYS B 1 244 ? -15.239 4.588 194.547 1.00 39.57 238 CYS B CA 1
ATOM 4669 C C . CYS B 1 244 ? -14.707 3.400 193.752 1.00 37.69 238 CYS B C 1
ATOM 4670 O O . CYS B 1 244 ? -15.493 2.597 193.241 1.00 37.86 238 CYS B O 1
ATOM 4673 N N . TYR B 1 245 ? -13.381 3.308 193.557 1.00 37.31 239 TYR B N 1
ATOM 4674 C CA . TYR B 1 245 ? -12.855 2.352 192.588 1.00 35.08 239 TYR B CA 1
ATOM 4675 C C . TYR B 1 245 ? -11.706 1.494 193.097 1.00 41.64 239 TYR B C 1
ATOM 4676 O O . TYR B 1 245 ? -11.051 0.840 192.281 1.00 40.84 239 TYR B O 1
ATOM 4685 N N . GLY B 1 246 ? -11.423 1.495 194.396 1.00 45.04 240 GLY B N 1
ATOM 4686 C CA . GLY B 1 246 ? -10.236 0.827 194.898 1.00 45.14 240 GLY B CA 1
ATOM 4687 C C . GLY B 1 246 ? -10.330 -0.686 194.836 1.00 49.04 240 GLY B C 1
ATOM 4688 O O . GLY B 1 246 ? -11.353 -1.273 194.483 1.00 49.13 240 GLY B O 1
ATOM 4689 N N . ARG B 1 247 ? -9.218 -1.332 195.180 1.00 44.83 241 ARG B N 1
ATOM 4690 C CA . ARG B 1 247 ? -9.255 -2.773 195.365 1.00 50.34 241 ARG B CA 1
ATOM 4691 C C . ARG B 1 247 ? -10.193 -3.103 196.517 1.00 52.36 241 ARG B C 1
ATOM 4692 O O . ARG B 1 247 ? -10.349 -2.327 197.462 1.00 53.27 241 ARG B O 1
ATOM 4700 N N . ASN B 1 248 ? -10.824 -4.269 196.445 1.00 55.21 242 ASN B N 1
ATOM 4701 C CA . ASN B 1 248 ? -11.693 -4.681 197.538 1.00 58.00 242 ASN B CA 1
ATOM 4702 C C . ASN B 1 248 ? -10.947 -5.492 198.590 1.00 57.65 242 ASN B C 1
ATOM 4703 O O . ASN B 1 248 ? -11.484 -5.711 199.683 1.00 54.26 242 ASN B O 1
ATOM 4708 N N . GLN B 1 249 ? -9.707 -5.881 198.306 1.00 58.30 243 GLN B N 1
ATOM 4709 C CA . GLN B 1 249 ? -8.864 -6.615 199.236 1.00 60.36 243 GLN B CA 1
ATOM 4710 C C . GLN B 1 249 ? -7.454 -6.041 199.218 1.00 60.30 243 GLN B C 1
ATOM 4711 O O . GLN B 1 249 ? -6.951 -5.639 198.163 1.00 59.71 243 GLN B O 1
ATOM 4717 N N . GLY B 1 250 ? -6.827 -5.991 200.392 1.00 58.40 244 GLY B N 1
ATOM 4718 C CA . GLY B 1 250 ? -5.451 -5.557 200.525 1.00 59.32 244 GLY B CA 1
ATOM 4719 C C . GLY B 1 250 ? -5.232 -4.064 200.643 1.00 54.78 244 GLY B C 1
ATOM 4720 O O . GLY B 1 250 ? -4.082 -3.641 200.773 1.00 52.75 244 GLY B O 1
ATOM 4721 N N . THR B 1 251 ? -6.284 -3.257 200.625 1.00 56.23 245 THR B N 1
ATOM 4722 C CA . THR B 1 251 ? -6.175 -1.808 200.754 1.00 55.92 245 THR B CA 1
ATOM 4723 C C . THR B 1 251 ? -6.587 -1.406 202.162 1.00 57.82 245 THR B C 1
ATOM 4724 O O . THR B 1 251 ? -7.676 -1.770 202.624 1.00 55.96 245 THR B O 1
ATOM 4728 N N . LYS B 1 252 ? -5.711 -0.669 202.843 1.00 49.88 246 LYS B N 1
ATOM 4729 C CA . LYS B 1 252 ? -5.996 -0.259 204.207 1.00 50.03 246 LYS B CA 1
ATOM 4730 C C . LYS B 1 252 ? -7.154 0.720 204.203 1.00 55.50 246 LYS B C 1
ATOM 4731 O O . LYS B 1 252 ? -7.288 1.554 203.305 1.00 61.98 246 LYS B O 1
ATOM 4733 N N . ILE B 1 253 ? -8.007 0.593 205.172 1.00 58.93 247 ILE B N 1
ATOM 4734 C CA . ILE B 1 253 ? -9.125 1.513 205.271 1.00 60.61 247 ILE B CA 1
ATOM 4735 C C . ILE B 1 253 ? -8.663 2.761 206.008 1.00 64.23 247 ILE B C 1
ATOM 4736 O O . ILE B 1 253 ? -7.797 2.707 206.892 1.00 55.22 247 ILE B O 1
ATOM 4741 N N . SER B 1 254 ? -9.148 3.907 205.543 1.00 61.90 248 SER B N 1
ATOM 4742 C CA . SER B 1 254 ? -8.710 5.202 206.022 1.00 56.52 248 SER B CA 1
ATOM 4743 C C . SER B 1 254 ? -9.856 6.194 205.838 1.00 63.42 248 SER B C 1
ATOM 4744 O O . SER B 1 254 ? -11.029 5.805 205.789 1.00 63.63 248 SER B O 1
ATOM 4747 N N . SER B 1 255 ? -9.510 7.482 205.804 1.00 61.70 249 SER B N 1
ATOM 4748 C CA . SER B 1 255 ? -10.487 8.498 205.447 1.00 66.29 249 SER B CA 1
ATOM 4749 C C . SER B 1 255 ? -10.921 8.346 203.992 1.00 65.54 249 SER B C 1
ATOM 4750 O O . SER B 1 255 ? -12.103 8.515 203.673 1.00 63.05 249 SER B O 1
ATOM 4753 N N . HIS B 1 256 ? -9.995 7.979 203.100 1.00 61.17 250 HIS B N 1
ATOM 4754 C CA . HIS B 1 256 ? -10.318 7.891 201.683 1.00 56.07 250 HIS B CA 1
ATOM 4755 C C . HIS B 1 256 ? -10.649 6.468 201.236 1.00 57.63 250 HIS B C 1
ATOM 4756 O O . HIS B 1 256 ? -10.759 6.219 200.031 1.00 54.00 250 HIS B O 1
ATOM 4763 N N . TYR B 1 257 ? -10.813 5.532 202.170 1.00 58.29 251 TYR B N 1
ATOM 4764 C CA . TYR B 1 257 ? -11.217 4.169 201.819 1.00 53.74 251 TYR B CA 1
ATOM 4765 C C . TYR B 1 257 ? -12.132 3.624 202.910 1.00 56.54 251 TYR B C 1
ATOM 4766 O O . TYR B 1 257 ? -11.686 3.398 204.042 1.00 53.48 251 TYR B O 1
ATOM 4775 N N . THR B 1 258 ? -13.388 3.365 202.562 1.00 43.48 252 THR B N 1
ATOM 4776 C CA . THR B 1 258 ? -14.353 2.834 203.511 1.00 57.33 252 THR B CA 1
ATOM 4777 C C . THR B 1 258 ? -14.768 1.430 203.091 1.00 60.08 252 THR B C 1
ATOM 4778 O O . THR B 1 258 ? -14.507 0.991 201.966 1.00 60.52 252 THR B O 1
ATOM 4782 N N . PHE B 1 259 ? -15.353 0.690 204.037 1.00 64.46 253 PHE B N 1
ATOM 4783 C CA . PHE B 1 259 ? -15.727 -0.699 203.782 1.00 68.94 253 PHE B CA 1
ATOM 4784 C C . PHE B 1 259 ? -17.231 -0.960 203.907 1.00 66.87 253 PHE B C 1
ATOM 4785 O O . PHE B 1 259 ? -17.643 -2.087 204.186 1.00 68.16 253 PHE B O 1
ATOM 4793 N N . SER B 1 260 ? -18.063 0.066 203.744 1.00 64.82 254 SER B N 1
ATOM 4794 C CA . SER B 1 260 ? -19.505 -0.154 203.704 1.00 65.54 254 SER B CA 1
ATOM 4795 C C . SER B 1 260 ? -19.887 -0.973 202.467 1.00 72.48 254 SER B C 1
ATOM 4796 O O . SER B 1 260 ? -19.118 -1.096 201.508 1.00 71.76 254 SER B O 1
ATOM 4799 N N . ARG B 1 261 ? -21.082 -1.575 202.518 1.00 70.02 255 ARG B N 1
ATOM 4800 C CA . ARG B 1 261 ? -21.539 -2.422 201.416 1.00 68.48 255 ARG B CA 1
ATOM 4801 C C . ARG B 1 261 ? -21.646 -1.640 200.107 1.00 66.78 255 ARG B C 1
ATOM 4802 O O . ARG B 1 261 ? -21.325 -2.168 199.035 1.00 64.50 255 ARG B O 1
ATOM 4804 N N . ARG B 1 262 ? -22.107 -0.384 200.171 1.00 63.36 256 ARG B N 1
ATOM 4805 C CA . ARG B 1 262 ? -22.230 0.434 198.965 1.00 68.77 256 ARG B CA 1
ATOM 4806 C C . ARG B 1 262 ? -20.913 0.484 198.205 1.00 65.86 256 ARG B C 1
ATOM 4807 O O . ARG B 1 262 ? -20.844 0.125 197.024 1.00 60.33 256 ARG B O 1
ATOM 4815 N N . MET B 1 263 ? -19.852 0.923 198.886 1.00 65.25 257 MET B N 1
ATOM 4816 C CA . MET B 1 263 ? -18.554 1.113 198.252 1.00 67.17 257 MET B CA 1
ATOM 4817 C C . MET B 1 263 ? -17.891 -0.215 197.897 1.00 64.57 257 MET B C 1
ATOM 4818 O O . MET B 1 263 ? -17.129 -0.276 196.928 1.00 60.57 257 MET B O 1
ATOM 4823 N N . GLN B 1 264 ? -18.130 -1.271 198.682 1.00 67.21 258 GLN B N 1
ATOM 4824 C CA . GLN B 1 264 ? -17.652 -2.595 198.293 1.00 62.54 258 GLN B CA 1
ATOM 4825 C C . GLN B 1 264 ? -18.269 -3.018 196.964 1.00 57.24 258 GLN B C 1
ATOM 4826 O O . GLN B 1 264 ? -17.589 -3.597 196.106 1.00 58.95 258 GLN B O 1
ATOM 4832 N N . LEU B 1 265 ? -19.558 -2.726 196.775 1.00 56.08 259 LEU B N 1
ATOM 4833 C CA . LEU B 1 265 ? -20.212 -3.033 195.507 1.00 60.92 259 LEU B CA 1
ATOM 4834 C C . LEU B 1 265 ? -19.666 -2.156 194.382 1.00 57.55 259 LEU B C 1
ATOM 4835 O O . LEU B 1 265 ? -19.332 -2.656 193.299 1.00 54.04 259 LEU B O 1
ATOM 4837 N N . SER B 1 266 ? -19.548 -0.846 194.630 1.00 55.68 260 SER B N 1
ATOM 4838 C CA . SER B 1 266 ? -19.042 0.058 193.597 1.00 56.80 260 SER B CA 1
ATOM 4839 C C . SER B 1 266 ? -17.644 -0.348 193.156 1.00 49.13 260 SER B C 1
ATOM 4840 O O . SER B 1 266 ? -17.333 -0.327 191.957 1.00 44.31 260 SER B O 1
ATOM 4843 N N . ARG B 1 267 ? -16.801 -0.762 194.110 1.00 54.16 261 ARG B N 1
ATOM 4844 C CA . ARG B 1 267 ? -15.468 -1.250 193.772 1.00 55.46 261 ARG B CA 1
ATOM 4845 C C . ARG B 1 267 ? -15.523 -2.585 193.050 1.00 52.12 261 ARG B C 1
ATOM 4846 O O . ARG B 1 267 ? -14.679 -2.852 192.187 1.00 54.55 261 ARG B O 1
ATOM 4854 N N . ALA B 1 268 ? -16.487 -3.443 193.402 1.00 53.69 262 ALA B N 1
ATOM 4855 C CA . ALA B 1 268 ? -16.608 -4.729 192.720 1.00 55.06 262 ALA B CA 1
ATOM 4856 C C . ALA B 1 268 ? -16.957 -4.536 191.250 1.00 53.77 262 ALA B C 1
ATOM 4857 O O . ALA B 1 268 ? -16.347 -5.155 190.370 1.00 52.73 262 ALA B O 1
ATOM 4859 N N . LYS B 1 269 ? -17.941 -3.674 190.965 1.00 47.20 263 LYS B N 1
ATOM 4860 C CA . LYS B 1 269 ? -18.269 -3.364 189.578 1.00 47.87 263 LYS B CA 1
ATOM 4861 C C . LYS B 1 269 ? -17.216 -2.488 188.910 1.00 47.09 263 LYS B C 1
ATOM 4862 O O . LYS B 1 269 ? -17.213 -2.368 187.682 1.00 46.32 263 LYS B O 1
ATOM 4864 N N . ALA B 1 270 ? -16.302 -1.906 189.682 1.00 48.72 264 ALA B N 1
ATOM 4865 C CA . ALA B 1 270 ? -15.295 -1.041 189.098 1.00 42.76 264 ALA B CA 1
ATOM 4866 C C . ALA B 1 270 ? -14.129 -1.831 188.509 1.00 44.63 264 ALA B C 1
ATOM 4867 O O . ALA B 1 270 ? -13.449 -1.329 187.603 1.00 40.07 264 ALA B O 1
ATOM 4869 N N . GLU B 1 271 ? -13.886 -3.045 189.005 1.00 40.40 265 GLU B N 1
ATOM 4870 C CA . GLU B 1 271 ? -12.737 -3.828 188.566 1.00 43.05 265 GLU B CA 1
ATOM 4871 C C . GLU B 1 271 ? -12.786 -4.078 187.063 1.00 45.05 265 GLU B C 1
ATOM 4872 O O . GLU B 1 271 ? -13.806 -4.521 186.524 1.00 43.26 265 GLU B O 1
ATOM 4878 N N . ASN B 1 272 ? -11.668 -3.801 186.393 1.00 38.26 266 ASN B N 1
ATOM 4879 C CA . ASN B 1 272 ? -11.519 -4.007 184.952 1.00 38.85 266 ASN B CA 1
ATOM 4880 C C . ASN B 1 272 ? -12.685 -3.403 184.176 1.00 41.97 266 ASN B C 1
ATOM 4881 O O . ASN B 1 272 ? -13.169 -3.974 183.199 1.00 42.98 266 ASN B O 1
ATOM 4886 N N . SER B 1 273 ? -13.095 -2.195 184.556 1.00 41.64 267 SER B N 1
ATOM 4887 C CA . SER B 1 273 ? -14.272 -1.606 183.939 1.00 36.87 267 SER B CA 1
ATOM 4888 C C . SER B 1 273 ? -13.945 -0.466 182.993 1.00 38.89 267 SER B C 1
ATOM 4889 O O . SER B 1 273 ? -14.848 0.022 182.304 1.00 42.60 267 SER B O 1
ATOM 4892 N N . LYS B 1 274 ? -12.693 -0.039 182.924 1.00 36.66 268 LYS B N 1
ATOM 4893 C CA . LYS B 1 274 ? -12.346 1.132 182.138 1.00 36.34 268 LYS B CA 1
ATOM 4894 C C . LYS B 1 274 ? -11.238 0.789 181.155 1.00 35.13 268 LYS B C 1
ATOM 4895 O O . LYS B 1 274 ? -10.351 -0.024 181.455 1.00 34.13 268 LYS B O 1
ATOM 4901 N N . ASP B 1 275 ? -11.333 1.400 179.975 1.00 35.02 269 ASP B N 1
ATOM 4902 C CA . ASP B 1 275 ? -10.309 1.348 178.938 1.00 37.04 269 ASP B CA 1
ATOM 4903 C C . ASP B 1 275 ? -9.234 2.405 179.138 1.00 41.85 269 ASP B C 1
ATOM 4904 O O . ASP B 1 275 ? -8.077 2.178 178.763 1.00 40.34 269 ASP B O 1
ATOM 4909 N N . VAL B 1 276 ? -9.593 3.570 179.689 1.00 32.38 270 VAL B N 1
ATOM 4910 C CA . VAL B 1 276 ? -8.661 4.681 179.843 1.00 37.06 270 VAL B CA 1
ATOM 4911 C C . VAL B 1 276 ? -8.869 5.329 181.209 1.00 36.38 270 VAL B C 1
ATOM 4912 O O . VAL B 1 276 ? -10.005 5.573 181.626 1.00 33.37 270 VAL B O 1
ATOM 4916 N N . VAL B 1 277 ? -7.769 5.612 181.901 1.00 32.91 271 VAL B N 1
ATOM 4917 C CA . VAL B 1 277 ? -7.775 6.467 183.079 1.00 33.20 271 VAL B CA 1
ATOM 4918 C C . VAL B 1 277 ? -6.917 7.683 182.764 1.00 32.82 271 VAL B C 1
ATOM 4919 O O . VAL B 1 277 ? -5.761 7.537 182.339 1.00 31.05 271 VAL B O 1
ATOM 4923 N N . VAL B 1 278 ? -7.473 8.876 182.958 1.00 27.00 272 VAL B N 1
ATOM 4924 C CA . VAL B 1 278 ? -6.742 10.124 182.715 1.00 29.40 272 VAL B CA 1
ATOM 4925 C C . VAL B 1 278 ? -6.644 10.884 184.038 1.00 34.23 272 VAL B C 1
ATOM 4926 O O . VAL B 1 278 ? -7.667 11.352 184.564 1.00 29.50 272 VAL B O 1
ATOM 4930 N N . THR B 1 279 ? -5.424 10.985 184.594 1.00 28.04 273 THR B N 1
ATOM 4931 C CA . THR B 1 279 ? -5.157 11.803 185.780 1.00 29.40 273 THR B CA 1
ATOM 4932 C C . THR B 1 279 ? -4.489 13.109 185.358 1.00 34.93 273 THR B C 1
ATOM 4933 O O . THR B 1 279 ? -3.409 13.101 184.756 1.00 29.03 273 THR B O 1
ATOM 4937 N N . ASN B 1 280 ? -5.133 14.225 185.688 1.00 32.54 274 ASN B N 1
ATOM 4938 C CA . ASN B 1 280 ? -4.785 15.555 185.190 1.00 31.39 274 ASN B CA 1
ATOM 4939 C C . ASN B 1 280 ? -4.712 16.467 186.411 1.00 30.79 274 ASN B C 1
ATOM 4940 O O . ASN B 1 280 ? -5.744 16.807 186.994 1.00 27.28 274 ASN B O 1
ATOM 4945 N N . PHE B 1 281 ? -3.492 16.813 186.830 1.00 27.71 275 PHE B N 1
ATOM 4946 C CA . PHE B 1 281 ? -3.275 17.535 188.086 1.00 31.55 275 PHE B CA 1
ATOM 4947 C C . PHE B 1 281 ? -3.911 16.793 189.256 1.00 30.44 275 PHE B C 1
ATOM 4948 O O . PHE B 1 281 ? -4.531 17.402 190.130 1.00 29.94 275 PHE B O 1
ATOM 4956 N N . PHE B 1 282 ? -3.791 15.468 189.262 1.00 27.38 276 PHE B N 1
ATOM 4957 C CA . PHE B 1 282 ? -4.457 14.667 190.287 1.00 26.00 276 PHE B CA 1
ATOM 4958 C C . PHE B 1 282 ? -3.529 13.750 191.060 1.00 25.97 276 PHE B C 1
ATOM 4959 O O . PHE B 1 282 ? -3.761 13.521 192.246 1.00 27.13 276 PHE B O 1
ATOM 4967 N N . ILE B 1 283 ? -2.515 13.168 190.413 1.00 26.12 277 ILE B N 1
ATOM 4968 C CA . ILE B 1 283 ? -1.804 12.045 191.023 1.00 25.85 277 ILE B CA 1
ATOM 4969 C C . ILE B 1 283 ? -1.079 12.441 192.294 1.00 28.97 277 ILE B C 1
ATOM 4970 O O . ILE B 1 283 ? -0.749 11.569 193.109 1.00 26.49 277 ILE B O 1
ATOM 4975 N N . ASP B 1 284 ? -0.870 13.742 192.513 1.00 26.57 278 ASP B N 1
ATOM 4976 C CA . ASP B 1 284 ? -0.126 14.243 193.656 1.00 28.19 278 ASP B CA 1
ATOM 4977 C C . ASP B 1 284 ? -1.023 14.768 194.774 1.00 29.28 278 ASP B C 1
ATOM 4978 O O . ASP B 1 284 ? -0.516 15.355 195.736 1.00 29.24 278 ASP B O 1
ATOM 4983 N N . THR B 1 285 ? -2.334 14.534 194.694 1.00 29.15 279 THR B N 1
ATOM 4984 C CA . THR B 1 285 ? -3.288 15.133 195.624 1.00 32.79 279 THR B CA 1
ATOM 4985 C C . THR B 1 285 ? -3.508 14.326 196.893 1.00 33.93 279 THR B C 1
ATOM 4986 O O . THR B 1 285 ? -4.148 14.835 197.812 1.00 32.93 279 THR B O 1
ATOM 4990 N N . GLY B 1 286 ? -3.056 13.068 196.953 1.00 32.64 280 GLY B N 1
ATOM 4991 C CA . GLY B 1 286 ? -3.435 12.180 198.028 1.00 29.17 280 GLY B CA 1
ATOM 4992 C C . GLY B 1 286 ? -2.388 12.074 199.131 1.00 33.90 280 GLY B C 1
ATOM 4993 O O . GLY B 1 286 ? -1.272 12.565 199.035 1.00 32.22 280 GLY B O 1
ATOM 4994 N N . SER B 1 287 ? -2.787 11.417 200.212 1.00 31.78 281 SER B N 1
ATOM 4995 C CA . SER B 1 287 ? -1.845 11.112 201.277 1.00 36.89 281 SER B CA 1
ATOM 4996 C C . SER B 1 287 ? -1.105 9.805 201.037 1.00 32.97 281 SER B C 1
ATOM 4997 O O . SER B 1 287 ? -0.149 9.512 201.760 1.00 37.41 281 SER B O 1
ATOM 5000 N N . ASN B 1 288 ? -1.506 9.025 200.038 1.00 30.40 282 ASN B N 1
ATOM 5001 C CA . ASN B 1 288 ? -0.817 7.768 199.738 1.00 34.23 282 ASN B CA 1
ATOM 5002 C C . ASN B 1 288 ? -0.944 7.509 198.239 1.00 30.28 282 ASN B C 1
ATOM 5003 O O . ASN B 1 288 ? -1.926 6.910 197.790 1.00 30.24 282 ASN B O 1
ATOM 5008 N N . ILE B 1 289 ? 0.062 7.933 197.478 1.00 29.39 283 ILE B N 1
ATOM 5009 C CA . ILE B 1 289 ? 0.015 7.753 196.029 1.00 32.23 283 ILE B CA 1
ATOM 5010 C C . ILE B 1 289 ? -0.028 6.272 195.660 1.00 27.62 283 ILE B C 1
ATOM 5011 O O . ILE B 1 289 ? -0.570 5.906 194.609 1.00 30.43 283 ILE B O 1
ATOM 5016 N N . LEU B 1 290 ? 0.485 5.392 196.529 1.00 29.29 284 LEU B N 1
ATOM 5017 C CA . LEU B 1 290 ? 0.424 3.955 196.253 1.00 35.09 284 LEU B CA 1
ATOM 5018 C C . LEU B 1 290 ? -1.020 3.450 196.227 1.00 30.69 284 LEU B C 1
ATOM 5019 O O . LEU B 1 290 ? -1.341 2.539 195.452 1.00 32.38 284 LEU B O 1
ATOM 5024 N N . ASP B 1 291 ? -1.905 4.034 197.043 1.00 29.57 285 ASP B N 1
ATOM 5025 C CA . ASP B 1 291 ? -3.331 3.731 196.918 1.00 34.01 285 ASP B CA 1
ATOM 5026 C C . ASP B 1 291 ? -3.861 4.136 195.550 1.00 31.76 285 ASP B C 1
ATOM 5027 O O . ASP B 1 291 ? -4.675 3.421 194.954 1.00 33.01 285 ASP B O 1
ATOM 5032 N N . TYR B 1 292 ? -3.423 5.294 195.048 1.00 32.00 286 TYR B N 1
ATOM 5033 C CA . TYR B 1 292 ? -3.845 5.746 193.725 1.00 30.51 286 TYR B CA 1
ATOM 5034 C C . TYR B 1 292 ? -3.397 4.770 192.641 1.00 33.78 286 TYR B C 1
ATOM 5035 O O . TYR B 1 292 ? -4.172 4.430 191.737 1.00 30.87 286 TYR B O 1
ATOM 5044 N N . LEU B 1 293 ? -2.127 4.338 192.701 1.00 29.61 287 LEU B N 1
ATOM 5045 C CA . LEU B 1 293 ? -1.603 3.417 191.696 1.00 30.87 287 LEU B CA 1
ATOM 5046 C C . LEU B 1 293 ? -2.349 2.088 191.741 1.00 31.59 287 LEU B C 1
ATOM 5047 O O . LEU B 1 293 ? -2.753 1.559 190.697 1.00 32.48 287 LEU B O 1
ATOM 5052 N N . ASP B 1 294 ? -2.564 1.557 192.954 1.00 31.13 288 ASP B N 1
ATOM 5053 C CA . ASP B 1 294 ? -3.377 0.355 193.135 1.00 35.17 288 ASP B CA 1
ATOM 5054 C C . ASP B 1 294 ? -4.748 0.513 192.499 1.00 37.65 288 ASP B C 1
ATOM 5055 O O . ASP B 1 294 ? -5.240 -0.394 191.819 1.00 37.03 288 ASP B O 1
ATOM 5060 N N . THR B 1 295 ? -5.384 1.667 192.713 1.00 36.26 289 THR B N 1
ATOM 5061 C CA . THR B 1 295 ? -6.739 1.864 192.210 1.00 33.30 289 THR B CA 1
ATOM 5062 C C . THR B 1 295 ? -6.766 1.941 190.691 1.00 35.31 289 THR B C 1
ATOM 5063 O O . THR B 1 295 ? -7.694 1.427 190.048 1.00 34.84 289 THR B O 1
ATOM 5067 N N . ILE B 1 296 ? -5.769 2.595 190.102 1.00 30.75 290 ILE B N 1
ATOM 5068 C CA . ILE B 1 296 ? -5.692 2.674 188.646 1.00 33.71 290 ILE B CA 1
ATOM 5069 C C . ILE B 1 296 ? -5.518 1.279 188.050 1.00 32.86 290 ILE B C 1
ATOM 5070 O O . ILE B 1 296 ? -6.160 0.924 187.054 1.00 34.78 290 ILE B O 1
ATOM 5075 N N . GLY B 1 297 ? -4.625 0.480 188.627 1.00 32.80 291 GLY B N 1
ATOM 5076 C CA . GLY B 1 297 ? -4.450 -0.881 188.135 1.00 36.56 291 GLY B CA 1
ATOM 5077 C C . GLY B 1 297 ? -5.691 -1.733 188.315 1.00 40.55 291 GLY B C 1
ATOM 5078 O O . GLY B 1 297 ? -6.006 -2.576 187.467 1.00 35.91 291 GLY B O 1
ATOM 5079 N N . HIS B 1 298 ? -6.418 -1.515 189.410 1.00 32.64 292 HIS B N 1
ATOM 5080 C CA . HIS B 1 298 ? -7.643 -2.257 189.650 1.00 35.94 292 HIS B CA 1
ATOM 5081 C C . HIS B 1 298 ? -8.690 -1.931 188.598 1.00 38.19 292 HIS B C 1
ATOM 5082 O O . HIS B 1 298 ? -9.194 -2.826 187.907 1.00 38.40 292 HIS B O 1
ATOM 5089 N N . VAL B 1 299 ? -8.980 -0.644 188.417 1.00 36.98 293 VAL B N 1
ATOM 5090 C CA . VAL B 1 299 ? -10.109 -0.238 187.590 1.00 35.20 293 VAL B CA 1
ATOM 5091 C C . VAL B 1 299 ? -9.847 -0.412 186.094 1.00 36.53 293 VAL B C 1
ATOM 5092 O O . VAL B 1 299 ? -10.801 -0.545 185.319 1.00 35.85 293 VAL B O 1
ATOM 5096 N N . LEU B 1 300 ? -8.589 -0.466 185.668 1.00 32.64 294 LEU B N 1
ATOM 5097 C CA . LEU B 1 300 ? -8.279 -0.640 184.255 1.00 36.51 294 LEU B CA 1
ATOM 5098 C C . LEU B 1 300 ? -8.371 -2.109 183.853 1.00 39.86 294 LEU B C 1
ATOM 5099 O O . LEU B 1 300 ? -7.949 -2.998 184.603 1.00 36.43 294 LEU B O 1
ATOM 5104 N N . LYS B 1 301 ? -8.905 -2.352 182.653 1.00 37.85 295 LYS B N 1
ATOM 5105 C CA . LYS B 1 301 ? -8.842 -3.669 182.048 1.00 41.49 295 LYS B CA 1
ATOM 5106 C C . LYS B 1 301 ? -7.412 -3.958 181.615 1.00 38.54 295 LYS B C 1
ATOM 5107 O O . LYS B 1 301 ? -6.626 -3.035 181.391 1.00 42.13 295 LYS B O 1
ATOM 5113 N N . PRO B 1 302 ? -7.064 -5.233 181.437 1.00 44.02 296 PRO B N 1
ATOM 5114 C CA . PRO B 1 302 ? -5.824 -5.552 180.720 1.00 35.15 296 PRO B CA 1
ATOM 5115 C C . PRO B 1 302 ? -5.857 -4.949 179.322 1.00 38.84 296 PRO B C 1
ATOM 5116 O O . PRO B 1 302 ? -6.881 -4.975 178.637 1.00 38.76 296 PRO B O 1
ATOM 5120 N N . GLY B 1 303 ? -4.741 -4.338 178.929 1.00 38.35 297 GLY B N 1
ATOM 5121 C CA . GLY B 1 303 ? -4.676 -3.581 177.697 1.00 34.92 297 GLY B CA 1
ATOM 5122 C C . GLY B 1 303 ? -5.183 -2.159 177.793 1.00 38.80 297 GLY B C 1
ATOM 5123 O O . GLY B 1 303 ? -5.095 -1.414 176.804 1.00 39.77 297 GLY B O 1
ATOM 5124 N N . GLY B 1 304 ? -5.704 -1.746 178.948 1.00 39.38 298 GLY B N 1
ATOM 5125 C CA . GLY B 1 304 ? -6.110 -0.369 179.118 1.00 40.88 298 GLY B CA 1
ATOM 5126 C C . GLY B 1 304 ? -4.929 0.547 179.380 1.00 35.04 298 GLY B C 1
ATOM 5127 O O . GLY B 1 304 ? -3.841 0.113 179.752 1.00 39.01 298 GLY B O 1
ATOM 5128 N N . ILE B 1 305 ? -5.152 1.841 179.179 1.00 36.32 299 ILE B N 1
ATOM 5129 C CA . ILE B 1 305 ? -4.081 2.825 179.257 1.00 40.83 299 ILE B CA 1
ATOM 5130 C C . ILE B 1 305 ? -4.374 3.828 180.366 1.00 37.87 299 ILE B C 1
ATOM 5131 O O . ILE B 1 305 ? -5.512 4.277 180.545 1.00 36.92 299 ILE B O 1
ATOM 5136 N N . TRP B 1 306 ? -3.337 4.143 181.131 1.00 35.33 300 TRP B N 1
ATOM 5137 C CA . TRP B 1 306 ? -3.326 5.223 182.107 1.00 33.21 300 TRP B CA 1
ATOM 5138 C C . TRP B 1 306 ? -2.485 6.360 181.549 1.00 31.66 300 TRP B C 1
ATOM 5139 O O . TRP B 1 306 ? -1.281 6.191 181.334 1.00 33.01 300 TRP B O 1
ATOM 5150 N N . CYS B 1 307 ? -3.120 7.512 181.331 1.00 28.88 301 CYS B N 1
ATOM 5151 C CA . CYS B 1 307 ? -2.452 8.748 180.945 1.00 28.43 301 CYS B CA 1
ATOM 5152 C C . CYS B 1 307 ? -2.412 9.722 182.119 1.00 37.96 301 CYS B C 1
ATOM 5153 O O . CYS B 1 307 ? -3.459 10.083 182.674 1.00 31.39 301 CYS B O 1
ATOM 5156 N N . ASN B 1 308 ? -1.212 10.200 182.442 1.00 35.27 302 ASN B N 1
ATOM 5157 C CA . ASN B 1 308 ? -1.010 11.176 183.498 1.00 34.20 302 ASN B CA 1
ATOM 5158 C C . ASN B 1 308 ? -0.355 12.433 182.941 1.00 35.31 302 ASN B C 1
ATOM 5159 O O . ASN B 1 308 ? 0.596 12.358 182.148 1.00 34.41 302 ASN B O 1
ATOM 5164 N N . PHE B 1 309 ? -0.869 13.584 183.362 1.00 31.24 303 PHE B N 1
ATOM 5165 C CA . PHE B 1 309 ? -0.262 14.877 183.077 1.00 32.49 303 PHE B CA 1
ATOM 5166 C C . PHE B 1 309 ? -0.369 15.758 184.304 1.00 34.97 303 PHE B C 1
ATOM 5167 O O . PHE B 1 309 ? -1.466 15.966 184.833 1.00 31.33 303 PHE B O 1
ATOM 5175 N N . GLY B 1 310 ? 0.752 16.319 184.724 1.00 32.83 304 GLY B N 1
ATOM 5176 C CA . GLY B 1 310 ? 0.710 17.289 185.782 1.00 28.96 304 GLY B CA 1
ATOM 5177 C C . GLY B 1 310 ? 1.980 17.325 186.595 1.00 33.15 304 GLY B C 1
ATOM 5178 O O . GLY B 1 310 ? 2.920 16.559 186.378 1.00 29.59 304 GLY B O 1
ATOM 5179 N N . PRO B 1 311 ? 2.033 18.248 187.540 1.00 33.42 305 PRO B N 1
ATOM 5180 C CA . PRO B 1 311 ? 3.207 18.347 188.407 1.00 33.38 305 PRO B CA 1
ATOM 5181 C C . PRO B 1 311 ? 3.189 17.247 189.447 1.00 31.76 305 PRO B C 1
ATOM 5182 O O . PRO B 1 311 ? 2.247 16.460 189.565 1.00 29.04 305 PRO B O 1
ATOM 5186 N N . LEU B 1 312 ? 4.288 17.175 190.182 1.00 28.62 306 LEU B N 1
ATOM 5187 C CA . LEU B 1 312 ? 4.383 16.346 191.372 1.00 34.05 306 LEU B CA 1
ATOM 5188 C C . LEU B 1 312 ? 4.562 17.282 192.561 1.00 30.23 306 LEU B C 1
ATOM 5189 O O . LEU B 1 312 ? 5.641 17.398 193.144 1.00 28.76 306 LEU B O 1
ATOM 5194 N N . LEU B 1 313 ? 3.496 18.022 192.853 1.00 30.04 307 LEU B N 1
ATOM 5195 C CA . LEU B 1 313 ? 3.443 18.972 193.963 1.00 29.13 307 LEU B CA 1
ATOM 5196 C C . LEU B 1 313 ? 2.620 18.331 195.068 1.00 28.63 307 LEU B C 1
ATOM 5197 O O . LEU B 1 313 ? 1.387 18.399 195.061 1.00 30.63 307 LEU B O 1
ATOM 5202 N N . TYR B 1 314 ? 3.293 17.701 196.018 1.00 29.35 308 TYR B N 1
ATOM 5203 C CA . TYR B 1 314 ? 2.576 16.869 196.981 1.00 35.41 308 TYR B CA 1
ATOM 5204 C C . TYR B 1 314 ? 1.818 17.703 198.008 1.00 33.47 308 TYR B C 1
ATOM 5205 O O . TYR B 1 314 ? 2.382 18.563 198.684 1.00 31.96 308 TYR B O 1
ATOM 5214 N N . HIS B 1 315 ? 0.537 17.389 198.149 1.00 35.62 309 HIS B N 1
ATOM 5215 C CA . HIS B 1 315 ? -0.391 18.248 198.868 1.00 38.50 309 HIS B CA 1
ATOM 5216 C C . HIS B 1 315 ? -0.145 18.213 200.367 1.00 34.71 309 HIS B C 1
ATOM 5217 O O . HIS B 1 315 ? -0.319 19.232 201.040 1.00 35.66 309 HIS B O 1
ATOM 5224 N N . PHE B 1 316 ? 0.315 17.082 200.901 1.00 36.38 310 PHE B N 1
ATOM 5225 C CA . PHE B 1 316 ? 0.496 16.919 202.339 1.00 37.25 310 PHE B CA 1
ATOM 5226 C C . PHE B 1 316 ? 1.958 16.968 202.755 1.00 37.23 310 PHE B C 1
ATOM 5227 O O . PHE B 1 316 ? 2.283 16.602 203.891 1.00 41.81 310 PHE B O 1
ATOM 5235 N N . GLU B 1 317 ? 2.835 17.450 201.867 1.00 34.90 311 GLU B N 1
ATOM 5236 C CA . GLU B 1 317 ? 4.277 17.421 202.115 1.00 39.34 311 GLU B CA 1
ATOM 5237 C C . GLU B 1 317 ? 4.660 18.123 203.413 1.00 39.00 311 GLU B C 1
ATOM 5238 O O . GLU B 1 317 ? 5.620 17.712 204.078 1.00 42.10 311 GLU B O 1
ATOM 5244 N N . ASN B 1 318 ? 3.948 19.188 203.785 1.00 39.80 312 ASN B N 1
ATOM 5245 C CA . ASN B 1 318 ? 4.231 19.921 205.015 1.00 37.66 312 ASN B CA 1
ATOM 5246 C C . ASN B 1 318 ? 3.135 19.746 206.061 1.00 43.51 312 ASN B C 1
ATOM 5247 O O . ASN B 1 318 ? 3.156 20.425 207.093 1.00 48.97 312 ASN B O 1
ATOM 5252 N N . ASP B 1 319 ? 2.204 18.826 205.834 1.00 42.76 313 ASP B N 1
ATOM 5253 C CA . ASP B 1 319 ? 1.117 18.574 206.769 1.00 39.90 313 ASP B CA 1
ATOM 5254 C C . ASP B 1 319 ? 1.586 17.569 207.811 1.00 42.01 313 ASP B C 1
ATOM 5255 O O . ASP B 1 319 ? 1.976 16.446 207.471 1.00 42.31 313 ASP B O 1
ATOM 5260 N N . HIS B 1 320 ? 1.589 17.981 209.076 1.00 41.53 314 HIS B N 1
ATOM 5261 C CA . HIS B 1 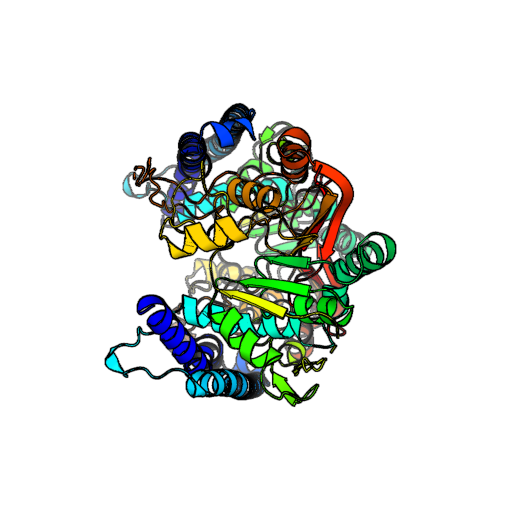320 ? 1.998 17.101 210.161 1.00 41.53 314 HIS B CA 1
ATOM 5262 C C . HIS B 1 320 ? 0.817 16.409 210.836 1.00 41.07 314 HIS B C 1
ATOM 5263 O O . HIS B 1 320 ? 0.987 15.798 211.894 1.00 40.39 314 HIS B O 1
ATOM 5270 N N . GLY B 1 321 ? -0.365 16.459 210.236 1.00 35.89 315 GLY B N 1
ATOM 5271 C CA . GLY B 1 321 ? -1.496 15.731 210.776 1.00 40.55 315 GLY B CA 1
ATOM 5272 C C . GLY B 1 321 ? -1.387 14.223 210.577 1.00 40.49 315 GLY B C 1
ATOM 5273 O O . GLY B 1 321 ? -0.566 13.702 209.817 1.00 40.73 315 GLY B O 1
ATOM 5274 N N . VAL B 1 322 ? -2.225 13.507 211.312 1.00 42.78 316 VAL B N 1
ATOM 5275 C CA . VAL B 1 322 ? -2.284 12.052 211.255 1.00 49.14 316 VAL B CA 1
ATOM 5276 C C . VAL B 1 322 ? -3.740 11.633 211.122 1.00 53.37 316 VAL B C 1
ATOM 5277 O O . VAL B 1 322 ? -4.649 12.346 211.556 1.00 53.17 316 VAL B O 1
ATOM 5281 N N . GLU B 1 323 ? -3.961 10.488 210.480 1.00 50.33 317 GLU B N 1
ATOM 5282 C CA . GLU B 1 323 ? -5.284 9.887 210.353 1.00 47.94 317 GLU B CA 1
ATOM 5283 C C . GLU B 1 323 ? -5.267 8.486 210.967 1.00 55.72 317 GLU B C 1
ATOM 5284 O O . GLU B 1 323 ? -4.248 8.012 211.489 1.00 55.27 317 GLU B O 1
ATOM 5290 N N . THR B 1 324 ? -6.405 7.806 210.858 1.00 54.64 318 THR B N 1
ATOM 5291 C CA . THR B 1 324 ? -6.604 6.476 211.414 1.00 56.87 318 THR B CA 1
ATOM 5292 C C . THR B 1 324 ? -6.745 5.503 210.261 1.00 52.73 318 THR B C 1
ATOM 5293 O O . THR B 1 324 ? -7.477 5.771 209.308 1.00 59.72 318 THR B O 1
ATOM 5297 N N . THR B 1 325 ? -6.027 4.401 210.333 1.00 57.18 319 THR B N 1
ATOM 5298 C CA . THR B 1 325 ? -6.058 3.400 209.284 1.00 57.41 319 THR B CA 1
ATOM 5299 C C . THR B 1 325 ? -6.291 2.031 209.895 1.00 55.51 319 THR B C 1
ATOM 5300 O O . THR B 1 325 ? -5.906 1.762 211.032 1.00 61.12 319 THR B O 1
ATOM 5304 N N . TYR B 1 326 ? -6.933 1.171 209.121 1.00 56.41 320 TYR B N 1
ATOM 5305 C CA . TYR B 1 326 ? -7.260 -0.181 209.534 1.00 60.50 320 TYR B CA 1
ATOM 5306 C C . TYR B 1 326 ? -7.056 -1.131 208.377 1.00 59.36 320 TYR B C 1
ATOM 5307 O O . TYR B 1 326 ? -6.823 -0.737 207.234 1.00 55.77 320 TYR B O 1
ATOM 5316 N N . GLU B 1 327 ? -7.214 -2.394 208.719 1.00 61.67 321 GLU B N 1
ATOM 5317 C CA . GLU B 1 327 ? -7.161 -3.501 207.797 1.00 59.13 321 GLU B CA 1
ATOM 5318 C C . GLU B 1 327 ? -8.450 -4.278 207.963 1.00 58.88 321 GLU B C 1
ATOM 5319 O O . GLU B 1 327 ? -9.090 -4.217 209.014 1.00 60.50 321 GLU B O 1
ATOM 5325 N N . VAL B 1 328 ? -8.848 -4.994 206.924 1.00 58.54 322 VAL B N 1
ATOM 5326 C CA . VAL B 1 328 ? -10.042 -5.821 206.998 1.00 66.71 322 VAL B CA 1
ATOM 5327 C C . VAL B 1 328 ? -9.610 -7.227 207.385 1.00 66.13 322 VAL B C 1
ATOM 5328 O O . VAL B 1 328 ? -8.775 -7.841 206.707 1.00 69.37 322 VAL B O 1
ATOM 5332 N N . ASN B 1 329 ? -10.167 -7.724 208.477 1.00 70.47 323 ASN B N 1
ATOM 5333 C CA . ASN B 1 329 ? -9.860 -9.057 208.965 1.00 72.44 323 ASN B CA 1
ATOM 5334 C C . ASN B 1 329 ? -10.418 -10.068 207.975 1.00 74.76 323 ASN B C 1
ATOM 5335 O O . ASN B 1 329 ? -11.622 -10.031 207.685 1.00 73.31 323 ASN B O 1
ATOM 5340 N N . PRO B 1 330 ? -9.601 -10.966 207.421 1.00 75.10 324 PRO B N 1
ATOM 5341 C CA . PRO B 1 330 ? -10.146 -11.897 206.420 1.00 75.97 324 PRO B CA 1
ATOM 5342 C C . PRO B 1 330 ? -11.171 -12.852 207.002 1.00 81.04 324 PRO B C 1
ATOM 5343 O O . PRO B 1 330 ? -12.167 -13.167 206.338 1.00 80.99 324 PRO B O 1
ATOM 5347 N N . TYR B 1 331 ? -10.967 -13.305 208.241 1.00 80.41 325 TYR B N 1
ATOM 5348 C CA . TYR B 1 331 ? -11.876 -14.278 208.838 1.00 79.90 325 TYR B CA 1
ATOM 5349 C C . TYR B 1 331 ? -13.219 -13.646 209.189 1.00 81.99 325 TYR B C 1
ATOM 5350 O O . TYR B 1 331 ? -14.277 -14.188 208.848 1.00 88.41 325 TYR B O 1
ATOM 5352 N N . SER B 1 332 ? -13.201 -12.494 209.865 1.00 80.97 326 SER B N 1
ATOM 5353 C CA . SER B 1 332 ? -14.423 -11.892 210.389 1.00 79.52 326 SER B CA 1
ATOM 5354 C C . SER B 1 332 ? -15.017 -10.814 209.495 1.00 79.69 326 SER B C 1
ATOM 5355 O O . SER B 1 332 ? -16.191 -10.470 209.669 1.00 77.06 326 SER B O 1
ATOM 5357 N N . GLY B 1 333 ? -14.244 -10.266 208.561 1.00 76.69 327 GLY B N 1
ATOM 5358 C CA . GLY B 1 333 ? -14.709 -9.149 207.771 1.00 68.81 327 GLY B CA 1
ATOM 5359 C C . GLY B 1 333 ? -14.754 -7.829 208.501 1.00 69.93 327 GLY B C 1
ATOM 5360 O O . GLY B 1 333 ? -15.061 -6.807 207.874 1.00 72.35 327 GLY B O 1
ATOM 5361 N N . PHE B 1 334 ? -14.460 -7.815 209.799 1.00 68.23 328 PHE B N 1
ATOM 5362 C CA . PHE B 1 334 ? -14.459 -6.606 210.609 1.00 68.00 328 PHE B CA 1
ATOM 5363 C C . PHE B 1 334 ? -13.111 -5.899 210.519 1.00 67.44 328 PHE B C 1
ATOM 5364 O O . PHE B 1 334 ? -12.097 -6.477 210.117 1.00 65.82 328 PHE B O 1
ATOM 5366 N N . GLN B 1 335 ? -13.108 -4.630 210.911 1.00 67.63 329 GLN B N 1
ATOM 5367 C CA . GLN B 1 335 ? -11.884 -3.845 210.864 1.00 68.20 329 GLN B CA 1
ATOM 5368 C C . GLN B 1 335 ? -10.927 -4.287 211.969 1.00 65.14 329 GLN B C 1
ATOM 5369 O O . GLN B 1 335 ? -11.341 -4.778 213.020 1.00 63.78 329 GLN B O 1
ATOM 5375 N N . ASP B 1 336 ? -9.632 -4.106 211.722 1.00 63.49 330 ASP B N 1
ATOM 5376 C CA . ASP B 1 336 ? -8.605 -4.689 212.573 1.00 65.45 330 ASP B CA 1
ATOM 5377 C C . ASP B 1 336 ? -7.304 -3.921 212.365 1.00 63.79 330 ASP B C 1
ATOM 5378 O O . ASP B 1 336 ? -7.194 -3.084 211.466 1.00 59.37 330 ASP B O 1
ATOM 5383 N N . LYS B 1 337 ? -6.321 -4.206 213.225 1.00 62.11 331 LYS B N 1
ATOM 5384 C CA . LYS B 1 337 ? -4.967 -3.655 213.107 1.00 60.98 331 LYS B CA 1
ATOM 5385 C C . LYS B 1 337 ? -4.988 -2.124 213.054 1.00 64.80 331 LYS B C 1
ATOM 5386 O O . LYS B 1 337 ? -4.423 -1.496 212.154 1.00 66.54 331 LYS B O 1
ATOM 5388 N N . ILE B 1 338 ? -5.641 -1.527 214.050 1.00 64.26 332 ILE B N 1
ATOM 5389 C CA . ILE B 1 338 ? -5.859 -0.085 214.078 1.00 66.08 332 ILE B CA 1
ATOM 5390 C C . ILE B 1 338 ? -4.535 0.656 214.207 1.00 65.42 332 ILE B C 1
ATOM 5391 O O . ILE B 1 338 ? -3.684 0.305 215.034 1.00 69.70 332 ILE B O 1
ATOM 5396 N N . ASN B 1 339 ? -4.342 1.668 213.364 1.00 65.48 333 ASN B N 1
ATOM 5397 C CA . ASN B 1 339 ? -3.233 2.605 213.512 1.00 62.39 333 ASN B CA 1
ATOM 5398 C C . ASN B 1 339 ? -3.835 4.003 213.470 1.00 64.24 333 ASN B C 1
ATOM 5399 O O . ASN B 1 339 ? -4.286 4.456 212.412 1.00 64.31 333 ASN B O 1
ATOM 5404 N N . ASP B 1 340 ? -3.827 4.691 214.608 1.00 61.94 334 ASP B N 1
ATOM 5405 C CA . ASP B 1 340 ? -4.351 6.047 214.683 1.00 63.09 334 ASP B CA 1
ATOM 5406 C C . ASP B 1 340 ? -3.268 7.100 214.505 1.00 57.54 334 ASP B C 1
ATOM 5407 O O . ASP B 1 340 ? -3.565 8.294 214.597 1.00 57.92 334 ASP B O 1
ATOM 5409 N N . TYR B 1 341 ? -2.032 6.679 214.238 1.00 57.13 335 TYR B N 1
ATOM 5410 C CA . TYR B 1 341 ? -0.902 7.582 214.065 1.00 58.63 335 TYR B CA 1
ATOM 5411 C C . TYR B 1 341 ? -0.316 7.437 212.665 1.00 52.24 335 TYR B C 1
ATOM 5412 O O . TYR B 1 341 ? 0.902 7.332 212.502 1.00 51.60 335 TYR B O 1
ATOM 5414 N N . THR B 1 342 ? -1.183 7.367 211.654 1.00 50.91 336 THR B N 1
ATOM 5415 C CA . THR B 1 342 ? -0.746 7.272 210.268 1.00 45.19 336 THR B CA 1
ATOM 5416 C C . THR B 1 342 ? -0.540 8.676 209.724 1.00 42.48 336 THR B C 1
ATOM 5417 O O . THR B 1 342 ? -1.527 9.411 209.543 1.00 38.54 336 THR B O 1
ATOM 5421 N N . PRO B 1 343 ? 0.695 9.094 209.459 1.00 38.34 337 PRO B N 1
ATOM 5422 C CA . PRO B 1 343 ? 0.919 10.456 208.974 1.00 38.01 337 PRO B CA 1
ATOM 5423 C C . PRO B 1 343 ? 0.346 10.651 207.582 1.00 41.04 337 PRO B C 1
ATOM 5424 O O . PRO B 1 343 ? 0.247 9.712 206.786 1.00 38.46 337 PRO B O 1
ATOM 5428 N N . LEU B 1 344 ? -0.040 11.901 207.302 1.00 35.94 338 LEU B N 1
ATOM 5429 C CA . LEU B 1 344 ? -0.471 12.273 205.962 1.00 35.77 338 LEU B CA 1
ATOM 5430 C C . LEU B 1 344 ? 0.715 12.503 205.033 1.00 34.22 338 LEU B C 1
ATOM 5431 O O . LEU B 1 344 ? 0.618 12.234 203.831 1.00 36.29 338 LEU B O 1
ATOM 5436 N N . MET B 1 345 ? 1.817 13.028 205.558 1.00 34.95 339 MET B N 1
ATOM 5437 C CA . MET B 1 345 ? 3.012 13.247 204.753 1.00 42.10 339 MET B CA 1
ATOM 5438 C C . MET B 1 345 ? 3.728 11.921 204.489 1.00 37.05 339 MET B C 1
ATOM 5439 O O . MET B 1 345 ? 3.409 10.887 205.079 1.00 35.45 339 MET B O 1
ATOM 5444 N N . GLY B 1 346 ? 4.688 11.951 203.572 1.00 35.37 340 GLY B N 1
ATOM 5445 C CA . GLY B 1 346 ? 5.413 10.756 203.199 1.00 33.70 340 GLY B CA 1
ATOM 5446 C C . GLY B 1 346 ? 5.014 10.253 201.814 1.00 35.68 340 GLY B C 1
ATOM 5447 O O . GLY B 1 346 ? 3.989 10.635 201.246 1.00 31.54 340 GLY B O 1
ATOM 5448 N N . LEU B 1 347 ? 5.868 9.387 201.260 1.00 41.13 341 LEU B N 1
ATOM 5449 C CA . LEU B 1 347 ? 5.661 8.809 199.926 1.00 36.54 341 LEU B CA 1
ATOM 5450 C C . LEU B 1 347 ? 5.524 9.899 198.867 1.00 32.78 341 LEU B C 1
ATOM 5451 O O . LEU B 1 347 ? 4.671 9.827 197.980 1.00 36.02 341 LEU B O 1
ATOM 5456 N N . GLU B 1 348 ? 6.364 10.928 198.962 1.00 30.76 342 GLU B N 1
ATOM 5457 C CA . GLU B 1 348 ? 6.433 11.954 197.925 1.00 32.98 342 GLU B CA 1
ATOM 5458 C C . GLU B 1 348 ? 7.389 11.448 196.844 1.00 36.50 342 GLU B C 1
ATOM 5459 O O . GLU B 1 348 ? 8.560 11.829 196.765 1.00 34.72 342 GLU B O 1
ATOM 5465 N N . LEU B 1 349 ? 6.859 10.610 195.958 1.00 29.38 343 LEU B N 1
ATOM 5466 C CA . LEU B 1 349 ? 7.711 9.869 195.045 1.00 33.04 343 LEU B CA 1
ATOM 5467 C C . LEU B 1 349 ? 8.087 10.698 193.824 1.00 33.56 343 LEU B C 1
ATOM 5468 O O . LEU B 1 349 ? 7.371 11.620 193.417 1.00 32.27 343 LEU B O 1
ATOM 5473 N N . SER B 1 350 ? 9.234 10.359 193.243 1.00 33.20 344 SER B N 1
ATOM 5474 C CA . SER B 1 350 ? 9.667 10.998 192.014 1.00 33.35 344 SER B CA 1
ATOM 5475 C C . SER B 1 350 ? 8.945 10.393 190.818 1.00 31.31 344 SER B C 1
ATOM 5476 O O . SER B 1 350 ? 8.339 9.314 190.888 1.00 29.82 344 SER B O 1
ATOM 5479 N N . SER B 1 351 ? 9.021 11.130 189.710 1.00 29.17 345 SER B N 1
ATOM 5480 C CA . SER B 1 351 ? 8.510 10.683 188.421 1.00 34.70 345 SER B CA 1
ATOM 5481 C C . SER B 1 351 ? 9.042 9.290 188.068 1.00 34.63 345 SER B C 1
ATOM 5482 O O . SER B 1 351 ? 8.270 8.358 187.784 1.00 31.36 345 SER B O 1
ATOM 5485 N N . ASP B 1 352 ? 10.373 9.137 188.104 1.00 30.64 346 ASP B N 1
ATOM 5486 C CA . ASP B 1 352 ? 11.003 7.857 187.777 1.00 37.16 346 ASP B CA 1
ATOM 5487 C C . ASP B 1 352 ? 10.471 6.737 188.652 1.00 33.87 346 ASP B C 1
ATOM 5488 O O . ASP B 1 352 ? 10.196 5.638 188.162 1.00 37.22 346 ASP B O 1
ATOM 5493 N N . ASP B 1 353 ? 10.319 6.997 189.953 1.00 33.70 347 ASP B N 1
ATOM 5494 C CA . ASP B 1 353 ? 9.892 5.945 190.863 1.00 35.45 347 ASP B CA 1
ATOM 5495 C C . ASP B 1 353 ? 8.431 5.575 190.648 1.00 37.16 347 ASP B C 1
ATOM 5496 O O . ASP B 1 353 ? 8.075 4.406 190.792 1.00 32.69 347 ASP B O 1
ATOM 5501 N N . ILE B 1 354 ? 7.573 6.545 190.318 1.00 36.39 348 ILE B N 1
ATOM 5502 C CA . ILE B 1 354 ? 6.174 6.228 190.017 1.00 37.60 348 ILE B CA 1
ATOM 5503 C C . ILE B 1 354 ? 6.096 5.324 188.794 1.00 35.63 348 ILE B C 1
ATOM 5504 O O . ILE B 1 354 ? 5.398 4.298 188.789 1.00 32.30 348 ILE B O 1
ATOM 5509 N N . ILE B 1 355 ? 6.806 5.699 187.730 1.00 36.68 349 ILE B N 1
ATOM 5510 C CA . ILE B 1 355 ? 6.779 4.869 186.530 1.00 34.58 349 ILE B CA 1
ATOM 5511 C C . ILE B 1 355 ? 7.419 3.506 186.799 1.00 39.52 349 ILE B C 1
ATOM 5512 O O . ILE B 1 355 ? 6.921 2.471 186.345 1.00 39.83 349 ILE B O 1
ATOM 5517 N N . SER B 1 356 ? 8.478 3.474 187.607 1.00 40.23 350 SER B N 1
ATOM 5518 C CA . SER B 1 356 ? 9.154 2.215 187.897 1.00 37.37 350 SER B CA 1
ATOM 5519 C C . SER B 1 356 ? 8.275 1.295 188.733 1.00 45.25 350 SER B C 1
ATOM 5520 O O . SER B 1 356 ? 8.289 0.072 188.542 1.00 43.52 350 SER B O 1
ATOM 5523 N N . ILE B 1 357 ? 7.497 1.862 189.657 1.00 37.29 351 ILE B N 1
ATOM 5524 C CA . ILE B 1 357 ? 6.554 1.060 190.423 1.00 39.36 351 ILE B CA 1
ATOM 5525 C C . ILE B 1 357 ? 5.470 0.506 189.508 1.00 44.22 351 ILE B C 1
ATOM 5526 O O . ILE B 1 357 ? 5.093 -0.667 189.613 1.00 41.09 351 ILE B O 1
ATOM 5531 N N . ALA B 1 358 ? 4.948 1.337 188.599 1.00 39.97 352 ALA B N 1
ATOM 5532 C CA . ALA B 1 358 ? 3.920 0.855 187.683 1.00 39.16 352 ALA B CA 1
ATOM 5533 C C . ALA B 1 358 ? 4.445 -0.271 186.796 1.00 44.41 352 ALA B C 1
ATOM 5534 O O . ALA B 1 358 ? 3.764 -1.281 186.589 1.00 41.49 352 ALA B O 1
ATOM 5536 N N . THR B 1 359 ? 5.651 -0.107 186.253 1.00 42.38 353 THR B N 1
ATOM 5537 C CA . THR B 1 359 ? 6.159 -1.087 185.308 1.00 42.42 353 THR B CA 1
ATOM 5538 C C . THR B 1 359 ? 6.614 -2.364 186.015 1.00 48.04 353 THR B C 1
ATOM 5539 O O . THR B 1 359 ? 6.325 -3.466 185.535 1.00 52.97 353 THR B O 1
ATOM 5543 N N . ASN B 1 360 ? 7.272 -2.249 187.175 1.00 44.32 354 ASN B N 1
ATOM 5544 C CA . ASN B 1 360 ? 7.853 -3.414 187.834 1.00 48.78 354 ASN B CA 1
ATOM 5545 C C . ASN B 1 360 ? 6.939 -4.070 188.866 1.00 50.02 354 ASN B C 1
ATOM 5546 O O . ASN B 1 360 ? 7.202 -5.211 189.252 1.00 56.20 354 ASN B O 1
ATOM 5551 N N . HIS B 1 361 ? 5.868 -3.413 189.315 1.00 48.60 355 HIS B N 1
ATOM 5552 C CA . HIS B 1 361 ? 4.999 -4.015 190.319 1.00 44.57 355 HIS B CA 1
ATOM 5553 C C . HIS B 1 361 ? 3.536 -4.127 189.928 1.00 51.02 355 HIS B C 1
ATOM 5554 O O . HIS B 1 361 ? 2.818 -4.918 190.551 1.00 51.05 355 HIS B O 1
ATOM 5561 N N . LEU B 1 362 ? 3.060 -3.363 188.947 1.00 47.05 356 LEU B N 1
ATOM 5562 C CA . LEU B 1 362 ? 1.643 -3.381 188.607 1.00 42.27 356 LEU B CA 1
ATOM 5563 C C . LEU B 1 362 ? 1.407 -3.772 187.157 1.00 43.68 356 LEU B C 1
ATOM 5564 O O . LEU B 1 362 ? 0.321 -3.528 186.623 1.00 44.40 356 LEU B O 1
ATOM 5569 N N . ASP B 1 363 ? 2.401 -4.388 186.519 1.00 43.13 357 ASP B N 1
ATOM 5570 C CA . ASP B 1 363 ? 2.227 -5.030 185.221 1.00 44.44 357 ASP B CA 1
ATOM 5571 C C . ASP B 1 363 ? 1.879 -4.027 184.122 1.00 46.50 357 ASP B C 1
ATOM 5572 O O . ASP B 1 363 ? 1.064 -4.306 183.240 1.00 48.86 357 ASP B O 1
ATOM 5577 N N . PHE B 1 364 ? 2.499 -2.855 184.174 1.00 40.26 358 PHE B N 1
ATOM 5578 C CA . PHE B 1 364 ? 2.331 -1.834 183.151 1.00 38.33 358 PHE B CA 1
ATOM 5579 C C . PHE B 1 364 ? 3.544 -1.816 182.232 1.00 38.31 358 PHE B C 1
ATOM 5580 O O . PHE B 1 364 ? 4.649 -2.176 182.632 1.00 32.87 358 PHE B O 1
ATOM 5588 N N . GLU B 1 365 ? 3.328 -1.354 181.003 1.00 41.23 359 GLU B N 1
ATOM 5589 C CA . GLU B 1 365 ? 4.391 -1.109 180.040 1.00 42.62 359 GLU B CA 1
ATOM 5590 C C . GLU B 1 365 ? 4.352 0.366 179.666 1.00 41.23 359 GLU B C 1
ATOM 5591 O O . GLU B 1 365 ? 3.281 0.897 179.347 1.00 40.63 359 GLU B O 1
ATOM 5593 N N . LEU B 1 366 ? 5.507 1.029 179.720 1.00 35.08 360 LEU B N 1
ATOM 5594 C CA . LEU B 1 366 ? 5.562 2.442 179.373 1.00 35.16 360 LEU B CA 1
ATOM 5595 C C . LEU B 1 366 ? 5.366 2.622 177.874 1.00 37.63 360 LEU B C 1
ATOM 5596 O O . LEU B 1 366 ? 6.051 1.988 177.071 1.00 37.61 360 LEU B O 1
ATOM 5601 N N . ILE B 1 367 ? 4.430 3.492 177.497 1.00 36.45 361 ILE B N 1
ATOM 5602 C CA . ILE B 1 367 ? 4.089 3.728 176.101 1.00 36.77 361 ILE B CA 1
ATOM 5603 C C . ILE B 1 367 ? 4.512 5.121 175.639 1.00 39.20 361 ILE B C 1
ATOM 5604 O O . ILE B 1 367 ? 4.971 5.286 174.505 1.00 35.67 361 ILE B O 1
ATOM 5609 N N . ARG B 1 368 ? 4.301 6.144 176.473 1.00 38.09 362 ARG B N 1
ATOM 5610 C CA . ARG B 1 368 ? 4.729 7.507 176.167 1.00 35.38 362 ARG B CA 1
ATOM 5611 C C . ARG B 1 368 ? 5.289 8.152 177.428 1.00 37.75 362 ARG B C 1
ATOM 5612 O O . ARG B 1 368 ? 4.829 7.871 178.537 1.00 33.91 362 ARG B O 1
ATOM 5620 N N . ARG B 1 369 ? 6.248 9.062 177.251 1.00 33.48 363 ARG B N 1
ATOM 5621 C CA . ARG B 1 369 ? 6.750 9.817 178.390 1.00 35.68 363 ARG B CA 1
ATOM 5622 C C . ARG B 1 369 ? 7.432 11.095 177.927 1.00 41.02 363 ARG B C 1
ATOM 5623 O O . ARG B 1 369 ? 8.211 11.083 176.966 1.00 39.42 363 ARG B O 1
ATOM 5631 N N . GLU B 1 370 ? 7.149 12.186 178.647 1.00 37.68 364 GLU B N 1
ATOM 5632 C CA . GLU B 1 370 ? 7.766 13.486 178.438 1.00 33.72 364 GLU B CA 1
ATOM 5633 C C . GLU B 1 370 ? 7.885 14.197 179.782 1.00 36.51 364 GLU B C 1
ATOM 5634 O O . GLU B 1 370 ? 6.989 14.092 180.626 1.00 34.29 364 GLU B O 1
ATOM 5640 N N . SER B 1 371 ? 8.990 14.923 179.974 1.00 33.35 365 SER B N 1
ATOM 5641 C CA . SER B 1 371 ? 9.265 15.624 181.218 1.00 29.41 365 SER B CA 1
ATOM 5642 C C . SER B 1 371 ? 9.415 17.118 180.974 1.00 32.17 365 SER B C 1
ATOM 5643 O O . SER B 1 371 ? 9.699 17.568 179.859 1.00 32.75 365 SER B O 1
ATOM 5646 N N . GLY B 1 372 ? 9.230 17.884 182.048 1.00 33.53 366 GLY B N 1
ATOM 5647 C CA . GLY B 1 372 ? 9.473 19.315 182.015 1.00 29.23 366 GLY B CA 1
ATOM 5648 C C . GLY B 1 372 ? 8.573 20.087 181.076 1.00 33.63 366 GLY B C 1
ATOM 5649 O O . GLY B 1 372 ? 9.045 20.937 180.312 1.00 37.02 366 GLY B O 1
ATOM 5650 N N . ILE B 1 373 ? 7.270 19.822 181.127 1.00 29.79 367 ILE B N 1
ATOM 5651 C CA . ILE B 1 373 ? 6.309 20.543 180.296 1.00 33.35 367 ILE B CA 1
ATOM 5652 C C . ILE B 1 373 ? 5.798 21.716 181.125 1.00 36.07 367 ILE B C 1
ATOM 5653 O O . ILE B 1 373 ? 4.982 21.542 182.031 1.00 36.77 367 ILE B O 1
ATOM 5658 N N . LEU B 1 374 ? 6.287 22.912 180.829 1.00 36.26 368 LEU B N 1
ATOM 5659 C CA . LEU B 1 374 ? 5.843 24.100 181.551 1.00 43.55 368 LEU B CA 1
ATOM 5660 C C . LEU B 1 374 ? 4.390 24.405 181.204 1.00 40.59 368 LEU B C 1
ATOM 5661 O O . LEU B 1 374 ? 4.063 24.664 180.042 1.00 40.62 368 LEU B O 1
ATOM 5666 N N . CYS B 1 375 ? 3.518 24.381 182.211 1.00 43.51 369 CYS B N 1
ATOM 5667 C CA . CYS B 1 375 ? 2.114 24.687 181.981 1.00 39.29 369 CYS B CA 1
ATOM 5668 C C . CYS B 1 375 ? 1.531 25.322 183.236 1.00 38.21 369 CYS B C 1
ATOM 5669 O O . CYS B 1 375 ? 1.811 24.886 184.358 1.00 34.71 369 CYS B O 1
ATOM 5672 N N . GLY B 1 376 ? 0.729 26.342 183.041 1.00 39.54 370 GLY B N 1
ATOM 5673 C CA . GLY B 1 376 ? 0.128 27.042 184.155 1.00 39.91 370 GLY B CA 1
ATOM 5674 C C . GLY B 1 376 ? -1.146 26.382 184.649 1.00 42.19 370 GLY B C 1
ATOM 5675 O O . GLY B 1 376 ? -1.675 25.434 184.062 1.00 37.83 370 GLY B O 1
ATOM 5676 N N . TYR B 1 377 ? -1.651 26.914 185.755 1.00 37.04 371 TYR B N 1
ATOM 5677 C CA . TYR B 1 377 ? -2.926 26.491 186.318 1.00 35.05 371 TYR B CA 1
ATOM 5678 C C . TYR B 1 377 ? -3.730 27.752 186.613 1.00 38.71 371 TYR B C 1
ATOM 5679 O O . TYR B 1 377 ? -3.422 28.481 187.561 1.00 42.64 371 TYR B O 1
ATOM 5688 N N . GLY B 1 378 ? -4.735 28.027 185.787 1.00 38.09 372 GLY B N 1
ATOM 5689 C CA . GLY B 1 378 ? -5.495 29.263 185.934 1.00 36.64 372 GLY B CA 1
ATOM 5690 C C . GLY B 1 378 ? -4.645 30.500 185.743 1.00 42.06 372 GLY B C 1
ATOM 5691 O O . GLY B 1 378 ? -4.837 31.504 186.443 1.00 41.53 372 GLY B O 1
ATOM 5692 N N . ARG B 1 379 ? -3.711 30.452 184.800 1.00 40.11 373 ARG B N 1
ATOM 5693 C CA . ARG B 1 379 ? -2.717 31.501 184.635 1.00 42.88 373 ARG B CA 1
ATOM 5694 C C . ARG B 1 379 ? -3.256 32.623 183.758 1.00 42.24 373 ARG B C 1
ATOM 5695 O O . ARG B 1 379 ? -3.772 32.368 182.664 1.00 41.95 373 ARG B O 1
ATOM 5703 N N . TYR B 1 380 ? -3.130 33.862 184.238 1.00 43.84 374 TYR B N 1
ATOM 5704 C CA . TYR B 1 380 ? -3.411 35.016 183.396 1.00 42.23 374 TYR B CA 1
ATOM 5705 C C . TYR B 1 380 ? -2.537 34.966 182.147 1.00 40.28 374 TYR B C 1
ATOM 5706 O O . TYR B 1 380 ? -1.314 34.825 182.237 1.00 40.70 374 TYR B O 1
ATOM 5715 N N . ALA B 1 381 ? -3.168 35.082 180.975 1.00 44.01 375 ALA B N 1
ATOM 5716 C CA . ALA B 1 381 ? -2.502 34.811 179.704 1.00 44.94 375 ALA B CA 1
ATOM 5717 C C . ALA B 1 381 ? -2.513 36.006 178.750 1.00 51.85 375 ALA B C 1
ATOM 5718 O O . ALA B 1 381 ? -2.316 35.828 177.543 1.00 54.60 375 ALA B O 1
ATOM 5720 N N . GLY B 1 382 ? -2.741 37.220 179.251 1.00 51.38 376 GLY B N 1
ATOM 5721 C CA . GLY B 1 382 ? -2.749 38.391 178.405 1.00 50.07 376 GLY B CA 1
ATOM 5722 C C . GLY B 1 382 ? -1.397 38.663 177.765 1.00 57.17 376 GLY B C 1
ATOM 5723 O O . GLY B 1 382 ? -0.380 38.053 178.115 1.00 59.08 376 GLY B O 1
ATOM 5724 N N . PRO B 1 383 ? -1.360 39.614 176.826 1.00 59.99 377 PRO B N 1
ATOM 5725 C CA . PRO B 1 383 ? -0.109 39.874 176.084 1.00 63.43 377 PRO B CA 1
ATOM 5726 C C . PRO B 1 383 ? 1.064 40.273 176.968 1.00 61.97 377 PRO B C 1
ATOM 5727 O O . PRO B 1 383 ? 2.211 39.927 176.657 1.00 63.60 377 PRO B O 1
ATOM 5731 N N . GLU B 1 384 ? 0.814 40.994 178.060 1.00 60.68 378 GLU B N 1
ATOM 5732 C CA . GLU B 1 384 ? 1.864 41.474 178.949 1.00 63.66 378 GLU B CA 1
ATOM 5733 C C . GLU B 1 384 ? 1.875 40.712 180.273 1.00 57.82 378 GLU B C 1
ATOM 5734 O O . GLU B 1 384 ? 2.260 41.257 181.309 1.00 59.30 378 GLU B O 1
ATOM 5736 N N . SER B 1 385 ? 1.469 39.443 180.240 1.00 59.49 379 SER B N 1
ATOM 5737 C CA . SER B 1 385 ? 1.342 38.648 181.455 1.00 49.04 379 SER B CA 1
ATOM 5738 C C . SER B 1 385 ? 2.690 38.460 182.139 1.00 52.90 379 SER B C 1
ATOM 5739 O O . SER B 1 385 ? 3.676 38.068 181.508 1.00 54.91 379 SER B O 1
ATOM 5742 N N . CYS B 1 386 ? 2.723 38.731 183.442 1.00 47.63 380 CYS B N 1
ATOM 5743 C CA . CYS B 1 386 ? 3.860 38.379 184.283 1.00 44.31 380 CYS B CA 1
ATOM 5744 C C . CYS B 1 386 ? 3.442 37.497 185.457 1.00 43.71 380 CYS B C 1
ATOM 5745 O O . CYS B 1 386 ? 4.185 37.383 186.437 1.00 42.25 380 CYS B O 1
ATOM 5748 N N . ALA B 1 387 ? 2.266 36.870 185.374 1.00 38.82 381 ALA B N 1
ATOM 5749 C CA . ALA B 1 387 ? 1.836 35.929 186.397 1.00 44.30 381 ALA B CA 1
ATOM 5750 C C . ALA B 1 387 ? 2.836 34.786 186.495 1.00 43.97 381 ALA B C 1
ATOM 5751 O O . ALA B 1 387 ? 3.577 34.501 185.550 1.00 40.21 381 ALA B O 1
ATOM 5753 N N . MET B 1 388 ? 2.825 34.112 187.655 1.00 40.33 382 MET B N 1
ATOM 5754 C CA . MET B 1 388 ? 3.679 32.962 187.920 1.00 42.17 382 MET B CA 1
ATOM 5755 C C . MET B 1 388 ? 3.641 32.026 186.719 1.00 41.79 382 MET B C 1
ATOM 5756 O O . MET B 1 388 ? 2.559 31.694 186.220 1.00 39.41 382 MET B O 1
ATOM 5761 N N . PRO B 1 389 ? 4.801 31.615 186.208 1.00 43.30 383 PRO B N 1
ATOM 5762 C CA . PRO B 1 389 ? 4.825 30.898 184.919 1.00 44.07 383 PRO B CA 1
ATOM 5763 C C . PRO B 1 389 ? 4.102 29.560 184.937 1.00 45.23 383 PRO B C 1
ATOM 5764 O O . PRO B 1 389 ? 3.575 29.137 183.902 1.00 44.49 383 PRO B O 1
ATOM 5768 N N . GLY B 1 390 ? 4.051 28.881 186.074 1.00 42.90 384 GLY B N 1
ATOM 5769 C CA . GLY B 1 390 ? 3.353 27.615 186.131 1.00 39.39 384 GLY B CA 1
ATOM 5770 C C . GLY B 1 390 ? 4.217 26.508 186.691 1.00 38.73 384 GLY B C 1
ATOM 5771 O O . GLY B 1 390 ? 5.138 26.766 187.472 1.00 42.77 384 GLY B O 1
ATOM 5772 N N . TYR B 1 391 ? 3.969 25.283 186.257 1.00 38.12 385 TYR B N 1
ATOM 5773 C CA . TYR B 1 391 ? 4.623 24.114 186.809 1.00 33.38 385 TYR B CA 1
ATOM 5774 C C . TYR B 1 391 ? 5.361 23.361 185.719 1.00 32.97 385 TYR B C 1
ATOM 5775 O O . TYR B 1 391 ? 4.984 23.411 184.542 1.00 34.40 385 TYR B O 1
ATOM 5784 N N . MET B 1 392 ? 6.428 22.679 186.128 1.00 29.95 386 MET B N 1
ATOM 5785 C CA . MET B 1 392 ? 7.089 21.707 185.263 1.00 32.70 386 MET B CA 1
ATOM 5786 C C . MET B 1 392 ? 6.317 20.399 185.379 1.00 34.66 386 MET B C 1
ATOM 5787 O O . MET B 1 392 ? 6.424 19.687 186.375 1.00 34.05 386 MET B O 1
ATOM 5792 N N . CYS B 1 393 ? 5.537 20.085 184.358 1.00 30.24 387 CYS B N 1
ATOM 5793 C CA . CYS B 1 393 ? 4.635 18.955 184.401 1.00 33.36 387 CYS B CA 1
ATOM 5794 C C . CYS B 1 393 ? 5.294 17.716 183.809 1.00 33.98 387 CYS B C 1
ATOM 5795 O O . CYS B 1 393 ? 6.174 17.791 182.945 1.00 31.53 387 CYS B O 1
ATOM 5798 N N . HIS B 1 394 ? 4.881 16.574 184.332 1.00 34.07 388 HIS B N 1
ATOM 5799 C CA . HIS B 1 394 ? 5.275 15.266 183.855 1.00 32.64 388 HIS B CA 1
ATOM 5800 C C . HIS B 1 394 ? 4.107 14.652 183.095 1.00 38.37 388 HIS B C 1
ATOM 5801 O O . HIS B 1 394 ? 2.944 14.808 183.487 1.00 34.76 388 HIS B O 1
ATOM 5808 N N . TYR B 1 395 ? 4.424 13.958 182.011 1.00 34.93 389 TYR B N 1
ATOM 5809 C CA . TYR B 1 395 ? 3.427 13.353 181.145 1.00 33.57 389 TYR B CA 1
ATOM 5810 C C . TYR B 1 395 ? 3.853 11.930 180.853 1.00 34.76 389 TYR B C 1
ATOM 5811 O O . TYR B 1 395 ? 5.032 11.675 180.580 1.00 34.65 389 TYR B O 1
ATOM 5820 N N . TRP B 1 396 ? 2.905 11.001 180.959 1.00 33.68 390 TRP B N 1
ATOM 5821 C CA . TRP B 1 396 ? 3.211 9.639 180.556 1.00 33.36 390 TRP B CA 1
ATOM 5822 C C . TRP B 1 396 ? 1.925 8.901 180.209 1.00 36.66 390 TRP B C 1
ATOM 5823 O O . TRP B 1 396 ? 0.816 9.300 180.594 1.00 32.56 390 TRP B O 1
ATOM 5834 N N . ILE B 1 397 ? 2.095 7.860 179.398 1.00 36.20 391 ILE B N 1
ATOM 5835 C CA . ILE B 1 397 ? 1.062 6.875 179.108 1.00 35.34 391 ILE B CA 1
ATOM 5836 C C . ILE B 1 397 ? 1.653 5.502 179.387 1.00 37.12 391 ILE B C 1
ATOM 5837 O O . ILE B 1 397 ? 2.680 5.136 178.796 1.00 38.68 391 ILE B O 1
ATOM 5842 N N . LEU B 1 398 ? 1.020 4.764 180.297 1.00 32.72 392 LEU B N 1
ATOM 5843 C CA . LEU B 1 398 ? 1.345 3.388 180.624 1.00 33.16 392 LEU B CA 1
ATOM 5844 C C . LEU B 1 398 ? 0.185 2.494 180.205 1.00 42.26 392 LEU B C 1
ATOM 5845 O O . LEU B 1 398 ? -0.977 2.891 180.282 1.00 35.64 392 LEU B O 1
ATOM 5850 N N . LYS B 1 399 ? 0.500 1.285 179.750 1.00 40.74 393 LYS B N 1
ATOM 5851 C CA . LYS B 1 399 ? -0.503 0.338 179.286 1.00 40.12 393 LYS B CA 1
ATOM 5852 C C . LYS B 1 399 ? -0.509 -0.886 180.189 1.00 39.46 393 LYS B C 1
ATOM 5853 O O . LYS B 1 399 ? 0.531 -1.521 180.391 1.00 34.75 393 LYS B O 1
ATOM 5859 N N . SER B 1 400 ? -1.677 -1.221 180.718 1.00 36.87 394 SER B N 1
ATOM 5860 C CA . SER B 1 400 ? -1.778 -2.415 181.541 1.00 43.43 394 SER B CA 1
ATOM 5861 C C . SER B 1 400 ? -1.617 -3.662 180.682 1.00 46.02 394 SER B C 1
ATOM 5862 O O . SER B 1 400 ? -2.045 -3.700 179.525 1.00 45.93 394 SER B O 1
ATOM 5865 N N . ASN B 1 401 ? -1.017 -4.693 181.257 1.00 48.85 395 ASN B N 1
ATOM 5866 C CA . ASN B 1 401 ? -0.935 -5.971 180.561 1.00 57.96 395 ASN B CA 1
ATOM 5867 C C . ASN B 1 401 ? -0.646 -7.110 181.501 1.00 54.68 395 ASN B C 1
ATOM 5868 O O . ASN B 1 401 ? 0.432 -7.687 181.412 1.00 57.76 395 ASN B O 1
#

B-factor: mean 47.5, std 12.81, range [24.27, 98.61]

Solvent-accessible surface area: 30751 Å² total; per-residue (Å²): 113,77,83,32,90,31,34,28,13,64,8,3,54,0,2,57,87,0,49,98,20,0,34,104,44,8,42,69,38,1,51,38,4,74,60,26,11,30,109,79,8,38,100,6,12,97,117,14,64,56,22,4,59,81,0,90,53,5,0,50,57,0,4,109,8,0,94,44,0,0,88,62,7,84,144,108,33,104,67,61,105,79,123,32,82,134,13,71,94,108,11,10,49,88,0,14,62,4,0,47,13,0,1,16,14,0,0,52,84,2,95,81,18,25,69,21,7,29,53,60,0,49,69,13,1,67,116,64,17,71,125,59,3,47,0,0,3,1,28,12,6,0,0,20,17,0,9,31,1,7,64,78,17,9,48,3,34,0,2,12,144,26,62,10,44,21,8,0,2,65,15,5,16,105,22,71,19,124,82,75,104,22,66,0,44,6,17,0,43,52,4,3,10,12,28,67,25,109,9,0,30,22,80,7,114,0,2,30,40,88,28,123,194,16,69,69,64,61,32,62,22,20,6,2,27,11,11,0,68,63,75,50,20,41,34,19,88,37,12,60,59,63,82,201,10,77,62,46,2,69,84,6,97,67,30,25,26,2,0,0,0,36,34,15,4,8,57,18,10,17,4,0,7,23,0,10,1,1,25,28,0,1,63,98,35,3,13,2,0,1,3,2,5,0,80,15,131,46,17,119,54,76,30,59,26,87,19,43,158,86,106,160,126,52,76,112,9,0,32,2,6,2,10,10,1,0,44,54,0,9,45,7,0,36,105,89,35,62,13,48,78,71,123,75,72,44,27,20,80,5,8,74,10,63,17,54,21,138,60,24,4,20,72,9,10,52,32,0,0,5,0,0,0,90,12,131,151,85,82,23,34,35,15,2,83,7,2,43,0,1,66,86,0,47,97,32,0,24,98,49,12,40,50,14,2,55,91,5,66,59,33,11,34,105,78,8,34,97,8,14,92,112,15,66,54,22,7,59,82,0,85,55,4,0,57,57,0,2,110,6,0,89,40,0,0,96,59,3,73,137,102,47,88,71,109,102,61,32,58,41,118,24,77,88,112,6,13,47,86,0,17,65,4,1,48,12,0,1,18,13,5,0,57,82,2,80,76,20,21,58,21,7,25,68,66,0,29,63,17,0,130,105,112,13,81,70,64,2,46,0,0,2,0,27,13,6,0,0,13,19,1,11,31,0,9,94,60,18,0,49,3,33,0,2,12,149,24,46,8,42,19,9,0,0,60,14,16,37,98,36,52,15,129,85,72,96,23,75,0,43,7,15,0,46,54,5,3,10,13,50,33,38,71,29,0,28,21,77,8,106,0,6,21,39,101,74,185,83,59,69,105,79,133,3,45,52,64,64,26,51,18,22,6,1,17,0,7,0,58,48,138,40,10,34,9,19,93,31,1,55,43,64,82,169,25,57,61,29,0,62,82,7,94,70,30,25,25,0,0,0,0,34,37,14,3,9,57,18,10,16,5,0,9,21,1,5,1,0,27,26,0,2,70,100,35,4,11,2,0,1,4,2,4,1,78,17,127,41,18,110,56,72,31,79,26,54,16,58,85,44,42,132,102,79,42,58,98,69,58,112,46,60,64,8,0,33,1,6,2,9,12,1,0,40,56,0,12,45,8,0,41,110,84,36,96,12,50,76,64,105,80,75,44,35,14,77,6,6,77,11,53,21,53,20,150,41,16,4,21,73,10,7,51,19,0,1,10,0,0,0,86,14,124

Foldseek 3Di:
DLVVLLQLLQLLVLLLCLLVVCCVPPQPVQVVVLVPDDPVVCVVVVCVVVVSVLLNVLSVQSSVVSNVLSVVVVVPHDDDPVSHDHDDVVSNVVLLCVLLVQLCQAFPLNVVLVCLVVVPPVVCCVPPHDAQFEEEEEQCFLPNVVLVVQVSRHAYEYEHARSSRVSNNCVQQPPFDDWQNGWHQNQLVDPDQDPDNVLSRDITGTGNDHNPRHHYHYHHAALLQQAADLPDDWDWPRHDNPPVSSVSNVVQFQQGQEYEYEQHCQEFLDSVSVLRRVLGRHHAFHKYKYKFALDHPCQPPQDATWIDDPPCTDRGHGSHDPSDDPVVVVCCCVVPRQKDWDDWDWQDFHARSASNDPPGRTDRHHTMIITMIGHD/DLVLLQLLQLLLLLLCLLVVCCVPQQPVQVVVLVPDDVVVCVVVVCVVVVSVLLSVQSVQSSVVSNVLSVVVVVPDDADPVSNDHYDVVSNVVLLCVLLVQLCQAFPLNVVLVCLPCVPVVVCCVPPNDPQFEEEEEQCFLPSVLVVVLQQQYAYEYEHARSNRVSSNCCQQPVQDAAQNGWHQNQSVPPDQDPDNVLSRDITGTHNDGHDDRDVNRGHYHYHHAALCQQAADLADDKAWPRHDNDPVSSVSNVCQFQAGQEYEYEQHCQEFLASVRVLRRVLGRHHAFHKYKYKFALDHPCQPPADFTWIWHQDPVPRDTHDIDGGHGSHDPSDDPVVVVVCCVVPSQKDWDDWDWQDFHARSASNDPSGRGDRHHTMIITMIGHD

InterPro domains:
  IPR012901 Carnosine N-methyltransferase [PF07942] (90-395)
  IPR012901 Carnosine N-methyltransferase [PTHR12303] (4-393)
  IPR012901 Carnosine N-methyltransferase [SM01296] (88-396)
  IPR029063 S-adenosyl-L-methionine-dependent methyltransferase superfamily [G3DSA:3.40.50.150] (107-329)
  IPR029063 S-adenosyl-L-methionine-dependent methyltransferase superfamily [SSF53335] (109-365)

Sequence (763 aa):
NQRENKAVARVIISFLKYEEYALKEIYNLRVKKWASISDRQKDMVPNYTKYLANLKAAIIENGKFFRSVAEYALQSISFEPGEIVQPNDLDMSKTCSLLTQVYREWSAEAISERNCLNSRLVPFLKTLSPPKADILIPGCGTGRLLVDLSRMGYNCEGNEFSYHMLLVSQYMLNAGLLQNQIIIYPFIHCFSHWKKIEDQLSPIKVPDIEAWMGSMSICAGSFVDCYGRNQGTKISSHYTFSRRMQLSRAKAENSKDVVVTNFFIDTGSNILDYLDTIGHVLKPGGIWCNFGPLLYHFENDHGVETTYEVNPINDYTPLMGLELSSDDIISIATNHLDFELIRRESGILCGYGRYAGPESCAMPGYMCHYWILKSNQRENKAVARVIISFLKYEEYALKEIYNLRVKKWASISDRQKDMVPNYTKYLANLKAAIIENGKFFRSVAEYALQSISFEPGEIVQPNDLDMSKTCSLLTQVYREWSAEAISERNCLNSRLVPFLKTLSPPKADILIPGCGTGRLLVDLSRMGYNCEGNEFSYHMLLVSQYMLNAGLLQNQIIIYPFIHCFSHWKKIEDQLSPIKVPDIEAWSSNKGMGSMSICAGSFVDCYGRNQGTKISSHYTFSRRMQLSRAKAENSKDVVVTNFFIDTGSNILDYLDTIGHVLKPGGIWCNFGPLLYHFENDHGVETTYEVNPYSGFQDKINDYTPLMGLELSSDDIISIATNHLDFELIRRESGILCGYGRYAGPESCAMPGYMCHYWILKSN

GO terms:
  GO:0008757 S-adenosylmethionine-dependent methyltransferase activity (F, IDA)
  GO:0035498 carnosine metabolic process (P, IDA)
  GO:0030735 carnosine N-methyltransferase activity (F, IDA)

Secondary structure (DSSP, 8-state):
-HHHHHHHHHHHHHHHTHHHHHIIIIIHHHHHHHHHS-HHHHHH-TTHHHHHHHHHHHHHHHHHHHHHHHHHHHTT----STTSPPP-HHHHHHHHHHHHHHHHHH-STTHHHHHHHHHHHHHHHHHHS-TT-EEEEET-TT-HHHHHHHHTT-EEEEEE--HHHHHHHHHHHHS-PPTT-EEE-TTTT--SS-SSGGGGG--EEE-SS------EEEEES-HHHHH--SSSPPBBTTB--SHHHHHHHHHHTT-EEEEEEES-TTSSS-HHHHHHHHHHHEEEEEEEEEEE----TTTT---EEEEB-----EEEEES------HHHHHHHHHHHS-EEEEEEEEEEEE-SS---STT--S---EEEEEEEEEE-/-HHHHHHHHHHHHHHTHHHHHIIIIIIHHHHHHHHS-HHHHHHSTTHHHHHHHHHHHHHHHHHHHHHHHHHHHTS----GGG-----HHHHHHHHHHHHHHHHHH-STTHHHHHHHHHHHHHHHHHHS-SS-EEEEET-TT-HHHHHHHHTT-EEEEEE--HHHHHHHHHHHHS-PPTT-EEE-TTTT--SS-SSGGGGG--EEE-SS------TTS--EEEEES-HHHHH--SSSPPBSSS----HHHHHHHHHHTT-EEEEEEES-TTSSS-HHHHHHHHHHHEEEEEEEEEEE----TTTT---EEEEEEE-TTT-SEEEEEEEEES------HHHHHHHHHHHS-EEEEEEEEEEEE-SS---STT--S---EEEEEEEEEE-

Organism: Saccharomyces cerevisiae (strain ATCC 204508 / S288c) (NCBI:txid559292)